Protein AF-0000000067989159 (afdb_homodimer)

Sequence (1512 aa):
ITLLIRYLLPITVALCSHLLNVFSSILLISEFSFFQSLSFTSSFNLSLNMSLFLKAMPLMVLRPRPSFFFHSRVSTTIPTLVSTTRTVSSLSASIQPLPSASETLTSNAKPPPPLLPFNESLQWVTRTHFCGELSLNDVGKKVQLCGWVALHRVHGGLTFLNLRDHTGIVQVTTLPDDFPLAHSVINDLRLEYVVSIEGVVRSRPNESINKKMKTGFIEVAANEVHVLNSVNSKLPFLVTTSDDAKDSLKEEIRLRYRCLDLRRQQMNFNILLRHKVVKLIRRHLEDIHGFVEIETPILSRSTPEGARDYLVPSRVQPGTFYALPQSPQLFKQMLMVAGFDKYYQVARCFRDEDLRADRQPEFTQLDMEMAFTPLEDMLTLNEELIRKVFLEIKGVELPNPFPRLTYAEAMNRYGSDRPDTRFDLELKDVSDIFSGSSFKVFSDSLESGGIIKVLCVPNGAKKYSNSTLKKGDIYNEAFKSGAKGLPFLKITENGDIEGISALVSSMDPATKDDLLRRCSAGPNDLILFAVGHHAFVNKTLDRLRVYVAHELGLIEHDRHSILWITDFPMFEWNDSEQRLEALHHPFTAPNPEDMNDLATARALAYDMVYNGVEIGGGSLRIYKRDIQQKVLEIVGISMEQASNCDSIPSLIYLFHLVSLFSYLINQPMLAVKIPTRIMFCLLAYCAPFGFLALQCFTSLIVYIYIYIYIYIYIYIYIYIYIYIYSYISFCDNYANVKHSFGLFFLIKSVILPFWKITLLIRYLLPITVALCSHLLNVFSSILLISEFSFFQSLSFTSSFNLSLNMSLFLKAMPLMVLRPRPSFFFHSRVSTTIPTLVSTTRTVSSLSASIQPLPSASETLTSNAKPPPPLLPFNESLQWVTRTHFCGELSLNDVGKKVQLCGWVALHRVHGGLTFLNLRDHTGIVQVTTLPDDFPLAHSVINDLRLEYVVSIEGVVRSRPNESINKKMKTGFIEVAANEVHVLNSVNSKLPFLVTTSDDAKDSLKEEIRLRYRCLDLRRQQMNFNILLRHKVVKLIRRHLEDIHGFVEIETPILSRSTPEGARDYLVPSRVQPGTFYALPQSPQLFKQMLMVAGFDKYYQVARCFRDEDLRADRQPEFTQLDMEMAFTPLEDMLTLNEELIRKVFLEIKGVELPNPFPRLT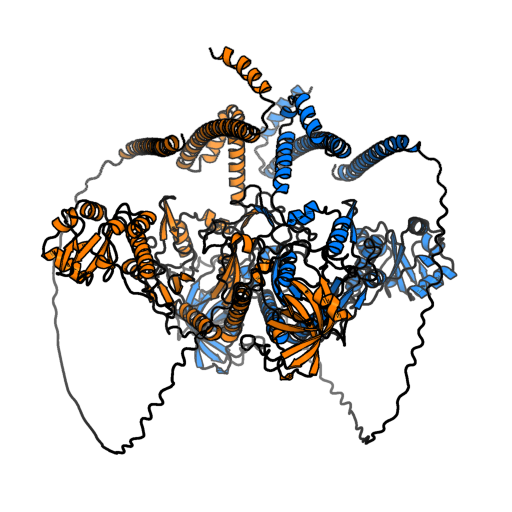YAEAMNRYGSDRPDTRFDLELKDVSDIFSGSSFKVFSDSLESGGIIKVLCVPNGAKKYSNSTLKKGDIYNEAFKSGAKGLPFLKITENGDIEGISALVSSMDPATKDDLLRRCSAGPNDLILFAVGHHAFVNKTLDRLRVYVAHELGLIEHDRHSILWITDFPMFEWNDSEQRLEALHHPFTAPNPEDMNDLATARALAYDMVYNGVEIGGGSLRIYKRDIQQKVLEIVGISMEQASNCDSIPSLIYLFHLVSLFSYLINQPMLAVKIPTRIMFCLLAYCAPFGFLALQCFTSLIVYIYIYIYIYIYIYIYIYIYIYIYSYISFCDNYANVKHSFGLFFLIKSVILPFWK

Secondary structure (DSSP, 8-state):
-HHHHHHHHHHHHHHHHHHHHHHHHHHHHHHHTGGGS---------------GGG---------------------------------------------------S-------------S------SS-GGG--GGGTT-EEEEEEEEEEEEEETTEEEEEEEETTEEEEEE--TTT-HHHHHHHHT--TT-EEEEEEEEEEPPGGG--TTSTTTTEEEEEEEEEEEE---S--SS-SS--TTS-----HHHHHHTHHHHTTSHHHHHHHHHHHHHHHHHHHIIIIIS--EE-PPPSSB----SSSPPPEEE-SSSTT-EEE--S-SHHHHHHHHHTT-SEEEEEEEEE--S--BTTB-SEEEEEEEEESS--HHHHHHHHHHHHHHHIIIII-PPPPSSPPEEEHHHHHHHHSSSS---SS---EEE-TTTTTT-S-HHHHHHHHTT-EEEEEEETTHHHHS-HHHHHTSHHHHHHHHTT-S---EEEE-TTS-EEE-HHHHHT--HHHHHHHHHHHT--TT-EEEEEEESHHHHHHHHHHHHHHHHHHTT---TT---EEEEEEEESEEEETTTTEEEESS-TTBPBPGGGTT-GGGPEEEEEEEEETTEEEEEEEPBP--HHHHHHHHHHTT--HHHHHTTT-SSHHHHHHHHHHHHHHHHH-GGGGTTS-HHHHHHHHHHTTTS-HHHHHHHHHHHHHHHHHHHHHHHHHHHHHHHHHHHHHHHHHHHTTTS-S--TTHHHHHHHHHHHH-/-HHHHHHHHHHHHHHHHHHHHHHHHHHHHHHHTGGGTT--------------------------------------------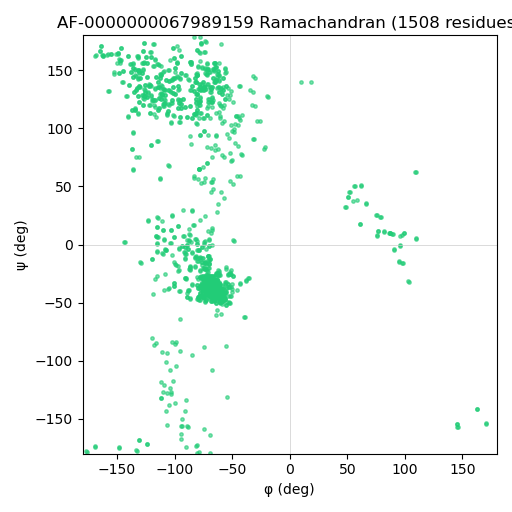------------------------S-------------S------SS-GGG--GGGTT-EEEEEEEEEEEEEETTEEEEEEEETTEEEEEE--TTT-HHHHHHHHT--TT-EEEEEEEEEEPPGGG--TTSTTTTEEEEEEEEEEEE---S--SS-SS--TTS-----HHHHHHTHHHHTTSHHHHHHHHHHHHHHHHHHHIIIIIS--EE-PPPSSB----SSSPPPEEE-SSSTT-EEE--S-SHHHHHHHHHTT-SEEEEEEEEE--S--BTTB-SEEEEEEEEESS--HHHHHHHHHHHHHHHIIIII-PPPPSSPPEEEHHHHHHHHSSSS---SS---EEE-TTTTTT-S-HHHHHHHHTT-EEEEEEETTHHHHS-HHHHHTSHHHHHHHHTT-S---EEEE-TTS-EEE-HHHHHT--HHHHHHHHHHHT--TT-EEEEEEESHHHHHHHHHHHHHHHHHHTT---TT---EEEEEEEESEEEETTTTEEEESS-TTBPBPGGGTT-GGGPEEEEEEEEETTEEEEEEEPBP--HHHHHHHHHHTT--HHHHHTTT-SSHHHHHHHHHHHHHHHHH-GGGGTTS-HHHHHHHHHHTTTS-HHHHHHHHHHHHHHHHHHHHHHHHHHHHHHHHHHHHHHHHHHHGGGS-S--TTHHHHHHHHGGGG-

Radius of gyration: 42.84 Å; Cα contacts (8 Å, |Δi|>4): 2009; chains: 2; bounding box: 118×121×136 Å

pLDDT: mean 72.64, std 30.14, range [13.71, 98.56]

Solvent-accessible surface area (backbone atoms only — not comparable to full-atom values): 87347 Å² total; per-residue (Å²): 103,72,68,57,51,62,61,50,49,59,50,53,54,49,51,52,50,50,52,52,51,53,54,53,52,54,59,55,55,65,64,56,64,70,75,57,69,88,65,83,79,91,74,83,72,86,75,75,80,73,76,79,80,77,66,80,67,79,73,84,76,79,77,79,83,90,79,90,76,92,80,89,90,77,87,85,92,79,88,86,84,82,76,86,75,86,80,80,81,75,82,79,79,80,79,74,82,77,79,80,78,76,74,73,76,71,76,75,65,64,76,72,70,79,71,69,81,67,73,88,66,85,78,64,48,74,63,77,52,56,43,39,71,50,50,81,89,41,49,73,40,78,40,26,39,61,35,29,30,59,42,80,46,78,54,97,89,36,45,39,32,30,35,29,41,75,68,30,50,27,42,33,36,45,40,51,100,86,24,48,67,29,30,63,54,59,66,66,59,53,73,59,21,31,36,38,36,32,25,34,30,36,70,43,54,85,90,63,48,36,88,91,39,94,29,21,58,37,32,28,42,39,57,41,67,43,78,76,42,80,64,89,64,84,72,92,64,76,56,72,63,62,94,80,55,72,85,79,68,56,64,67,61,37,62,72,41,39,42,56,43,37,50,16,67,69,49,37,48,52,54,52,48,51,34,51,52,52,53,50,50,51,48,47,39,41,73,73,67,60,36,40,59,57,89,71,80,53,81,31,68,80,64,90,65,84,64,46,64,38,49,28,71,34,81,90,44,74,95,38,62,29,12,40,33,68,57,64,62,71,56,53,51,39,38,40,73,15,43,45,51,36,39,30,32,87,37,79,22,29,33,61,56,78,78,44,98,89,38,57,45,62,46,76,44,82,43,73,48,67,52,65,57,34,69,68,59,54,52,50,52,53,50,52,52,51,39,47,50,36,34,74,74,71,66,41,86,64,70,86,72,62,51,77,37,41,34,66,53,29,36,58,34,40,23,28,83,37,55,54,70,67,39,86,66,55,39,40,80,47,43,78,72,43,61,83,38,76,34,58,76,58,32,54,29,46,73,73,70,27,43,34,36,33,42,53,37,82,48,29,39,76,72,46,51,70,61,32,48,70,71,26,68,63,28,49,56,30,38,74,52,67,43,90,67,59,56,44,39,29,22,36,82,88,62,49,80,45,62,46,64,68,57,57,69,46,46,51,73,68,49,48,52,50,51,35,60,74,59,68,55,49,59,21,13,21,39,39,41,33,73,26,50,65,71,50,28,22,44,26,51,28,51,48,44,54,50,49,32,61,74,69,61,51,61,50,84,89,60,84,38,59,32,36,31,27,55,31,56,38,48,41,80,34,78,93,74,71,42,44,36,49,63,74,44,72,56,51,21,61,34,74,90,28,66,91,45,61,80,78,11,33,19,43,32,39,33,34,22,48,66,35,35,72,78,44,70,52,59,45,66,56,85,48,67,71,60,44,51,54,49,34,48,64,50,67,44,48,68,62,59,61,48,37,71,72,49,79,68,67,64,55,57,53,51,52,48,47,52,48,43,52,51,42,62,75,36,57,73,62,57,66,70,56,54,70,63,61,57,48,53,56,47,56,71,42,51,81,63,53,75,67,60,57,56,53,51,56,54,48,52,55,48,51,53,55,50,52,55,53,49,54,53,50,50,56,51,49,51,53,46,50,52,50,44,54,52,47,55,55,53,56,70,54,52,80,64,77,76,86,68,67,69,67,61,56,59,59,65,61,60,55,61,70,80,103,104,71,68,57,50,62,61,51,49,60,53,52,54,48,51,52,51,50,53,52,50,52,53,53,52,54,59,56,54,64,65,57,61,67,75,56,64,81,68,68,82,91,79,86,82,92,85,93,87,94,91,88,87,95,86,93,85,91,88,92,90,90,93,87,92,97,85,90,90,91,93,88,94,86,94,90,94,86,94,86,90,92,82,89,77,88,81,85,82,83,80,80,78,81,80,76,82,78,80,81,78,77,76,75,79,73,76,75,66,65,76,72,70,79,72,69,80,68,73,86,67,84,78,65,50,74,63,77,50,57,44,40,72,50,51,80,89,40,50,74,39,77,42,28,38,60,36,28,30,58,44,81,48,78,56,97,89,37,43,39,33,31,36,29,40,76,66,30,48,28,43,33,36,45,41,55,93,86,24,48,67,30,30,66,53,59,66,65,58,53,72,60,21,30,36,38,38,30,26,33,30,36,71,42,56,85,92,65,48,35,88,90,39,96,29,22,58,36,32,28,42,39,55,38,67,43,79,76,41,78,65,90,65,84,72,93,64,77,55,73,63,62,94,80,56,74,83,79,70,56,65,66,61,38,62,72,41,38,40,54,43,36,49,16,67,69,48,38,48,50,55,52,50,51,33,52,50,50,53,51,51,50,48,48,39,41,74,73,66,61,36,40,59,56,90,70,79,53,81,32,70,81,63,90,64,83,63,46,65,39,50,28,70,32,81,90,45,72,94,38,62,30,11,41,34,68,58,66,61,71,56,54,53,39,38,40,72,15,43,46,51,35,39,30,32,86,36,77,23,29,33,62,57,77,77,44,99,88,37,58,47,61,45,75,45,83,44,73,45,67,51,66,57,34,69,68,59,54,51,52,53,51,50,51,52,50,39,46,51,37,32,74,74,71,67,41,84,65,72,86,73,61,51,75,38,41,34,66,52,29,35,55,34,41,25,29,84,35,57,54,72,67,39,87,65,55,40,41,80,46,42,77,72,43,60,83,38,75,34,59,76,57,33,55,30,47,73,71,67,27,45,32,34,34,42,53,37,80,47,29,39,75,73,47,52,69,62,33,48,71,70,25,66,63,28,48,54,28,39,75,51,67,43,91,67,58,56,46,38,28,23,36,82,88,61,48,80,44,60,48,63,66,58,58,69,45,45,50,74,67,49,49,52,50,51,35,59,73,58,68,56,50,59,22,14,21,38,38,41,34,73,27,48,64,71,50,28,22,44,22,51,28,52,47,45,54,51,49,32,62,76,70,60,50,61,51,82,89,59,85,38,61,32,35,32,27,55,30,56,38,46,41,79,35,78,92,72,71,42,45,35,49,62,74,44,71,55,51,20,61,33,74,91,27,65,90,44,60,81,77,11,34,19,43,33,38,33,35,24,48,66,36,35,72,79,43,69,53,59,45,66,57,84,49,66,72,61,43,51,53,50,33,49,63,51,66,43,48,68,63,60,60,48,38,71,72,46,78,66,66,65,55,58,53,51,52,48,47,52,48,43,53,51,39,61,75,34,56,75,63,57,65,71,56,55,71,64,62,57,48,54,58,46,56,72,43,51,81,60,56,75,66,62,56,56,54,52,54,53,48,51,54,49,52,52,54,49,53,54,53,49,53,53,51,50,53,52,49,53,54,47,50,53,51,46,54,50,48,55,56,52,55,71,56,51,78,64,76,75,86,66,68,69,66,61,56,60,58,66,62,62,55,64,70,79,106

Foldseek 3Di:
DVVVCVVVVVVVVVVVVVVVVVVVVVVVVVVPPPVPPVPDDDPPPPDPCVDDPPDPPDPPDPDDDDDDDDDDDDDDDDDDDDDDDDDPDPPPPPPPDPDPPPPPPPPPPDPPPDPDPQPPDADDDDWPDEAQPDEPVQAFPKTKYKAWFQDWDDDPNKIWTWGDDLNGTAIEIEDCVQAVVQRVVSNPADGGFIKMFIFGKHADDPVQQDPVGSHRGIHTYTRDMGGNGHDDDDDPDRQDDDPPDDCPDDVVVCVVVVVSVCSHPVNVVVVVLVVVLVVLLVCCCCVPVNADEDDDDQFADDDPQPADWDWAADPVDHPDTTTGAQDCVVVQVVVVVVVRAKYKYQDWHAGPDDDDPPDDRIDTDIDMDGPPDDLVRVQVVVQVSVQVSCCPSPNDGDDVPFAEDACVRCCQFQVDLFDQPQFDWTKFWCLVLCDVFPQCLSPVQVVVPKTKIKTKAPLVLVVDDPCCQFPNDLFVQLVVLPAPHKFKWFQAQVRDIDTDPSRSVRDDPVSSVVVCVRNVDDHNMMMIMGMHHSNSRSSSRNRSVVVSCVVVVRGDPPDKHKHKHAFAWQWDADPVVRAIDGPGGLFFDFDPVCLVPNNGTTTQKMFMHISRRTRDIDHDGDPDPVSSQVSCVRRPQHPCNVCVSVVVPPVVVVVVVVVVVVVCLVPVVVVVPPPPVVVVVVCVVCVVVDPVVVVVVVVVVVVSNVVVVVVVVVVVVVVVVVVVVVVVVVVVVVVVPPDPPPPVVPPVVPPVVVVD/DVVVCVVVVVVVVVVVVVVVVVVVVVVVVVVPPPVPPPPDDDPDDDDDDDDYDDDDDDYDYYDDDDYYYDDDDDDDDDDDDDDDDPDPDPPPPPPPDPDPPPPDPPPPPDPPPDPDPQPPDADDDDWPDEAQPDAPVQAFPKTKYKAWFQDWDDDPNKIWTWGDDLNGTAIEIEDCVQAVVQRVVSNPADGGFIKMFIFGKHADDPVQQDPVGSHRGIHTYTRDMGGNGHDDDDDPDRQDDDPPDDCPDDVVVCVVVVVSVCSHPVNVVVVVLVVVLVVLLVCCCCVPVNADEDDDDQFADDDPQPADWDWAADPVDHPDTTTGAQDCVVVQVVVVVVVRAKYKYQDWHAGPDDDDPPDDRIDTDIDMDGPPDDLVRVQVSVQVSVQVSCCPSPNDGDDVPFAEDACVRCCQFQVDLFDQPQFDWTKFWCLVLCDVFPQCLSPVQVVVVKTKIKTKAPLVLVVDDPCCQFPNDLFVQLVVLPAPHKFKWFQAQVRDIDTDPSRSVRDDPVSSVVVCVRNVDDHNMMMIMGMHHSNSRSSSRNSSVVVSCVVVVRGDPPDKHKHKHAFAWQWDADPVVRAIDGPRGLFFDFDPVCLVPNNGTTTQKMFMHMSRRTRDIDHDGDPDPVSSQVSCVRRPQHPCNVCVSVVVPPVVVVVVVVCVVVVCLVPVVVVVPPPPVVVVVVCVVCVVVDPVVVVVVVVVNVVSNVVVVVVVVVVVVVVVVVVVVVVVVVVVVVVVPPDPPPPVVPPVVPPVVPVD

Nearest PDB structures (foldseek):
  6sjc-assembly1_A  TM=9.265E-01  e=3.367E-58  Thermus thermophilus
  7ap4-assembly1_B  TM=9.302E-01  e=1.240E-57  Thermus thermophilus HB8
  6hhx-assembly1_A  TM=9.207E-01  e=1.843E-57  Thermus thermophilus
  1l0w-assembly1_B  TM=9.085E-01  e=3.069E-57  Thermus thermophilus
  4wj3-assembly2_O  TM=9.187E-01  e=6.930E-56  Pseudomonas aeruginosa PAO1

InterPro domains:
  IPR002312 Aspartyl/Asparaginyl-tRNA synthetase, class IIb [PR01042] (324-336)
  IPR002312 Aspartyl/Asparaginyl-tRNA synthetase, class IIb [PR01042] (341-354)
  IPR002312 Aspartyl/Asparaginyl-tRNA synthetase, class IIb [PR01042] (606-622)
  IPR004115 GAD-like domain superfamily [G3DSA:3.30.1360.30] (406-555)
  IPR004115 GAD-like domain superfamily [SSF55261] (423-555)
  IPR004364 Aminoacyl-tRNA synthetase, class II (D/K/N) [PF00152] (250-643)
  IPR004365 OB-fold nucleic acid binding domain, AA-tRNA synthetase-type [PF01336] (143-227)
  IPR004524 Aspartate-tRNA ligase, type 1 [MF_00044] (126-733)
  IPR004524 Aspartate-tRNA ligase, type 1 [NF001750] (125-643)
  IPR004524 Aspartate-tRNA ligase, type 1 [TIGR00459] (126-643)
  IPR006195 Aminoacyl-tRNA synthetase, class II [PS50862] (273-450)
  IPR012340 Nucleic acid-binding, OB-fold [G3DSA:2.40.50.140] (119-231)
  IPR012340 Nucleic acid-binding, OB-fold [SSF50249] (127-229)
  IPR029351 GAD domain [PF02938] (442-541)
  IPR045864 Class II Aminoacyl-tRNA synthetase/Biotinyl protein ligase (BPL) and lipoyl protein ligase (LPL) [G3DSA:3.30.930.10] (245-643)
  IPR045864 Class II Aminoacyl-tRNA synthetase/Biotinyl protein ligase (BPL) and lipoyl protein ligase (LPL) [SSF55681] (251-641)
  IPR047089 Aspartate-tRNA ligase, type 1, anticodon recognition domain [cd04317] (127-267)

Organism: Pisum sativum (NCBI:txid3888)

Structure (mmCIF, N/CA/C/O backbone):
data_AF-0000000067989159-model_v1
#
loop_
_entity.id
_entity.type
_entity.pdbx_description
1 polymer 'Aminoacyl-transfer RNA synthetases class-II family profile domain-containing protein'
#
loop_
_atom_site.group_PDB
_atom_site.id
_atom_site.type_symbol
_atom_site.label_atom_id
_atom_site.label_alt_id
_atom_site.label_comp_id
_atom_site.label_asym_id
_atom_site.label_entity_id
_atom_site.label_seq_id
_atom_site.pdbx_PDB_ins_code
_atom_site.Cartn_x
_atom_site.Cartn_y
_atom_site.Cartn_z
_atom_site.occupancy
_atom_site.B_iso_or_equiv
_atom_site.auth_seq_id
_atom_site.auth_comp_id
_atom_site.auth_asym_id
_atom_site.auth_atom_id
_atom_site.pdbx_PDB_model_num
ATOM 1 N N . ILE A 1 1 ? -6.606 14.491 51.732 1 31.4 1 ILE A N 1
ATOM 2 C CA . ILE A 1 1 ? -5.521 13.533 51.546 1 31.4 1 ILE A CA 1
ATOM 3 C C . ILE A 1 1 ? -4.972 13.646 50.126 1 31.4 1 ILE A C 1
ATOM 5 O O . ILE A 1 1 ? -3.755 13.666 49.924 1 31.4 1 ILE A O 1
ATOM 9 N N . THR A 1 2 ? -5.871 13.874 49.16 1 36.82 2 THR A N 1
ATOM 10 C CA . THR A 1 2 ? -5.437 14.107 47.787 1 36.82 2 THR A CA 1
ATOM 11 C C . THR A 1 2 ? -4.604 15.382 47.693 1 36.82 2 THR A C 1
ATOM 13 O O . THR A 1 2 ? -3.593 15.419 46.989 1 36.82 2 THR A O 1
ATOM 16 N N . LEU A 1 3 ? -5.01 16.435 48.491 1 40.51 3 LEU A N 1
ATOM 17 C CA . LEU A 1 3 ? -4.271 17.692 48.473 1 40.51 3 LEU A CA 1
ATOM 18 C C . LEU A 1 3 ? -2.903 17.528 49.126 1 40.51 3 LEU A C 1
ATOM 20 O O . LEU A 1 3 ? -1.904 18.046 48.622 1 40.51 3 LEU A O 1
ATOM 24 N N . LEU A 1 4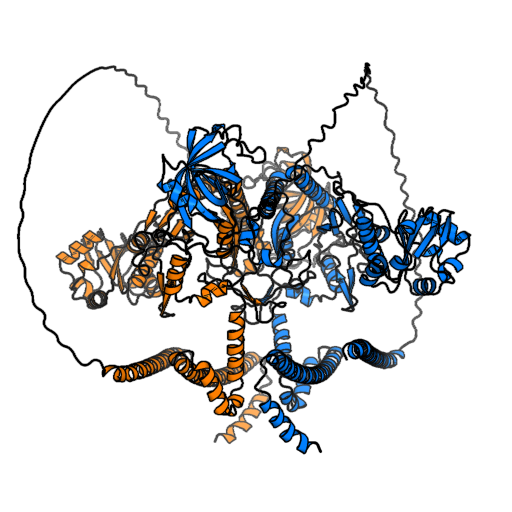 ? -2.909 16.695 50.263 1 39.03 4 LEU A N 1
ATOM 25 C CA . LEU A 1 4 ? -1.656 16.503 50.987 1 39.03 4 LEU A CA 1
ATOM 26 C C . LEU A 1 4 ? -0.685 15.653 50.175 1 39.03 4 LEU A C 1
ATOM 28 O O . LEU A 1 4 ? 0.512 15.948 50.124 1 39.03 4 LEU A O 1
ATOM 32 N N . ILE A 1 5 ? -1.194 14.637 49.385 1 39.66 5 ILE A N 1
ATOM 33 C CA . ILE A 1 5 ? -0.343 13.803 48.544 1 39.66 5 ILE A CA 1
ATOM 34 C C . ILE A 1 5 ? 0.198 14.627 47.378 1 39.66 5 ILE A C 1
ATOM 36 O O . ILE A 1 5 ? 1.364 14.489 47.001 1 39.66 5 ILE A O 1
ATOM 40 N N . ARG A 1 6 ? -0.519 15.608 46.876 1 40.07 6 ARG A N 1
ATOM 41 C CA . ARG A 1 6 ? -0.067 16.448 45.772 1 40.07 6 ARG A CA 1
ATOM 42 C C . ARG A 1 6 ? 1.13 17.298 46.185 1 40.07 6 ARG A C 1
ATOM 44 O O . ARG A 1 6 ? 2.017 17.566 45.373 1 40.07 6 ARG A O 1
ATOM 51 N N . TYR A 1 7 ? 1.158 17.756 47.517 1 40.73 7 TYR A N 1
ATOM 52 C CA . TYR A 1 7 ? 2.229 18.654 47.935 1 40.73 7 TYR A CA 1
ATOM 53 C C . TYR A 1 7 ? 3.469 17.869 48.347 1 40.73 7 TYR A C 1
ATOM 55 O O . TYR A 1 7 ? 4.596 18.324 48.141 1 40.73 7 TYR A O 1
ATOM 63 N N . LEU A 1 8 ? 3.251 16.659 48.952 1 41.1 8 LEU A N 1
ATOM 64 C CA . LEU A 1 8 ? 4.412 15.985 49.524 1 41.1 8 LEU A CA 1
ATOM 65 C C . LEU A 1 8 ? 5.115 15.129 48.476 1 41.1 8 LEU A C 1
ATOM 67 O O . LEU A 1 8 ? 6.293 14.796 48.629 1 41.1 8 LEU A O 1
ATOM 71 N N . LEU A 1 9 ? 4.444 14.743 47.336 1 39.14 9 LEU A N 1
ATOM 72 C CA . LEU A 1 9 ? 5.08 13.888 46.34 1 39.14 9 LEU A CA 1
ATOM 73 C C . LEU A 1 9 ? 6.165 14.647 45.584 1 39.14 9 LEU A C 1
ATOM 75 O O . LEU A 1 9 ? 7.272 14.136 45.399 1 39.14 9 LEU A O 1
ATOM 79 N N . PRO A 1 10 ? 5.923 15.905 45.181 1 39.88 10 PRO A N 1
ATOM 80 C CA . PRO A 1 10 ? 7.046 16.542 44.489 1 39.88 10 PRO A CA 1
ATOM 81 C C . PRO A 1 10 ? 8.246 16.777 45.404 1 39.88 10 PRO A C 1
ATOM 83 O O . PRO A 1 10 ? 9.393 16.675 44.961 1 39.88 10 PRO A O 1
ATOM 86 N N . ILE A 1 11 ? 8.072 16.93 46.727 1 42.8 11 ILE A N 1
ATOM 87 C CA . ILE A 1 11 ? 9.18 17.171 47.645 1 42.8 11 ILE A CA 1
ATOM 88 C C . ILE A 1 11 ? 9.988 15.888 47.827 1 42.8 11 ILE A C 1
ATOM 90 O O . ILE A 1 11 ? 11.221 15.918 47.819 1 42.8 11 ILE A O 1
ATOM 94 N N . THR A 1 12 ? 9.283 14.7 47.88 1 39.26 12 THR A N 1
ATOM 95 C CA . THR A 1 12 ? 10.014 13.451 48.062 1 39.26 12 THR A CA 1
ATOM 96 C C . THR A 1 12 ? 10.771 13.078 46.791 1 39.26 12 THR A C 1
ATOM 98 O O . THR A 1 12 ? 11.907 12.602 46.855 1 39.26 12 THR A O 1
ATOM 101 N N . VAL A 1 13 ? 10.241 13.373 45.604 1 41.2 13 VAL A N 1
ATOM 102 C CA . VAL A 1 13 ? 10.95 13.09 44.361 1 41.2 13 VAL A CA 1
ATOM 103 C C . VAL A 1 13 ? 12.124 14.054 44.204 1 41.2 13 VAL A C 1
ATOM 105 O O . VAL A 1 13 ? 13.219 13.648 43.808 1 41.2 13 VAL A O 1
ATOM 108 N N . ALA A 1 14 ? 11.951 15.328 44.699 1 39.83 14 ALA A N 1
ATOM 109 C CA . ALA A 1 14 ? 13.047 16.291 44.638 1 39.83 14 ALA A CA 1
ATOM 110 C C . ALA A 1 14 ? 14.164 15.913 45.607 1 39.83 14 ALA A C 1
ATOM 112 O O . ALA A 1 14 ? 15.346 15.988 45.262 1 39.83 14 ALA A O 1
ATOM 113 N N . LEU A 1 15 ? 13.776 15.44 46.753 1 40.63 15 LEU A N 1
ATOM 114 C CA . LEU A 1 15 ? 14.789 15.07 47.734 1 40.63 15 LEU A CA 1
ATOM 115 C C . LEU A 1 15 ? 15.528 13.807 47.303 1 40.63 15 LEU A C 1
ATOM 117 O O . LEU A 1 15 ? 16.752 13.723 47.434 1 40.63 15 LEU A O 1
ATOM 121 N N . CYS A 1 16 ? 14.817 12.854 46.661 1 38.42 16 CYS A N 1
ATOM 122 C CA . CYS A 1 16 ? 15.486 11.656 46.167 1 38.42 16 CYS A CA 1
ATOM 123 C C . CYS A 1 16 ? 16.385 11.984 44.981 1 38.42 16 CYS A C 1
ATOM 125 O O . CYS A 1 16 ? 17.499 11.468 44.879 1 38.42 16 CYS A O 1
ATOM 127 N N . SER A 1 17 ? 16.007 12.967 44.133 1 39.58 17 SER A N 1
ATOM 128 C CA . SER A 1 17 ? 16.864 13.391 43.032 1 39.58 17 SER A CA 1
ATOM 129 C C . SER A 1 17 ? 18.089 14.143 43.542 1 39.58 17 SER A C 1
ATOM 131 O O . SER A 1 17 ? 19.194 13.963 43.027 1 39.58 17 SER A O 1
ATOM 133 N N . HIS A 1 18 ? 17.956 14.973 44.588 1 39.96 18 HIS A N 1
ATOM 134 C CA . HIS A 1 18 ? 19.098 15.683 45.152 1 39.96 18 HIS A CA 1
ATOM 135 C C . HIS A 1 18 ? 20.072 14.719 45.82 1 39.96 18 HIS A C 1
ATOM 137 O O . HIS A 1 18 ? 21.289 14.857 45.672 1 39.96 18 HIS A O 1
ATOM 143 N N . LEU A 1 19 ? 19.529 13.72 46.468 1 40.05 19 LEU A N 1
ATOM 144 C CA . LEU A 1 19 ? 20.409 12.759 47.124 1 40.05 19 LEU A CA 1
ATOM 145 C C . LEU A 1 19 ? 21.137 11.899 46.097 1 40.05 19 LEU A C 1
ATOM 147 O O . LEU A 1 19 ? 22.322 11.597 46.261 1 40.05 19 LEU A O 1
ATOM 151 N N . LEU A 1 20 ? 20.508 11.677 44.981 1 38.26 20 LEU A N 1
ATOM 152 C CA . LEU A 1 20 ? 21.179 10.945 43.912 1 38.26 20 LEU A CA 1
ATOM 153 C C . LEU A 1 20 ? 22.244 11.81 43.246 1 38.26 20 LEU A C 1
ATOM 155 O O . LEU A 1 20 ? 23.324 11.321 42.907 1 38.26 20 LEU A O 1
ATOM 159 N N . ASN A 1 21 ? 22.035 13.12 43.111 1 38.27 21 ASN A N 1
ATOM 160 C CA . ASN A 1 21 ? 23.039 14.025 42.563 1 38.27 21 ASN A CA 1
ATOM 161 C C . ASN A 1 21 ? 24.234 14.171 43.5 1 38.27 21 ASN A C 1
ATOM 163 O O . ASN A 1 21 ? 25.38 14.209 43.049 1 38.27 21 ASN A O 1
ATOM 167 N N . VAL A 1 22 ? 24.036 14.238 44.786 1 38.72 22 VAL A N 1
ATOM 168 C CA . VAL A 1 22 ? 25.145 14.373 45.725 1 38.72 22 VAL A CA 1
ATOM 169 C C . VAL A 1 22 ? 25.978 13.093 45.73 1 38.72 22 VAL A C 1
ATOM 171 O O . VAL A 1 22 ? 27.21 13.147 45.717 1 38.72 22 VAL A O 1
ATOM 174 N N . PHE A 1 23 ? 25.325 11.977 45.596 1 37.18 23 PHE A N 1
ATOM 175 C CA . PHE A 1 23 ? 26.098 10.741 45.603 1 37.18 23 PHE A CA 1
ATOM 176 C C . PHE A 1 23 ? 26.872 10.579 44.3 1 37.18 23 PHE A C 1
ATOM 178 O O . PHE A 1 23 ? 28.018 10.124 44.305 1 37.18 23 PHE A O 1
ATOM 185 N N . SER A 1 24 ? 26.352 11.092 43.213 1 32.28 24 SER A N 1
ATOM 186 C CA . SER A 1 24 ? 27.111 11.04 41.967 1 32.28 24 SER A CA 1
ATOM 187 C C . SER A 1 24 ? 28.281 12.018 41.991 1 32.28 24 SER A C 1
ATOM 189 O O . SER A 1 24 ? 29.351 11.728 41.451 1 32.28 24 SER A O 1
ATOM 191 N N . SER A 1 25 ? 28.152 13.152 42.638 1 31.91 25 SER A N 1
ATOM 192 C CA . SER A 1 25 ? 29.265 14.09 42.747 1 31.91 25 SER A CA 1
ATOM 193 C C . SER A 1 25 ? 30.372 13.533 43.635 1 31.91 25 SER A C 1
ATOM 195 O O . SER A 1 25 ? 31.555 13.777 43.388 1 31.91 25 SER A O 1
ATOM 197 N N . ILE A 1 26 ? 30.049 12.828 44.647 1 34.67 26 ILE A N 1
ATOM 198 C CA . ILE A 1 26 ? 31.097 12.304 45.517 1 34.67 26 ILE A CA 1
ATOM 199 C C . ILE A 1 26 ? 31.865 11.201 44.792 1 34.67 26 ILE A C 1
ATOM 201 O O . ILE A 1 26 ? 33.09 11.111 44.907 1 34.67 26 ILE A O 1
ATOM 205 N N . LEU A 1 27 ? 31.188 10.473 43.963 1 30.93 27 LEU A N 1
ATOM 206 C CA . LEU A 1 27 ? 31.922 9.428 43.258 1 30.93 27 LEU A CA 1
ATOM 207 C C . LEU A 1 27 ? 32.846 10.03 42.204 1 30.93 27 LEU A C 1
ATOM 209 O O . LEU A 1 27 ? 33.935 9.507 41.956 1 30.93 27 LEU A O 1
ATOM 213 N N . LEU A 1 28 ? 32.51 11.217 41.619 1 29.36 28 LEU A N 1
ATOM 214 C CA . LEU A 1 28 ? 33.394 11.852 40.647 1 29.36 28 LEU A CA 1
ATOM 215 C C . LEU A 1 28 ? 34.622 12.441 41.334 1 29.36 28 LEU A C 1
ATOM 217 O O . LEU A 1 28 ? 35.713 12.454 40.759 1 29.36 28 LEU A O 1
ATOM 221 N N . ILE A 1 29 ? 34.564 12.937 42.553 1 31.3 29 ILE A N 1
ATOM 222 C CA . ILE A 1 29 ? 35.716 13.602 43.152 1 31.3 29 ILE A CA 1
ATOM 223 C C . ILE A 1 29 ? 36.796 12.572 43.475 1 31.3 29 ILE A C 1
ATOM 225 O O . ILE A 1 29 ? 37.989 12.847 43.324 1 31.3 29 ILE A O 1
ATOM 229 N N . SER A 1 30 ? 36.403 11.391 43.876 1 28.03 30 SER A N 1
ATOM 230 C CA . SER A 1 30 ? 37.491 10.54 44.346 1 28.03 30 SER A CA 1
ATOM 231 C C . SER A 1 30 ? 38.374 10.082 43.189 1 28.03 30 SER A C 1
ATOM 233 O O . SER A 1 30 ? 39.529 9.705 43.395 1 28.03 30 SER A O 1
ATOM 235 N N . GLU A 1 31 ? 37.815 10.001 42.011 1 28.41 31 GLU A N 1
ATOM 236 C CA . GLU A 1 31 ? 38.694 9.488 40.965 1 28.41 31 GLU A CA 1
ATOM 237 C C . GLU A 1 31 ? 39.691 10.55 40.511 1 28.41 31 GLU A C 1
ATOM 239 O O . GLU A 1 31 ? 40.689 10.235 39.86 1 28.41 31 GLU A O 1
ATOM 244 N N . PHE A 1 32 ? 39.464 11.879 40.789 1 26.88 32 PHE A N 1
ATOM 245 C CA . PHE A 1 32 ? 40.342 12.908 40.247 1 26.88 32 PHE A CA 1
ATOM 246 C C . PHE A 1 32 ? 41.697 12.888 40.946 1 26.88 32 PHE A C 1
ATOM 248 O O . PHE A 1 32 ? 42.684 13.4 40.413 1 26.88 32 PHE A O 1
ATOM 255 N N . SER A 1 33 ? 41.765 12.486 42.212 1 25.01 33 SER A N 1
ATOM 256 C CA . SER A 1 33 ? 43.018 12.834 42.875 1 25.01 33 SER A CA 1
ATOM 257 C C . SER A 1 33 ? 44.177 12.002 42.338 1 25.01 33 SER A C 1
ATOM 259 O O . SER A 1 33 ? 45.342 12.299 42.614 1 25.01 33 SER A O 1
ATOM 261 N N . PHE A 1 34 ? 43.896 10.786 41.945 1 25.76 34 PHE A N 1
ATOM 262 C CA . PHE A 1 34 ? 45.116 10.002 41.793 1 25.76 34 PHE A CA 1
ATOM 263 C C . PHE A 1 34 ? 45.904 10.458 40.57 1 25.76 34 PHE A C 1
ATOM 265 O O . PHE A 1 34 ? 47.136 10.487 40.594 1 25.76 34 PHE A O 1
ATOM 272 N N . PHE A 1 35 ? 45.234 10.86 39.424 1 23.9 35 PHE A N 1
ATOM 273 C CA . PHE A 1 35 ? 46.073 11.075 38.251 1 23.9 35 PHE A CA 1
ATOM 274 C C . PHE A 1 35 ? 46.752 12.438 38.312 1 23.9 35 PHE A C 1
ATOM 276 O O . PHE A 1 35 ? 47.351 12.884 37.332 1 23.9 35 PHE A O 1
ATOM 283 N N . GLN A 1 36 ? 46.578 13.231 39.405 1 20.99 36 GLN A N 1
ATOM 284 C CA . GLN A 1 36 ? 47.154 14.57 39.33 1 20.99 36 GLN A CA 1
ATOM 285 C C . GLN A 1 36 ? 48.661 14.509 39.097 1 20.99 36 GLN A C 1
ATOM 287 O O . GLN A 1 36 ? 49.259 15.473 38.615 1 20.99 36 GLN A O 1
ATOM 292 N N . SER A 1 37 ? 49.373 13.499 39.688 1 21.35 37 SER A N 1
ATOM 293 C CA . SER A 1 37 ? 50.748 13.882 39.993 1 21.35 37 SER A CA 1
ATOM 294 C C . SER A 1 37 ? 51.575 14.032 38.721 1 21.35 37 SER A C 1
ATOM 296 O O . SER A 1 37 ? 52.64 14.654 38.736 1 21.35 37 SER A O 1
ATOM 298 N N . LEU A 1 38 ? 51.497 13.121 37.683 1 21.87 38 LEU A N 1
ATOM 299 C CA . LEU A 1 38 ? 52.707 13.105 36.868 1 21.87 38 LEU A CA 1
ATOM 300 C C . LEU A 1 38 ? 52.747 14.307 35.93 1 21.87 38 LEU A C 1
ATOM 302 O O . LEU A 1 38 ? 52.031 14.34 34.927 1 21.87 38 LEU A O 1
ATOM 306 N N . SER A 1 39 ? 52.593 15.652 36.367 1 19.4 39 SER A N 1
ATOM 307 C CA . SER A 1 39 ? 52.222 16.966 35.852 1 19.4 39 SER A CA 1
ATOM 308 C C . SER A 1 39 ? 53.225 17.455 34.812 1 19.4 39 SER A C 1
ATOM 310 O O . SER A 1 39 ? 53.001 18.476 34.159 1 19.4 39 SER A O 1
ATOM 312 N N . PHE A 1 40 ? 54.667 17.109 34.847 1 18.67 40 PHE A N 1
ATOM 313 C CA . PHE A 1 40 ? 55.609 18.216 34.736 1 18.67 40 PHE A CA 1
ATOM 314 C C . PHE A 1 40 ? 55.544 18.846 33.35 1 18.67 40 PHE A C 1
ATOM 316 O O . PHE A 1 40 ? 55.38 20.062 33.223 1 18.67 40 PHE A O 1
ATOM 323 N N . THR A 1 41 ? 56.669 18.682 32.296 1 17.73 41 THR A N 1
ATOM 324 C CA . THR A 1 41 ? 57.636 19.642 31.776 1 17.73 41 THR A CA 1
ATOM 325 C C . THR A 1 41 ? 57.135 20.264 30.476 1 17.73 41 THR A C 1
ATOM 327 O O . THR A 1 41 ? 57.302 21.465 30.251 1 17.73 41 THR A O 1
ATOM 330 N N . SER A 1 42 ? 56.935 19.522 29.317 1 18.74 42 SER A N 1
ATOM 331 C CA . SER A 1 42 ? 57.508 20.007 28.066 1 18.74 42 SER A CA 1
ATOM 332 C C . SER A 1 42 ? 56.655 21.118 27.462 1 18.74 42 SER A C 1
ATOM 334 O O . SER A 1 42 ? 55.432 20.994 27.38 1 18.74 42 SER A O 1
ATOM 336 N N . SER A 1 43 ? 57.039 22.452 27.416 1 18.24 43 SER A N 1
ATOM 337 C CA . SER A 1 43 ? 56.582 23.82 27.192 1 18.24 43 SER A CA 1
ATOM 338 C C . SER A 1 43 ? 56.176 24.036 25.738 1 18.24 43 SER A C 1
ATOM 340 O O . SER A 1 43 ? 55.874 25.16 25.333 1 18.24 43 SER A O 1
ATOM 342 N N . PHE A 1 44 ? 56.239 23.036 24.731 1 19.37 44 PHE A N 1
ATOM 343 C CA . PHE A 1 44 ? 56.44 23.501 23.363 1 19.37 44 PHE A CA 1
ATOM 344 C C . PHE A 1 44 ? 55.285 24.391 22.919 1 19.37 44 PHE A C 1
ATOM 346 O O . PHE A 1 44 ? 54.123 24.1 23.209 1 19.37 44 PHE A O 1
ATOM 353 N N . ASN A 1 45 ? 55.553 25.735 22.497 1 17.75 45 ASN A N 1
ATOM 354 C CA . ASN A 1 45 ? 55.041 27.069 22.204 1 17.75 45 ASN A CA 1
ATOM 355 C C . ASN A 1 45 ? 54.218 27.085 20.92 1 17.75 45 ASN A C 1
ATOM 357 O O . ASN A 1 45 ? 53.897 28.153 20.395 1 17.75 45 ASN A O 1
ATOM 361 N N . LEU A 1 46 ? 53.812 25.933 20.272 1 18.23 46 LEU A N 1
ATOM 362 C CA . LEU A 1 46 ? 53.488 26.041 18.854 1 18.23 46 LEU A CA 1
ATOM 363 C C . LEU A 1 46 ? 52.362 27.045 18.629 1 18.23 46 LEU A C 1
ATOM 365 O O . LEU A 1 46 ? 51.286 26.919 19.217 1 18.23 46 LEU A O 1
ATOM 369 N N . SER A 1 47 ? 52.756 28.315 18.093 1 17.59 47 SER A N 1
ATOM 370 C CA . SER A 1 47 ? 52.205 29.617 17.731 1 17.59 47 SER A CA 1
ATOM 371 C C . SER A 1 47 ? 51.085 29.477 16.705 1 17.59 47 SER A C 1
ATOM 373 O O . SER A 1 47 ? 51.234 28.767 15.709 1 17.59 47 SER A O 1
ATOM 375 N N . LEU A 1 48 ? 49.82 29.642 17.024 1 17.95 48 LEU A N 1
ATOM 376 C CA . LEU A 1 48 ? 48.465 29.594 16.485 1 17.95 48 LEU A CA 1
ATOM 377 C C . LEU A 1 48 ? 48.276 30.646 15.397 1 17.95 48 LEU A C 1
ATOM 379 O O . LEU A 1 48 ? 47.153 31.091 15.146 1 17.95 48 LEU A O 1
ATOM 383 N N . ASN A 1 49 ? 49.367 31.077 14.624 1 17.1 49 ASN A N 1
ATOM 384 C CA . ASN A 1 49 ? 49.089 32.33 13.929 1 17.1 49 ASN A CA 1
ATOM 385 C C . ASN A 1 49 ? 48.027 32.147 12.849 1 17.1 49 ASN A C 1
ATOM 387 O O . ASN A 1 49 ? 48.234 31.404 11.888 1 17.1 49 ASN A O 1
ATOM 391 N N . MET A 1 50 ? 46.768 32.017 13.122 1 17.29 50 MET A N 1
ATOM 392 C CA . MET A 1 50 ? 45.629 31.811 12.231 1 17.29 50 MET A CA 1
ATOM 393 C C . MET A 1 50 ? 45.457 32.996 11.286 1 17.29 50 MET A C 1
ATOM 395 O O . MET A 1 50 ? 44.594 33.848 11.503 1 17.29 50 MET A O 1
ATOM 399 N N . SER A 1 51 ? 46.572 33.674 10.816 1 16.64 51 SER A N 1
ATOM 400 C CA . SER A 1 51 ? 46.324 35.002 10.264 1 16.64 51 SER A CA 1
ATOM 401 C C . SER A 1 51 ? 45.259 34.957 9.173 1 16.64 51 SER A C 1
ATOM 403 O O . SER A 1 51 ? 44.062 35.009 9.464 1 16.64 51 SER A O 1
ATOM 405 N N . LEU A 1 52 ? 45.545 35.61 7.933 1 17.78 52 LEU A N 1
ATOM 406 C CA . LEU A 1 52 ? 45.189 36.773 7.127 1 17.78 52 LEU A CA 1
ATOM 407 C C . LEU A 1 52 ? 44.43 36.354 5.873 1 17.78 52 LEU A C 1
ATOM 409 O O . LEU A 1 52 ? 44.332 37.124 4.915 1 17.78 52 LEU A O 1
ATOM 413 N N . PHE A 1 53 ? 43.774 35.13 5.755 1 16.79 53 PHE A N 1
ATOM 414 C CA . PHE A 1 53 ? 43.55 34.669 4.39 1 16.79 53 PHE A CA 1
ATOM 415 C C . PHE A 1 53 ? 42.538 35.558 3.677 1 16.79 53 PHE A C 1
ATOM 417 O O . PHE A 1 53 ? 42.109 35.25 2.564 1 16.79 53 PHE A O 1
ATOM 424 N N . LEU A 1 54 ? 42.065 36.731 4.156 1 17.1 54 LEU A N 1
ATOM 425 C CA . LEU A 1 54 ? 40.722 37.016 3.664 1 17.1 54 LEU A CA 1
ATOM 426 C C . LEU A 1 54 ? 40.757 37.421 2.194 1 17.1 54 LEU A C 1
ATOM 428 O O . LEU A 1 54 ? 39.71 37.658 1.586 1 17.1 54 LEU A O 1
ATOM 432 N N . LYS A 1 55 ? 41.831 37.58 1.469 1 16.93 55 LYS A N 1
ATOM 433 C CA . LYS A 1 55 ? 41.817 38.683 0.513 1 16.93 55 LYS A CA 1
ATOM 434 C C . LYS A 1 55 ? 41.022 38.317 -0.737 1 16.93 55 LYS A C 1
ATOM 436 O O . LYS A 1 55 ? 40.848 39.146 -1.633 1 16.93 55 LYS A O 1
ATOM 441 N N . ALA A 1 56 ? 40.628 37.111 -1.014 1 16.37 56 ALA A N 1
ATOM 442 C CA . ALA A 1 56 ? 40.707 36.881 -2.454 1 16.37 56 ALA A CA 1
ATOM 443 C C . ALA A 1 56 ? 39.589 37.614 -3.189 1 16.37 56 ALA A C 1
ATOM 445 O O . ALA A 1 56 ? 38.426 37.209 -3.124 1 16.37 56 ALA A O 1
ATOM 446 N N . MET A 1 57 ? 39.418 38.962 -3.095 1 17.36 57 MET A N 1
ATOM 447 C CA . MET A 1 57 ? 38.272 39.611 -3.725 1 17.36 57 MET A CA 1
ATOM 448 C C . MET A 1 57 ? 38.364 39.522 -5.245 1 17.36 57 MET A C 1
ATOM 450 O O . MET A 1 57 ? 37.453 39.956 -5.953 1 17.36 57 MET A O 1
ATOM 454 N N . PRO A 1 58 ? 38.486 38.292 -5.892 1 16.87 58 PRO A N 1
ATOM 455 C CA . PRO A 1 58 ? 38.829 38.513 -7.299 1 16.87 58 PRO A CA 1
ATOM 456 C C . PRO A 1 58 ? 37.803 39.377 -8.028 1 16.87 58 PRO A C 1
ATOM 458 O O . PRO A 1 58 ? 36.626 39.389 -7.658 1 16.87 58 PRO A O 1
ATOM 461 N N . LEU A 1 59 ? 38.183 40.312 -8.804 1 17.39 59 LEU A N 1
ATOM 462 C CA . LEU A 1 59 ? 37.868 41.476 -9.625 1 17.39 59 LEU A CA 1
ATOM 463 C C . LEU A 1 59 ? 37.08 41.07 -10.866 1 17.39 59 LEU A C 1
ATOM 465 O O . LEU A 1 59 ? 36.683 41.924 -11.662 1 17.39 59 LEU A O 1
ATOM 469 N N . MET A 1 60 ? 36.698 39.714 -11.023 1 17.22 60 MET A N 1
ATOM 470 C CA . MET A 1 60 ? 36.656 39.61 -12.479 1 17.22 60 MET A CA 1
ATOM 471 C C . MET A 1 60 ? 35.585 40.528 -13.06 1 17.22 60 MET A C 1
ATOM 473 O O . MET A 1 60 ? 34.507 40.672 -12.483 1 17.22 60 MET A O 1
ATOM 477 N N . VAL A 1 61 ? 35.907 41.235 -14.079 1 17.12 61 VAL A N 1
ATOM 478 C CA . VAL A 1 61 ? 35.56 42.337 -14.97 1 17.12 61 VAL A CA 1
ATOM 479 C C . VAL A 1 61 ? 34.39 41.931 -15.863 1 17.12 61 VAL A C 1
ATOM 481 O O . VAL A 1 61 ? 34.484 40.96 -16.618 1 17.12 61 VAL A O 1
ATOM 484 N N . LEU A 1 62 ? 33.211 42.104 -15.295 1 17.98 62 LEU A N 1
ATOM 485 C CA . LEU A 1 62 ? 31.912 41.953 -15.943 1 17.98 62 LEU A CA 1
ATOM 486 C C . LEU A 1 62 ? 31.85 42.767 -17.231 1 17.98 62 LEU A C 1
ATOM 488 O O . LEU A 1 62 ? 31.941 43.997 -17.198 1 17.98 62 LEU A O 1
ATOM 492 N N . ARG A 1 63 ? 32.416 42.273 -18.212 1 15.75 63 ARG A N 1
ATOM 493 C CA . ARG A 1 63 ? 32.393 43.148 -19.379 1 15.75 63 ARG A CA 1
ATOM 494 C C . ARG A 1 63 ? 30.961 43.455 -19.805 1 15.75 63 ARG A C 1
ATOM 496 O O . ARG A 1 63 ? 30.047 42.673 -19.537 1 15.75 63 ARG A O 1
ATOM 503 N N . PRO A 1 64 ? 30.734 44.403 -20.812 1 15.9 64 PRO A N 1
ATOM 504 C CA . PRO A 1 64 ? 29.899 45.535 -21.22 1 15.9 64 PRO A CA 1
ATOM 505 C C . PRO A 1 64 ? 28.766 45.125 -22.157 1 15.9 64 PRO A C 1
ATOM 507 O O . PRO A 1 64 ? 27.714 45.769 -22.179 1 15.9 64 PRO A O 1
ATOM 510 N N . ARG A 1 65 ? 28.72 43.954 -22.885 1 16.05 65 ARG A N 1
ATOM 511 C CA . ARG A 1 65 ? 28.416 44.398 -24.242 1 16.05 65 ARG A CA 1
ATOM 512 C C . ARG A 1 65 ? 26.99 44.93 -24.337 1 16.05 65 ARG A C 1
ATOM 514 O O . ARG A 1 65 ? 26.119 44.53 -23.562 1 16.05 65 ARG A O 1
ATOM 521 N N . PRO A 1 66 ? 26.522 45.393 -25.619 1 16.19 66 PRO A N 1
ATOM 522 C CA . PRO A 1 66 ? 25.832 46.551 -26.193 1 16.19 66 PRO A CA 1
ATOM 523 C C . PRO A 1 66 ? 24.32 46.355 -26.279 1 16.19 66 PRO A C 1
ATOM 525 O O . PRO A 1 66 ? 23.826 45.242 -26.079 1 16.19 66 PRO A O 1
ATOM 528 N N . SER A 1 67 ? 23.574 47.011 -27.32 1 15.2 67 SER A N 1
ATOM 529 C CA . SER A 1 67 ? 22.621 48.081 -27.599 1 15.2 67 SER A CA 1
ATOM 530 C C . SER A 1 67 ? 21.297 47.523 -28.11 1 15.2 67 SER A C 1
ATOM 532 O O . SER A 1 67 ? 20.245 48.138 -27.924 1 15.2 67 SER A O 1
ATOM 534 N N . PHE A 1 68 ? 21.065 46.337 -28.794 1 17.09 68 PHE A N 1
ATOM 535 C CA . PHE A 1 68 ? 20.314 46.721 -29.983 1 17.09 68 PHE A CA 1
ATOM 536 C C . PHE A 1 68 ? 18.855 46.994 -29.638 1 17.09 68 PHE A C 1
ATOM 538 O O . PHE A 1 68 ? 18.337 46.469 -28.65 1 17.09 68 PHE A O 1
ATOM 545 N N . PHE A 1 69 ? 17.862 47.573 -30.647 1 15.77 69 PHE A N 1
ATOM 546 C CA . PHE A 1 69 ? 16.969 48.674 -30.985 1 15.77 69 PHE A CA 1
ATOM 547 C C . PHE A 1 69 ? 15.511 48.243 -30.872 1 15.77 69 PHE A C 1
ATOM 549 O O . PHE A 1 69 ? 14.671 49 -30.382 1 15.77 69 PHE A O 1
ATOM 556 N N . PHE A 1 70 ? 14.947 47.053 -31.219 1 18.09 70 PHE A N 1
ATOM 557 C CA . PHE A 1 70 ? 13.886 47.344 -32.176 1 18.09 70 PHE A CA 1
ATOM 558 C C . PHE A 1 70 ? 12.642 47.862 -31.465 1 18.09 70 PHE A C 1
ATOM 560 O O . PHE A 1 70 ? 12.395 47.52 -30.307 1 18.09 70 PHE A O 1
ATOM 567 N N . HIS A 1 71 ? 11.641 48.643 -32.095 1 15.55 71 HIS A N 1
ATOM 568 C CA . HIS A 1 71 ? 10.776 49.817 -32.108 1 15.55 71 HIS A CA 1
ATOM 569 C C . HIS A 1 71 ? 9.399 49.492 -31.538 1 15.55 71 HIS A C 1
ATOM 571 O O . HIS A 1 71 ? 8.912 50.19 -30.645 1 15.55 71 HIS A O 1
ATOM 577 N N . SER A 1 72 ? 8.331 49.08 -32.345 1 15.04 72 SER A N 1
ATOM 578 C CA . SER A 1 72 ? 7.306 50.072 -32.65 1 15.04 72 SER A CA 1
ATOM 579 C C . SER A 1 72 ? 6.195 50.058 -31.606 1 15.04 72 SER A C 1
ATOM 581 O O . SER A 1 72 ? 6.121 49.143 -30.783 1 15.04 72 SER A O 1
ATOM 583 N N . ARG A 1 73 ? 4.783 50.065 -32.14 1 15.79 73 ARG A N 1
ATOM 584 C CA . ARG A 1 73 ? 3.744 51.089 -32.102 1 15.79 73 ARG A CA 1
ATOM 585 C C . ARG A 1 73 ? 2.739 50.809 -30.99 1 15.79 73 ARG A C 1
ATOM 587 O O . ARG A 1 73 ? 2.417 49.651 -30.715 1 15.79 73 ARG A O 1
ATOM 594 N N . VAL A 1 74 ? 2.042 51.827 -30.278 1 16.22 74 VAL A N 1
ATOM 595 C CA . VAL A 1 74 ? 1.48 52.334 -29.031 1 16.22 74 VAL A CA 1
ATOM 596 C C . VAL A 1 74 ? -0.035 52.142 -29.031 1 16.22 74 VAL A C 1
ATOM 598 O O . VAL A 1 74 ? -0.664 52.115 -27.971 1 16.22 74 VAL A O 1
ATOM 601 N N . SER A 1 75 ? -0.807 51.756 -30.048 1 15.69 75 SER A N 1
ATOM 602 C CA . SER A 1 75 ? -1.864 52.762 -30.017 1 15.69 75 SER A CA 1
ATOM 603 C C . SER A 1 75 ? -2.747 52.599 -28.784 1 15.69 75 SER A C 1
ATOM 605 O O . SER A 1 75 ? -2.727 51.552 -28.134 1 15.69 75 SER A O 1
ATOM 607 N N . THR A 1 76 ? -4.07 53.285 -28.756 1 16.11 76 THR A N 1
ATOM 608 C CA . THR A 1 76 ? -4.774 54.365 -28.075 1 16.11 76 THR A CA 1
ATOM 609 C C . THR A 1 76 ? -5.812 53.807 -27.106 1 16.11 76 THR A C 1
ATOM 611 O O . THR A 1 76 ? -5.836 54.18 -25.931 1 16.11 76 THR A O 1
ATOM 614 N N . THR A 1 77 ? -7.226 53.579 -27.45 1 17.12 77 THR A N 1
ATOM 615 C CA . THR A 1 77 ? -8.288 54.443 -26.945 1 17.12 77 THR A CA 1
ATOM 616 C C . THR A 1 77 ? -8.955 53.822 -25.722 1 17.12 77 THR A C 1
ATOM 618 O O . THR A 1 77 ? -8.985 52.597 -25.579 1 17.12 77 THR A O 1
ATOM 621 N N . ILE A 1 78 ? -9.696 54.586 -24.695 1 17.33 78 ILE A N 1
ATOM 622 C CA . ILE A 1 78 ? -9.912 54.816 -23.271 1 17.33 78 ILE A CA 1
ATOM 623 C C . ILE A 1 78 ? -11.269 54.251 -22.857 1 17.33 78 ILE A C 1
ATOM 625 O O . ILE A 1 78 ? -11.412 53.703 -21.761 1 17.33 78 ILE A O 1
ATOM 629 N N . PRO A 1 79 ? -12.377 54.046 -23.646 1 17.62 79 PRO A N 1
ATOM 630 C CA . PRO A 1 79 ? -13.434 54.858 -23.039 1 17.62 79 PRO A CA 1
ATOM 631 C C . PRO A 1 79 ? -13.979 54.248 -21.749 1 17.62 79 PRO A C 1
ATOM 633 O O . PRO A 1 79 ? -13.708 53.081 -21.451 1 17.62 79 PRO A O 1
ATOM 636 N N . THR A 1 80 ? -15.356 54.702 -21.308 1 17.59 80 THR A N 1
ATOM 637 C CA . THR A 1 80 ? -16.103 55.342 -20.231 1 17.59 80 THR A CA 1
ATOM 638 C C . THR A 1 80 ? -16.942 54.318 -19.471 1 17.59 80 THR A C 1
ATOM 640 O O . THR A 1 80 ? -17.687 53.546 -20.078 1 17.59 80 THR A O 1
ATOM 643 N N . LEU A 1 81 ? -16.752 53.943 -18.204 1 18.21 81 LEU A N 1
ATOM 644 C CA . LEU A 1 81 ? -17.121 52.964 -17.186 1 18.21 81 LEU A CA 1
ATOM 645 C C . LEU A 1 81 ? -18.473 53.305 -16.569 1 18.21 81 LEU A C 1
ATOM 647 O O . LEU A 1 81 ? -18.56 54.171 -15.695 1 18.21 81 LEU A O 1
ATOM 651 N N . VAL A 1 82 ? -19.543 53.435 -17.347 1 18.41 82 VAL A N 1
ATOM 652 C CA . VAL A 1 82 ? -20.704 54.07 -16.732 1 18.41 82 VAL A CA 1
ATOM 653 C C . VAL A 1 82 ? -21.21 53.211 -15.575 1 18.41 82 VAL A C 1
ATOM 655 O O . VAL A 1 82 ? -21.162 51.98 -15.64 1 18.41 82 VAL A O 1
ATOM 658 N N . SER A 1 83 ? -21.745 53.806 -14.407 1 17.61 83 SER A N 1
ATOM 659 C CA . SER A 1 83 ? -22.003 53.745 -12.972 1 17.61 83 SER A CA 1
ATOM 660 C C . SER A 1 83 ? -23.31 53.018 -12.675 1 17.61 83 SER A C 1
ATOM 662 O O . SER A 1 83 ? -23.616 52.728 -11.517 1 17.61 83 SER A O 1
ATOM 664 N N . THR A 1 84 ? -24.097 52.344 -13.558 1 18.19 84 THR A N 1
ATOM 665 C CA . THR A 1 84 ? -25.52 52.454 -13.257 1 18.19 84 THR A CA 1
ATOM 666 C C . THR A 1 84 ? -25.864 51.681 -11.987 1 18.19 84 THR A C 1
ATOM 668 O O . THR A 1 84 ? -25.395 50.558 -11.79 1 18.19 84 THR A O 1
ATOM 671 N N . THR A 1 85 ? -26.535 52.274 -10.835 1 18.53 85 THR A N 1
ATOM 672 C CA . THR A 1 85 ? -26.891 52.233 -9.421 1 18.53 85 THR A CA 1
ATOM 673 C C . THR A 1 85 ? -28.042 51.261 -9.18 1 18.53 85 THR A C 1
ATOM 675 O O . THR A 1 85 ? -28.428 51.019 -8.035 1 18.53 85 THR A O 1
ATOM 678 N N . ARG A 1 86 ? -28.528 50.194 -9.898 1 18.75 86 ARG A N 1
ATOM 679 C CA . ARG A 1 86 ? -29.943 49.881 -9.726 1 18.75 86 ARG A CA 1
ATOM 680 C C . ARG A 1 86 ? -30.208 49.291 -8.345 1 18.75 86 ARG A C 1
ATOM 682 O O . ARG A 1 86 ? -29.425 48.477 -7.85 1 18.75 86 ARG A O 1
ATOM 689 N N . THR A 1 87 ? -31.151 49.848 -7.507 1 19.05 87 THR A N 1
ATOM 690 C CA . THR A 1 87 ? -31.729 49.906 -6.169 1 19.05 87 THR A CA 1
ATOM 691 C C . THR A 1 87 ? -32.442 48.6 -5.831 1 19.05 87 THR A C 1
ATOM 693 O O . THR A 1 87 ? -33.481 48.285 -6.415 1 19.05 87 THR A O 1
ATOM 696 N N . VAL A 1 88 ? -31.957 47.342 -5.88 1 18.73 88 VAL A N 1
ATOM 697 C CA . VAL A 1 88 ? -32.834 46.177 -5.826 1 18.73 88 VAL A CA 1
ATOM 698 C C . VAL A 1 88 ? -33.453 46.061 -4.435 1 18.73 88 VAL A C 1
ATOM 700 O O . VAL A 1 88 ? -32.747 46.135 -3.426 1 18.73 88 VAL A O 1
ATOM 703 N N . SER A 1 89 ? -34.82 46.339 -4.246 1 19.17 89 SER A N 1
ATOM 704 C CA . SER A 1 89 ? -35.79 46.434 -3.16 1 19.17 89 SER A CA 1
ATOM 705 C C . SER A 1 89 ? -35.86 45.134 -2.366 1 19.17 89 SER A C 1
ATOM 707 O O . SER A 1 89 ? -35.736 44.047 -2.933 1 19.17 89 SER A O 1
ATOM 709 N N . SER A 1 90 ? -35.569 45.099 -1.007 1 18.96 90 SER A N 1
ATOM 710 C CA . SER A 1 90 ? -35.372 44.219 0.14 1 18.96 90 SER A CA 1
ATOM 711 C C . SER A 1 90 ? -36.677 43.545 0.55 1 18.96 90 SER A C 1
ATOM 713 O O . SER A 1 90 ? -36.73 42.852 1.568 1 18.96 90 SER A O 1
ATOM 715 N N . LEU A 1 91 ? -37.578 42.951 -0.358 1 18.92 91 LEU A N 1
ATOM 716 C CA . LEU A 1 91 ? -38.894 42.583 0.153 1 18.92 91 LEU A CA 1
ATOM 717 C C . LEU A 1 91 ? -38.774 41.566 1.283 1 18.92 91 LEU A C 1
ATOM 719 O O . LEU A 1 91 ? -38.068 40.563 1.148 1 18.92 91 LEU A O 1
ATOM 723 N N . SER A 1 92 ? -39.071 41.88 2.62 1 19.06 92 SER A N 1
ATOM 724 C CA . SER A 1 92 ? -39.087 41.373 3.989 1 19.06 92 SER A CA 1
ATOM 725 C C . SER A 1 92 ? -40.114 40.258 4.153 1 19.06 92 SER A C 1
ATOM 727 O O . SER A 1 92 ? -41.308 40.525 4.304 1 19.06 92 SER A O 1
ATOM 729 N N . ALA A 1 93 ? -40.288 39.171 3.319 1 19.8 93 ALA A N 1
ATOM 730 C CA . ALA A 1 93 ? -41.456 38.305 3.458 1 19.8 93 ALA A CA 1
ATOM 731 C C . ALA A 1 93 ? -41.489 37.646 4.834 1 19.8 93 ALA A C 1
ATOM 733 O O . ALA A 1 93 ? -40.462 37.176 5.329 1 19.8 93 ALA A O 1
ATOM 734 N N . SER A 1 94 ? -42.48 37.975 5.692 1 20.62 94 SER A N 1
ATOM 735 C CA . SER A 1 94 ? -42.928 37.663 7.045 1 20.62 94 SER A CA 1
ATOM 736 C C . SER A 1 94 ? -43.166 36.167 7.218 1 20.62 94 SER A C 1
ATOM 738 O O . SER A 1 94 ? -44.016 35.586 6.541 1 20.62 94 SER A O 1
ATOM 740 N N . ILE A 1 95 ? -42.177 35.298 7.333 1 20.01 95 ILE A N 1
ATOM 741 C CA . ILE A 1 95 ? -42.249 33.844 7.425 1 20.01 95 ILE A CA 1
ATOM 742 C C . ILE A 1 95 ? -43.015 33.443 8.683 1 20.01 95 ILE A C 1
ATOM 744 O O . ILE A 1 95 ? -42.605 33.772 9.799 1 20.01 95 ILE A O 1
ATOM 748 N N . GLN A 1 96 ? -44.399 33.443 8.623 1 21.42 96 GLN A N 1
ATOM 749 C CA . GLN A 1 96 ? -45.257 33.055 9.737 1 21.42 96 GLN A CA 1
ATOM 750 C C . GLN A 1 96 ? -44.84 31.704 10.309 1 21.42 96 GLN A C 1
ATOM 752 O O . GLN A 1 96 ? -44.419 30.813 9.568 1 21.42 96 GLN A O 1
ATOM 757 N N . PRO A 1 97 ? -44.693 31.57 11.671 1 21.88 97 PRO A N 1
ATOM 758 C CA . PRO A 1 97 ? -44.168 30.515 12.541 1 21.88 97 PRO A CA 1
ATOM 759 C C . PRO A 1 97 ? -45.002 29.237 12.489 1 21.88 97 PRO A C 1
ATOM 761 O O . PRO A 1 97 ? -46.226 29.288 12.637 1 21.88 97 PRO A O 1
ATOM 764 N N . LEU A 1 98 ? -44.858 28.32 11.5 1 22.13 98 LEU A N 1
ATOM 765 C CA . LEU A 1 98 ? -45.7 27.132 11.405 1 22.13 98 LEU A CA 1
ATOM 766 C C . LEU A 1 98 ? -45.772 26.408 12.746 1 22.13 98 LEU A C 1
ATOM 768 O O . LEU A 1 98 ? -44.776 26.333 13.47 1 22.13 98 LEU A O 1
ATOM 772 N N . PRO A 1 99 ? -47.01 26.189 13.331 1 22.27 99 PRO A N 1
ATOM 773 C CA . PRO A 1 99 ? -47.35 25.617 14.636 1 22.27 99 PRO A CA 1
ATOM 774 C C . PRO A 1 99 ? -46.683 24.265 14.88 1 22.27 99 PRO A C 1
ATOM 776 O O . PRO A 1 99 ? -46.344 23.559 13.927 1 22.27 99 PRO A O 1
ATOM 779 N N . SER A 1 100 ? -46.008 24.11 16.028 1 21.48 100 SER A N 1
ATOM 780 C CA . SER A 1 100 ? -45.251 23.041 16.67 1 21.48 100 SER A CA 1
ATOM 781 C C . SER A 1 100 ? -46.105 21.79 16.848 1 21.48 100 SER A C 1
ATOM 783 O O . SER A 1 100 ? -46.642 21.547 17.931 1 21.48 100 SER A O 1
ATOM 785 N N . ALA A 1 101 ? -47.002 21.336 15.894 1 21.56 101 ALA A N 1
ATOM 786 C CA . ALA A 1 101 ? -47.883 20.218 16.221 1 21.56 101 ALA A CA 1
ATOM 787 C C . ALA A 1 101 ? -47.088 19.029 16.752 1 21.56 101 ALA A C 1
ATOM 789 O O . ALA A 1 101 ? -46.176 18.536 16.084 1 21.56 101 ALA A O 1
ATOM 790 N N . SER A 1 102 ? -46.915 18.94 18.058 1 22.74 102 SER A N 1
ATOM 791 C CA . SER A 1 102 ? -46.383 17.858 18.88 1 22.74 102 SER A CA 1
ATOM 792 C C . SER A 1 102 ? -47.044 16.527 18.536 1 22.74 102 SER A C 1
ATOM 794 O O . SER A 1 102 ? -48.205 16.297 18.88 1 22.74 102 SER A O 1
ATOM 796 N N . GLU A 1 103 ? -47.074 16.102 17.207 1 23.1 103 GLU A N 1
ATOM 797 C CA . GLU A 1 103 ? -47.713 14.815 16.952 1 23.1 103 GLU A CA 1
ATOM 798 C C . GLU A 1 103 ? -47.205 13.745 17.914 1 23.1 103 GLU A C 1
ATOM 800 O O . GLU A 1 103 ? -45.995 13.587 18.091 1 23.1 103 GLU A O 1
ATOM 805 N N . THR A 1 104 ? -47.995 13.511 18.933 1 24.23 104 THR A N 1
ATOM 806 C CA . THR A 1 104 ? -47.927 12.452 19.934 1 24.23 104 THR A CA 1
ATOM 807 C C . THR A 1 104 ? -47.654 11.102 19.277 1 24.23 104 THR A C 1
ATOM 809 O O . THR A 1 104 ? -48.433 10.646 18.437 1 24.23 104 THR A O 1
ATOM 812 N N . LEU A 1 105 ? -46.418 10.791 19.042 1 24.5 105 LEU A N 1
ATOM 813 C CA . LEU A 1 105 ? -45.956 9.456 18.676 1 24.5 105 LEU A CA 1
ATOM 814 C C . LEU A 1 105 ? -46.636 8.392 19.531 1 24.5 105 LEU A C 1
ATOM 816 O O . LEU A 1 105 ? -46.381 8.301 20.734 1 24.5 105 LEU A O 1
ATOM 820 N N . THR A 1 106 ? -48.035 8.335 19.482 1 25.87 106 THR A N 1
ATOM 821 C CA . THR A 1 106 ? -48.738 7.247 20.152 1 25.87 106 THR A CA 1
ATOM 822 C C . THR A 1 106 ? -48.021 5.919 19.927 1 25.87 106 THR A C 1
ATOM 824 O O . THR A 1 106 ? -47.618 5.609 18.804 1 25.87 106 THR A O 1
ATOM 827 N N . SER A 1 107 ? -47.459 5.405 20.968 1 25.42 107 SER A N 1
ATOM 828 C CA . SER A 1 107 ? -46.651 4.234 21.291 1 25.42 107 SER A CA 1
ATOM 829 C C . SER A 1 107 ? -47.346 2.947 20.86 1 25.42 107 SER A C 1
ATOM 831 O O . SER A 1 107 ? -46.841 1.85 21.107 1 25.42 107 SER A O 1
ATOM 833 N N . ASN A 1 108 ? -48.736 3.092 20.702 1 28.71 108 ASN A N 1
ATOM 834 C CA . ASN A 1 108 ? -49.326 1.758 20.721 1 28.71 108 ASN A CA 1
ATOM 835 C C . ASN A 1 108 ? -48.917 0.947 19.494 1 28.71 108 ASN A C 1
ATOM 837 O O . ASN A 1 108 ? -49.757 0.62 18.653 1 28.71 108 ASN A O 1
ATOM 841 N N . ALA A 1 109 ? -47.975 1.405 18.786 1 27.51 109 ALA A N 1
ATOM 842 C CA . ALA A 1 109 ? -47.818 0.722 17.505 1 27.51 109 ALA A CA 1
ATOM 843 C C . ALA A 1 109 ? -47.819 -0.793 17.688 1 27.51 109 ALA A C 1
ATOM 845 O O . ALA A 1 109 ? -47.068 -1.326 18.509 1 27.51 109 ALA A O 1
ATOM 846 N N . LYS A 1 110 ? -48.953 -1.431 17.49 1 31.1 110 LYS A N 1
ATOM 847 C CA . LYS A 1 110 ? -49.052 -2.886 17.421 1 31.1 110 LYS A CA 1
ATOM 848 C C . LYS A 1 110 ? -47.789 -3.496 16.822 1 31.1 110 LYS A C 1
ATOM 850 O O . LYS A 1 110 ? -47.152 -2.892 15.956 1 31.1 110 LYS A O 1
ATOM 855 N N . PRO A 1 111 ? -47.261 -4.512 17.508 1 32.16 111 PRO A N 1
ATOM 856 C CA . PRO A 1 111 ? -46.057 -5.14 16.96 1 32.16 111 PRO A CA 1
ATOM 857 C C . PRO A 1 111 ? -46.155 -5.392 15.457 1 32.16 111 PRO A C 1
ATOM 859 O O . PRO A 1 111 ? -47.243 -5.661 14.942 1 32.16 111 PRO A O 1
ATOM 862 N N . PRO A 1 112 ? -45.482 -4.539 14.632 1 33.63 112 PRO A N 1
ATOM 863 C CA . PRO A 1 112 ? -45.624 -4.7 13.183 1 33.63 112 PRO A CA 1
ATOM 864 C C . PRO A 1 112 ? -45.884 -6.148 12.773 1 33.63 112 PRO A C 1
ATOM 866 O O . PRO A 1 112 ? -45.515 -7.075 13.499 1 33.63 112 PRO A O 1
ATOM 869 N N . PRO A 1 113 ? -47.068 -6.348 12.123 1 33.65 113 PRO A N 1
ATOM 870 C CA . PRO A 1 113 ? -47.347 -7.702 11.64 1 33.65 113 PRO A CA 1
ATOM 871 C C . PRO A 1 113 ? -46.08 -8.471 11.274 1 33.65 113 PRO A C 1
ATOM 873 O O . PRO A 1 113 ? -45.038 -7.864 11.015 1 33.65 113 PRO A O 1
ATOM 876 N N . PRO A 1 114 ? -46.134 -9.754 11.581 1 32.34 114 PRO A N 1
ATOM 877 C CA . PRO A 1 114 ? -44.979 -10.604 11.281 1 32.34 114 PRO A CA 1
ATOM 878 C C . PRO A 1 114 ? -44.388 -10.329 9.9 1 32.34 114 PRO A C 1
ATOM 880 O O . PRO A 1 114 ? -45.118 -9.974 8.971 1 32.34 114 PRO A O 1
ATOM 883 N N . LEU A 1 115 ? -43.253 -9.711 9.835 1 35.35 115 LEU A N 1
ATOM 884 C CA . LEU A 1 115 ? -42.463 -9.487 8.629 1 35.35 115 LEU A CA 1
ATOM 885 C C . LEU A 1 115 ? -42.757 -10.555 7.581 1 35.35 115 LEU A C 1
ATOM 887 O O . LEU A 1 115 ? -42.997 -11.716 7.921 1 35.35 115 LEU A O 1
ATOM 891 N N . LEU A 1 116 ? -43.494 -10.216 6.516 1 36.02 116 LEU A N 1
ATOM 892 C CA . LEU A 1 116 ? -43.516 -11.092 5.35 1 36.02 116 LEU A CA 1
ATOM 893 C C . LEU A 1 116 ? -42.321 -12.04 5.359 1 36.02 116 LEU A C 1
ATOM 895 O O . LEU A 1 116 ? -41.242 -11.68 5.835 1 36.02 116 LEU A O 1
ATOM 899 N N . PRO A 1 117 ? -42.598 -13.263 5.237 1 37.25 117 PRO A N 1
ATOM 900 C CA . PRO A 1 117 ? -41.51 -14.244 5.239 1 37.25 117 PRO A CA 1
ATOM 901 C C . PRO A 1 117 ? -40.301 -13.786 4.427 1 37.25 117 PRO A C 1
ATOM 903 O O . PRO A 1 117 ? -40.436 -13.445 3.249 1 37.25 117 PRO A O 1
ATOM 906 N N . PHE A 1 118 ? -39.456 -12.921 4.874 1 43.69 118 PHE A N 1
ATOM 907 C CA . PHE A 1 118 ? -38.135 -12.641 4.322 1 43.69 118 PHE A CA 1
ATOM 908 C C . PHE A 1 118 ? -37.632 -13.819 3.497 1 43.69 118 PHE A C 1
ATOM 910 O O . PHE A 1 118 ? -37.603 -14.954 3.979 1 43.69 118 PHE A O 1
ATOM 917 N N . ASN A 1 119 ? -38.035 -13.849 2.302 1 50.19 119 ASN A N 1
ATOM 918 C CA . ASN A 1 119 ? -37.38 -14.816 1.428 1 50.19 119 ASN A CA 1
ATOM 919 C C . ASN A 1 119 ? -35.927 -15.046 1.834 1 50.19 119 ASN A C 1
ATOM 921 O O . ASN A 1 119 ? -35.111 -14.124 1.785 1 50.19 119 ASN A O 1
ATOM 925 N N . GLU A 1 120 ? -35.646 -15.952 2.651 1 61.51 120 GLU A N 1
ATOM 926 C CA . GLU A 1 120 ? -34.438 -16.459 3.295 1 61.51 120 GLU A CA 1
ATOM 927 C C . GLU A 1 120 ? -33.323 -16.682 2.278 1 61.51 120 GLU A C 1
ATOM 929 O O . GLU A 1 120 ? -32.193 -17.006 2.649 1 61.51 120 GLU A O 1
ATOM 934 N N . SER A 1 121 ? -33.626 -16.302 0.929 1 78.84 121 SER A N 1
ATOM 935 C CA . SER A 1 121 ? -32.581 -16.718 -0.001 1 78.84 121 SER A CA 1
ATOM 936 C C . SER A 1 121 ? -31.674 -15.55 -0.371 1 78.84 121 SER A C 1
ATOM 938 O O . SER A 1 121 ? -32.103 -14.394 -0.354 1 78.84 121 SER A O 1
ATOM 940 N N . LEU A 1 122 ? -30.386 -15.74 -0.536 1 86.87 122 LEU A N 1
ATOM 941 C CA . LEU A 1 122 ? -29.404 -14.782 -1.033 1 86.87 122 LEU A CA 1
ATOM 942 C C . LEU A 1 122 ? -29.613 -14.512 -2.519 1 86.87 122 LEU A C 1
ATOM 944 O O . LEU A 1 122 ? -29.799 -15.445 -3.304 1 86.87 122 LEU A O 1
ATOM 948 N N . GLN A 1 123 ? -29.815 -13.249 -2.83 1 87.29 123 GLN A N 1
ATOM 949 C CA . GLN A 1 123 ? -29.956 -12.847 -4.225 1 87.29 123 GLN A CA 1
ATOM 950 C C . GLN A 1 123 ? -28.969 -11.74 -4.582 1 87.29 123 GLN A C 1
ATOM 952 O O . GLN A 1 123 ? -28.806 -10.78 -3.826 1 87.29 123 GLN A O 1
ATOM 957 N N . TRP A 1 124 ? -28.31 -11.93 -5.641 1 88.88 124 TRP A N 1
ATOM 958 C CA . TRP A 1 124 ? -27.438 -10.882 -6.162 1 88.88 124 TRP A CA 1
ATOM 959 C C . TRP A 1 124 ? -28.052 -10.225 -7.393 1 88.88 124 TRP A C 1
ATOM 961 O O . TRP A 1 124 ? -28.266 -10.884 -8.414 1 88.88 124 TRP A O 1
ATOM 971 N N . VAL A 1 125 ? -28.348 -9.003 -7.213 1 89.42 125 VAL A N 1
ATOM 972 C CA . VAL A 1 125 ? -29.102 -8.269 -8.224 1 89.42 125 VAL A CA 1
ATOM 973 C C . VAL A 1 125 ? -28.151 -7.417 -9.061 1 89.42 125 VAL A C 1
ATOM 975 O O . VAL A 1 125 ? -26.997 -7.208 -8.681 1 89.42 125 VAL A O 1
ATOM 978 N N . THR A 1 126 ? -28.682 -7.063 -10.231 1 88.51 126 THR A N 1
ATOM 979 C CA . THR A 1 126 ? -27.936 -6.159 -11.1 1 88.51 126 THR A CA 1
ATOM 980 C C . THR A 1 126 ? -28.631 -4.804 -11.195 1 88.51 126 THR A C 1
ATOM 982 O O . THR A 1 126 ? -29.861 -4.728 -11.165 1 88.51 126 THR A O 1
ATOM 985 N N . ARG A 1 127 ? -27.871 -3.797 -11.312 1 93.64 127 ARG A N 1
ATOM 986 C CA . ARG A 1 127 ? -28.383 -2.451 -11.544 1 93.64 127 ARG A CA 1
ATOM 987 C C . ARG A 1 127 ? -28.213 -2.045 -13.004 1 93.64 127 ARG A C 1
ATOM 989 O O . ARG A 1 127 ? -27.211 -2.385 -13.636 1 93.64 127 ARG A O 1
ATOM 996 N N . THR A 1 128 ? -29.345 -1.303 -13.471 1 93.43 128 THR A N 1
ATOM 997 C CA . THR A 1 128 ? -29.262 -0.758 -14.821 1 93.43 128 THR A CA 1
ATOM 998 C C . THR A 1 128 ? -28.794 0.695 -14.789 1 93.43 128 THR A C 1
ATOM 1000 O O . THR A 1 128 ? -28.279 1.208 -15.785 1 93.43 128 THR A O 1
ATOM 1003 N N . HIS A 1 129 ? -28.96 1.429 -13.606 1 96.36 129 HIS A N 1
ATOM 1004 C CA . HIS A 1 129 ? -28.628 2.836 -13.418 1 96.36 129 HIS A CA 1
ATOM 1005 C C . HIS A 1 129 ? -28.259 3.126 -11.967 1 96.36 129 HIS A C 1
ATOM 1007 O O . HIS A 1 129 ? -28.531 2.315 -11.079 1 96.36 129 HIS A O 1
ATOM 1013 N N . PHE A 1 130 ? -27.632 4.284 -11.776 1 96.73 130 PHE A N 1
ATOM 1014 C CA . PHE A 1 130 ? -27.308 4.763 -10.437 1 96.73 130 PHE A CA 1
ATOM 1015 C C . PHE A 1 130 ? -28.256 5.881 -10.018 1 96.73 130 PHE A C 1
ATOM 1017 O O . PHE A 1 130 ? -28.7 6.671 -10.853 1 96.73 130 PHE A O 1
ATOM 1024 N N . CYS A 1 131 ? -28.49 5.989 -8.764 1 97.18 131 CYS A N 1
ATOM 1025 C CA . CYS A 1 131 ? -29.469 6.92 -8.214 1 97.18 131 CYS A CA 1
ATOM 1026 C C . CYS A 1 131 ? -29.11 8.359 -8.565 1 97.18 131 CYS A C 1
ATOM 1028 O O . CYS A 1 131 ? -29.947 9.105 -9.076 1 97.18 131 CYS A O 1
ATOM 1030 N N . GLY A 1 132 ? -27.885 8.743 -8.33 1 95.9 132 GLY A N 1
ATOM 1031 C CA . GLY A 1 132 ? -27.476 10.131 -8.471 1 95.9 132 GLY A CA 1
ATOM 1032 C C . GLY A 1 132 ? -27.2 10.529 -9.909 1 95.9 132 GLY A C 1
ATOM 1033 O O . GLY A 1 132 ? -26.942 11.699 -10.196 1 95.9 132 GLY A O 1
ATOM 1034 N N . GLU A 1 133 ? -27.359 9.63 -10.861 1 95.88 133 GLU A N 1
ATOM 1035 C CA . GLU A 1 133 ? -26.999 9.907 -12.248 1 95.88 133 GLU A CA 1
ATOM 1036 C C . GLU A 1 133 ? -28.241 10.088 -13.116 1 95.88 133 GLU A C 1
ATOM 1038 O O . GLU A 1 133 ? -28.139 10.466 -14.284 1 95.88 133 GLU A O 1
ATOM 1043 N N . LEU A 1 134 ? -29.376 9.877 -12.554 1 97.71 134 LEU A N 1
ATOM 1044 C CA . LEU A 1 134 ? -30.624 10.04 -13.292 1 97.71 134 LEU A CA 1
ATOM 1045 C C . LEU A 1 134 ? -30.932 11.516 -13.521 1 97.71 134 LEU A C 1
ATOM 1047 O O . LEU A 1 134 ? -30.58 12.362 -12.696 1 97.71 134 LEU A O 1
ATOM 1051 N N . SER A 1 135 ? -31.544 11.73 -14.634 1 96.82 135 SER A N 1
ATOM 1052 C CA . SER A 1 135 ? -31.885 13.098 -15.014 1 96.82 135 SER A CA 1
ATOM 1053 C C . SER A 1 135 ? -33.172 13.14 -15.83 1 96.82 135 SER A C 1
ATOM 1055 O O . SER A 1 135 ? -33.836 12.116 -16.006 1 96.82 135 SER A O 1
ATOM 1057 N N . LEU A 1 136 ? -33.487 14.347 -16.317 1 96.49 136 LEU A N 1
ATOM 1058 C CA . LEU A 1 136 ? -34.673 14.548 -17.142 1 96.49 136 LEU A CA 1
ATOM 1059 C C . LEU A 1 136 ? -34.563 13.772 -18.45 1 96.49 136 LEU A C 1
ATOM 1061 O O . LEU A 1 136 ? -35.578 13.396 -19.041 1 96.49 136 LEU A O 1
ATOM 1065 N N . ASN A 1 137 ? -33.369 13.495 -18.848 1 97.22 137 ASN A N 1
ATOM 1066 C CA . ASN A 1 137 ? -33.127 12.75 -20.079 1 97.22 137 ASN A CA 1
ATOM 1067 C C . ASN A 1 137 ? -33.525 11.284 -19.934 1 97.22 137 ASN A C 1
ATOM 1069 O O . ASN A 1 137 ? -33.618 10.56 -20.927 1 97.22 137 ASN A O 1
ATOM 1073 N N . ASP A 1 138 ? -33.819 10.869 -18.731 1 98.01 138 ASP A N 1
ATOM 1074 C CA . ASP A 1 138 ? -34.13 9.464 -18.488 1 98.01 138 ASP A CA 1
ATOM 1075 C C . ASP A 1 138 ? -35.631 9.258 -18.302 1 98.01 138 ASP A C 1
ATOM 1077 O O . ASP A 1 138 ? -36.082 8.141 -18.036 1 98.01 138 ASP A O 1
ATOM 1081 N N . VAL A 1 139 ? -36.387 10.303 -18.412 1 98.06 139 VAL A N 1
ATOM 1082 C CA . VAL A 1 139 ? -37.829 10.211 -18.208 1 98.06 139 VAL A CA 1
ATOM 1083 C C . VAL A 1 139 ? -38.427 9.208 -19.191 1 98.06 139 VAL A C 1
ATOM 1085 O O . VAL A 1 139 ? -38.134 9.252 -20.388 1 98.06 139 VAL A O 1
ATOM 1088 N N . GLY A 1 140 ? -39.2 8.302 -18.664 1 97.73 140 GLY A N 1
ATOM 1089 C CA . GLY A 1 140 ? -39.833 7.282 -19.485 1 97.73 140 GLY A CA 1
ATOM 1090 C C . GLY A 1 140 ? -39.08 5.965 -19.484 1 97.73 140 GLY A C 1
ATOM 1091 O O . GLY A 1 140 ? -39.628 4.931 -19.873 1 97.73 140 GLY A O 1
ATOM 1092 N N . LYS A 1 141 ? -37.875 5.926 -19.065 1 97.91 141 LYS A N 1
ATOM 1093 C CA . LYS A 1 141 ? -37.051 4.72 -19.073 1 97.91 141 LYS A CA 1
ATOM 1094 C C . LYS A 1 141 ? -37.342 3.848 -17.856 1 97.91 141 LYS A C 1
ATOM 1096 O O . LYS A 1 141 ? -37.595 4.361 -16.764 1 97.91 141 LYS A O 1
ATOM 1101 N N . LYS A 1 142 ? -37.302 2.555 -18.084 1 97.92 142 LYS A N 1
ATOM 1102 C CA . LYS A 1 142 ? -37.331 1.586 -16.992 1 97.92 142 LYS A CA 1
ATOM 1103 C C . LYS A 1 142 ? -35.949 1.422 -16.366 1 97.92 142 LYS A C 1
ATOM 1105 O O . LYS A 1 142 ? -34.959 1.232 -17.076 1 97.92 142 LYS A O 1
ATOM 1110 N N . VAL A 1 143 ? -35.915 1.526 -15.036 1 97.99 143 VAL A N 1
ATOM 1111 C CA . VAL A 1 143 ? -34.619 1.465 -14.368 1 97.99 143 VAL A CA 1
ATOM 1112 C C . VAL A 1 143 ? -34.681 0.474 -13.208 1 97.99 143 VAL A C 1
ATOM 1114 O O . VAL A 1 143 ? -35.758 0.204 -12.671 1 97.99 143 VAL A O 1
ATOM 1117 N N . GLN A 1 144 ? -33.602 -0.156 -12.894 1 97.45 144 GLN A N 1
ATOM 1118 C CA . GLN A 1 144 ? -33.38 -0.963 -11.699 1 97.45 144 GLN A CA 1
ATOM 1119 C C . GLN A 1 144 ? -32.321 -0.335 -10.799 1 97.45 144 GLN A C 1
ATOM 1121 O O . GLN A 1 144 ? -31.153 -0.235 -11.183 1 97.45 144 GLN A O 1
ATOM 1126 N N . LEU A 1 145 ? -32.73 0.056 -9.622 1 97.84 145 LEU A N 1
ATOM 1127 C CA . LEU A 1 145 ? -31.861 0.761 -8.685 1 97.84 145 LEU A CA 1
ATOM 1128 C C . LEU A 1 145 ? -31.637 -0.067 -7.424 1 97.84 145 LEU A C 1
ATOM 1130 O O . LEU A 1 145 ? -32.501 -0.854 -7.031 1 97.84 145 LEU A O 1
ATOM 1134 N N . CYS A 1 146 ? -30.439 0.036 -6.89 1 97.19 146 CYS A N 1
ATOM 1135 C CA . CYS A 1 146 ? -30.118 -0.584 -5.61 1 97.19 146 CYS A CA 1
ATOM 1136 C C . CYS A 1 146 ? -29.455 0.417 -4.671 1 97.19 146 CYS A C 1
ATOM 1138 O O . CYS A 1 146 ? -28.688 1.275 -5.112 1 97.19 146 CYS A O 1
ATOM 1140 N N . GLY A 1 147 ? -29.77 0.31 -3.404 1 96.49 147 GLY A N 1
ATOM 1141 C CA . GLY A 1 147 ? -29.148 1.184 -2.423 1 96.49 147 GLY A CA 1
ATOM 1142 C C . GLY A 1 147 ? -29.792 1.096 -1.052 1 96.49 147 GLY A C 1
ATOM 1143 O O . GLY A 1 147 ? -30.315 0.046 -0.673 1 96.49 147 GLY A O 1
ATOM 1144 N N . TRP A 1 148 ? -29.674 2.2 -0.287 1 97.02 148 TRP A N 1
ATOM 1145 C CA . TRP A 1 148 ? -30.178 2.287 1.079 1 97.02 148 TRP A CA 1
ATOM 1146 C C . TRP A 1 148 ? -31.331 3.281 1.172 1 97.02 148 TRP A C 1
ATOM 1148 O O . TRP A 1 148 ? -31.297 4.342 0.544 1 97.02 148 TRP A O 1
ATOM 1158 N N . VAL A 1 149 ? -32.284 2.952 2.003 1 97.04 149 VAL A N 1
ATOM 1159 C CA . VAL A 1 149 ? -33.382 3.876 2.269 1 97.04 149 VAL A CA 1
ATOM 1160 C C . VAL A 1 149 ? -32.881 5.044 3.116 1 97.04 149 VAL A C 1
ATOM 1162 O O . VAL A 1 149 ? -32.599 4.88 4.306 1 97.04 149 VAL A O 1
ATOM 1165 N N . ALA A 1 150 ? -32.853 6.172 2.503 1 95.64 150 ALA A N 1
ATOM 1166 C CA . ALA A 1 150 ? -32.305 7.342 3.185 1 95.64 150 ALA A CA 1
ATOM 1167 C C . ALA A 1 150 ? -33.39 8.08 3.964 1 95.64 150 ALA A C 1
ATOM 1169 O O . ALA A 1 150 ? -33.155 8.538 5.085 1 95.64 150 ALA A O 1
ATOM 1170 N N . LEU A 1 151 ? -34.498 8.251 3.33 1 94.08 151 LEU A N 1
ATOM 1171 C CA . LEU A 1 151 ? -35.669 8.887 3.923 1 94.08 151 LEU A CA 1
ATOM 1172 C C . LEU A 1 151 ? -36.943 8.138 3.548 1 94.08 151 LEU A C 1
ATOM 1174 O O . LEU A 1 151 ? -37.007 7.503 2.493 1 94.08 151 LEU A O 1
ATOM 1178 N N . HIS A 1 152 ? -37.85 8.179 4.449 1 94.02 152 HIS A N 1
ATOM 1179 C CA . HIS A 1 152 ? -39.142 7.523 4.284 1 94.02 152 HIS A CA 1
ATOM 1180 C C . HIS A 1 152 ? -40.28 8.42 4.758 1 94.02 152 HIS A C 1
ATOM 1182 O O . HIS A 1 152 ? -40.345 8.777 5.937 1 94.02 152 HIS A O 1
ATOM 1188 N N . ARG A 1 153 ? -41.133 8.791 3.794 1 92.1 153 ARG A N 1
ATOM 1189 C CA . ARG A 1 153 ? -42.224 9.699 4.133 1 92.1 153 ARG A CA 1
ATOM 1190 C C . ARG A 1 153 ? -43.551 9.192 3.578 1 92.1 153 ARG A C 1
ATOM 1192 O O . ARG A 1 153 ? -43.627 8.773 2.421 1 92.1 153 ARG A O 1
ATOM 1199 N N . VAL A 1 154 ? -44.543 9.238 4.4 1 89.36 154 VAL A N 1
ATOM 1200 C CA . VAL A 1 154 ? -45.901 8.89 3.995 1 89.36 154 VAL A CA 1
ATOM 1201 C C . VAL A 1 154 ? -46.759 10.151 3.928 1 89.36 154 VAL A C 1
ATOM 1203 O O . VAL A 1 154 ? -46.834 10.911 4.896 1 89.36 154 VAL A O 1
ATOM 1206 N N . HIS A 1 155 ? -47.379 10.441 2.84 1 83.62 155 HIS A N 1
ATOM 1207 C CA . HIS A 1 155 ? -48.211 11.624 2.651 1 83.62 155 HIS A CA 1
ATOM 1208 C C . HIS A 1 155 ? -49.451 11.301 1.825 1 83.62 155 HIS A C 1
ATOM 1210 O O . HIS A 1 155 ? -49.345 10.961 0.645 1 83.62 155 HIS A O 1
ATOM 1216 N N . GLY A 1 156 ? -50.685 11.65 2.297 1 78.61 156 GLY A N 1
ATOM 1217 C CA . GLY A 1 156 ? -51.942 11.56 1.572 1 78.61 156 GLY A CA 1
ATOM 1218 C C . GLY A 1 156 ? -52.144 10.218 0.893 1 78.61 156 GLY A C 1
ATOM 1219 O O . GLY A 1 156 ? -52.561 10.159 -0.266 1 78.61 156 GLY A O 1
ATOM 1220 N N . GLY A 1 157 ? -51.679 9.158 1.42 1 80.56 157 GLY A N 1
ATOM 1221 C CA . GLY A 1 157 ? -51.867 7.828 0.861 1 80.56 157 GLY A CA 1
ATOM 1222 C C . GLY A 1 157 ? -50.716 7.384 -0.021 1 80.56 157 GLY A C 1
ATOM 1223 O O . GLY A 1 157 ? -50.67 6.231 -0.456 1 80.56 157 GLY A O 1
ATOM 1224 N N . LEU A 1 158 ? -49.911 8.373 -0.375 1 86.1 158 LEU A N 1
ATOM 1225 C CA . LEU A 1 158 ? -48.72 8.032 -1.146 1 86.1 158 LEU A CA 1
ATOM 1226 C C . LEU A 1 158 ? -47.501 7.916 -0.238 1 86.1 158 LEU A C 1
ATOM 1228 O O . LEU A 1 158 ? -47.423 8.588 0.794 1 86.1 158 LEU A O 1
ATOM 1232 N N . THR A 1 159 ? -46.649 7.006 -0.572 1 92.39 159 THR A N 1
ATOM 1233 C CA . THR A 1 159 ? -45.391 6.855 0.151 1 92.39 159 THR A CA 1
ATOM 1234 C C . THR A 1 159 ? -44.209 7.239 -0.733 1 92.39 159 THR A C 1
ATOM 1236 O O . THR A 1 159 ? -44.159 6.868 -1.908 1 92.39 159 THR A O 1
ATOM 1239 N N . PHE A 1 160 ? -43.363 8.091 -0.17 1 93.6 160 PHE A N 1
ATOM 1240 C CA . PHE A 1 160 ? -42.136 8.499 -0.844 1 93.6 160 PHE A CA 1
ATOM 1241 C C . PHE A 1 160 ? -40.912 7.948 -0.122 1 93.6 160 PHE A C 1
ATOM 1243 O O . PHE A 1 160 ? -40.871 7.923 1.11 1 93.6 160 PHE A O 1
ATOM 1250 N N . LEU A 1 161 ? -40.054 7.49 -0.959 1 94.64 161 LEU A N 1
ATOM 1251 C CA . LEU A 1 161 ? -38.789 6.976 -0.445 1 94.64 161 LEU A CA 1
ATOM 1252 C C . LEU A 1 161 ? -37.608 7.616 -1.167 1 94.64 161 LEU A C 1
ATOM 1254 O O . LEU A 1 161 ? -37.637 7.779 -2.389 1 94.64 161 LEU A O 1
ATOM 1258 N N . ASN A 1 162 ? -36.647 8.156 -0.373 1 96.12 162 ASN A N 1
ATOM 1259 C CA . ASN A 1 162 ? -35.374 8.539 -0.974 1 96.12 162 ASN A CA 1
ATOM 1260 C C . ASN A 1 162 ? -34.365 7.395 -0.925 1 96.12 162 ASN A C 1
ATOM 1262 O O . ASN A 1 162 ? -34.019 6.913 0.155 1 96.12 162 ASN A O 1
ATOM 1266 N N . LEU A 1 163 ? -33.962 6.987 -2.061 1 97.56 163 LEU A N 1
ATOM 1267 C CA . LEU A 1 163 ? -32.985 5.911 -2.189 1 97.56 163 LEU A CA 1
ATOM 1268 C C . LEU A 1 163 ? -31.59 6.472 -2.446 1 97.56 163 LEU A C 1
ATOM 1270 O O . LEU A 1 163 ? -31.408 7.319 -3.324 1 97.56 163 LEU A O 1
ATOM 1274 N N . ARG A 1 164 ? -30.651 5.996 -1.646 1 96.66 164 ARG A N 1
ATOM 1275 C CA . ARG A 1 164 ? -29.284 6.498 -1.738 1 96.66 164 ARG A CA 1
ATOM 1276 C C . ARG A 1 164 ? -28.328 5.404 -2.202 1 96.66 164 ARG A C 1
ATOM 1278 O O . ARG A 1 164 ? -28.407 4.265 -1.735 1 96.66 164 ARG A O 1
ATOM 1285 N N . ASP A 1 165 ? -27.465 5.72 -3.093 1 95.39 165 ASP A N 1
ATOM 1286 C CA . ASP A 1 165 ? -26.275 4.927 -3.389 1 95.39 165 ASP A CA 1
ATOM 1287 C C . ASP A 1 165 ? -25.024 5.801 -3.411 1 95.39 165 ASP A C 1
ATOM 1289 O O . ASP A 1 165 ? -25.039 6.928 -2.911 1 95.39 165 ASP A O 1
ATOM 1293 N N . HIS A 1 166 ? -23.911 5.297 -3.892 1 93.18 166 HIS A N 1
ATOM 1294 C CA . HIS A 1 166 ? -22.642 6.008 -3.784 1 93.18 166 HIS A CA 1
ATOM 1295 C C . HIS A 1 166 ? -22.629 7.25 -4.671 1 93.18 166 HIS A C 1
ATOM 1297 O O . HIS A 1 166 ? -21.769 8.119 -4.515 1 93.18 166 HIS A O 1
ATOM 1303 N N . THR A 1 167 ? -23.642 7.364 -5.586 1 94.63 167 THR A N 1
ATOM 1304 C CA . THR A 1 167 ? -23.64 8.474 -6.532 1 94.63 167 THR A CA 1
ATOM 1305 C C . THR A 1 167 ? -24.572 9.587 -6.062 1 94.63 167 THR A C 1
ATOM 1307 O O . THR A 1 167 ? -24.531 10.701 -6.588 1 94.63 167 THR A O 1
ATOM 1310 N N . GLY A 1 168 ? -25.442 9.218 -5.137 1 94.08 168 GLY A N 1
ATOM 1311 C CA . GLY A 1 168 ? -26.377 10.222 -4.653 1 94.08 168 GLY A CA 1
ATOM 1312 C C . GLY A 1 168 ? -27.742 9.653 -4.314 1 94.08 168 GLY A C 1
ATOM 1313 O O . GLY A 1 168 ? -27.861 8.474 -3.973 1 94.08 168 GLY A O 1
ATOM 1314 N N . ILE A 1 169 ? -28.762 10.573 -4.344 1 95.72 169 ILE A N 1
ATOM 1315 C CA . ILE A 1 169 ? -30.091 10.228 -3.85 1 95.72 169 ILE A CA 1
ATOM 1316 C C . ILE A 1 169 ? -31.128 10.473 -4.943 1 95.72 169 ILE A C 1
ATOM 1318 O O . ILE A 1 169 ? -31.008 11.424 -5.72 1 95.72 169 ILE A O 1
ATOM 1322 N N . VAL A 1 170 ? -32.147 9.597 -4.983 1 97.62 170 VAL A N 1
ATOM 1323 C CA . VAL A 1 170 ? -33.284 9.782 -5.879 1 97.62 170 VAL A CA 1
ATOM 1324 C C . VAL A 1 170 ? -34.582 9.48 -5.134 1 97.62 170 VAL A C 1
ATOM 1326 O O . VAL A 1 170 ? -34.618 8.607 -4.264 1 97.62 170 VAL A O 1
ATOM 1329 N N . GLN A 1 171 ? -35.61 10.22 -5.457 1 97.33 171 GLN A N 1
ATOM 1330 C CA . GLN A 1 171 ? -36.916 9.977 -4.855 1 97.33 171 GLN A CA 1
ATOM 1331 C C . GLN A 1 171 ? -37.657 8.858 -5.582 1 97.33 171 GLN A C 1
ATOM 1333 O O . GLN A 1 171 ? -37.711 8.84 -6.813 1 97.33 171 GLN A O 1
ATOM 1338 N N . VAL A 1 172 ? -38.173 7.942 -4.832 1 97.67 172 VAL A N 1
ATOM 1339 C CA . VAL A 1 172 ? -39.017 6.859 -5.327 1 97.67 172 VAL A CA 1
ATOM 1340 C C . VAL A 1 172 ? -40.449 7.052 -4.834 1 97.67 172 VAL A C 1
ATOM 1342 O O . VAL A 1 172 ? -40.674 7.311 -3.65 1 97.67 172 VAL A O 1
ATOM 1345 N N . THR A 1 173 ? -41.363 6.993 -5.718 1 95.58 173 THR A N 1
ATOM 1346 C CA . THR A 1 173 ? -42.768 7.126 -5.349 1 95.58 173 THR A CA 1
ATOM 1347 C C . THR A 1 173 ? -43.534 5.843 -5.663 1 95.58 173 THR A C 1
ATOM 1349 O O . THR A 1 173 ? -43.041 4.984 -6.398 1 95.58 173 THR A O 1
ATOM 1352 N N . THR A 1 174 ? -44.641 5.689 -5.005 1 94.04 174 THR A N 1
ATOM 1353 C CA . THR A 1 174 ? -45.478 4.516 -5.23 1 94.04 174 THR A CA 1
ATOM 1354 C C . THR A 1 174 ? -46.764 4.901 -5.957 1 94.04 174 THR A C 1
ATOM 1356 O O . THR A 1 174 ? -47.192 6.055 -5.902 1 94.04 174 THR A O 1
ATOM 1359 N N . LEU A 1 175 ? -47.215 3.957 -6.716 1 91.33 175 LEU A N 1
ATOM 1360 C CA . LEU A 1 175 ? -48.529 4.026 -7.346 1 91.33 175 LEU A CA 1
ATOM 1361 C C . LEU A 1 175 ? -49.445 2.93 -6.812 1 91.33 175 LEU A C 1
ATOM 1363 O O . LEU A 1 175 ? -49.585 1.874 -7.434 1 91.33 175 LEU A O 1
ATOM 1367 N N . PRO A 1 176 ? -50.185 3.272 -5.682 1 92.02 176 PRO A N 1
ATOM 1368 C CA . PRO A 1 176 ? -50.921 2.238 -4.951 1 92.02 176 PRO A CA 1
ATOM 1369 C C . PRO A 1 176 ? -51.962 1.532 -5.817 1 92.02 176 PRO A C 1
ATOM 1371 O O . PRO A 1 176 ? -52.199 0.333 -5.649 1 92.02 176 PRO A O 1
ATOM 1374 N N . ASP A 1 177 ? -53.048 2.316 -6.44 1 91.56 177 ASP A N 1
ATOM 1375 C CA . ASP A 1 177 ? -54.109 1.727 -7.252 1 91.56 177 ASP A CA 1
ATOM 1376 C C . ASP A 1 177 ? -53.531 0.813 -8.331 1 91.56 177 ASP A C 1
ATOM 1378 O O . ASP A 1 177 ? -54.077 -0.259 -8.601 1 91.56 177 ASP A O 1
ATOM 1382 N N . ASP A 1 178 ? -51.997 1.075 -9.162 1 93.34 178 ASP A N 1
ATOM 1383 C CA . ASP A 1 178 ? -51.373 0.355 -10.268 1 93.34 178 ASP A CA 1
ATOM 1384 C C . ASP A 1 178 ? -50.502 -0.79 -9.755 1 93.34 178 ASP A C 1
ATOM 1386 O O . ASP A 1 178 ? -50.447 -1.858 -10.369 1 93.34 178 ASP A O 1
ATOM 1390 N N . PHE A 1 179 ? -49.738 -0.538 -8.675 1 94.68 179 PHE A N 1
ATOM 1391 C CA . PHE A 1 179 ? -48.794 -1.518 -8.15 1 94.68 179 PHE A CA 1
ATOM 1392 C C . PHE A 1 179 ? -48.97 -1.688 -6.645 1 94.68 179 PHE A C 1
ATOM 1394 O O . PHE A 1 179 ? -48.097 -1.302 -5.865 1 94.68 179 PHE A O 1
ATOM 1401 N N . PRO A 1 180 ? -49.96 -2.346 -6.187 1 93.4 180 PRO A N 1
ATOM 1402 C CA . PRO A 1 180 ? -50.286 -2.458 -4.764 1 93.4 180 PRO A CA 1
ATOM 1403 C C . PRO A 1 180 ? -49.217 -3.205 -3.97 1 93.4 180 PRO A C 1
ATOM 1405 O O . PRO A 1 180 ? -48.965 -2.878 -2.807 1 93.4 180 PRO A O 1
ATOM 1408 N N . LEU A 1 181 ? -48.636 -4.205 -4.556 1 93.76 181 LEU A N 1
ATOM 1409 C CA . LEU A 1 181 ? -47.618 -4.972 -3.846 1 93.76 181 LEU A CA 1
ATOM 1410 C C . LEU A 1 181 ? -46.39 -4.114 -3.563 1 93.76 181 LEU A C 1
ATOM 1412 O O . LEU A 1 181 ? -45.862 -4.126 -2.448 1 93.76 181 LEU A O 1
ATOM 1416 N N . ALA A 1 182 ? -45.945 -3.418 -4.577 1 94.79 182 ALA A N 1
ATOM 1417 C CA . ALA A 1 182 ? -44.811 -2.516 -4.391 1 94.79 182 ALA A CA 1
ATOM 1418 C C . ALA A 1 182 ? -45.111 -1.47 -3.322 1 94.79 182 ALA A C 1
ATOM 1420 O O . ALA A 1 182 ? -44.253 -1.156 -2.493 1 94.79 182 ALA A O 1
ATOM 1421 N N . HIS A 1 183 ? -46.334 -0.968 -3.291 1 94.74 183 HIS A N 1
ATOM 1422 C CA . HIS A 1 183 ? -46.75 0.025 -2.307 1 94.74 183 HIS A CA 1
ATOM 1423 C C . HIS A 1 183 ? -46.687 -0.541 -0.892 1 94.74 183 HIS A C 1
ATOM 1425 O O . HIS A 1 183 ? -46.193 0.119 0.024 1 94.74 183 HIS A O 1
ATOM 1431 N N . SER A 1 184 ? -47.355 -1.702 -0.435 1 93.7 184 SER A N 1
ATOM 1432 C CA . SER A 1 184 ? -47.348 -2.339 0.878 1 93.7 184 SER A CA 1
ATOM 1433 C C . SER A 1 184 ? -45.925 -2.54 1.388 1 93.7 184 SER A C 1
ATOM 1435 O O . SER A 1 184 ? -45.63 -2.255 2.55 1 93.7 184 SER A O 1
ATOM 1437 N N . VAL A 1 185 ? -44.874 -3.019 0.295 1 94.68 185 VAL A N 1
ATOM 1438 C CA . VAL A 1 185 ? -43.485 -3.254 0.676 1 94.68 185 VAL A CA 1
ATOM 1439 C C . VAL A 1 185 ? -42.829 -1.936 1.081 1 94.68 185 VAL A C 1
ATOM 1441 O O . VAL A 1 185 ? -42.176 -1.856 2.125 1 94.68 185 VAL A O 1
ATOM 1444 N N . ILE A 1 186 ? -43.004 -0.905 0.27 1 95.23 186 ILE A N 1
ATOM 1445 C CA . ILE A 1 186 ? -42.369 0.386 0.51 1 95.23 186 ILE A CA 1
ATOM 1446 C C . ILE A 1 186 ? -42.899 0.988 1.809 1 95.23 186 ILE A C 1
ATOM 1448 O O . ILE A 1 186 ? -42.149 1.615 2.562 1 95.23 186 ILE A O 1
ATOM 1452 N N . ASN A 1 187 ? -44.104 0.749 2.072 1 93.33 187 ASN A N 1
ATOM 1453 C CA . ASN A 1 187 ? -44.698 1.264 3.301 1 93.33 187 ASN A CA 1
ATOM 1454 C C . ASN A 1 187 ? -44.045 0.653 4.537 1 93.33 187 ASN A C 1
ATOM 1456 O O . ASN A 1 187 ? -43.98 1.292 5.589 1 93.33 187 ASN A O 1
ATOM 1460 N N . ASP A 1 188 ? -43.535 -0.468 4.374 1 92.38 188 ASP A N 1
ATOM 1461 C CA . ASP A 1 188 ? -42.982 -1.189 5.517 1 92.38 188 ASP A CA 1
ATOM 1462 C C . ASP A 1 188 ? -41.47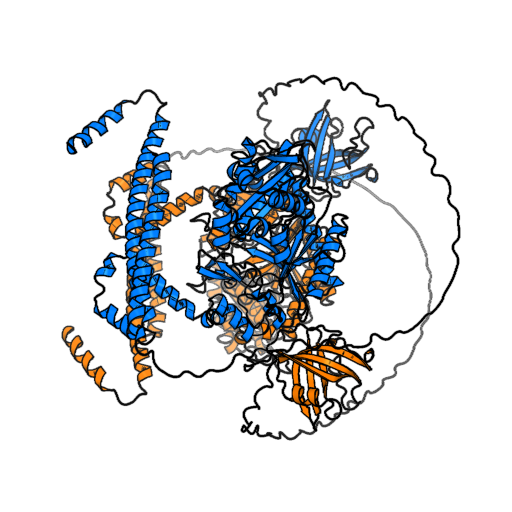6 -0.965 5.631 1 92.38 188 ASP A C 1
ATOM 1464 O O . ASP A 1 188 ? -40.841 -1.45 6.569 1 92.38 188 ASP A O 1
ATOM 1468 N N . LEU A 1 189 ? -40.895 -0.278 4.741 1 95.03 189 LEU A N 1
ATOM 1469 C CA . LEU A 1 189 ? -39.452 -0.061 4.759 1 95.03 189 LEU A CA 1
ATOM 1470 C C . LEU A 1 189 ? -39.062 0.9 5.878 1 95.03 189 LEU A C 1
ATOM 1472 O O . LEU A 1 189 ? -39.831 1.798 6.227 1 95.03 189 LEU A O 1
ATOM 1476 N N . ARG A 1 190 ? -37.929 0.665 6.419 1 94.31 190 ARG A N 1
ATOM 1477 C CA . ARG A 1 190 ? -37.328 1.565 7.397 1 94.31 190 ARG A CA 1
ATOM 1478 C C . ARG A 1 190 ? -36.001 2.12 6.889 1 94.31 190 ARG A C 1
ATOM 1480 O O . ARG A 1 190 ? -35.494 1.681 5.855 1 94.31 190 ARG A O 1
ATOM 1487 N N . LEU A 1 191 ? -35.529 3.038 7.663 1 95.03 191 LEU A N 1
ATOM 1488 C CA . LEU A 1 191 ? -34.282 3.685 7.273 1 95.03 191 LEU A CA 1
ATOM 1489 C C . LEU A 1 191 ? -33.141 2.675 7.211 1 95.03 191 LEU A C 1
ATOM 1491 O O . LEU A 1 191 ? -33.031 1.803 8.076 1 95.03 191 LEU A O 1
ATOM 1495 N N . GLU A 1 192 ? -32.331 2.762 6.148 1 96.21 192 GLU A N 1
ATOM 1496 C CA . GLU A 1 192 ? -31.081 2.043 5.922 1 96.21 192 GLU A CA 1
ATOM 1497 C C . GLU A 1 192 ? -31.341 0.591 5.534 1 96.21 192 GLU A C 1
ATOM 1499 O O . GLU A 1 192 ? -30.415 -0.221 5.488 1 96.21 192 GLU A O 1
ATOM 1504 N N . TYR A 1 193 ? -32.642 0.262 5.303 1 96.16 193 TYR A N 1
ATOM 1505 C CA . TYR A 1 193 ? -32.869 -1.003 4.614 1 96.16 193 TYR A CA 1
ATOM 1506 C C . TYR A 1 193 ? -32.172 -1.02 3.259 1 96.16 193 TYR A C 1
ATOM 1508 O O . TYR A 1 193 ? -32.087 0.01 2.585 1 96.16 193 TYR A O 1
ATOM 1516 N N . VAL A 1 194 ? -31.63 -2.198 2.871 1 96.32 194 VAL A N 1
ATOM 1517 C CA . VAL A 1 194 ? -31.034 -2.359 1.549 1 96.32 194 VAL A CA 1
ATOM 1518 C C . VAL A 1 194 ? -32.062 -2.949 0.586 1 96.32 194 VAL A C 1
ATOM 1520 O O . VAL A 1 194 ? -32.627 -4.014 0.847 1 96.32 194 VAL A O 1
ATOM 1523 N N . VAL A 1 195 ? -32.303 -2.223 -0.548 1 96.71 195 VAL A N 1
ATOM 1524 C CA . VAL A 1 195 ? -33.404 -2.649 -1.405 1 96.71 195 VAL A CA 1
ATOM 1525 C C . VAL A 1 195 ? -32.982 -2.562 -2.87 1 96.71 195 VAL A C 1
ATOM 1527 O O . VAL A 1 195 ? -32.007 -1.883 -3.202 1 96.71 195 VAL A O 1
ATOM 1530 N N . SER A 1 196 ? -33.584 -3.308 -3.673 1 96.84 196 SER A N 1
ATOM 1531 C CA . SER A 1 196 ? -33.579 -3.205 -5.129 1 96.84 196 SER A CA 1
ATOM 1532 C C . SER A 1 196 ? -34.946 -2.782 -5.658 1 96.84 196 SER A C 1
ATOM 1534 O O . SER A 1 196 ? -35.965 -3.383 -5.311 1 96.84 196 SER A O 1
ATOM 1536 N N . ILE A 1 197 ? -34.991 -1.747 -6.496 1 97.4 197 ILE A N 1
ATOM 1537 C CA . ILE A 1 197 ? -36.252 -1.182 -6.962 1 97.4 197 ILE A CA 1
ATOM 1538 C C . ILE A 1 197 ? -36.26 -1.127 -8.488 1 97.4 197 ILE A C 1
ATOM 1540 O O . ILE A 1 197 ? -35.314 -0.628 -9.102 1 97.4 197 ILE A O 1
ATOM 1544 N N . GLU A 1 198 ? -37.217 -1.682 -9.032 1 97.46 198 GLU A N 1
ATOM 1545 C CA . GLU A 1 198 ? -37.501 -1.491 -10.452 1 97.46 198 GLU A CA 1
ATOM 1546 C C . GLU A 1 198 ? -38.635 -0.491 -10.658 1 97.46 198 GLU A C 1
ATOM 1548 O O . GLU A 1 198 ? -39.632 -0.517 -9.933 1 97.46 198 GLU A O 1
ATOM 1553 N N . GLY A 1 199 ? -38.424 0.42 -11.613 1 97.79 199 GLY A N 1
ATOM 1554 C CA . GLY A 1 199 ? -39.455 1.416 -11.855 1 97.79 199 GLY A CA 1
ATOM 1555 C C . GLY A 1 199 ? -39.222 2.221 -13.12 1 97.79 199 GLY A C 1
ATOM 1556 O O . GLY A 1 199 ? -38.334 1.898 -13.912 1 97.79 199 GLY A O 1
ATOM 1557 N N . VAL A 1 200 ? -40.102 3.23 -13.281 1 98.3 200 VAL A N 1
ATOM 1558 C CA . VAL A 1 200 ? -40.029 4.104 -14.447 1 98.3 200 VAL A CA 1
ATOM 1559 C C . VAL A 1 200 ? -39.733 5.535 -14.003 1 98.3 200 VAL A C 1
ATOM 1561 O O . VAL A 1 200 ? -40.345 6.037 -13.058 1 98.3 200 VAL A O 1
ATOM 1564 N N . VAL A 1 201 ? -38.832 6.145 -14.67 1 98.56 201 VAL A N 1
ATOM 1565 C CA . VAL A 1 201 ? -38.47 7.524 -14.357 1 98.56 201 VAL A CA 1
ATOM 1566 C C . VAL A 1 201 ? -39.556 8.471 -14.863 1 98.56 201 VAL A C 1
ATOM 1568 O O . VAL A 1 201 ? -40.012 8.351 -16.003 1 98.56 201 VAL A O 1
ATOM 1571 N N . ARG A 1 202 ? -39.974 9.409 -14.032 1 97.35 202 ARG A N 1
ATOM 1572 C CA . ARG A 1 202 ? -40.976 10.402 -14.407 1 97.35 202 ARG A CA 1
ATOM 1573 C C . ARG A 1 202 ? -40.574 11.793 -13.927 1 97.35 202 ARG A C 1
ATOM 1575 O O . ARG A 1 202 ? -39.792 11.928 -12.984 1 97.35 202 ARG A O 1
ATOM 1582 N N . SER A 1 203 ? -41.077 12.755 -14.576 1 97.37 203 SER A N 1
ATOM 1583 C CA . SER A 1 203 ? -40.889 14.123 -14.105 1 97.37 203 SER A CA 1
ATOM 1584 C C . SER A 1 203 ? -41.738 14.404 -12.869 1 97.37 203 SER A C 1
ATOM 1586 O O . SER A 1 203 ? -42.893 13.981 -12.794 1 97.37 203 SER A O 1
ATOM 1588 N N . ARG A 1 204 ? -41.127 14.978 -11.964 1 95.05 204 ARG A N 1
ATOM 1589 C CA . ARG A 1 204 ? -41.92 15.391 -10.811 1 95.05 204 ARG A CA 1
ATOM 1590 C C . ARG A 1 204 ? -42.912 16.485 -11.193 1 95.05 204 ARG A C 1
ATOM 1592 O O . ARG A 1 204 ? -42.637 17.299 -12.076 1 95.05 204 ARG A O 1
ATOM 1599 N N . PRO A 1 205 ? -44.033 16.533 -10.49 1 90.28 205 PRO A N 1
ATOM 1600 C CA . PRO A 1 205 ? -44.929 17.674 -10.693 1 90.28 205 PRO A CA 1
ATOM 1601 C C . PRO A 1 205 ? -44.282 19.005 -10.319 1 90.28 205 PRO A C 1
ATOM 1603 O O . PRO A 1 205 ? -43.449 19.058 -9.41 1 90.28 205 PRO A O 1
ATOM 1606 N N . ASN A 1 206 ? -44.624 20.086 -10.943 1 90.95 206 ASN A N 1
ATOM 1607 C CA . ASN A 1 206 ? -44.007 21.398 -10.777 1 90.95 206 ASN A CA 1
ATOM 1608 C C . ASN A 1 206 ? -43.984 21.824 -9.312 1 90.95 206 ASN A C 1
ATOM 1610 O O . ASN A 1 206 ? -43.018 22.439 -8.856 1 90.95 206 ASN A O 1
ATOM 1614 N N . GLU A 1 207 ? -45.067 21.407 -8.555 1 89.41 207 GLU A N 1
ATOM 1615 C CA . GLU A 1 207 ? -45.179 21.816 -7.158 1 89.41 207 GLU A CA 1
ATOM 1616 C C . GLU A 1 207 ? -44.261 20.987 -6.265 1 89.41 207 GLU A C 1
ATOM 1618 O O . GLU A 1 207 ? -43.995 21.361 -5.121 1 89.41 207 GLU A O 1
ATOM 1623 N N . SER A 1 208 ? -43.704 19.906 -6.816 1 88.84 208 SER A N 1
ATOM 1624 C CA . SER A 1 208 ? -42.959 18.972 -5.978 1 88.84 208 SER A CA 1
ATOM 1625 C C . SER A 1 208 ? -41.482 18.948 -6.356 1 88.84 208 SER A C 1
ATOM 1627 O O . SER A 1 208 ? -40.718 18.127 -5.843 1 88.84 208 SER A O 1
ATOM 1629 N N . ILE A 1 209 ? -41.07 19.825 -7.245 1 93.99 209 ILE A N 1
ATOM 1630 C CA . ILE A 1 209 ? -39.677 19.886 -7.672 1 93.99 209 ILE A CA 1
ATOM 1631 C C . ILE A 1 209 ? -38.801 20.352 -6.511 1 93.99 209 ILE A C 1
ATOM 1633 O O . ILE A 1 209 ? -39.151 21.298 -5.802 1 93.99 209 ILE A O 1
ATOM 1637 N N . ASN A 1 210 ? -37.779 19.61 -6.19 1 92.23 210 ASN A N 1
ATOM 1638 C CA . ASN A 1 210 ? -36.79 19.975 -5.181 1 92.23 210 ASN A CA 1
ATOM 1639 C C . ASN A 1 210 ? -35.492 20.461 -5.818 1 92.23 210 ASN A C 1
ATOM 1641 O O . ASN A 1 210 ? -34.628 19.655 -6.169 1 92.23 210 ASN A O 1
ATOM 1645 N N . LYS A 1 211 ? -35.209 21.692 -5.818 1 90.91 211 LYS A N 1
ATOM 1646 C CA . LYS A 1 211 ? -34.067 22.286 -6.507 1 90.91 211 LYS A CA 1
ATOM 1647 C C . LYS A 1 211 ? -32.772 22.036 -5.74 1 90.91 211 LYS A C 1
ATOM 1649 O O . LYS A 1 211 ? -31.679 22.215 -6.282 1 90.91 211 LYS A O 1
ATOM 1654 N N . LYS A 1 212 ? -32.9 21.628 -4.484 1 86.75 212 LYS A N 1
ATOM 1655 C CA . LYS A 1 212 ? -31.716 21.417 -3.657 1 86.75 212 LYS A CA 1
ATOM 1656 C C . LYS A 1 212 ? -31.089 20.053 -3.934 1 86.75 212 LYS A C 1
ATOM 1658 O O . LYS A 1 212 ? -29.975 19.773 -3.484 1 86.75 212 LYS A O 1
ATOM 1663 N N . MET A 1 213 ? -31.863 19.293 -4.689 1 89.6 213 MET A N 1
ATOM 1664 C CA . MET A 1 213 ? -31.387 17.951 -5.012 1 89.6 213 MET A CA 1
ATOM 1665 C C . MET A 1 213 ? -31.019 17.845 -6.488 1 89.6 213 MET A C 1
ATOM 1667 O O . MET A 1 213 ? -31.758 18.321 -7.352 1 89.6 213 MET A O 1
ATOM 1671 N N . LYS A 1 214 ? -29.867 17.255 -6.724 1 92.62 214 LYS A N 1
ATOM 1672 C CA . LYS A 1 214 ? -29.413 17.08 -8.101 1 92.62 214 LYS A CA 1
ATOM 1673 C C . LYS A 1 214 ? -30.48 16.392 -8.947 1 92.62 214 LYS A C 1
ATOM 1675 O O . LYS A 1 214 ? -30.67 16.736 -10.116 1 92.62 214 LYS A O 1
ATOM 1680 N N . THR A 1 215 ? -31.218 15.411 -8.299 1 96.92 215 THR A N 1
ATOM 1681 C CA . THR A 1 215 ? -32.254 14.661 -9 1 96.92 215 THR A CA 1
ATOM 1682 C C . THR A 1 215 ? -33.64 15.188 -8.642 1 96.92 215 THR A C 1
ATOM 1684 O O . THR A 1 215 ? -34.625 14.448 -8.697 1 96.92 215 THR A O 1
ATOM 1687 N N . GLY A 1 216 ? -33.713 16.363 -8.262 1 96.09 216 GLY A N 1
ATOM 1688 C CA . GLY A 1 216 ? -34.923 16.936 -7.695 1 96.09 216 GLY A CA 1
ATOM 1689 C C . GLY A 1 216 ? -36.028 17.129 -8.718 1 96.09 216 GLY A C 1
ATOM 1690 O O . GLY A 1 216 ? -37.182 17.363 -8.355 1 96.09 216 GLY A O 1
ATOM 1691 N N . PHE A 1 217 ? -35.727 17.035 -10.061 1 97.3 217 PHE A N 1
ATOM 1692 C CA . PHE A 1 217 ? -36.703 17.27 -11.118 1 97.3 217 PHE A CA 1
ATOM 1693 C C . PHE A 1 217 ? -37.401 15.972 -11.508 1 97.3 217 PHE A C 1
ATOM 1695 O O . PHE A 1 217 ? -38.396 15.991 -12.236 1 97.3 217 PHE A O 1
ATOM 1702 N N . ILE A 1 218 ? -36.847 14.84 -11.023 1 98.07 218 ILE A N 1
ATOM 1703 C CA . ILE A 1 218 ? -37.402 13.56 -11.45 1 98.07 218 ILE A CA 1
ATOM 1704 C C . ILE A 1 218 ? -37.733 12.708 -10.227 1 98.07 218 ILE A C 1
ATOM 1706 O O . ILE A 1 218 ? -37.362 13.054 -9.102 1 98.07 218 ILE A O 1
ATOM 1710 N N . GLU A 1 219 ? -38.481 11.667 -10.43 1 97.77 219 GLU A N 1
ATOM 1711 C CA . GLU A 1 219 ? -38.768 10.606 -9.47 1 97.77 219 GLU A CA 1
ATOM 1712 C C . GLU A 1 219 ? -38.964 9.265 -10.172 1 97.77 219 GLU A C 1
ATOM 1714 O O . GLU A 1 219 ? -39.091 9.213 -11.397 1 97.77 219 GLU A O 1
ATOM 1719 N N . VAL A 1 220 ? -38.817 8.232 -9.465 1 98.24 220 VAL A N 1
ATOM 1720 C CA . VAL A 1 220 ? -39 6.896 -10.023 1 98.24 220 VAL A CA 1
ATOM 1721 C C . VAL A 1 220 ? -40.271 6.269 -9.455 1 98.24 220 VAL A C 1
ATOM 1723 O O . VAL A 1 220 ? -40.414 6.136 -8.237 1 98.24 220 VAL A O 1
ATOM 1726 N N . ALA A 1 221 ? -41.2 5.957 -10.3 1 97.39 221 ALA A N 1
ATOM 1727 C CA . ALA A 1 221 ? -42.394 5.223 -9.887 1 97.39 221 ALA A CA 1
ATOM 1728 C C . ALA A 1 221 ? -42.114 3.725 -9.798 1 97.39 221 ALA A C 1
ATOM 1730 O O . ALA A 1 221 ? -41.911 3.064 -10.819 1 97.39 221 ALA A O 1
ATOM 1731 N N . ALA A 1 222 ? -42.15 3.167 -8.643 1 97.52 222 ALA A N 1
ATOM 1732 C CA . ALA A 1 222 ? -41.734 1.789 -8.399 1 97.52 222 ALA A CA 1
ATOM 1733 C C . ALA A 1 222 ? -42.8 0.802 -8.869 1 97.52 222 ALA A C 1
ATOM 1735 O O . ALA A 1 222 ? -43.985 0.973 -8.574 1 97.52 222 ALA A O 1
ATOM 1736 N N . ASN A 1 223 ? -42.298 -0.194 -9.567 1 96.37 223 ASN A N 1
ATOM 1737 C CA . ASN A 1 223 ? -43.156 -1.303 -9.971 1 96.37 223 ASN A CA 1
ATOM 1738 C C . ASN A 1 223 ? -42.888 -2.552 -9.136 1 96.37 223 ASN A C 1
ATOM 1740 O O . ASN A 1 223 ? -43.799 -3.343 -8.885 1 96.37 223 ASN A O 1
ATOM 1744 N N . GLU A 1 224 ? -41.653 -2.726 -8.859 1 95.82 224 GLU A N 1
ATOM 1745 C CA . GLU A 1 224 ? -41.224 -3.879 -8.073 1 95.82 224 GLU A CA 1
ATOM 1746 C C . GLU A 1 224 ? -40.141 -3.491 -7.07 1 95.82 224 GLU A C 1
ATOM 1748 O O . GLU A 1 224 ? -39.243 -2.71 -7.39 1 95.82 224 GLU A O 1
ATOM 1753 N N . VAL A 1 225 ? -40.321 -4.039 -5.856 1 96.34 225 VAL A N 1
ATOM 1754 C CA . VAL A 1 225 ? -39.369 -3.738 -4.792 1 96.34 225 VAL A CA 1
ATOM 1755 C C . VAL A 1 225 ? -38.93 -5.031 -4.11 1 96.34 225 VAL A C 1
ATOM 1757 O O . VAL A 1 225 ? -39.765 -5.866 -3.753 1 96.34 225 VAL A O 1
ATOM 1760 N N . HIS A 1 226 ? -37.631 -5.207 -4.019 1 94.8 226 HIS A N 1
ATOM 1761 C CA . HIS A 1 226 ? -37.059 -6.335 -3.292 1 94.8 226 HIS A CA 1
ATOM 1762 C C . HIS A 1 226 ? -36.234 -5.861 -2.1 1 94.8 226 HIS A C 1
ATOM 1764 O O . HIS A 1 226 ? -35.309 -5.06 -2.259 1 94.8 226 HIS A O 1
ATOM 1770 N N . VAL A 1 227 ? -36.573 -6.353 -0.916 1 95.33 227 VAL A N 1
ATOM 1771 C CA . VAL A 1 227 ? -35.774 -6.065 0.27 1 95.33 227 VAL A CA 1
ATOM 1772 C C . VAL A 1 227 ? -34.613 -7.053 0.365 1 95.33 227 VAL A C 1
ATOM 1774 O O . VAL A 1 227 ? -34.82 -8.238 0.635 1 95.33 227 VAL A O 1
ATOM 1777 N N . LEU A 1 228 ? -33.493 -6.615 0.136 1 94.35 228 LEU A N 1
ATOM 1778 C CA . LEU A 1 228 ? -32.315 -7.476 0.151 1 94.35 228 LEU A CA 1
ATOM 1779 C C . LEU A 1 228 ? -31.872 -7.765 1.581 1 94.35 228 LEU A C 1
ATOM 1781 O O . LEU A 1 228 ? -31.457 -8.884 1.893 1 94.35 228 LEU A O 1
ATOM 1785 N N . ASN A 1 229 ? -31.913 -6.736 2.413 1 93.41 229 ASN A N 1
ATOM 1786 C CA . ASN A 1 229 ? -31.57 -6.882 3.823 1 93.41 229 ASN A CA 1
ATOM 1787 C C . ASN A 1 229 ? -32.284 -5.843 4.684 1 93.41 229 ASN A C 1
ATOM 1789 O O . ASN A 1 229 ? -32.473 -4.703 4.258 1 93.41 229 ASN A O 1
ATOM 1793 N N . SER A 1 230 ? -32.58 -6.226 5.902 1 93.25 230 SER A N 1
ATOM 1794 C CA . SER A 1 230 ? -33.302 -5.351 6.819 1 93.25 230 SER A CA 1
ATOM 1795 C C . SER A 1 230 ? -32.423 -4.934 7.993 1 93.25 230 SER A C 1
ATOM 1797 O O . SER A 1 230 ? -31.424 -5.593 8.292 1 93.25 230 SER A O 1
ATOM 1799 N N . VAL A 1 231 ? -32.756 -3.817 8.531 1 91.07 231 VAL A N 1
ATOM 1800 C CA . VAL A 1 231 ? -32.105 -3.337 9.746 1 91.07 231 VAL A CA 1
ATOM 1801 C C . VAL A 1 231 ? -32.944 -3.712 10.965 1 91.07 231 VAL A C 1
ATOM 1803 O O . VAL A 1 231 ? -34.096 -3.29 11.087 1 91.07 231 VAL A O 1
ATOM 1806 N N . ASN A 1 232 ? -32.33 -4.418 11.807 1 86.87 232 ASN A N 1
ATOM 1807 C CA . ASN A 1 232 ? -33.103 -4.953 12.922 1 86.87 232 ASN A CA 1
ATOM 1808 C C . ASN A 1 232 ? -32.737 -4.27 14.237 1 86.87 232 ASN A C 1
ATOM 1810 O O . ASN A 1 232 ? -33.18 -4.694 15.306 1 86.87 232 ASN A O 1
ATOM 1814 N N . SER A 1 233 ? -31.924 -3.302 14.175 1 87.72 233 SER A N 1
ATOM 1815 C CA . SER A 1 233 ? -31.511 -2.571 15.368 1 87.72 233 SER A CA 1
ATOM 1816 C C . SER A 1 233 ? -31.692 -1.068 15.187 1 87.72 233 SER A C 1
ATOM 1818 O O . SER A 1 233 ? -31.788 -0.581 14.059 1 87.72 233 SER A O 1
ATOM 1820 N N . LYS A 1 234 ? -31.816 -0.443 16.334 1 91.33 234 LYS A N 1
ATOM 1821 C CA . LYS A 1 234 ? -31.883 1.014 16.286 1 91.33 234 LYS A CA 1
ATOM 1822 C C . LYS A 1 234 ? -30.576 1.609 15.772 1 91.33 234 LYS A C 1
ATOM 1824 O O . LYS A 1 234 ? -29.492 1.161 16.152 1 91.33 234 LYS A O 1
ATOM 1829 N N . LEU A 1 235 ? -30.718 2.588 14.988 1 91.71 235 LEU A N 1
ATOM 1830 C CA . LEU A 1 235 ? -29.531 3.256 14.465 1 91.71 235 LEU A CA 1
ATOM 1831 C C . LEU A 1 235 ? -28.871 4.112 15.541 1 91.71 235 LEU A C 1
ATOM 1833 O O . LEU A 1 235 ? -29.55 4.855 16.253 1 91.71 235 LEU A O 1
ATOM 1837 N N . PRO A 1 236 ? -27.604 4.055 15.644 1 92.03 236 PRO A N 1
ATOM 1838 C CA . PRO A 1 236 ? -26.904 4.858 16.649 1 92.03 236 PRO A CA 1
ATOM 1839 C C . PRO A 1 236 ? -26.905 6.349 16.319 1 92.03 236 PRO A C 1
ATOM 1841 O O . PRO A 1 236 ? -26.736 7.183 17.212 1 92.03 236 PRO A O 1
ATOM 1844 N N . PHE A 1 237 ? -26.983 6.733 15.093 1 91.6 237 PHE A N 1
ATOM 1845 C CA . PHE A 1 237 ? -27.135 8.095 14.594 1 91.6 237 PHE A CA 1
ATOM 1846 C C . PHE A 1 237 ? -27.694 8.094 13.177 1 91.6 237 PHE A C 1
ATOM 1848 O O . PHE A 1 237 ? -27.689 7.061 12.503 1 91.6 237 PHE A O 1
ATOM 1855 N N . LEU A 1 238 ? -28.167 9.205 12.792 1 89.47 238 LEU A N 1
ATOM 1856 C CA . LEU A 1 238 ? -28.722 9.311 11.447 1 89.47 238 LEU A CA 1
ATOM 1857 C C . LEU A 1 238 ? -27.612 9.459 10.412 1 89.47 238 LEU A C 1
ATOM 1859 O O . LEU A 1 238 ? -26.681 10.244 10.602 1 89.47 238 LEU A O 1
ATOM 1863 N N . VAL A 1 239 ? -27.689 8.745 9.366 1 91.74 239 VAL A N 1
ATOM 1864 C CA . VAL A 1 239 ? -26.7 8.783 8.293 1 91.74 239 VAL A CA 1
ATOM 1865 C C . VAL A 1 239 ? -26.961 9.987 7.392 1 91.74 239 VAL A C 1
ATOM 1867 O O . VAL A 1 239 ? -26.028 10.699 7.01 1 91.74 239 VAL A O 1
ATOM 1870 N N . THR A 1 240 ? -28.214 10.113 7.058 1 88.04 240 THR A N 1
ATOM 1871 C CA . THR A 1 240 ? -28.614 11.237 6.219 1 88.04 240 THR A CA 1
ATOM 1872 C C . THR A 1 240 ? -29.145 12.386 7.071 1 88.04 240 THR A C 1
ATOM 1874 O O . THR A 1 240 ? -30.087 12.207 7.846 1 88.04 240 THR A O 1
ATOM 1877 N N . THR A 1 241 ? -28.307 13.383 7.172 1 74.49 241 THR A N 1
ATOM 1878 C CA . THR A 1 241 ? -28.764 14.532 7.946 1 74.49 241 THR A CA 1
ATOM 1879 C C . THR A 1 241 ? -28.957 15.749 7.045 1 74.49 241 THR A C 1
ATOM 1881 O O . THR A 1 241 ? -28.411 15.804 5.941 1 74.49 241 THR A O 1
ATOM 1884 N N . SER A 1 242 ? -29.927 16.482 7.473 1 61.67 242 SER A N 1
ATOM 1885 C CA . SER A 1 242 ? -30.126 17.739 6.758 1 61.67 242 SER A CA 1
ATOM 1886 C C . SER A 1 242 ? -28.882 18.619 6.83 1 61.67 242 SER A C 1
ATOM 1888 O O . SER A 1 242 ? -28.094 18.513 7.772 1 61.67 242 SER A O 1
ATOM 1890 N N . ASP A 1 243 ? -28.458 19.209 5.712 1 56.82 243 ASP A N 1
ATOM 1891 C CA . ASP A 1 243 ? -27.285 20.06 5.537 1 56.82 243 ASP A CA 1
ATOM 1892 C C . ASP A 1 243 ? -27.052 20.935 6.766 1 56.82 243 ASP A C 1
ATOM 1894 O O . ASP A 1 243 ? -25.909 21.258 7.097 1 56.82 243 ASP A O 1
ATOM 1898 N N . ASP A 1 244 ? -28.217 21.259 7.486 1 52.54 244 ASP A N 1
ATOM 1899 C CA . ASP A 1 244 ? -28.117 22.257 8.546 1 52.54 244 ASP A CA 1
ATOM 1900 C C . ASP A 1 244 ? -27.874 21.597 9.901 1 52.54 244 ASP A C 1
ATOM 1902 O O . ASP A 1 244 ? -27.771 22.281 10.922 1 52.54 244 ASP A O 1
ATOM 1906 N N . ALA A 1 245 ? -27.832 20.327 9.837 1 54.62 245 ALA A N 1
ATOM 1907 C CA . ALA A 1 245 ? -27.746 19.692 11.15 1 54.62 245 ALA A CA 1
ATOM 1908 C C . ALA A 1 245 ? -26.31 19.692 11.666 1 54.62 245 ALA A C 1
ATOM 1910 O O . ALA A 1 245 ? -25.391 19.266 10.964 1 54.62 245 ALA A O 1
ATOM 1911 N N . LYS A 1 246 ? -25.996 20.56 12.619 1 55.78 246 LYS A N 1
ATOM 1912 C CA . LYS A 1 246 ? -24.697 20.6 13.284 1 55.78 246 LYS A CA 1
ATOM 1913 C C . LYS A 1 246 ? -24.252 19.203 13.706 1 55.78 246 LYS A C 1
ATOM 1915 O O . LYS A 1 246 ? -25.03 18.449 14.294 1 55.78 246 LYS A O 1
ATOM 1920 N N . ASP A 1 247 ? -23.233 18.621 13.099 1 60.41 247 ASP A N 1
ATOM 1921 C CA . ASP A 1 247 ? -22.653 17.315 13.395 1 60.41 247 ASP A CA 1
ATOM 1922 C C . ASP A 1 247 ? -22.34 17.177 14.883 1 60.41 247 ASP A C 1
ATOM 1924 O O . ASP A 1 247 ? -21.279 17.606 15.342 1 60.41 247 ASP A O 1
ATOM 1928 N N . SER A 1 248 ? -23.341 17.038 15.732 1 66.24 248 SER A N 1
ATOM 1929 C CA . SER A 1 248 ? -23.177 16.989 17.181 1 66.24 248 SER A CA 1
ATOM 1930 C C . SER A 1 248 ? -22.806 15.586 17.648 1 66.24 248 SER A C 1
ATOM 1932 O O . SER A 1 248 ? -22.743 15.322 18.851 1 66.24 248 SER A O 1
ATOM 1934 N N . LEU A 1 249 ? -22.354 14.793 16.643 1 79.44 249 LEU A N 1
ATOM 1935 C CA . LEU A 1 249 ? -22.116 13.417 17.067 1 79.44 249 LEU A CA 1
ATOM 1936 C C . LEU A 1 249 ? -20.715 13.261 17.647 1 79.44 249 LEU A C 1
ATOM 1938 O O . LEU A 1 249 ? -19.744 13.766 17.079 1 79.44 249 LEU A O 1
ATOM 1942 N N . LYS A 1 250 ? -20.723 12.621 18.743 1 87.69 250 LYS A N 1
ATOM 1943 C CA . LYS A 1 250 ? -19.453 12.346 19.409 1 87.69 250 LYS A CA 1
ATOM 1944 C C . LYS A 1 250 ? -18.569 11.441 18.556 1 87.69 250 LYS A C 1
ATOM 1946 O O . LYS A 1 250 ? -19.058 10.5 17.926 1 87.69 250 LYS A O 1
ATOM 1951 N N . GLU A 1 251 ? -17.324 11.649 18.512 1 86.88 251 GLU A N 1
ATOM 1952 C CA . GLU A 1 251 ? -16.35 10.908 17.716 1 86.88 251 GLU A CA 1
ATOM 1953 C C . GLU A 1 251 ? -16.291 9.443 18.14 1 86.88 251 GLU A C 1
ATOM 1955 O O . GLU A 1 251 ? -16.133 8.554 17.301 1 86.88 251 GLU A O 1
ATOM 1960 N N . GLU A 1 252 ? -16.455 9.251 19.328 1 89.01 252 GLU A N 1
ATOM 1961 C CA . GLU A 1 252 ? -16.365 7.89 19.85 1 89.01 252 GLU A CA 1
ATOM 1962 C C . GLU A 1 252 ? -17.443 6.995 19.245 1 89.01 252 GLU A C 1
ATOM 1964 O O . GLU A 1 252 ? -17.167 5.858 18.857 1 89.01 252 GLU A O 1
ATOM 1969 N N . ILE A 1 253 ? -18.608 7.522 19.166 1 92 253 ILE A N 1
ATOM 1970 C CA . ILE A 1 253 ? -19.715 6.76 18.6 1 92 253 ILE A CA 1
ATOM 1971 C C . ILE A 1 253 ? -19.484 6.546 17.105 1 92 253 ILE A C 1
ATOM 1973 O O . ILE A 1 253 ? -19.73 5.457 16.582 1 92 253 ILE A O 1
ATOM 1977 N N . ARG A 1 254 ? -18.978 7.547 16.484 1 92.77 254 ARG A N 1
ATOM 1978 C CA . ARG A 1 254 ? -18.715 7.47 15.051 1 92.77 254 ARG A CA 1
ATOM 1979 C C . ARG A 1 254 ? -17.66 6.413 14.743 1 92.77 254 ARG A C 1
ATOM 1981 O O . ARG A 1 254 ? -17.795 5.656 13.779 1 92.77 254 ARG A O 1
ATOM 1988 N N . LEU A 1 255 ? -16.684 6.314 15.578 1 90.43 255 LEU A N 1
ATOM 1989 C CA . LEU A 1 255 ? -15.603 5.357 15.368 1 90.43 255 LEU A CA 1
ATOM 1990 C C . LEU A 1 255 ? -16.07 3.936 15.667 1 90.43 255 LEU A C 1
ATOM 1992 O O . LEU A 1 255 ? -15.611 2.982 15.035 1 90.43 255 LEU A O 1
ATOM 1996 N N . ARG A 1 256 ? -16.999 3.851 16.56 1 91.32 256 ARG A N 1
ATOM 1997 C CA . ARG A 1 256 ? -17.561 2.546 16.892 1 91.32 256 ARG A CA 1
ATOM 1998 C C . ARG A 1 256 ? -18.399 2.002 15.739 1 91.32 256 ARG A C 1
ATOM 2000 O O . ARG A 1 256 ? -18.382 0.8 15.465 1 91.32 256 ARG A O 1
ATOM 2007 N N . TYR A 1 257 ? -19.071 2.909 15.183 1 93.98 257 TYR A N 1
ATOM 2008 C CA . TYR A 1 257 ? -19.899 2.539 14.041 1 93.98 257 TYR A CA 1
ATOM 2009 C C . TYR A 1 257 ? -19.367 3.163 12.757 1 93.98 257 TYR A C 1
ATOM 2011 O O . TYR A 1 257 ? -20.114 3.81 12.018 1 93.98 257 TYR A O 1
ATOM 2019 N N . ARG A 1 258 ? -18.123 2.818 12.546 1 94.31 258 ARG A N 1
ATOM 2020 C CA . ARG A 1 258 ? -17.36 3.512 11.514 1 94.31 258 ARG A CA 1
ATOM 2021 C C . ARG A 1 258 ? -17.952 3.259 10.131 1 94.31 258 ARG A C 1
ATOM 2023 O O . ARG A 1 258 ? -17.936 4.143 9.272 1 94.31 258 ARG A O 1
ATOM 2030 N N . CYS A 1 259 ? -18.523 2.114 9.862 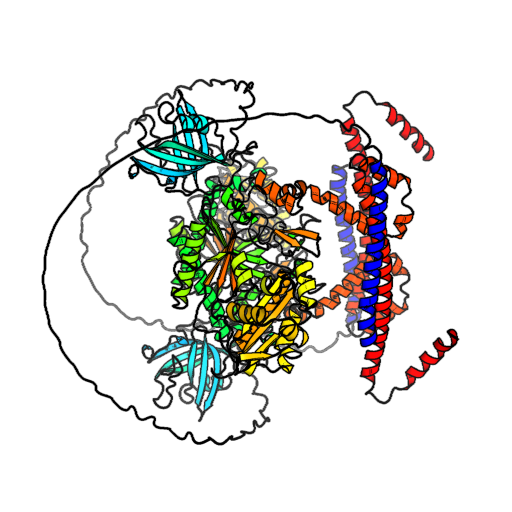1 93.77 259 CYS A N 1
ATOM 2031 C CA . CYS A 1 259 ? -19.122 1.825 8.563 1 93.77 259 CYS A CA 1
ATOM 2032 C C . CYS A 1 259 ? -20.285 2.767 8.277 1 93.77 259 CYS A C 1
ATOM 2034 O O . CYS A 1 259 ? -20.461 3.216 7.143 1 93.77 259 CYS A O 1
ATOM 2036 N N . LEU A 1 260 ? -21.031 3.07 9.332 1 94.47 260 LEU A N 1
ATOM 2037 C CA . LEU A 1 260 ? -22.14 4.006 9.178 1 94.47 260 LEU A CA 1
ATOM 2038 C C . LEU A 1 260 ? -21.628 5.433 9.014 1 94.47 260 LEU A C 1
ATOM 2040 O O . LEU A 1 260 ? -22.165 6.201 8.213 1 94.47 260 LEU A O 1
ATOM 2044 N N . ASP A 1 261 ? -20.631 5.723 9.777 1 94.95 261 ASP A N 1
ATOM 2045 C CA . ASP A 1 261 ? -20.039 7.054 9.684 1 94.95 261 ASP A CA 1
ATOM 2046 C C . ASP A 1 261 ? -19.51 7.322 8.277 1 94.95 261 ASP A C 1
ATOM 2048 O O . ASP A 1 261 ? -19.709 8.409 7.729 1 94.95 261 ASP A O 1
ATOM 2052 N N . LEU A 1 262 ? -18.915 6.354 7.692 1 95.42 262 LEU A N 1
ATOM 2053 C CA . LEU A 1 262 ? -18.302 6.503 6.376 1 95.42 262 LEU A CA 1
ATOM 2054 C C . LEU A 1 262 ? -19.367 6.654 5.295 1 95.42 262 LEU A C 1
ATOM 2056 O O . LEU A 1 262 ? -19.068 7.084 4.179 1 95.42 262 LEU A O 1
ATOM 2060 N N . ARG A 1 263 ? -20.571 6.319 5.6 1 93.67 263 ARG A N 1
ATOM 2061 C CA . ARG A 1 263 ? -21.667 6.474 4.649 1 93.67 263 ARG A CA 1
ATOM 2062 C C . ARG A 1 263 ? -22.129 7.926 4.577 1 93.67 263 ARG A C 1
ATOM 2064 O O . ARG A 1 263 ? -22.799 8.322 3.621 1 93.67 263 ARG A O 1
ATOM 2071 N N . ARG A 1 264 ? -21.835 8.599 5.602 1 91.91 264 ARG A N 1
ATOM 2072 C CA . ARG A 1 264 ? -22.214 10.008 5.61 1 91.91 264 ARG A CA 1
ATOM 2073 C C . ARG A 1 264 ? -21.477 10.78 4.521 1 91.91 264 ARG A C 1
ATOM 2075 O O . ARG A 1 264 ? -20.348 10.437 4.166 1 91.91 264 ARG A O 1
ATOM 2082 N N . GLN A 1 265 ? -22.069 11.787 4.105 1 89.79 265 GLN A N 1
ATOM 2083 C CA . GLN A 1 265 ? -21.605 12.517 2.93 1 89.79 265 GLN A CA 1
ATOM 2084 C C . GLN A 1 265 ? -20.19 13.048 3.134 1 89.79 265 GLN A C 1
ATOM 2086 O O . GLN A 1 265 ? -19.322 12.863 2.278 1 89.79 265 GLN A O 1
ATOM 2091 N N . GLN A 1 266 ? -19.955 13.683 4.305 1 90.65 266 GLN A N 1
ATOM 2092 C CA . GLN A 1 266 ? -18.662 14.314 4.544 1 90.65 266 GLN A CA 1
ATOM 2093 C C . GLN A 1 266 ? -17.547 13.275 4.617 1 90.65 266 GLN A C 1
ATOM 2095 O O . GLN A 1 266 ? -16.475 13.464 4.038 1 90.65 266 GLN A O 1
ATOM 2100 N N . MET A 1 267 ? -17.784 12.215 5.319 1 93.03 267 MET A N 1
ATOM 2101 C CA . MET A 1 267 ? -16.756 11.192 5.497 1 93.03 267 MET A CA 1
ATOM 2102 C C . MET A 1 267 ? -16.508 10.438 4.195 1 93.03 267 MET A C 1
ATOM 2104 O O . MET A 1 267 ? -15.366 10.106 3.873 1 93.03 267 MET A O 1
ATOM 2108 N N . ASN A 1 268 ? -17.589 10.199 3.491 1 94.36 268 ASN A N 1
ATOM 2109 C CA . ASN A 1 268 ? -17.454 9.582 2.175 1 94.36 268 ASN A CA 1
ATOM 2110 C C . ASN A 1 268 ? -16.628 10.451 1.231 1 94.36 268 ASN A C 1
ATOM 2112 O O . ASN A 1 268 ? -15.734 9.953 0.545 1 94.36 268 ASN A O 1
ATOM 2116 N N . PHE A 1 269 ? -16.893 11.704 1.279 1 94.64 269 PHE A N 1
ATOM 2117 C CA . PHE A 1 269 ? -16.171 12.665 0.455 1 94.64 269 PHE A CA 1
ATOM 2118 C C . PHE A 1 269 ? -14.682 12.649 0.783 1 94.64 269 PHE A C 1
ATOM 2120 O O . PHE A 1 269 ? -13.842 12.694 -0.118 1 94.64 269 PHE A O 1
ATOM 2127 N N . ASN A 1 270 ? -14.357 12.555 2.043 1 95.8 270 ASN A N 1
ATOM 2128 C CA . ASN A 1 270 ? -12.96 12.567 2.465 1 95.8 270 ASN A CA 1
ATOM 2129 C C . ASN A 1 270 ? -12.196 11.371 1.906 1 95.8 270 ASN A C 1
ATOM 2131 O O . ASN A 1 270 ? -11.055 11.511 1.461 1 95.8 270 ASN A O 1
ATOM 2135 N N . ILE A 1 271 ? -12.801 10.228 1.934 1 96.83 271 ILE A N 1
ATOM 2136 C CA . ILE A 1 271 ? -12.161 9.017 1.432 1 96.83 271 ILE A CA 1
ATOM 2137 C C . ILE A 1 271 ? -11.97 9.123 -0.079 1 96.83 271 ILE A C 1
ATOM 2139 O O . ILE A 1 271 ? -10.914 8.762 -0.604 1 96.83 271 ILE A O 1
ATOM 2143 N N . LEU A 1 272 ? -12.947 9.65 -0.755 1 97.15 272 LEU A N 1
ATOM 2144 C CA . LEU A 1 272 ? -12.858 9.808 -2.203 1 97.15 272 LEU A CA 1
ATOM 2145 C C . LEU A 1 272 ? -11.803 10.845 -2.573 1 97.15 272 LEU A C 1
ATOM 2147 O O . LEU A 1 272 ? -11.113 10.7 -3.585 1 97.15 272 LEU A O 1
ATOM 2151 N N . LEU A 1 273 ? -11.738 11.899 -1.751 1 97.57 273 LEU A N 1
ATOM 2152 C CA . LEU A 1 273 ? -10.708 12.911 -1.958 1 97.57 273 LEU A CA 1
ATOM 2153 C C . LEU A 1 273 ? -9.316 12.295 -1.871 1 97.57 273 LEU A C 1
ATOM 2155 O O . LEU A 1 273 ? -8.453 12.58 -2.705 1 97.57 273 LEU A O 1
ATOM 2159 N N . ARG A 1 274 ? -9.095 11.48 -0.904 1 97.49 274 ARG A N 1
ATOM 2160 C CA . ARG A 1 274 ? -7.817 10.786 -0.77 1 97.49 274 ARG A CA 1
ATOM 2161 C C . ARG A 1 274 ? -7.499 9.978 -2.023 1 97.49 274 ARG A C 1
ATOM 2163 O O . ARG A 1 274 ? -6.371 10.01 -2.519 1 97.49 274 ARG A O 1
ATOM 2170 N N . HIS A 1 275 ? -8.481 9.252 -2.506 1 97.84 275 HIS A N 1
ATOM 2171 C CA . HIS A 1 275 ? -8.313 8.475 -3.728 1 97.84 275 HIS A CA 1
ATOM 2172 C C . HIS A 1 275 ? -7.901 9.365 -4.896 1 97.84 275 HIS A C 1
ATOM 2174 O O . HIS A 1 275 ? -6.963 9.042 -5.628 1 97.84 275 HIS A O 1
ATOM 2180 N N . LYS A 1 276 ? -8.531 10.47 -5.023 1 97.99 276 LYS A N 1
ATOM 2181 C CA . LYS A 1 276 ? -8.254 11.379 -6.131 1 97.99 276 LYS A CA 1
ATOM 2182 C C . LYS A 1 276 ? -6.846 11.957 -6.031 1 97.99 276 LYS A C 1
ATOM 2184 O O . LYS A 1 276 ? -6.137 12.056 -7.034 1 97.99 276 LYS A O 1
ATOM 2189 N N . VAL A 1 277 ? -6.462 12.313 -4.829 1 98.16 277 VAL A N 1
ATOM 2190 C CA . VAL A 1 277 ? -5.149 12.905 -4.595 1 98.16 277 VAL A CA 1
ATOM 2191 C C . VAL A 1 277 ? -4.058 11.882 -4.902 1 98.16 277 VAL A C 1
ATOM 2193 O O . VAL A 1 277 ? -3.111 12.176 -5.635 1 98.16 277 VAL A O 1
ATOM 2196 N N . VAL A 1 278 ? -4.194 10.706 -4.403 1 98.2 278 VAL A N 1
ATOM 2197 C CA . VAL A 1 278 ? -3.182 9.669 -4.58 1 98.2 278 VAL A CA 1
ATOM 2198 C C . VAL A 1 278 ? -3.104 9.269 -6.052 1 98.2 278 VAL A C 1
ATOM 2200 O O . VAL A 1 278 ? -2.012 9.065 -6.589 1 98.2 278 VAL A O 1
ATOM 2203 N N . LYS A 1 279 ? -4.256 9.151 -6.659 1 98.16 279 LYS A N 1
ATOM 2204 C CA . LYS A 1 279 ? -4.306 8.856 -8.088 1 98.16 279 LYS A CA 1
ATOM 2205 C C . LYS A 1 279 ? -3.53 9.896 -8.891 1 98.16 279 LYS A C 1
ATOM 2207 O O . LYS A 1 279 ? -2.714 9.545 -9.746 1 98.16 279 LYS A O 1
ATOM 2212 N N . LEU A 1 280 ? -3.752 11.158 -8.592 1 98.39 280 LEU A N 1
ATOM 2213 C CA . LEU A 1 280 ? -3.079 12.248 -9.29 1 98.39 280 LEU A CA 1
ATOM 2214 C C . LEU A 1 280 ? -1.575 12.205 -9.044 1 98.39 280 LEU A C 1
ATOM 2216 O O . LEU A 1 280 ? -0.785 12.361 -9.978 1 98.39 280 LEU A O 1
ATOM 2220 N N . ILE A 1 281 ? -1.177 11.981 -7.851 1 98.49 281 ILE A N 1
ATOM 2221 C CA . ILE A 1 281 ? 0.231 11.926 -7.474 1 98.49 281 ILE A CA 1
ATOM 2222 C C . ILE A 1 281 ? 0.928 10.806 -8.243 1 98.49 281 ILE A C 1
ATOM 2224 O O . ILE A 1 281 ? 1.997 11.013 -8.821 1 98.49 281 ILE A O 1
ATOM 2228 N N . ARG A 1 282 ? 0.331 9.636 -8.256 1 98.11 282 ARG A N 1
ATOM 2229 C CA . ARG A 1 282 ? 0.919 8.496 -8.951 1 98.11 282 ARG A CA 1
ATOM 2230 C C . ARG A 1 282 ? 1.114 8.798 -10.433 1 98.11 282 ARG A C 1
ATOM 2232 O O . ARG A 1 282 ? 2.179 8.529 -10.992 1 98.11 282 ARG A O 1
ATOM 2239 N N . ARG A 1 283 ? 0.136 9.362 -11.006 1 98.11 283 ARG A N 1
ATOM 2240 C CA . ARG A 1 283 ? 0.199 9.665 -12.432 1 98.11 283 ARG A CA 1
ATOM 2241 C C . ARG A 1 283 ? 1.299 10.678 -12.729 1 98.11 283 ARG A C 1
ATOM 2243 O O . ARG A 1 283 ? 2.061 10.514 -13.684 1 98.11 283 ARG A O 1
ATOM 2250 N N . HIS A 1 284 ? 1.356 11.673 -11.858 1 98.16 284 HIS A N 1
ATOM 2251 C CA . HIS A 1 284 ? 2.364 12.709 -12.051 1 98.16 284 HIS A CA 1
ATOM 2252 C C . HIS A 1 284 ? 3.772 12.146 -11.89 1 98.16 284 HIS A C 1
ATOM 2254 O O . HIS A 1 284 ? 4.654 12.427 -12.704 1 98.16 284 HIS A O 1
ATOM 2260 N N . LEU A 1 285 ? 3.993 11.344 -10.934 1 98.45 285 LEU A N 1
ATOM 2261 C CA . LEU A 1 285 ? 5.312 10.786 -10.656 1 98.45 285 LEU A CA 1
ATOM 2262 C C . LEU A 1 285 ? 5.709 9.772 -11.724 1 98.45 285 LEU A C 1
ATOM 2264 O O . LEU A 1 285 ? 6.845 9.782 -12.203 1 98.45 285 LEU A O 1
ATOM 2268 N N . GLU A 1 286 ? 4.774 8.931 -12.138 1 98.25 286 GLU A N 1
ATOM 2269 C CA . GLU A 1 286 ? 5.081 7.841 -13.059 1 98.25 286 GLU A CA 1
ATOM 2270 C C . GLU A 1 286 ? 5.181 8.345 -14.496 1 98.25 286 GLU A C 1
ATOM 2272 O O . GLU A 1 286 ? 6.126 8.007 -15.213 1 98.25 286 GLU A O 1
ATOM 2277 N N . ASP A 1 287 ? 4.229 9.184 -14.894 1 97.66 287 ASP A N 1
ATOM 2278 C CA . ASP A 1 287 ? 4.097 9.522 -16.308 1 97.66 287 ASP A CA 1
ATOM 2279 C C . ASP A 1 287 ? 4.932 10.752 -16.659 1 97.66 287 ASP A C 1
ATOM 2281 O O . ASP A 1 287 ? 5.403 10.887 -17.79 1 97.66 287 ASP A O 1
ATOM 2285 N N . ILE A 1 288 ? 5.116 11.628 -15.722 1 97.06 288 ILE A N 1
ATOM 2286 C CA . ILE A 1 288 ? 5.81 12.875 -16.026 1 97.06 288 ILE A CA 1
ATOM 2287 C C . ILE A 1 288 ? 7.262 12.783 -15.564 1 97.06 288 ILE A C 1
ATOM 2289 O O . ILE A 1 288 ? 8.174 13.22 -16.271 1 97.06 288 ILE A O 1
ATOM 2293 N N . HIS A 1 289 ? 7.498 12.102 -14.451 1 96.71 289 HIS A N 1
ATOM 2294 C CA . HIS A 1 289 ? 8.833 12.2 -13.871 1 96.71 289 HIS A CA 1
ATOM 2295 C C . HIS A 1 289 ? 9.549 10.854 -13.907 1 96.71 289 HIS A C 1
ATOM 2297 O O . HIS A 1 289 ? 10.711 10.754 -13.505 1 96.71 289 HIS A O 1
ATOM 2303 N N . GLY A 1 290 ? 8.927 9.813 -14.297 1 96.34 290 GLY A N 1
ATOM 2304 C CA . GLY A 1 290 ? 9.577 8.536 -14.544 1 96.34 290 GLY A CA 1
ATOM 2305 C C . GLY A 1 290 ? 9.875 7.763 -13.273 1 96.34 290 GLY A C 1
ATOM 2306 O O . GLY A 1 290 ? 10.793 6.941 -13.242 1 96.34 290 GLY A O 1
ATOM 2307 N N . PHE A 1 291 ? 9.145 8.014 -12.185 1 98.34 291 PHE A N 1
ATOM 2308 C CA . PHE A 1 291 ? 9.323 7.274 -10.941 1 98.34 291 PHE A CA 1
ATOM 2309 C C . PHE A 1 291 ? 8.805 5.848 -11.081 1 98.34 291 PHE A C 1
ATOM 2311 O O . PHE A 1 291 ? 7.881 5.59 -11.855 1 98.34 291 PHE A O 1
ATOM 2318 N N . VAL A 1 292 ? 9.405 4.948 -10.319 1 98.22 292 VAL A N 1
ATOM 2319 C CA . VAL A 1 292 ? 8.993 3.55 -10.255 1 98.22 292 VAL A CA 1
ATOM 2320 C C . VAL A 1 292 ? 8.442 3.236 -8.866 1 98.22 292 VAL A C 1
ATOM 2322 O O . VAL A 1 292 ? 9.069 3.56 -7.855 1 98.22 292 VAL A O 1
ATOM 2325 N N . GLU A 1 293 ? 7.238 2.71 -8.86 1 98.16 293 GLU A N 1
ATOM 2326 C CA . GLU A 1 293 ? 6.688 2.285 -7.577 1 98.16 293 GLU A CA 1
ATOM 2327 C C . GLU A 1 293 ? 7.266 0.94 -7.146 1 98.16 293 GLU A C 1
ATOM 2329 O O . GLU A 1 293 ? 7.134 -0.055 -7.861 1 98.16 293 GLU A O 1
ATOM 2334 N N . ILE A 1 294 ? 7.9 0.904 -6.051 1 97.62 294 ILE A N 1
ATOM 2335 C CA . ILE A 1 294 ? 8.425 -0.33 -5.479 1 97.62 294 ILE A CA 1
ATOM 2336 C C . ILE A 1 294 ? 7.941 -0.479 -4.039 1 97.62 294 ILE A C 1
ATOM 2338 O O . ILE A 1 294 ? 8.156 0.409 -3.21 1 97.62 294 ILE A O 1
ATOM 2342 N N . GLU A 1 295 ? 7.225 -1.53 -3.744 1 95.3 295 GLU A N 1
ATOM 2343 C CA . GLU A 1 295 ? 6.789 -1.82 -2.382 1 95.3 295 GLU A CA 1
ATOM 2344 C C . GLU A 1 295 ? 7.926 -2.409 -1.552 1 95.3 295 GLU A C 1
ATOM 2346 O O . GLU A 1 295 ? 8.552 -3.391 -1.956 1 95.3 295 GLU A O 1
ATOM 2351 N N . THR A 1 296 ? 8.164 -1.836 -0.47 1 95.61 296 THR A N 1
ATOM 2352 C CA . THR A 1 296 ? 9.22 -2.328 0.408 1 95.61 296 THR A CA 1
ATOM 2353 C C . THR A 1 296 ? 8.64 -3.206 1.514 1 95.61 296 THR A C 1
ATOM 2355 O O . THR A 1 296 ? 7.463 -3.08 1.86 1 95.61 296 THR A O 1
ATOM 2358 N N . PRO A 1 297 ? 9.387 -4.055 2.053 1 94.05 297 PRO A N 1
ATOM 2359 C CA . PRO A 1 297 ? 8.9 -4.954 3.102 1 94.05 297 PRO A CA 1
ATOM 2360 C C . PRO A 1 297 ? 8.422 -4.207 4.345 1 94.05 297 PRO A C 1
ATOM 2362 O O . PRO A 1 297 ? 9.013 -3.193 4.725 1 94.05 297 PRO A O 1
ATOM 2365 N N . ILE A 1 298 ? 7.386 -4.769 4.962 1 95.55 298 ILE A N 1
ATOM 2366 C CA . ILE A 1 298 ? 6.846 -4.241 6.21 1 95.55 298 ILE A CA 1
ATOM 2367 C C . ILE A 1 298 ? 7.461 -4.985 7.394 1 95.55 298 ILE A C 1
ATOM 2369 O O . ILE A 1 298 ? 7.745 -4.384 8.433 1 95.55 298 ILE A O 1
ATOM 2373 N N . LEU A 1 299 ? 7.648 -6.306 7.29 1 94.26 299 LEU A N 1
ATOM 2374 C CA . LEU A 1 299 ? 8.407 -7.058 8.283 1 94.26 299 LEU A CA 1
ATOM 2375 C C . LEU A 1 299 ? 9.902 -6.8 8.135 1 94.26 299 LEU A C 1
ATOM 2377 O O . LEU A 1 299 ? 10.554 -7.384 7.266 1 94.26 299 LEU A O 1
ATOM 2381 N N . SER A 1 300 ? 10.381 -5.903 8.946 1 90.75 300 SER A N 1
ATOM 2382 C CA . SER A 1 300 ? 11.749 -5.427 8.77 1 90.75 300 SER A CA 1
ATOM 2383 C C . SER A 1 300 ? 12.502 -5.405 10.096 1 90.75 300 SER A C 1
ATOM 2385 O O . SER A 1 300 ? 12.001 -5.899 11.108 1 90.75 300 SER A O 1
ATOM 2387 N N . ARG A 1 301 ? 13.656 -4.937 9.977 1 87.15 301 ARG A N 1
ATOM 2388 C CA . ARG A 1 301 ? 14.477 -4.745 11.168 1 87.15 301 ARG A CA 1
ATOM 2389 C C . ARG A 1 301 ? 14.194 -3.394 11.816 1 87.15 301 ARG A C 1
ATOM 2391 O O . ARG A 1 301 ? 13.734 -2.464 11.15 1 87.15 301 ARG A O 1
ATOM 2398 N N . SER A 1 302 ? 14.468 -3.359 13.065 1 82.82 302 SER A N 1
ATOM 2399 C CA . SER A 1 302 ? 14.319 -2.098 13.784 1 82.82 302 SER A CA 1
ATOM 2400 C C . SER A 1 302 ? 15.365 -1.08 13.339 1 82.82 302 SER A C 1
ATOM 2402 O O . SER A 1 302 ? 16.527 -1.431 13.123 1 82.82 302 SER A O 1
ATOM 2404 N N . THR A 1 303 ? 14.89 0.079 13.061 1 74.24 303 THR A N 1
ATOM 2405 C CA . THR A 1 303 ? 15.782 1.174 12.697 1 74.24 303 THR A CA 1
ATOM 2406 C C . THR A 1 303 ? 15.629 2.342 13.667 1 74.24 303 THR A C 1
ATOM 2408 O O . THR A 1 303 ? 14.522 2.636 14.123 1 74.24 303 THR A O 1
ATOM 2411 N N . PRO A 1 304 ? 16.726 2.885 14.063 1 68.95 304 PRO A N 1
ATOM 2412 C CA . PRO A 1 304 ? 16.637 4.025 14.979 1 68.95 304 PRO A CA 1
ATOM 2413 C C . PRO A 1 304 ? 16.128 5.293 14.295 1 68.95 304 PRO A C 1
ATOM 2415 O O . PRO A 1 304 ? 16.921 6.173 13.951 1 68.95 304 PRO A O 1
ATOM 2418 N N . GLU A 1 305 ? 14.845 5.353 13.911 1 65.53 305 GLU A N 1
ATOM 2419 C CA . GLU A 1 305 ? 14.327 6.52 13.204 1 65.53 305 GLU A CA 1
ATOM 2420 C C . GLU A 1 305 ? 13.625 7.479 14.161 1 65.53 305 GLU A C 1
ATOM 2422 O O . GLU A 1 305 ? 12.879 8.36 13.729 1 65.53 305 GLU A O 1
ATOM 2427 N N . GLY A 1 306 ? 13.814 7.365 15.397 1 64.18 306 GLY A N 1
ATOM 2428 C CA . GLY A 1 306 ? 13.331 8.368 16.332 1 64.18 306 GLY A CA 1
ATOM 2429 C C . GLY A 1 306 ? 12.079 7.94 17.073 1 64.18 306 GLY A C 1
ATOM 2430 O O . GLY A 1 306 ? 11.784 8.455 18.154 1 64.18 306 GLY A O 1
ATOM 2431 N N . ALA A 1 307 ? 11.203 7.109 16.437 1 70.19 307 ALA A N 1
ATOM 2432 C CA . ALA A 1 307 ? 9.983 6.662 17.103 1 70.19 307 ALA A CA 1
ATOM 2433 C C . ALA A 1 307 ? 10.133 5.235 17.624 1 70.19 307 ALA A C 1
ATOM 2435 O O . ALA A 1 307 ? 11.136 4.571 17.354 1 70.19 307 ALA A O 1
ATOM 2436 N N . ARG A 1 308 ? 9.153 4.933 18.406 1 83.17 308 ARG A N 1
ATOM 2437 C CA . ARG A 1 308 ? 9.148 3.577 18.946 1 83.17 308 ARG A CA 1
ATOM 2438 C C . ARG A 1 308 ? 8.563 2.59 17.941 1 83.17 308 ARG A C 1
ATOM 2440 O O . ARG A 1 308 ? 7.545 2.871 17.307 1 83.17 308 ARG A O 1
ATOM 2447 N N . ASP A 1 309 ? 9.137 1.492 17.858 1 89.29 309 ASP A N 1
ATOM 2448 C CA . ASP A 1 309 ? 8.731 0.484 16.884 1 89.29 309 ASP A CA 1
ATOM 2449 C C . ASP A 1 309 ? 7.677 -0.453 17.471 1 89.29 309 ASP A C 1
ATOM 2451 O O . ASP A 1 309 ? 7.713 -0.768 18.662 1 89.29 309 ASP A O 1
ATOM 2455 N N . TYR A 1 310 ? 6.763 -0.883 16.602 1 92.95 310 TYR A N 1
ATOM 2456 C CA . TYR A 1 310 ? 5.999 -2.092 16.885 1 92.95 310 TYR A CA 1
ATOM 2457 C C . TYR A 1 310 ? 6.834 -3.339 16.621 1 92.95 310 TYR A C 1
ATOM 2459 O O . TYR A 1 310 ? 7.481 -3.452 15.577 1 92.95 310 TYR A O 1
ATOM 2467 N N . LEU A 1 311 ? 6.783 -4.204 17.529 1 93.07 311 LEU A N 1
ATOM 2468 C CA . LEU A 1 311 ? 7.551 -5.435 17.376 1 93.07 311 LEU A CA 1
ATOM 2469 C C . LEU A 1 311 ? 6.639 -6.606 17.028 1 93.07 311 LEU A C 1
ATOM 2471 O O . LEU A 1 311 ? 5.518 -6.697 17.534 1 93.07 311 LEU A O 1
ATOM 2475 N N . VAL A 1 312 ? 7.066 -7.482 16.162 1 94.62 312 VAL A N 1
ATOM 2476 C CA . VAL A 1 312 ? 6.347 -8.684 15.751 1 94.62 312 VAL A CA 1
ATOM 2477 C C . VAL A 1 312 ? 7.194 -9.92 16.048 1 94.62 312 VAL A C 1
ATOM 2479 O O . VAL A 1 312 ? 8.174 -10.191 15.351 1 94.62 312 VAL A O 1
ATOM 2482 N N . PRO A 1 313 ? 6.8 -10.723 16.924 1 91.9 313 PRO A N 1
ATOM 2483 C CA . PRO A 1 313 ? 7.593 -11.908 17.259 1 91.9 313 PRO A CA 1
ATOM 2484 C C . PRO A 1 313 ? 7.69 -12.9 16.102 1 91.9 313 PRO A C 1
ATOM 2486 O O . PRO A 1 313 ? 6.723 -13.083 15.358 1 91.9 313 PRO A O 1
ATOM 2489 N N . SER A 1 314 ? 8.875 -13.423 15.983 1 88.03 314 SER A N 1
ATOM 2490 C CA . SER A 1 314 ? 9.096 -14.432 14.952 1 88.03 314 SER A CA 1
ATOM 2491 C C . SER A 1 314 ? 8.986 -15.841 15.526 1 88.03 314 SER A C 1
ATOM 2493 O O . SER A 1 314 ? 9.733 -16.207 16.435 1 88.03 314 SER A O 1
ATOM 2495 N N . ARG A 1 315 ? 8.151 -16.621 14.951 1 85.39 315 ARG A N 1
ATOM 2496 C CA . ARG A 1 315 ? 8.013 -18.016 15.357 1 85.39 315 ARG A CA 1
ATOM 2497 C C . ARG A 1 315 ? 9.175 -18.855 14.837 1 85.39 315 ARG A C 1
ATOM 2499 O O . ARG A 1 315 ? 9.671 -19.739 15.538 1 85.39 315 ARG A O 1
ATOM 2506 N N . VAL A 1 316 ? 9.542 -18.529 13.663 1 82.66 316 VAL A N 1
ATOM 2507 C CA . VAL A 1 316 ? 10.547 -19.324 12.964 1 82.66 316 VAL A CA 1
ATOM 2508 C C . VAL A 1 316 ? 11.923 -19.068 13.574 1 82.66 316 VAL A C 1
ATOM 2510 O O . VAL A 1 316 ? 12.783 -19.952 13.573 1 82.66 316 VAL A O 1
ATOM 2513 N N . GLN A 1 317 ? 12.147 -17.862 14.077 1 84.29 317 GLN A N 1
ATOM 2514 C CA . GLN A 1 317 ? 13.395 -17.514 14.749 1 84.29 317 GLN A CA 1
ATOM 2515 C C . GLN A 1 317 ? 13.139 -17.067 16.186 1 84.29 317 GLN A C 1
ATOM 2517 O O . GLN A 1 317 ? 13.084 -15.868 16.468 1 84.29 317 GLN A O 1
ATOM 2522 N N . PRO A 1 318 ? 13.087 -18.071 16.987 1 85.2 318 PRO A N 1
ATOM 2523 C CA . PRO A 1 318 ? 12.756 -17.75 18.377 1 85.2 318 PRO A CA 1
ATOM 2524 C C . PRO A 1 318 ? 13.701 -16.715 18.985 1 85.2 318 PRO A C 1
ATOM 2526 O O . PRO A 1 318 ? 14.907 -16.75 18.729 1 85.2 318 PRO A O 1
ATOM 2529 N N . GLY A 1 319 ? 13.167 -15.824 19.646 1 87.25 319 GLY A N 1
ATOM 2530 C CA . GLY A 1 319 ? 13.958 -14.793 20.298 1 87.25 319 GLY A CA 1
ATOM 2531 C C . GLY A 1 319 ? 14.178 -13.57 19.427 1 87.25 319 GLY A C 1
ATOM 2532 O O . GLY A 1 319 ? 14.756 -12.578 19.876 1 87.25 319 GLY A O 1
ATOM 2533 N N . THR A 1 320 ? 13.681 -13.733 18.241 1 89.64 320 THR A N 1
ATOM 2534 C CA . THR A 1 320 ? 13.842 -12.597 17.341 1 89.64 320 THR A CA 1
ATOM 2535 C C . THR A 1 320 ? 12.487 -11.997 16.978 1 89.64 320 THR A C 1
ATOM 2537 O O . THR A 1 320 ? 11.449 -12.635 17.165 1 89.64 320 THR A O 1
ATOM 2540 N N . PHE A 1 321 ? 12.568 -10.696 16.614 1 93.06 321 PHE A N 1
ATOM 2541 C CA . PHE A 1 321 ? 11.365 -9.954 16.257 1 93.06 321 PHE A CA 1
ATOM 2542 C C . PHE A 1 321 ? 11.553 -9.219 14.936 1 93.06 321 PHE A C 1
ATOM 2544 O O . PHE A 1 321 ? 12.663 -8.793 14.609 1 93.06 321 PHE A O 1
ATOM 2551 N N . TYR A 1 322 ? 10.484 -9.12 14.277 1 94.45 322 TYR A N 1
ATOM 2552 C CA . TYR A 1 322 ? 10.408 -8.086 13.252 1 94.45 322 TYR A CA 1
ATOM 2553 C C . TYR A 1 322 ? 9.978 -6.753 13.852 1 94.45 322 TYR A C 1
ATOM 2555 O O . TYR A 1 322 ? 9.419 -6.711 14.951 1 94.45 322 TYR A O 1
ATOM 2563 N N . ALA A 1 323 ? 10.314 -5.739 13.184 1 94.47 323 ALA A N 1
ATOM 2564 C CA . ALA A 1 323 ? 9.823 -4.407 13.528 1 94.47 323 ALA A CA 1
ATOM 2565 C C . ALA A 1 323 ? 9.043 -3.793 12.369 1 94.47 323 ALA A C 1
ATOM 2567 O O . ALA A 1 323 ? 9.488 -3.839 11.22 1 94.47 323 ALA A O 1
ATOM 2568 N N . LEU A 1 324 ? 7.833 -3.336 12.697 1 95.36 324 LEU A N 1
ATOM 2569 C CA . LEU A 1 324 ? 7.099 -2.6 11.673 1 95.36 324 LEU A CA 1
ATOM 2570 C C . LEU A 1 324 ? 7.752 -1.248 11.403 1 95.36 324 LEU A C 1
ATOM 2572 O O . LEU A 1 324 ? 8.132 -0.54 12.338 1 95.36 324 LEU A O 1
ATOM 2576 N N . PRO A 1 325 ? 7.894 -0.894 10.213 1 93.73 325 PRO A N 1
ATOM 2577 C CA . PRO A 1 325 ? 8.72 0.265 9.868 1 93.73 325 PRO A CA 1
ATOM 2578 C C . PRO A 1 325 ? 8.037 1.593 10.186 1 93.73 325 PRO A C 1
ATOM 2580 O O . PRO A 1 325 ? 6.847 1.761 9.909 1 93.73 325 PRO A O 1
ATOM 2583 N N . GLN A 1 326 ? 8.799 2.51 10.682 1 91.34 326 GLN A N 1
ATOM 2584 C CA . GLN A 1 326 ? 8.345 3.887 10.852 1 91.34 326 GLN A CA 1
ATOM 2585 C C . GLN A 1 326 ? 8.364 4.64 9.525 1 91.34 326 GLN A C 1
ATOM 2587 O O . GLN A 1 326 ? 7.698 5.667 9.379 1 91.34 326 GLN A O 1
ATOM 2592 N N . SER A 1 327 ? 9.209 4.24 8.68 1 90.92 327 SER A N 1
ATOM 2593 C CA . SER A 1 327 ? 9.378 4.67 7.296 1 90.92 327 SER A CA 1
ATOM 2594 C C . SER A 1 327 ? 10.2 3.662 6.5 1 90.92 327 SER A C 1
ATOM 2596 O O . SER A 1 327 ? 10.904 2.832 7.079 1 90.92 327 SER A O 1
ATOM 2598 N N . PRO A 1 328 ? 10.15 3.706 5.192 1 92.53 328 PRO A N 1
ATOM 2599 C CA . PRO A 1 328 ? 10.947 2.762 4.405 1 92.53 328 PRO A CA 1
ATOM 2600 C C . PRO A 1 328 ? 12.378 3.244 4.176 1 92.53 328 PRO A C 1
ATOM 2602 O O . PRO A 1 328 ? 12.982 2.929 3.148 1 92.53 328 PRO A O 1
ATOM 2605 N N . GLN A 1 329 ? 12.923 3.955 4.998 1 89.38 329 GLN A N 1
ATOM 2606 C CA . GLN A 1 329 ? 14.167 4.691 4.795 1 89.38 329 GLN A CA 1
ATOM 2607 C C . GLN A 1 329 ? 15.301 3.753 4.389 1 89.38 329 GLN A C 1
ATOM 2609 O O . GLN A 1 329 ? 15.993 4 3.399 1 89.38 329 GLN A O 1
ATOM 2614 N N . LEU A 1 330 ? 15.463 2.645 5.087 1 89.19 330 LEU A N 1
ATOM 2615 C CA . LEU A 1 330 ? 16.563 1.731 4.797 1 89.19 330 LEU A CA 1
ATOM 2616 C C . LEU A 1 330 ? 16.408 1.118 3.409 1 89.19 330 LEU A C 1
ATOM 2618 O O . LEU A 1 330 ? 17.371 1.06 2.641 1 89.19 330 LEU A O 1
ATOM 2622 N N . PHE A 1 331 ? 15.253 0.774 3.112 1 93.85 331 PHE A N 1
ATOM 2623 C CA . PHE A 1 331 ? 15.016 0.063 1.862 1 93.85 331 PHE A CA 1
ATOM 2624 C C . PHE A 1 331 ? 15.084 1.016 0.675 1 93.85 331 PHE A C 1
ATOM 2626 O O . PHE A 1 331 ? 15.55 0.642 -0.403 1 93.85 331 PHE A O 1
ATOM 2633 N N . LYS A 1 332 ? 14.528 2.203 0.873 1 94.79 332 LYS A N 1
ATOM 2634 C CA . LYS A 1 332 ? 14.593 3.123 -0.259 1 94.79 332 LYS A CA 1
ATOM 2635 C C . LYS A 1 332 ? 16.038 3.494 -0.584 1 94.79 332 LYS A C 1
ATOM 2637 O O . LYS A 1 332 ? 16.386 3.692 -1.749 1 94.79 332 LYS A O 1
ATOM 2642 N N . GLN A 1 333 ? 16.918 3.556 0.375 1 93.12 333 GLN A N 1
ATOM 2643 C CA . GLN A 1 333 ? 18.338 3.78 0.123 1 93.12 333 GLN A CA 1
ATOM 2644 C C . GLN A 1 333 ? 18.966 2.583 -0.586 1 93.12 333 GLN A C 1
ATOM 2646 O O . GLN A 1 333 ? 19.762 2.751 -1.512 1 93.12 333 GLN A O 1
ATOM 2651 N N . MET A 1 334 ? 18.566 1.473 -0.14 1 93.66 334 MET A N 1
ATOM 2652 C CA . MET A 1 334 ? 19.08 0.261 -0.771 1 93.66 334 MET A CA 1
ATOM 2653 C C . MET A 1 334 ? 18.657 0.189 -2.235 1 93.66 334 MET A C 1
ATOM 2655 O O . MET A 1 334 ? 19.401 -0.317 -3.076 1 93.66 334 MET A O 1
ATOM 2659 N N . LEU A 1 335 ? 17.515 0.661 -2.48 1 96.77 335 LEU A N 1
ATOM 2660 C CA . LEU A 1 335 ? 17.039 0.671 -3.859 1 96.77 335 LEU A CA 1
ATOM 2661 C C . LEU A 1 335 ? 17.899 1.586 -4.724 1 96.77 335 LEU A C 1
ATOM 2663 O O . LEU A 1 335 ? 18.142 1.291 -5.896 1 96.77 335 LEU A O 1
ATOM 2667 N N . MET A 1 336 ? 18.379 2.725 -4.18 1 95.42 336 MET A N 1
ATOM 2668 C CA . MET A 1 336 ? 19.3 3.589 -4.914 1 95.42 336 MET A CA 1
ATOM 2669 C C . MET A 1 336 ? 20.603 2.859 -5.22 1 95.42 336 MET A C 1
ATOM 2671 O O . MET A 1 336 ? 21.101 2.915 -6.346 1 95.42 336 MET A O 1
ATOM 2675 N N . VAL A 1 337 ? 21.043 2.128 -4.245 1 93.57 337 VAL A N 1
ATOM 2676 C CA . VAL A 1 337 ? 22.269 1.353 -4.408 1 93.57 337 VAL A CA 1
ATOM 2677 C C . VAL A 1 337 ? 22.057 0.265 -5.458 1 93.57 337 VAL A C 1
ATOM 2679 O O . VAL A 1 337 ? 22.981 -0.081 -6.198 1 93.57 337 VAL A O 1
ATOM 2682 N N . ALA A 1 338 ? 20.84 -0.198 -5.526 1 95.59 338 ALA A N 1
ATOM 2683 C CA . ALA A 1 338 ? 20.493 -1.278 -6.447 1 95.59 338 ALA A CA 1
ATOM 2684 C C . ALA A 1 338 ? 20.321 -0.752 -7.869 1 95.59 338 ALA A C 1
ATOM 2686 O O . ALA A 1 338 ? 20.093 -1.527 -8.801 1 95.59 338 ALA A O 1
ATOM 2687 N N . GLY A 1 339 ? 20.405 0.482 -7.994 1 94.76 339 GLY A N 1
ATOM 2688 C CA . GLY A 1 339 ? 20.409 1.034 -9.339 1 94.76 339 GLY A CA 1
ATOM 2689 C C . GLY A 1 339 ? 19.054 1.562 -9.771 1 94.76 339 GLY A C 1
ATOM 2690 O O . GLY A 1 339 ? 18.855 1.891 -10.943 1 94.76 339 GLY A O 1
ATOM 2691 N N . PHE A 1 340 ? 18.159 1.626 -8.829 1 96.44 340 PHE A N 1
ATOM 2692 C CA . PHE A 1 340 ? 16.895 2.281 -9.143 1 96.44 340 PHE A CA 1
ATOM 2693 C C . PHE A 1 340 ? 17.03 3.796 -9.039 1 96.44 340 PHE A C 1
ATOM 2695 O O . PHE A 1 340 ? 17.486 4.315 -8.019 1 96.44 340 PHE A O 1
ATOM 2702 N N . ASP A 1 341 ? 16.748 4.446 -10.035 1 95.79 341 ASP A N 1
ATOM 2703 C CA . ASP A 1 341 ? 17.063 5.862 -10.193 1 95.79 341 ASP A CA 1
ATOM 2704 C C . ASP A 1 341 ? 16.062 6.735 -9.439 1 95.79 341 ASP A C 1
ATOM 2706 O O . ASP A 1 341 ? 16.445 7.712 -8.793 1 95.79 341 ASP A O 1
ATOM 2710 N N . LYS A 1 342 ? 14.795 6.489 -9.581 1 97.25 342 LYS A N 1
ATOM 2711 C CA . LYS A 1 342 ? 13.692 7.198 -8.94 1 97.25 342 LYS A CA 1
ATOM 2712 C C . LYS A 1 342 ? 12.664 6.222 -8.377 1 97.25 342 LYS A C 1
ATOM 2714 O O . LYS A 1 342 ? 12.041 5.467 -9.126 1 97.25 342 LYS A O 1
ATOM 2719 N N . TYR A 1 343 ? 12.576 6.311 -7.146 1 97.59 343 TYR A N 1
ATOM 2720 C CA . TYR A 1 343 ? 11.682 5.436 -6.396 1 97.59 343 TYR A CA 1
ATOM 2721 C C . TYR A 1 343 ? 10.554 6.231 -5.75 1 97.59 343 TYR A C 1
ATOM 2723 O O . TYR A 1 343 ? 10.775 7.334 -5.244 1 97.59 343 TYR A O 1
ATOM 2731 N N . TYR A 1 344 ? 9.282 5.671 -5.765 1 98.38 344 TYR A N 1
ATOM 2732 C CA . TYR A 1 344 ? 8.264 6.168 -4.846 1 98.38 344 TYR A CA 1
ATOM 2733 C C . TYR A 1 344 ? 7.423 5.024 -4.293 1 98.38 344 TYR A C 1
ATOM 2735 O O . TYR A 1 344 ? 7.445 3.914 -4.829 1 98.38 344 TYR A O 1
ATOM 2743 N N . GLN A 1 345 ? 6.763 5.328 -3.22 1 97.95 345 GLN A N 1
ATOM 2744 C CA . GLN A 1 345 ? 5.828 4.404 -2.587 1 97.95 345 GLN A CA 1
ATOM 2745 C C . GLN A 1 345 ? 4.813 5.152 -1.727 1 97.95 345 GLN A C 1
ATOM 2747 O O . GLN A 1 345 ? 5.168 6.096 -1.017 1 97.95 345 GLN A O 1
ATOM 2752 N N . VAL A 1 346 ? 3.543 4.8 -1.921 1 97.2 346 VAL A N 1
ATOM 2753 C CA . VAL A 1 346 ? 2.576 5.158 -0.888 1 97.2 346 VAL A CA 1
ATOM 2754 C C . VAL A 1 346 ? 2.69 4.188 0.285 1 97.2 346 VAL A C 1
ATOM 2756 O O . VAL A 1 346 ? 2.065 3.125 0.282 1 97.2 346 VAL A O 1
ATOM 2759 N N . ALA A 1 347 ? 3.494 4.623 1.245 1 96.41 347 ALA A N 1
ATOM 2760 C CA . ALA A 1 347 ? 3.996 3.69 2.25 1 96.41 347 ALA A CA 1
ATOM 2761 C C . ALA A 1 347 ? 3.139 3.73 3.512 1 96.41 347 ALA A C 1
ATOM 2763 O O . ALA A 1 347 ? 2.79 4.808 3.999 1 96.41 347 ALA A O 1
ATOM 2764 N N . ARG A 1 348 ? 2.806 2.515 3.979 1 95.17 348 ARG A N 1
ATOM 2765 C CA . ARG A 1 348 ? 2.222 2.393 5.311 1 95.17 348 ARG A CA 1
ATOM 2766 C C . ARG A 1 348 ? 3.303 2.416 6.387 1 95.17 348 ARG A C 1
ATOM 2768 O O . ARG A 1 348 ? 4.286 1.677 6.302 1 95.17 348 ARG A O 1
ATOM 2775 N N . CYS A 1 349 ? 3.142 3.236 7.382 1 94.19 349 CYS A N 1
ATOM 2776 C CA . CYS A 1 349 ? 4.124 3.398 8.448 1 94.19 349 CYS A CA 1
ATOM 2777 C C . CYS A 1 349 ? 3.48 3.208 9.816 1 94.19 349 CYS A C 1
ATOM 2779 O O . CYS A 1 349 ? 2.271 3.388 9.968 1 94.19 349 CYS A O 1
ATOM 2781 N N . PHE A 1 350 ? 4.284 2.86 10.796 1 93.61 350 PHE A N 1
ATOM 2782 C CA . PHE A 1 350 ? 3.793 2.493 12.119 1 93.61 350 PHE A CA 1
ATOM 2783 C C . PHE A 1 350 ? 4.62 3.163 13.209 1 93.61 350 PHE A C 1
ATOM 2785 O O . PHE A 1 350 ? 5.852 3.156 13.154 1 93.61 350 PHE A O 1
ATOM 2792 N N . ARG A 1 351 ? 4.021 3.741 14.095 1 89.8 351 ARG A N 1
ATOM 2793 C CA . ARG A 1 351 ? 4.684 4.318 15.26 1 89.8 351 ARG A CA 1
ATOM 2794 C C . ARG A 1 351 ? 3.942 3.961 16.544 1 89.8 351 ARG A C 1
ATOM 2796 O O . ARG A 1 351 ? 2.767 4.297 16.702 1 89.8 351 ARG A O 1
ATOM 2803 N N . ASP A 1 352 ? 4.595 3.226 17.374 1 89.1 352 ASP A N 1
ATOM 2804 C CA . ASP A 1 352 ? 4.012 2.836 18.654 1 89.1 352 ASP A CA 1
ATOM 2805 C C . ASP A 1 352 ? 4.094 3.978 19.665 1 89.1 352 ASP A C 1
ATOM 2807 O O . ASP A 1 352 ? 4.808 3.878 20.665 1 89.1 352 ASP A O 1
ATOM 2811 N N . GLU A 1 353 ? 3.428 4.998 19.379 1 81.62 353 GLU A N 1
ATOM 2812 C CA . GLU A 1 353 ? 3.376 6.187 20.223 1 81.62 353 GLU A CA 1
ATOM 2813 C C . GLU A 1 353 ? 1.945 6.495 20.655 1 81.62 353 GLU A C 1
ATOM 2815 O O . GLU A 1 353 ? 0.994 5.906 20.137 1 81.62 353 GLU A O 1
ATOM 2820 N N . ASP A 1 354 ? 1.882 7.285 21.559 1 76.66 354 ASP A N 1
ATOM 2821 C CA . ASP A 1 354 ? 0.564 7.682 22.044 1 76.66 354 ASP A CA 1
ATOM 2822 C C . ASP A 1 354 ? -0.198 8.47 20.981 1 76.66 354 ASP A C 1
ATOM 2824 O O . ASP A 1 354 ? 0.4 9.229 20.216 1 76.66 354 ASP A O 1
ATOM 2828 N N . LEU A 1 355 ? -1.405 8.219 20.972 1 70.75 355 LEU A N 1
ATOM 2829 C CA . LEU A 1 355 ? -2.272 8.859 19.988 1 70.75 355 LEU A CA 1
ATOM 2830 C C . LEU A 1 355 ? -2.379 10.357 20.25 1 70.75 355 LEU A C 1
ATOM 2832 O O . LEU A 1 355 ? -2.504 10.783 21.401 1 70.75 355 LEU A O 1
ATOM 2836 N N . ARG A 1 356 ? -2.021 11.058 19.234 1 65.81 356 ARG A N 1
ATOM 2837 C CA . ARG A 1 356 ? -2.271 12.496 19.203 1 65.81 356 ARG A CA 1
ATOM 2838 C C . ARG A 1 356 ? -3.146 12.874 18.013 1 65.81 356 ARG A C 1
ATOM 2840 O O . ARG A 1 356 ? -3.429 12.037 17.153 1 65.81 356 ARG A O 1
ATOM 2847 N N . ALA A 1 357 ? -3.713 14.045 18.162 1 63.91 357 ALA A N 1
ATOM 2848 C CA . ALA A 1 357 ? -4.595 14.509 17.094 1 63.91 357 ALA A CA 1
ATOM 2849 C C . ALA A 1 357 ? -3.928 14.362 15.729 1 63.91 357 ALA A C 1
ATOM 2851 O O . ALA A 1 357 ? -4.593 14.06 14.735 1 63.91 357 ALA A O 1
ATOM 2852 N N . ASP A 1 358 ? -2.662 14.397 15.708 1 68.45 358 ASP A N 1
ATOM 2853 C CA . ASP A 1 358 ? -1.987 14.4 14.414 1 68.45 358 ASP A CA 1
ATOM 2854 C C . ASP A 1 358 ? -1.141 13.141 14.233 1 68.45 358 ASP A C 1
ATOM 2856 O O . ASP A 1 358 ? -0.351 13.048 13.291 1 68.45 358 ASP A O 1
ATOM 2860 N N . ARG A 1 359 ? -1.307 12.242 15.19 1 76.78 359 ARG A N 1
ATOM 2861 C CA . ARG A 1 359 ? -0.44 11.072 15.095 1 76.78 359 ARG A CA 1
ATOM 2862 C C . ARG A 1 359 ? -1.239 9.784 15.255 1 76.78 359 ARG A C 1
ATOM 2864 O O . ARG A 1 359 ? -1.862 9.559 16.295 1 76.78 359 ARG A O 1
ATOM 2871 N N . GLN A 1 360 ? -1.318 9.057 14.27 1 86.74 360 GLN A N 1
ATOM 2872 C CA . GLN A 1 360 ? -1.945 7.739 14.295 1 86.74 360 GLN A CA 1
ATOM 2873 C C . GLN A 1 360 ? -0.897 6.633 14.374 1 86.74 360 GLN A C 1
ATOM 2875 O O . GLN A 1 360 ? 0.221 6.793 13.879 1 86.74 360 GLN A O 1
ATOM 2880 N N . PRO A 1 361 ? -1.209 5.612 15.095 1 89.81 361 PRO A N 1
ATOM 2881 C CA . PRO A 1 361 ? -0.262 4.498 15.178 1 89.81 361 PRO A CA 1
ATOM 2882 C C . PRO A 1 361 ? 0.104 3.93 13.809 1 89.81 361 PRO A C 1
ATOM 2884 O O . PRO A 1 361 ? 1.194 3.38 13.636 1 89.81 361 PRO A O 1
ATOM 2887 N N . GLU A 1 362 ? -0.809 3.998 12.974 1 93.41 362 GLU A N 1
ATOM 2888 C CA . GLU A 1 362 ? -0.608 3.627 11.576 1 93.41 362 GLU A CA 1
ATOM 2889 C C . GLU A 1 362 ? -1.034 4.753 10.64 1 93.41 362 GLU A C 1
ATOM 2891 O O . GLU A 1 362 ? -2.122 5.313 10.788 1 93.41 362 GLU A O 1
ATOM 2896 N N . PHE A 1 363 ? -0.142 5.134 9.746 1 93.46 363 PHE A N 1
ATOM 2897 C CA . PHE A 1 363 ? -0.467 6.216 8.824 1 93.46 363 PHE A CA 1
ATOM 2898 C C . PHE A 1 363 ? 0.19 5.988 7.468 1 93.46 363 PHE A C 1
ATOM 2900 O O . PHE A 1 363 ? 0.983 5.058 7.306 1 93.46 363 PHE A O 1
ATOM 2907 N N . THR A 1 364 ? -0.189 6.747 6.485 1 94.82 364 THR A N 1
ATOM 2908 C CA . THR A 1 364 ? 0.312 6.629 5.12 1 94.82 364 THR A CA 1
ATOM 2909 C C . THR A 1 364 ? 1.138 7.854 4.739 1 94.82 364 THR A C 1
ATOM 2911 O O . THR A 1 364 ? 0.777 8.983 5.078 1 94.82 364 THR A O 1
ATOM 2914 N N . GLN A 1 365 ? 2.227 7.684 4.161 1 95.16 365 GLN A N 1
ATOM 2915 C CA . GLN A 1 365 ? 3.027 8.783 3.631 1 95.16 365 GLN A CA 1
ATOM 2916 C C . GLN A 1 365 ? 3.482 8.493 2.203 1 95.16 365 GLN A C 1
ATOM 2918 O O . GLN A 1 365 ? 3.577 7.332 1.8 1 95.16 365 GLN A O 1
ATOM 2923 N N . LEU A 1 366 ? 3.649 9.517 1.442 1 97.41 366 LEU A N 1
ATOM 2924 C CA . LEU A 1 366 ? 4.341 9.417 0.162 1 97.41 366 LEU A CA 1
ATOM 2925 C C . LEU A 1 366 ? 5.853 9.429 0.36 1 97.41 366 LEU A C 1
ATOM 2927 O O . LEU A 1 366 ? 6.406 10.394 0.892 1 97.41 366 LEU A O 1
ATOM 2931 N N . ASP A 1 367 ? 6.438 8.372 0.021 1 97.52 367 ASP A N 1
ATOM 2932 C CA . ASP A 1 367 ? 7.886 8.239 0.147 1 97.52 367 ASP A CA 1
ATOM 2933 C C . ASP A 1 367 ? 8.56 8.252 -1.223 1 97.52 367 ASP A C 1
ATOM 2935 O O . ASP A 1 367 ? 8.165 7.507 -2.122 1 97.52 367 ASP A O 1
ATOM 2939 N N . MET A 1 368 ? 9.527 9.085 -1.365 1 97.79 368 MET A N 1
ATOM 2940 C CA . MET A 1 368 ? 10.267 9.216 -2.617 1 97.79 368 MET A CA 1
ATOM 2941 C C . MET A 1 368 ? 11.77 9.247 -2.361 1 97.79 368 MET A C 1
ATOM 2943 O O . MET A 1 368 ? 12.217 9.74 -1.324 1 97.79 368 MET A O 1
ATOM 2947 N N . GLU A 1 369 ? 12.503 8.692 -3.251 1 97.11 369 GLU A N 1
ATOM 2948 C CA . GLU A 1 369 ? 13.96 8.777 -3.24 1 97.11 369 GLU A CA 1
ATOM 2949 C C . GLU A 1 369 ? 14.52 8.847 -4.657 1 97.11 369 GLU A C 1
ATOM 2951 O O . GLU A 1 369 ? 14.038 8.154 -5.556 1 97.11 369 GLU A O 1
ATOM 2956 N N . MET A 1 370 ? 15.516 9.667 -4.848 1 96.27 370 MET A N 1
ATOM 2957 C CA . MET A 1 370 ? 16.145 9.87 -6.15 1 96.27 370 MET A CA 1
ATOM 2958 C C . MET A 1 370 ? 17.664 9.791 -6.04 1 96.27 370 MET A C 1
ATOM 2960 O O . MET A 1 370 ? 18.246 10.282 -5.071 1 96.27 370 MET A O 1
ATOM 2964 N N . ALA A 1 371 ? 18.251 9.223 -7.022 1 94.97 371 ALA A N 1
ATOM 2965 C CA . ALA A 1 371 ? 19.708 9.142 -7.09 1 94.97 371 ALA A CA 1
ATOM 2966 C C . ALA A 1 371 ? 20.285 10.298 -7.902 1 94.97 371 ALA A C 1
ATOM 2968 O O . ALA A 1 371 ? 19.649 10.783 -8.841 1 94.97 371 ALA A O 1
ATOM 2969 N N . PHE A 1 372 ? 21.463 10.718 -7.524 1 94.48 372 PHE A N 1
ATOM 2970 C CA . PHE A 1 372 ? 22.232 11.718 -8.255 1 94.48 372 PHE A CA 1
ATOM 2971 C C . PHE A 1 372 ? 21.428 13.001 -8.427 1 94.48 372 PHE A C 1
ATOM 2973 O O . PHE A 1 372 ? 21.3 13.515 -9.54 1 94.48 372 PHE A O 1
ATOM 2980 N N . THR A 1 373 ? 20.883 13.507 -7.355 1 94.38 373 THR A N 1
ATOM 2981 C CA . THR A 1 373 ? 19.996 14.664 -7.406 1 94.38 373 THR A CA 1
ATOM 2982 C C . THR A 1 373 ? 20.408 15.707 -6.372 1 94.38 373 THR A C 1
ATOM 2984 O O . THR A 1 373 ? 20.439 15.422 -5.173 1 94.38 373 THR A O 1
ATOM 2987 N N . PRO A 1 374 ? 20.683 16.874 -6.793 1 94.36 374 PRO A N 1
ATOM 2988 C CA . PRO A 1 374 ? 20.98 17.945 -5.839 1 94.36 374 PRO A CA 1
ATOM 2989 C C . PRO A 1 374 ? 19.736 18.446 -5.109 1 94.36 374 PRO A C 1
ATOM 2991 O O . PRO A 1 374 ? 18.612 18.171 -5.536 1 94.36 374 PRO A O 1
ATOM 2994 N N . LEU A 1 375 ? 19.929 19.16 -4.073 1 95.52 375 LEU A N 1
ATOM 2995 C CA . LEU A 1 375 ? 18.866 19.634 -3.192 1 95.52 375 LEU A CA 1
ATOM 2996 C C . LEU A 1 375 ? 17.852 20.47 -3.965 1 95.52 375 LEU A C 1
ATOM 2998 O O . LEU A 1 375 ? 16.644 20.261 -3.839 1 95.52 375 LEU A O 1
ATOM 3002 N N . GLU A 1 376 ? 18.3 21.393 -4.78 1 95.86 376 GLU A N 1
ATOM 3003 C CA . GLU A 1 376 ? 17.411 22.312 -5.483 1 95.86 376 GLU A CA 1
ATOM 3004 C C . GLU A 1 376 ? 16.478 21.562 -6.43 1 95.86 376 GLU A C 1
ATOM 3006 O O . GLU A 1 376 ? 15.315 21.936 -6.59 1 95.86 376 GLU A O 1
ATOM 3011 N N . ASP A 1 377 ? 17.004 20.532 -7.041 1 95 377 ASP A N 1
ATOM 3012 C CA . ASP A 1 377 ? 16.173 19.728 -7.932 1 95 377 ASP A CA 1
ATOM 3013 C C . ASP A 1 377 ? 15.102 18.971 -7.149 1 95 377 ASP A C 1
ATOM 3015 O O . ASP A 1 377 ? 13.979 18.803 -7.629 1 95 377 ASP A O 1
ATOM 3019 N N . MET A 1 378 ? 15.499 18.495 -6.003 1 95.07 378 MET A N 1
ATOM 3020 C CA . MET A 1 378 ? 14.551 17.809 -5.13 1 95.07 378 MET A CA 1
ATOM 3021 C C . MET A 1 378 ? 13.419 18.743 -4.716 1 95.07 378 MET A C 1
ATOM 3023 O O . MET A 1 378 ? 12.248 18.362 -4.759 1 95.07 378 MET A O 1
ATOM 3027 N N . LEU A 1 379 ? 13.738 19.952 -4.322 1 97.45 379 LEU A N 1
ATOM 3028 C CA . LEU A 1 379 ? 12.74 20.927 -3.895 1 97.45 379 LEU A CA 1
ATOM 3029 C C . LEU A 1 379 ? 11.821 21.307 -5.052 1 97.45 379 LEU A C 1
ATOM 3031 O O . LEU A 1 379 ? 10.6 21.357 -4.889 1 97.45 379 LEU A O 1
ATOM 3035 N N . THR A 1 380 ? 12.412 21.529 -6.202 1 97.05 380 THR A N 1
ATOM 3036 C CA . THR A 1 380 ? 11.648 21.935 -7.377 1 97.05 380 THR A CA 1
ATOM 3037 C C . THR A 1 380 ? 10.643 20.856 -7.768 1 97.05 380 THR A C 1
ATOM 3039 O O . THR A 1 380 ? 9.488 21.158 -8.078 1 97.05 380 THR A O 1
ATOM 3042 N N . LEU A 1 381 ? 11.091 19.684 -7.751 1 96.96 381 LEU A N 1
ATOM 3043 C CA . LEU A 1 381 ? 10.214 18.568 -8.09 1 96.96 381 LEU A CA 1
ATOM 3044 C C . LEU A 1 381 ? 9.018 18.511 -7.145 1 96.96 381 LEU A C 1
ATOM 3046 O O . LEU A 1 381 ? 7.877 18.364 -7.59 1 96.96 381 LEU A O 1
ATOM 3050 N N . ASN A 1 382 ? 9.272 18.618 -5.89 1 97.82 382 ASN A N 1
ATOM 3051 C CA . ASN A 1 382 ? 8.204 18.527 -4.9 1 97.82 382 ASN A CA 1
ATOM 3052 C C . ASN A 1 382 ? 7.272 19.733 -4.968 1 97.82 382 ASN A C 1
ATOM 3054 O O . ASN A 1 382 ? 6.07 19.609 -4.727 1 97.82 382 ASN A O 1
ATOM 3058 N N . GLU A 1 383 ? 7.812 20.914 -5.248 1 98.17 383 GLU A N 1
ATOM 3059 C CA . GLU A 1 383 ? 6.971 22.088 -5.46 1 98.17 383 GLU A CA 1
ATOM 3060 C C . GLU A 1 383 ? 6.005 21.873 -6.621 1 98.17 383 GLU A C 1
ATOM 3062 O O . GLU A 1 383 ? 4.817 22.187 -6.513 1 98.17 383 GLU A O 1
ATOM 3067 N N . GLU A 1 384 ? 6.536 21.333 -7.668 1 98.05 384 GLU A N 1
ATOM 3068 C CA . GLU A 1 384 ? 5.706 21.078 -8.842 1 98.05 384 GLU A CA 1
ATOM 3069 C C . GLU A 1 384 ? 4.586 20.092 -8.523 1 98.05 384 GLU A C 1
ATOM 3071 O O . GLU A 1 384 ? 3.439 20.296 -8.926 1 98.05 384 GLU A O 1
ATOM 3076 N N . LEU A 1 385 ? 4.94 19.07 -7.835 1 98.26 385 LEU A N 1
ATOM 3077 C CA . LEU A 1 385 ? 3.965 18.049 -7.466 1 98.26 385 LEU A CA 1
ATOM 3078 C C . LEU A 1 385 ? 2.848 18.647 -6.618 1 98.26 385 LEU A C 1
ATOM 3080 O O . LEU A 1 385 ? 1.666 18.462 -6.921 1 98.26 385 LEU A O 1
ATOM 3084 N N . ILE A 1 386 ? 3.195 19.377 -5.621 1 98.31 386 ILE A N 1
ATOM 3085 C CA . ILE A 1 386 ? 2.217 19.9 -4.674 1 98.31 386 ILE A CA 1
ATOM 3086 C C . ILE A 1 386 ? 1.394 21.002 -5.337 1 98.31 386 ILE A C 1
ATOM 3088 O O . ILE A 1 386 ? 0.185 21.102 -5.112 1 98.31 386 ILE A O 1
ATOM 3092 N N . ARG A 1 387 ? 1.998 21.868 -6.135 1 98.23 387 ARG A N 1
ATOM 3093 C CA . ARG A 1 387 ? 1.247 22.863 -6.894 1 98.23 387 ARG A CA 1
ATOM 3094 C C . ARG A 1 387 ? 0.199 22.2 -7.781 1 98.23 387 ARG A C 1
ATOM 3096 O O . ARG A 1 387 ? -0.935 22.674 -7.872 1 98.23 387 ARG A O 1
ATOM 3103 N N . LYS A 1 388 ? 0.616 21.113 -8.37 1 98.11 388 LYS A N 1
ATOM 3104 C CA . LYS A 1 388 ? -0.311 20.394 -9.24 1 98.11 388 LYS A CA 1
ATOM 3105 C C . LYS A 1 388 ? -1.492 19.841 -8.447 1 98.11 388 LYS A C 1
ATOM 3107 O O . LYS A 1 388 ? -2.643 19.97 -8.868 1 98.11 388 LYS A O 1
ATOM 3112 N N . VAL A 1 389 ? -1.248 19.213 -7.352 1 98.08 389 VAL A N 1
ATOM 3113 C CA . VAL A 1 389 ? -2.289 18.628 -6.513 1 98.08 389 VAL A CA 1
ATOM 3114 C C . VAL A 1 389 ? -3.276 19.711 -6.084 1 98.08 389 VAL A C 1
ATOM 3116 O O . VAL A 1 389 ? -4.489 19.55 -6.236 1 98.08 389 VAL A O 1
ATOM 3119 N N . PHE A 1 390 ? -2.792 20.849 -5.594 1 97.92 390 PHE A N 1
ATOM 3120 C CA . PHE A 1 390 ? -3.655 21.916 -5.101 1 97.92 390 PHE A CA 1
ATOM 3121 C C . PHE A 1 390 ? -4.465 22.527 -6.237 1 97.92 390 PHE A C 1
ATOM 3123 O O . PHE A 1 390 ? -5.65 22.826 -6.072 1 97.92 390 PHE A O 1
ATOM 3130 N N . LEU A 1 391 ? -3.829 22.692 -7.363 1 98.14 391 LEU A N 1
ATOM 3131 C CA . LEU A 1 391 ? -4.498 23.304 -8.506 1 98.14 391 LEU A CA 1
ATOM 3132 C C . LEU A 1 391 ? -5.596 22.392 -9.045 1 98.14 391 LEU A C 1
ATOM 3134 O O . LEU A 1 391 ? -6.739 22.822 -9.213 1 98.14 391 LEU A O 1
ATOM 3138 N N . GLU A 1 392 ? -5.293 21.138 -9.256 1 97.92 392 GLU A N 1
ATOM 3139 C CA . GLU A 1 392 ? -6.211 20.228 -9.934 1 97.92 392 GLU A CA 1
ATOM 3140 C C . GLU A 1 392 ? -7.326 19.77 -8.998 1 97.92 392 GLU A C 1
ATOM 3142 O O . GLU A 1 392 ? -8.454 19.534 -9.436 1 97.92 392 GLU A O 1
ATOM 3147 N N . ILE A 1 393 ? -7 19.592 -7.777 1 97.09 393 ILE A N 1
ATOM 3148 C CA . ILE A 1 393 ? -7.968 19.018 -6.849 1 97.09 393 ILE A CA 1
ATOM 3149 C C . ILE A 1 393 ? -8.815 20.129 -6.234 1 97.09 393 ILE A C 1
ATOM 3151 O O . ILE A 1 393 ? -10.028 19.976 -6.072 1 97.09 393 ILE A O 1
ATOM 3155 N N . LYS A 1 394 ? -8.196 21.315 -5.885 1 94.45 394 LYS A N 1
ATOM 3156 C CA . LYS A 1 394 ? -8.901 22.336 -5.116 1 94.45 394 LYS A CA 1
ATOM 3157 C C . LYS A 1 394 ? -8.999 23.643 -5.897 1 94.45 394 LYS A C 1
ATOM 3159 O O . LYS A 1 394 ? -9.699 24.569 -5.482 1 94.45 394 LYS A O 1
ATOM 3164 N N . GLY A 1 395 ? -8.27 23.765 -6.965 1 96.08 395 GLY A N 1
ATOM 3165 C CA . GLY A 1 395 ? -8.276 24.997 -7.736 1 96.08 395 GLY A CA 1
ATOM 3166 C C . GLY A 1 395 ? -7.49 26.116 -7.079 1 96.08 395 GLY A C 1
ATOM 3167 O O . GLY A 1 395 ? -7.793 27.295 -7.278 1 96.08 395 GLY A O 1
ATOM 3168 N N . VAL A 1 396 ? -6.507 25.784 -6.242 1 96.16 396 VAL A N 1
ATOM 3169 C CA . VAL A 1 396 ? -5.695 26.76 -5.523 1 96.16 396 VAL A CA 1
ATOM 3170 C C . VAL A 1 396 ? -4.342 26.915 -6.213 1 96.16 396 VAL A C 1
ATOM 3172 O O . VAL A 1 396 ? -3.671 25.923 -6.508 1 96.16 396 VAL A O 1
ATOM 3175 N N . GLU A 1 397 ? -3.938 28.114 -6.467 1 96.81 397 GLU A N 1
ATOM 3176 C CA . GLU A 1 397 ? -2.625 28.403 -7.035 1 96.81 397 GLU A CA 1
ATOM 3177 C C . GLU A 1 397 ? -1.609 28.724 -5.942 1 96.81 397 GLU A C 1
ATOM 3179 O O . GLU A 1 397 ? -1.736 29.734 -5.247 1 96.81 397 GLU A O 1
ATOM 3184 N N . LEU A 1 398 ? -0.631 27.981 -5.81 1 97.42 398 LEU A N 1
ATOM 3185 C CA . LEU A 1 398 ? 0.418 28.174 -4.816 1 97.42 398 LEU A CA 1
ATOM 3186 C C . LEU A 1 398 ? 1.592 28.948 -5.407 1 97.42 398 LEU A C 1
ATOM 3188 O O . LEU A 1 398 ? 1.745 29.013 -6.629 1 97.42 398 LEU A O 1
ATOM 3192 N N . PRO A 1 399 ? 2.417 29.489 -4.605 1 97.46 399 PRO A N 1
ATOM 3193 C CA . PRO A 1 399 ? 3.546 30.297 -5.075 1 97.46 399 PRO A CA 1
ATOM 3194 C C . PRO A 1 399 ? 4.561 29.483 -5.874 1 97.46 399 PRO A C 1
ATOM 3196 O O . PRO A 1 399 ? 4.656 28.265 -5.7 1 97.46 399 PRO A O 1
ATOM 3199 N N . ASN A 1 400 ? 5.287 30.153 -6.694 1 96.86 400 ASN A N 1
ATOM 3200 C CA . ASN A 1 400 ? 6.381 29.594 -7.481 1 96.86 400 ASN A CA 1
ATOM 3201 C C . ASN A 1 400 ? 7.564 30.556 -7.558 1 96.86 400 ASN A C 1
ATOM 3203 O O . ASN A 1 400 ? 7.508 31.559 -8.271 1 96.86 400 ASN A O 1
ATOM 3207 N N . PRO A 1 401 ? 8.67 30.177 -6.871 1 97.19 401 PRO A N 1
ATOM 3208 C CA . PRO A 1 401 ? 8.882 29.025 -5.993 1 97.19 401 PRO A CA 1
ATOM 3209 C C . PRO A 1 401 ? 8.262 29.214 -4.611 1 97.19 401 PRO A C 1
ATOM 3211 O O . PRO A 1 401 ? 7.767 30.299 -4.295 1 97.19 401 PRO A O 1
ATOM 3214 N N . PHE A 1 402 ? 8.281 28.206 -3.816 1 98.36 402 PHE A N 1
ATOM 3215 C CA . PHE A 1 402 ? 7.857 28.316 -2.426 1 98.36 402 PHE A CA 1
ATOM 3216 C C . PHE A 1 402 ? 8.829 29.178 -1.63 1 98.36 402 PHE A C 1
ATOM 3218 O O . PHE A 1 402 ? 10.045 29.08 -1.809 1 98.36 402 PHE A O 1
ATOM 3225 N N . PRO A 1 403 ? 8.286 30.077 -0.807 1 98.18 403 PRO A N 1
ATOM 3226 C CA . PRO A 1 403 ? 9.181 30.804 0.096 1 98.18 403 PRO A CA 1
ATOM 3227 C C . PRO A 1 403 ? 10.005 29.875 0.985 1 98.18 403 PRO A C 1
ATOM 3229 O O . PRO A 1 403 ? 9.583 28.751 1.268 1 98.18 403 PRO A O 1
ATOM 3232 N N . ARG A 1 404 ? 11.142 30.365 1.333 1 98.08 404 ARG A N 1
ATOM 3233 C CA . ARG A 1 404 ? 12.037 29.57 2.167 1 98.08 404 ARG A CA 1
ATOM 3234 C C . ARG A 1 404 ? 12.449 30.34 3.417 1 98.08 404 ARG A C 1
ATOM 3236 O O . ARG A 1 404 ? 12.714 31.543 3.352 1 98.08 404 ARG A O 1
ATOM 3243 N N . LEU A 1 405 ? 12.376 29.687 4.546 1 98.23 405 LEU A N 1
ATOM 3244 C CA . LEU A 1 405 ? 12.946 30.158 5.804 1 98.23 405 LEU A CA 1
ATOM 3245 C C . LEU A 1 405 ? 13.957 29.156 6.351 1 98.23 405 LEU A C 1
ATOM 3247 O O . LEU A 1 405 ? 13.738 27.945 6.28 1 98.23 405 LEU A O 1
ATOM 3251 N N . THR A 1 406 ? 15.034 29.627 6.832 1 98.03 406 THR A N 1
ATOM 3252 C CA . THR A 1 406 ? 15.909 28.723 7.57 1 98.03 406 THR A CA 1
ATOM 3253 C C . THR A 1 406 ? 15.299 28.363 8.922 1 98.03 406 THR A C 1
ATOM 3255 O O . THR A 1 406 ? 14.449 29.091 9.438 1 98.03 406 THR A O 1
ATOM 3258 N N . TYR A 1 407 ? 15.706 27.267 9.409 1 97.5 407 TYR A N 1
ATOM 3259 C CA . TYR A 1 407 ? 15.276 26.865 10.744 1 97.5 407 TYR A CA 1
ATOM 3260 C C . TYR A 1 407 ? 15.527 27.977 11.755 1 97.5 407 TYR A C 1
ATOM 3262 O O . TYR A 1 407 ? 14.654 28.294 12.567 1 97.5 407 TYR A O 1
ATOM 3270 N N . ALA A 1 408 ? 16.666 28.606 11.716 1 96.2 408 ALA A N 1
ATOM 3271 C CA . ALA A 1 408 ? 17.031 29.673 12.644 1 96.2 408 ALA A CA 1
ATOM 3272 C C . ALA A 1 408 ? 16.09 30.867 12.504 1 96.2 408 ALA A C 1
ATOM 3274 O O . ALA A 1 408 ? 15.643 31.434 13.504 1 96.2 408 ALA A O 1
ATOM 3275 N N . GLU A 1 409 ? 15.771 31.219 11.301 1 97.48 409 GLU A N 1
ATOM 3276 C CA . GLU A 1 409 ? 14.853 32.328 11.061 1 97.48 409 GLU A CA 1
ATOM 3277 C C . GLU A 1 409 ? 13.456 32.012 11.588 1 97.48 409 GLU A C 1
ATOM 3279 O O . GLU A 1 409 ? 12.819 32.858 12.22 1 97.48 409 GLU A O 1
ATOM 3284 N N . ALA A 1 410 ? 13.026 30.82 11.283 1 97.92 410 ALA A N 1
ATOM 3285 C CA . ALA A 1 410 ? 11.692 30.411 11.715 1 97.92 410 ALA A CA 1
ATOM 3286 C C . ALA A 1 410 ? 11.573 30.45 13.236 1 97.92 410 ALA A C 1
ATOM 3288 O O . ALA A 1 410 ? 10.591 30.967 13.775 1 97.92 410 ALA A O 1
ATOM 3289 N N . MET A 1 411 ? 12.576 29.93 13.889 1 96.55 411 MET A N 1
ATOM 3290 C CA . MET A 1 411 ? 12.561 29.9 15.349 1 96.55 411 MET A CA 1
ATOM 3291 C C . MET A 1 411 ? 12.637 31.311 15.923 1 96.55 411 MET A C 1
ATOM 3293 O O . MET A 1 411 ? 11.965 31.622 16.908 1 96.55 411 MET A O 1
ATOM 3297 N N . ASN A 1 412 ? 13.423 32.124 15.316 1 96.25 412 ASN A N 1
ATOM 3298 C CA . ASN A 1 412 ? 13.613 33.485 15.808 1 96.25 412 ASN A CA 1
ATOM 3299 C C . ASN A 1 412 ? 12.368 34.339 15.59 1 96.25 412 ASN A C 1
ATOM 3301 O O . ASN A 1 412 ? 11.966 35.095 16.477 1 96.25 412 ASN A O 1
ATOM 3305 N N . ARG A 1 413 ? 11.761 34.17 14.497 1 96.95 413 ARG A N 1
ATOM 3306 C CA . ARG A 1 413 ? 10.673 35.06 14.106 1 96.95 413 ARG A CA 1
ATOM 3307 C C . ARG A 1 413 ? 9.329 34.529 14.592 1 96.95 413 ARG A C 1
ATOM 3309 O O . ARG A 1 413 ? 8.405 35.304 14.851 1 96.95 413 ARG A O 1
ATOM 3316 N N . TYR A 1 414 ? 9.235 33.204 14.713 1 97.74 414 TYR A N 1
ATOM 3317 C CA . TYR A 1 414 ? 7.912 32.645 14.969 1 97.74 414 TYR A CA 1
ATOM 3318 C C . TYR A 1 414 ? 7.947 31.681 16.149 1 97.74 414 TYR A C 1
ATOM 3320 O O . TYR A 1 414 ? 6.899 31.269 16.653 1 97.74 414 TYR A O 1
ATOM 3328 N N . GLY A 1 415 ? 9.134 31.26 16.55 1 96.66 415 GLY A N 1
ATOM 3329 C CA . GLY A 1 415 ? 9.283 30.348 17.673 1 96.66 415 GLY A CA 1
ATOM 3330 C C . GLY A 1 415 ? 8.927 28.914 17.329 1 96.66 415 GLY A C 1
ATOM 3331 O O . GLY A 1 415 ? 8.719 28.089 18.221 1 96.66 415 GLY A O 1
ATOM 3332 N N . SER A 1 416 ? 8.759 28.607 16.048 1 96.29 416 SER A N 1
ATOM 3333 C CA . SER A 1 416 ? 8.353 27.285 15.582 1 96.29 416 SER A CA 1
ATOM 3334 C C . SER A 1 416 ? 9.025 26.935 14.258 1 96.29 416 SER A C 1
ATOM 3336 O O . SER A 1 416 ? 9.292 27.817 13.439 1 96.29 416 SER A O 1
ATOM 3338 N N . ASP A 1 417 ? 9.246 25.626 14.108 1 96.27 417 ASP A N 1
ATOM 3339 C CA . ASP A 1 417 ? 9.782 25.159 12.833 1 96.27 417 ASP A CA 1
ATOM 3340 C C . ASP A 1 417 ? 8.66 24.881 11.835 1 96.27 417 ASP A C 1
ATOM 3342 O O . ASP A 1 417 ? 8.912 24.395 10.73 1 96.27 417 ASP A O 1
ATOM 3346 N N . ARG A 1 418 ? 7.492 25.149 12.217 1 96.85 418 ARG A N 1
ATOM 3347 C CA . ARG A 1 418 ? 6.339 25.067 11.327 1 96.85 418 ARG A CA 1
ATOM 3348 C C . ARG A 1 418 ? 5.425 26.275 11.501 1 96.85 418 ARG A C 1
ATOM 3350 O O . ARG A 1 418 ? 4.262 26.13 11.883 1 96.85 418 ARG A O 1
ATOM 3357 N N . PRO A 1 419 ? 5.824 27.391 11.217 1 97.14 419 PRO A N 1
ATOM 3358 C CA . PRO A 1 419 ? 5.08 28.625 11.478 1 97.14 419 PRO A CA 1
ATOM 3359 C C . PRO A 1 419 ? 3.861 28.782 10.572 1 97.14 419 PRO A C 1
ATOM 3361 O O . PRO A 1 419 ? 3.905 28.401 9.4 1 97.14 419 PRO A O 1
ATOM 3364 N N . ASP A 1 420 ? 2.825 29.205 11.127 1 96.64 420 ASP A N 1
ATOM 3365 C CA . ASP A 1 420 ? 1.7 29.695 10.337 1 96.64 420 ASP A CA 1
ATOM 3366 C C . ASP A 1 420 ? 1.915 31.148 9.917 1 96.64 420 ASP A C 1
ATOM 3368 O O . ASP A 1 420 ? 1.893 32.051 10.756 1 96.64 420 ASP A O 1
ATOM 3372 N N . THR A 1 421 ? 2.1 31.432 8.708 1 95.94 421 THR A N 1
ATOM 3373 C CA . THR A 1 421 ? 2.481 32.765 8.254 1 95.94 421 THR A CA 1
ATOM 3374 C C . THR A 1 421 ? 1.284 33.495 7.652 1 95.94 421 THR A C 1
ATOM 3376 O O . THR A 1 421 ? 1.449 34.486 6.938 1 95.94 421 THR A O 1
ATOM 3379 N N . ARG A 1 422 ? 0.075 32.977 7.847 1 95.67 422 ARG A N 1
ATOM 3380 C CA . ARG A 1 422 ? -1.122 33.593 7.283 1 95.67 422 ARG A CA 1
ATOM 3381 C C . ARG A 1 422 ? -1.477 34.878 8.024 1 95.67 422 ARG A C 1
ATOM 3383 O O . ARG A 1 422 ? -2.305 35.662 7.556 1 95.67 422 ARG A O 1
ATOM 3390 N N . PHE A 1 423 ? -0.954 35.083 9.164 1 94.35 423 PHE A N 1
ATOM 3391 C CA . PHE A 1 423 ? -1.177 36.286 9.957 1 94.35 423 PHE A CA 1
ATOM 3392 C C . PHE A 1 423 ? 0.145 36.855 10.46 1 94.35 423 PHE A C 1
ATOM 3394 O O . PHE A 1 423 ? 1.163 36.161 10.466 1 94.35 423 PHE A O 1
ATOM 3401 N N . ASP A 1 424 ? 0.068 37.961 10.778 1 87.76 424 ASP A N 1
ATOM 3402 C CA . ASP A 1 424 ? 1.26 38.637 11.28 1 87.76 424 ASP A CA 1
ATOM 3403 C C . ASP A 1 424 ? 1.503 38.303 12.751 1 87.76 424 ASP A C 1
ATOM 3405 O O . ASP A 1 424 ? 0.997 37.298 13.256 1 87.76 424 ASP A O 1
ATOM 3409 N N . LEU A 1 425 ? 2.398 38.849 13.505 1 93.89 425 LEU A N 1
ATOM 3410 C CA . LEU A 1 425 ? 2.752 38.71 14.913 1 93.89 425 LEU A CA 1
ATOM 3411 C C . LEU A 1 425 ? 4.083 37.982 15.07 1 93.89 425 LEU A C 1
ATOM 3413 O O . LEU A 1 425 ? 4.144 36.915 15.685 1 93.89 425 LEU A O 1
ATOM 3417 N N . GLU A 1 426 ? 5.04 38.522 14.597 1 96.74 426 GLU A N 1
ATOM 3418 C CA . GLU A 1 426 ? 6.372 37.936 14.715 1 96.74 426 GLU A CA 1
ATOM 3419 C C . GLU A 1 426 ? 6.981 38.221 16.086 1 96.74 426 GLU A C 1
ATOM 3421 O O . GLU A 1 426 ? 6.662 39.232 16.714 1 96.74 426 GLU A O 1
ATOM 3426 N N . LEU A 1 427 ? 7.811 37.396 16.481 1 97.92 427 LEU A N 1
ATOM 3427 C CA . LEU A 1 427 ? 8.529 37.561 17.74 1 97.92 427 LEU A CA 1
ATOM 3428 C C . LEU A 1 427 ? 9.701 38.523 17.575 1 97.92 427 LEU A C 1
ATOM 3430 O O . LEU A 1 427 ? 10.296 38.604 16.498 1 97.92 427 LEU A O 1
ATOM 3434 N N . LYS A 1 428 ? 9.957 39.248 18.602 1 97.36 428 LYS A N 1
ATOM 3435 C CA . LYS A 1 428 ? 11.098 40.159 18.607 1 97.36 428 LYS A CA 1
ATOM 3436 C C . LYS A 1 428 ? 12.027 39.87 19.783 1 97.36 428 LYS A C 1
ATOM 3438 O O . LYS A 1 428 ? 11.572 39.723 20.919 1 97.36 428 LYS A O 1
ATOM 3443 N N . ASP A 1 429 ? 13.254 39.686 19.445 1 96.9 429 ASP A N 1
ATOM 3444 C CA . ASP A 1 429 ? 14.259 39.517 20.489 1 96.9 429 ASP A CA 1
ATOM 3445 C C . ASP A 1 429 ? 14.649 40.861 21.099 1 96.9 429 ASP A C 1
ATOM 3447 O O . ASP A 1 429 ? 15.124 41.754 20.395 1 96.9 429 ASP A O 1
ATOM 3451 N N . VAL A 1 430 ? 14.502 41.059 22.422 1 96.67 430 VAL A N 1
ATOM 3452 C CA . VAL A 1 430 ? 14.789 42.328 23.084 1 96.67 430 VAL A CA 1
ATOM 3453 C C . VAL A 1 430 ? 15.816 42.112 24.193 1 96.67 430 VAL A C 1
ATOM 3455 O O . VAL A 1 430 ? 15.841 42.854 25.178 1 96.67 430 VAL A O 1
ATOM 3458 N N . SER A 1 431 ? 16.512 41.06 24.086 1 96.23 431 SER A N 1
ATOM 3459 C CA . SER A 1 431 ? 17.5 40.724 25.106 1 96.23 431 SER A CA 1
ATOM 3460 C C . SER A 1 431 ? 18.487 41.867 25.317 1 96.23 431 SER A C 1
ATOM 3462 O O . SER A 1 431 ? 18.839 42.188 26.454 1 96.23 431 SER A O 1
ATOM 3464 N N . ASP A 1 432 ? 18.926 42.514 24.272 1 94.63 432 ASP A N 1
ATOM 3465 C CA . ASP A 1 432 ? 19.928 43.573 24.338 1 94.63 432 ASP A CA 1
ATOM 3466 C C . ASP A 1 432 ? 19.362 44.823 25.008 1 94.63 432 ASP A C 1
ATOM 3468 O O . ASP A 1 432 ? 20.099 45.581 25.643 1 94.63 432 ASP A O 1
ATOM 3472 N N . ILE A 1 433 ? 18.088 45.007 24.871 1 94.66 433 ILE A N 1
ATOM 3473 C CA . ILE A 1 433 ? 17.427 46.167 25.459 1 94.66 433 ILE A CA 1
ATOM 3474 C C . ILE A 1 433 ? 17.441 46.052 26.982 1 94.66 433 ILE A C 1
ATOM 3476 O O . ILE A 1 433 ? 17.542 47.06 27.686 1 94.66 433 ILE A O 1
ATOM 3480 N N . PHE A 1 434 ? 17.436 44.877 27.469 1 94.29 434 PHE A N 1
ATOM 3481 C CA . PHE A 1 434 ? 17.28 44.681 28.905 1 94.29 434 PHE A CA 1
ATOM 3482 C C . PHE A 1 434 ? 18.579 44.186 29.529 1 94.29 434 PHE A C 1
ATOM 3484 O O . PHE A 1 434 ? 18.581 43.676 30.651 1 94.29 434 PHE A O 1
ATOM 3491 N N . SER A 1 435 ? 19.557 44.319 28.65 1 90.33 435 SER A N 1
ATOM 3492 C CA . SER A 1 435 ? 20.861 43.998 29.221 1 90.33 435 SER A CA 1
ATOM 3493 C C . SER A 1 435 ? 21.191 44.913 30.395 1 90.33 435 SER A C 1
ATOM 3495 O O . SER A 1 435 ? 21.149 46.138 30.265 1 90.33 435 SER A O 1
ATOM 3497 N N . GLY A 1 436 ? 21.417 44.488 31.609 1 84.6 436 GLY A N 1
ATOM 3498 C CA . GLY A 1 436 ? 21.724 45.285 32.786 1 84.6 436 GLY A CA 1
ATOM 3499 C C . GLY A 1 436 ? 20.487 45.783 33.509 1 84.6 436 GLY A C 1
ATOM 3500 O O . GLY A 1 436 ? 20.567 46.701 34.328 1 84.6 436 GLY A O 1
ATOM 3501 N N . SER A 1 437 ? 19.413 45.314 33.155 1 88.91 437 SER A N 1
ATOM 3502 C CA . SER A 1 437 ? 18.149 45.694 33.777 1 88.91 437 SER A CA 1
ATOM 3503 C C . SER A 1 437 ? 18.178 45.446 35.282 1 88.91 437 SER A C 1
ATOM 3505 O O . SER A 1 437 ? 18.847 44.524 35.752 1 88.91 437 SER A O 1
ATOM 3507 N N . SER A 1 438 ? 17.438 46.318 36.002 1 90.4 438 SER A N 1
ATOM 3508 C CA . SER A 1 438 ? 17.326 46.147 37.447 1 90.4 438 SER A CA 1
ATOM 3509 C C . SER A 1 438 ? 16.217 45.163 37.803 1 90.4 438 SER A C 1
ATOM 3511 O O . SER A 1 438 ? 16.073 44.776 38.965 1 90.4 438 SER A O 1
ATOM 3513 N N . PHE A 1 439 ? 15.497 44.766 36.797 1 93.24 439 PHE A N 1
ATOM 3514 C CA . PHE A 1 439 ? 14.468 43.759 37.022 1 93.24 439 PHE A CA 1
ATOM 3515 C C . PHE A 1 439 ? 15.085 42.37 37.137 1 93.24 439 PHE A C 1
ATOM 3517 O O . PHE A 1 439 ? 15.541 41.803 36.142 1 93.24 439 PHE A O 1
ATOM 3524 N N . LYS A 1 440 ? 15.062 41.731 38.221 1 90.95 440 LYS A N 1
ATOM 3525 C CA . LYS A 1 440 ? 15.825 40.542 38.587 1 90.95 440 LYS A CA 1
ATOM 3526 C C . LYS A 1 440 ? 15.471 39.363 37.686 1 90.95 440 LYS A C 1
ATOM 3528 O O . LYS A 1 440 ? 16.347 38.591 37.291 1 90.95 440 LYS A O 1
ATOM 3533 N N . VAL A 1 441 ? 14.258 39.208 37.439 1 90.72 441 VAL A N 1
ATOM 3534 C CA . VAL A 1 441 ? 13.808 38.095 36.609 1 90.72 441 VAL A CA 1
ATOM 3535 C C . VAL A 1 441 ? 14.508 38.146 35.253 1 90.72 441 VAL A C 1
ATOM 3537 O O . VAL A 1 441 ? 14.926 37.113 34.725 1 90.72 441 VAL A O 1
ATOM 3540 N N . PHE A 1 442 ? 14.668 39.345 34.627 1 94.96 442 PHE A N 1
ATOM 3541 C CA . PHE A 1 442 ? 15.299 39.526 33.325 1 94.96 442 PHE A CA 1
ATOM 3542 C C . PHE A 1 442 ? 16.813 39.392 33.434 1 94.96 442 PHE A C 1
ATOM 3544 O O . PHE A 1 442 ? 17.436 38.672 32.651 1 94.96 442 PHE A O 1
ATOM 3551 N N . SER A 1 443 ? 17.351 40.007 34.405 1 92.96 443 SER A N 1
ATOM 3552 C CA . SER A 1 443 ? 18.803 40.022 34.552 1 92.96 443 SER A CA 1
ATOM 3553 C C . SER A 1 443 ? 19.34 38.632 34.879 1 92.96 443 SER A C 1
ATOM 3555 O O . SER A 1 443 ? 20.364 38.214 34.336 1 92.96 443 SER A O 1
ATOM 3557 N N . ASP A 1 444 ? 18.691 37.931 35.742 1 92.96 444 ASP A N 1
ATOM 3558 C CA . ASP A 1 444 ? 19.112 36.583 36.113 1 92.96 444 ASP A CA 1
ATOM 3559 C C . ASP A 1 444 ? 19.099 35.651 34.903 1 92.96 444 ASP A C 1
ATOM 3561 O O . ASP A 1 444 ? 20.008 34.836 34.732 1 92.96 444 ASP A O 1
ATOM 3565 N N . SER A 1 445 ? 18.039 35.747 34.113 1 92.69 445 SER A N 1
ATOM 3566 C CA . SER A 1 445 ? 17.906 34.889 32.94 1 92.69 445 SER A CA 1
ATOM 3567 C C . SER A 1 445 ? 18.99 35.189 31.91 1 92.69 445 SER A C 1
ATOM 3569 O O . SER A 1 445 ? 19.576 34.27 31.334 1 92.69 445 SER A O 1
ATOM 3571 N N . LEU A 1 446 ? 19.256 36.383 31.675 1 94.33 446 LEU A N 1
ATOM 3572 C CA . LEU A 1 446 ? 20.27 36.77 30.701 1 94.33 446 LEU A CA 1
ATOM 3573 C C . LEU A 1 446 ? 21.66 36.344 31.163 1 94.33 446 LEU A C 1
ATOM 3575 O O . LEU A 1 446 ? 22.487 35.925 30.351 1 94.33 446 LEU A O 1
ATOM 3579 N N . GLU A 1 447 ? 21.919 36.443 32.448 1 92.49 447 GLU A N 1
ATOM 3580 C CA . GLU A 1 447 ? 23.212 36.062 33.008 1 92.49 447 GLU A CA 1
ATOM 3581 C C . GLU A 1 447 ? 23.431 34.555 32.916 1 92.49 447 GLU A C 1
ATOM 3583 O O . GLU A 1 447 ? 24.569 34.092 32.819 1 92.49 447 GLU A O 1
ATOM 3588 N N . SER A 1 448 ? 22.385 33.905 33.003 1 90.79 448 SER A N 1
ATOM 3589 C CA . SER A 1 448 ? 22.482 32.45 32.952 1 90.79 448 SER A CA 1
ATOM 3590 C C . SER A 1 448 ? 22.477 31.946 31.513 1 90.79 448 SER A C 1
ATOM 3592 O O . SER A 1 448 ? 22.323 30.747 31.27 1 90.79 448 SER A O 1
ATOM 3594 N N . GLY A 1 449 ? 22.439 32.884 30.475 1 90.21 449 GLY A N 1
ATOM 3595 C CA . GLY A 1 449 ? 22.508 32.506 29.072 1 90.21 449 GLY A CA 1
ATOM 3596 C C . GLY A 1 449 ? 21.146 32.43 28.407 1 90.21 449 GLY A C 1
ATOM 3597 O O . GLY A 1 449 ? 21.025 31.935 27.285 1 90.21 449 GLY A O 1
ATOM 3598 N N . GLY A 1 450 ? 20.134 32.829 29.029 1 93.32 450 GLY A N 1
ATOM 3599 C CA . GLY A 1 450 ? 18.792 32.858 28.468 1 93.32 450 GLY A CA 1
ATOM 3600 C C . GLY A 1 450 ? 18.546 34.059 27.575 1 93.32 450 GLY A C 1
ATOM 3601 O O . GLY A 1 450 ? 19.469 34.821 27.28 1 93.32 450 GLY A O 1
ATOM 3602 N N . ILE A 1 451 ? 17.272 34.098 27.049 1 95.49 451 ILE A N 1
ATOM 3603 C CA . ILE A 1 451 ? 16.908 35.207 26.174 1 95.49 451 ILE A CA 1
ATOM 3604 C C . ILE A 1 451 ? 15.566 35.79 26.61 1 95.49 451 ILE A C 1
ATOM 3606 O O . ILE A 1 451 ? 14.866 35.202 27.437 1 95.49 451 ILE A O 1
ATOM 3610 N N . ILE A 1 452 ? 15.34 37.007 26.121 1 96.32 452 ILE A N 1
ATOM 3611 C CA . ILE A 1 452 ? 14.059 37.681 26.304 1 96.32 452 ILE A CA 1
ATOM 3612 C C . ILE A 1 452 ? 13.459 38.027 24.943 1 96.32 452 ILE A C 1
ATOM 3614 O O . ILE A 1 452 ? 14.071 38.751 24.154 1 96.32 452 ILE A O 1
ATOM 3618 N N . LYS A 1 453 ? 12.271 37.484 24.684 1 97.59 453 LYS A N 1
ATOM 3619 C CA . LYS A 1 453 ? 11.541 37.82 23.465 1 97.59 453 LYS A CA 1
ATOM 3620 C C . LYS A 1 453 ? 10.141 38.335 23.786 1 97.59 453 LYS A C 1
ATOM 3622 O O . LYS A 1 453 ? 9.642 38.14 24.897 1 97.59 453 LYS A O 1
ATOM 3627 N N . VAL A 1 454 ? 9.597 39.026 22.764 1 97.7 454 VAL A N 1
ATOM 3628 C CA . VAL A 1 454 ? 8.288 39.617 23.022 1 97.7 454 VAL A CA 1
ATOM 3629 C C . VAL A 1 454 ? 7.355 39.342 21.844 1 97.7 454 VAL A C 1
ATOM 3631 O O . VAL A 1 454 ? 7.813 39.107 20.723 1 97.7 454 VAL A O 1
ATOM 3634 N N . LEU A 1 455 ? 6.109 39.26 22.127 1 97.66 455 LEU A N 1
ATOM 3635 C CA . LEU A 1 455 ? 4.996 39.255 21.184 1 97.66 455 LEU A CA 1
ATOM 3636 C C . LEU A 1 455 ? 4.145 40.511 21.34 1 97.66 455 LEU A C 1
ATOM 3638 O O . LEU A 1 455 ? 3.613 40.775 22.421 1 97.66 455 LEU A O 1
ATOM 3642 N N . CYS A 1 456 ? 4.08 41.283 20.368 1 97.32 456 CYS A N 1
ATOM 3643 C CA . CYS A 1 456 ? 3.269 42.495 20.4 1 97.32 456 CYS A CA 1
ATOM 3644 C C . CYS A 1 456 ? 1.89 42.244 19.804 1 97.32 456 CYS A C 1
ATOM 3646 O O . CYS A 1 456 ? 1.771 41.908 18.624 1 97.32 456 CYS A O 1
ATOM 3648 N N . VAL A 1 457 ? 0.865 42.448 20.555 1 96.45 457 VAL A N 1
ATOM 3649 C CA . VAL A 1 457 ? -0.51 42.199 20.135 1 96.45 457 VAL A CA 1
ATOM 3650 C C . VAL A 1 457 ? -1.218 43.526 19.872 1 96.45 457 VAL A C 1
ATOM 3652 O O . VAL A 1 457 ? -1.501 44.281 20.805 1 96.45 457 VAL A O 1
ATOM 3655 N N . PRO A 1 458 ? -1.522 43.772 18.655 1 93.67 458 PRO A N 1
ATOM 3656 C CA . PRO A 1 458 ? -2.216 45.026 18.354 1 93.67 458 PRO A CA 1
ATOM 3657 C C . PRO A 1 458 ? -3.578 45.125 19.037 1 93.67 458 PRO A C 1
ATOM 3659 O O . PRO A 1 458 ? -4.363 44.174 18.998 1 93.67 458 PRO A O 1
ATOM 3662 N N . ASN A 1 459 ? -3.8 46.262 19.689 1 92.55 459 ASN A N 1
ATOM 3663 C CA . ASN A 1 459 ? -5.045 46.554 20.392 1 92.55 459 ASN A CA 1
ATOM 3664 C C . ASN A 1 459 ? -5.307 45.549 21.51 1 92.55 459 ASN A C 1
ATOM 3666 O O . ASN A 1 459 ? -6.456 45.338 21.903 1 92.55 459 ASN A O 1
ATOM 3670 N N . GLY A 1 460 ? -4.295 44.862 21.9 1 93.5 460 GLY A N 1
ATOM 3671 C CA . GLY A 1 460 ? -4.434 43.849 22.934 1 93.5 460 GLY A CA 1
ATOM 3672 C C . GLY A 1 460 ? -4.766 44.429 24.296 1 93.5 460 GLY A C 1
ATOM 3673 O O . GLY A 1 460 ? -5.413 43.772 25.115 1 93.5 460 GLY A O 1
ATOM 3674 N N . ALA A 1 461 ? -4.315 45.644 24.504 1 92.7 461 ALA A N 1
ATOM 3675 C CA . ALA A 1 461 ? -4.552 46.285 25.795 1 92.7 461 ALA A CA 1
ATOM 3676 C C . ALA A 1 461 ? -6.041 46.531 26.02 1 92.7 461 ALA A C 1
ATOM 3678 O O . ALA A 1 461 ? -6.513 46.518 27.159 1 92.7 461 ALA A O 1
ATOM 3679 N N . LYS A 1 462 ? -6.733 46.739 25.003 1 89.82 462 LYS A N 1
ATOM 3680 C CA . LYS A 1 462 ? -8.176 46.947 25.089 1 89.82 462 LYS A CA 1
ATOM 3681 C C . LYS A 1 462 ? -8.917 45.618 25.21 1 89.82 462 LYS A C 1
ATOM 3683 O O . LYS A 1 462 ? -9.927 45.526 25.911 1 89.82 462 LYS A O 1
ATOM 3688 N N . LYS A 1 463 ? -8.372 44.66 24.552 1 91.25 463 LYS A N 1
ATOM 3689 C CA . LYS A 1 463 ? -9.057 43.375 24.441 1 91.25 463 LYS A CA 1
ATOM 3690 C C . LYS A 1 463 ? -8.863 42.537 25.702 1 91.25 463 LYS A C 1
ATOM 3692 O O . LYS A 1 463 ? -9.776 41.827 26.128 1 91.25 463 LYS A O 1
ATOM 3697 N N . TYR A 1 464 ? -7.656 42.634 26.259 1 92.88 464 TYR A N 1
ATOM 3698 C CA . TYR A 1 464 ? -7.328 41.737 27.361 1 92.88 464 TYR A CA 1
ATOM 3699 C C . TYR A 1 464 ? -7.19 42.507 28.669 1 92.88 464 TYR A C 1
ATOM 3701 O O . TYR A 1 464 ? -6.382 43.433 28.769 1 92.88 464 TYR A O 1
ATOM 3709 N N . SER A 1 465 ? -7.92 42.078 29.626 1 90.8 465 SER A N 1
ATOM 3710 C CA . SER A 1 465 ? -7.841 42.687 30.949 1 90.8 465 SER A CA 1
ATOM 3711 C C . SER A 1 465 ? -6.616 42.194 31.713 1 90.8 465 SER A C 1
ATOM 3713 O O . SER A 1 465 ? -6.015 41.182 31.346 1 90.8 465 SER A O 1
ATOM 3715 N N . ASN A 1 466 ? -6.279 42.877 32.773 1 88.75 466 ASN A N 1
ATOM 3716 C CA . ASN A 1 466 ? -5.175 42.454 33.628 1 88.75 466 ASN A CA 1
ATOM 3717 C C . ASN A 1 466 ? -5.433 41.079 34.237 1 88.75 466 ASN A C 1
ATOM 3719 O O . ASN A 1 466 ? -4.504 40.285 34.403 1 88.75 466 ASN A O 1
ATOM 3723 N N . SER A 1 467 ? -6.672 40.834 34.512 1 89.09 467 SER A N 1
ATOM 3724 C CA . SER A 1 467 ? -7.031 39.543 35.092 1 89.09 467 SER A CA 1
ATOM 3725 C C . SER A 1 467 ? -6.787 38.407 34.105 1 89.09 467 SER A C 1
ATOM 3727 O O . SER A 1 467 ? -6.327 37.33 34.491 1 89.09 467 SER A O 1
ATOM 3729 N N . THR A 1 468 ? -7.043 38.676 32.817 1 89.79 468 THR A N 1
ATOM 3730 C CA . THR A 1 468 ? -6.819 37.691 31.765 1 89.79 468 THR A CA 1
ATOM 3731 C C . THR A 1 468 ? -5.328 37.418 31.587 1 89.79 468 THR A C 1
ATOM 3733 O O . THR A 1 468 ? -4.928 36.288 31.299 1 89.79 468 THR A O 1
ATOM 3736 N N . LEU A 1 469 ? -4.535 38.385 31.836 1 91.8 469 LEU A N 1
ATOM 3737 C CA . LEU A 1 469 ? -3.099 38.303 31.597 1 91.8 469 LEU A CA 1
ATOM 3738 C C . LEU A 1 469 ? -2.38 37.702 32.8 1 91.8 469 LEU A C 1
ATOM 3740 O O . LEU A 1 469 ? -1.301 37.122 32.659 1 91.8 469 LEU A O 1
ATOM 3744 N N . LYS A 1 470 ? -2.976 37.754 33.943 1 89.11 470 LYS A N 1
ATOM 3745 C CA . LYS A 1 470 ? -2.335 37.255 35.156 1 89.11 470 LYS A CA 1
ATOM 3746 C C . LYS A 1 470 ? -2.862 35.871 35.526 1 89.11 470 LYS A C 1
ATOM 3748 O O . LYS A 1 470 ? -2.122 35.042 36.059 1 89.11 470 LYS A O 1
ATOM 3753 N N . LYS A 1 471 ? -4.169 35.614 35.235 1 86.86 471 LYS A N 1
ATOM 3754 C CA . LYS A 1 471 ? -4.757 34.35 35.669 1 86.86 471 LYS A CA 1
ATOM 3755 C C . LYS A 1 471 ? -5.737 33.814 34.629 1 86.86 471 LYS A C 1
ATOM 3757 O O . LYS A 1 471 ? -6.34 32.756 34.824 1 86.86 471 LYS A O 1
ATOM 3762 N N . GLY A 1 472 ? -5.837 34.459 33.631 1 88.22 472 GLY A N 1
ATOM 3763 C CA . GLY A 1 472 ? -6.839 34.075 32.649 1 88.22 472 GLY A CA 1
ATOM 3764 C C . GLY A 1 472 ? -6.293 33.171 31.561 1 88.22 472 GLY A C 1
ATOM 3765 O O . GLY A 1 472 ? -5.355 32.406 31.795 1 88.22 472 GLY A O 1
ATOM 3766 N N . ASP A 1 473 ? -6.952 33.186 30.433 1 88.68 473 ASP A N 1
ATOM 3767 C CA . ASP A 1 473 ? -6.725 32.221 29.362 1 88.68 473 ASP A CA 1
ATOM 3768 C C . ASP A 1 473 ? -5.34 32.401 28.745 1 88.68 473 ASP A C 1
ATOM 3770 O O . ASP A 1 473 ? -4.644 31.421 28.474 1 88.68 473 ASP A O 1
ATOM 3774 N N . ILE A 1 474 ? -4.951 33.662 28.592 1 91.74 474 ILE A N 1
ATOM 3775 C CA . ILE A 1 474 ? -3.648 33.92 27.987 1 91.74 474 ILE A CA 1
ATOM 3776 C C . ILE A 1 474 ? -2.542 33.408 28.907 1 91.74 474 ILE A C 1
ATOM 3778 O O . ILE A 1 474 ? -1.58 32.79 28.446 1 91.74 474 ILE A O 1
ATOM 3782 N N . TYR A 1 475 ? -2.735 33.711 30.13 1 92.13 475 TYR A N 1
ATOM 3783 C CA . TYR A 1 475 ? -1.786 33.248 31.136 1 92.13 475 TYR A CA 1
ATOM 3784 C C . TYR A 1 475 ? -1.723 31.726 31.167 1 92.13 475 TYR A C 1
ATOM 3786 O O . TYR A 1 475 ? -0.637 31.144 31.213 1 92.13 475 TYR A O 1
ATOM 3794 N N . ASN A 1 476 ? -2.822 31.124 31.117 1 92.43 476 ASN A N 1
ATOM 3795 C CA . ASN A 1 476 ? -2.894 29.668 31.17 1 92.43 476 ASN A CA 1
ATOM 3796 C C . ASN A 1 476 ? -2.225 29.03 29.956 1 92.43 476 ASN A C 1
ATOM 3798 O O . ASN A 1 476 ? -1.593 27.978 30.072 1 92.43 476 ASN A O 1
ATOM 3802 N N . GLU A 1 477 ? -2.389 29.653 28.837 1 92.37 477 GLU A N 1
ATOM 3803 C CA . GLU A 1 477 ? -1.738 29.147 27.633 1 92.37 477 GLU A CA 1
ATOM 3804 C C . GLU A 1 477 ? -0.219 29.208 27.76 1 92.37 477 GLU A C 1
ATOM 3806 O O . GLU A 1 477 ? 0.483 28.293 27.324 1 92.37 477 GLU A O 1
ATOM 3811 N N . ALA A 1 478 ? 0.26 30.263 28.301 1 91.98 478 ALA A N 1
ATOM 3812 C CA . ALA A 1 478 ? 1.695 30.403 28.533 1 91.98 478 ALA A CA 1
ATOM 3813 C C . ALA A 1 478 ? 2.189 29.376 29.548 1 91.98 478 ALA A C 1
ATOM 3815 O O . ALA A 1 478 ? 3.246 28.769 29.362 1 91.98 478 ALA A O 1
ATOM 3816 N N . PHE A 1 479 ? 1.421 29.157 30.527 1 89.7 479 PHE A N 1
ATOM 3817 C CA . PHE A 1 479 ? 1.779 28.23 31.595 1 89.7 479 PHE A CA 1
ATOM 3818 C C . PHE A 1 479 ? 1.825 26.798 31.076 1 89.7 479 PHE A C 1
ATOM 3820 O O . PHE A 1 479 ? 2.687 26.014 31.478 1 89.7 479 PHE A O 1
ATOM 3827 N N . LYS A 1 480 ? 0.966 26.448 30.248 1 87.24 480 LYS A N 1
ATOM 3828 C CA . LYS A 1 480 ? 0.914 25.119 29.646 1 87.24 480 LYS A CA 1
ATOM 3829 C C . LYS A 1 480 ? 2.183 24.824 28.852 1 87.24 480 LYS A C 1
ATOM 3831 O O . LYS A 1 480 ? 2.567 23.664 28.695 1 87.24 480 LYS A O 1
ATOM 3836 N N . SER A 1 481 ? 2.785 25.864 28.395 1 85.14 481 SER A N 1
ATOM 3837 C CA . SER A 1 481 ? 3.993 25.68 27.597 1 85.14 481 SER A CA 1
ATOM 3838 C C . SER A 1 481 ? 5.235 25.622 28.481 1 85.14 481 SER A C 1
ATOM 3840 O O . SER A 1 481 ? 6.351 25.464 27.982 1 85.14 481 SER A O 1
ATOM 3842 N N . GLY A 1 482 ? 5.056 25.814 29.759 1 80 482 GLY A N 1
ATOM 3843 C CA . GLY A 1 482 ? 6.16 25.678 30.697 1 80 482 GLY A CA 1
ATOM 3844 C C . GLY A 1 482 ? 6.611 27.003 31.283 1 80 482 GLY A C 1
ATOM 3845 O O . GLY A 1 482 ? 7.549 27.046 32.082 1 80 482 GLY A O 1
ATOM 3846 N N . ALA A 1 483 ? 5.916 28.061 30.97 1 85.92 483 ALA A N 1
ATOM 3847 C CA . ALA A 1 483 ? 6.308 29.371 31.486 1 85.92 483 ALA A CA 1
ATOM 3848 C C . ALA A 1 483 ? 5.959 29.504 32.966 1 85.92 483 ALA A C 1
ATOM 3850 O O . ALA A 1 483 ? 4.918 29.014 33.411 1 85.92 483 ALA A O 1
ATOM 3851 N N . LYS A 1 484 ? 6.871 30.016 33.68 1 81.46 484 LYS A N 1
ATOM 3852 C CA . LYS A 1 484 ? 6.62 30.244 35.1 1 81.46 484 LYS A CA 1
ATOM 3853 C C . LYS A 1 484 ? 5.861 31.549 35.322 1 81.46 484 LYS A C 1
ATOM 3855 O O . LYS A 1 484 ? 5.278 31.761 36.387 1 81.46 484 LYS A O 1
ATOM 3860 N N . GLY A 1 485 ? 5.842 32.396 34.457 1 87.57 485 GLY A N 1
ATOM 3861 C CA . GLY A 1 485 ? 5.173 33.686 34.485 1 87.57 485 GLY A CA 1
ATOM 3862 C C . GLY A 1 485 ? 5.044 34.321 33.113 1 87.57 485 GLY A C 1
ATOM 3863 O O . GLY A 1 485 ? 5.555 33.788 32.126 1 87.57 485 GLY A O 1
ATOM 3864 N N . LEU A 1 486 ? 4.234 35.425 33.134 1 93.57 486 LEU A N 1
ATOM 3865 C CA . LEU A 1 486 ? 4.011 36.133 31.878 1 93.57 486 LEU A CA 1
ATOM 3866 C C . LEU A 1 486 ? 4.086 37.642 32.085 1 93.57 486 LEU A C 1
ATOM 3868 O O . LEU A 1 486 ? 3.055 38.307 32.212 1 93.57 486 LEU A O 1
ATOM 3872 N N . PRO A 1 487 ? 5.309 38.145 32.089 1 94.6 487 PRO A N 1
ATOM 3873 C CA . PRO A 1 487 ? 5.402 39.606 32.136 1 94.6 487 PRO A CA 1
ATOM 3874 C C . PRO A 1 487 ? 4.763 40.277 30.923 1 94.6 487 PRO A C 1
ATOM 3876 O O . PRO A 1 487 ? 4.848 39.756 29.808 1 94.6 487 PRO A O 1
ATOM 3879 N N . PHE A 1 488 ? 4.1 41.382 31.194 1 96.28 488 PHE A N 1
ATOM 3880 C CA . PHE A 1 488 ? 3.449 42.075 30.089 1 96.28 488 PHE A CA 1
ATOM 3881 C C . PHE A 1 488 ? 3.46 43.583 30.313 1 96.28 488 PHE A C 1
ATOM 3883 O O . PHE A 1 488 ? 3.688 44.048 31.431 1 96.28 488 PHE A O 1
ATOM 3890 N N . LEU A 1 489 ? 3.319 44.325 29.265 1 95.84 489 LEU A N 1
ATOM 3891 C CA . LEU A 1 489 ? 3.154 45.774 29.263 1 95.84 489 LEU A CA 1
ATOM 3892 C C . LEU A 1 489 ? 1.974 46.186 28.389 1 95.84 489 LEU A C 1
ATOM 3894 O O . LEU A 1 489 ? 1.772 45.626 27.308 1 95.84 489 LEU A O 1
ATOM 3898 N N . LYS A 1 490 ? 1.224 47.07 28.891 1 95.61 490 LYS A N 1
ATOM 3899 C CA . LYS A 1 490 ? 0.122 47.666 28.14 1 95.61 490 LYS A CA 1
ATOM 3900 C C . LYS A 1 490 ? 0.432 49.112 27.765 1 95.61 490 LYS A C 1
ATOM 3902 O O . LYS A 1 490 ? 0.897 49.891 28.6 1 95.61 490 LYS A O 1
ATOM 3907 N N . ILE A 1 491 ? 0.184 49.364 26.581 1 94.86 491 ILE A N 1
ATOM 3908 C CA . ILE A 1 491 ? 0.321 50.751 26.15 1 94.86 491 ILE A CA 1
ATOM 3909 C C . ILE A 1 491 ? -1.046 51.433 26.165 1 94.86 491 ILE A C 1
ATOM 3911 O O . ILE A 1 491 ? -1.956 51.029 25.437 1 94.86 491 ILE A O 1
ATOM 3915 N N . THR A 1 492 ? -1.163 52.393 26.95 1 91.94 492 THR A N 1
ATOM 3916 C CA . THR A 1 492 ? -2.443 53.076 27.096 1 91.94 492 THR A CA 1
ATOM 3917 C C . THR A 1 492 ? -2.736 53.943 25.875 1 91.94 492 THR A C 1
ATOM 3919 O O . THR A 1 492 ? -1.868 54.135 25.021 1 91.94 492 THR A O 1
ATOM 3922 N N . GLU A 1 493 ? -3.884 54.525 25.828 1 90.67 493 GLU A N 1
ATOM 3923 C CA . GLU A 1 493 ? -4.327 55.358 24.714 1 90.67 493 GLU A CA 1
ATOM 3924 C C . GLU A 1 493 ? -3.446 56.594 24.565 1 90.67 493 GLU A C 1
ATOM 3926 O O . GLU A 1 493 ? -3.228 57.077 23.452 1 90.67 493 GLU A O 1
ATOM 3931 N N . ASN A 1 494 ? -2.884 57.088 25.722 1 89.02 494 ASN A N 1
ATOM 3932 C CA . ASN A 1 494 ? -2.071 58.299 25.707 1 89.02 494 ASN A CA 1
ATOM 3933 C C . ASN A 1 494 ? -0.598 57.982 25.463 1 89.02 494 ASN A C 1
ATOM 3935 O O . ASN A 1 494 ? 0.242 58.884 25.453 1 89.02 494 ASN A O 1
ATOM 3939 N N . GLY A 1 495 ? -0.267 56.698 25.318 1 85.93 495 GLY A N 1
ATOM 3940 C CA . GLY A 1 495 ? 1.102 56.304 25.026 1 85.93 495 GLY A CA 1
ATOM 3941 C C . GLY A 1 495 ? 1.888 55.916 26.264 1 85.93 495 GLY A C 1
ATOM 3942 O O . GLY A 1 495 ? 3.051 55.517 26.167 1 85.93 495 GLY A O 1
ATOM 3943 N N . ASP A 1 496 ? 1.255 56.003 27.403 1 89.6 496 ASP A N 1
ATOM 3944 C CA . ASP A 1 496 ? 1.927 55.614 28.639 1 89.6 496 ASP A CA 1
ATOM 3945 C C . ASP A 1 496 ? 2.001 54.094 28.77 1 89.6 496 ASP A C 1
ATOM 3947 O O . ASP A 1 496 ? 1.183 53.376 28.192 1 89.6 496 ASP A O 1
ATOM 3951 N N . ILE A 1 497 ? 2.981 53.631 29.451 1 93.39 497 ILE A N 1
ATOM 3952 C CA . ILE A 1 497 ? 3.198 52.198 29.614 1 93.39 497 ILE A CA 1
ATOM 3953 C C . ILE A 1 497 ? 2.729 51.76 30.999 1 93.39 497 ILE A C 1
ATOM 3955 O O . ILE A 1 497 ? 3.126 52.345 32.01 1 93.39 497 ILE A O 1
ATOM 3959 N N . GLU A 1 498 ? 1.795 50.813 31.004 1 92.35 498 GLU A N 1
ATOM 3960 C CA . GLU A 1 498 ? 1.329 50.182 32.235 1 92.35 498 GLU A CA 1
ATOM 3961 C C . GLU A 1 498 ? 1.61 48.682 32.228 1 92.35 498 GLU A C 1
ATOM 3963 O O . GLU A 1 498 ? 1.764 48.079 31.163 1 92.35 498 GLU A O 1
ATOM 3968 N N . GLY A 1 499 ? 1.751 48.098 33.394 1 91.02 499 GLY A N 1
ATOM 3969 C CA . GLY A 1 499 ? 2 46.671 33.519 1 91.02 499 GLY A CA 1
ATOM 3970 C C . GLY A 1 499 ? 2.539 46.276 34.88 1 91.02 499 GLY A C 1
ATOM 3971 O O . GLY A 1 499 ? 2.06 46.761 35.908 1 91.02 499 GLY A O 1
ATOM 3972 N N . ILE A 1 500 ? 3.372 45.421 34.788 1 87.28 500 ILE A N 1
ATOM 3973 C CA . ILE A 1 500 ? 4.021 45.012 36.029 1 87.28 500 ILE A CA 1
ATOM 3974 C C . ILE A 1 500 ? 4.881 46.156 36.563 1 87.28 500 ILE A C 1
ATOM 3976 O O . ILE A 1 500 ? 5.832 46.585 35.906 1 87.28 500 ILE A O 1
ATOM 3980 N N . SER A 1 501 ? 4.508 46.594 37.728 1 88.45 501 SER A N 1
ATOM 3981 C CA . SER A 1 501 ? 5.101 47.802 38.292 1 88.45 501 SER A CA 1
ATOM 3982 C C . SER A 1 501 ? 6.622 47.709 38.323 1 88.45 501 SER A C 1
ATOM 3984 O O . SER A 1 501 ? 7.316 48.676 38 1 88.45 501 SER A O 1
ATOM 3986 N N . ALA A 1 502 ? 7.207 46.483 38.777 1 90.28 502 ALA A N 1
ATOM 3987 C CA . ALA A 1 502 ? 8.651 46.29 38.873 1 90.28 502 ALA A CA 1
ATOM 3988 C C . ALA A 1 502 ? 9.311 46.401 37.502 1 90.28 502 ALA A C 1
ATOM 3990 O O . ALA A 1 502 ? 10.43 46.908 37.383 1 90.28 502 ALA A O 1
ATOM 3991 N N . LEU A 1 503 ? 8.671 46.004 36.464 1 93.02 503 LEU A N 1
ATOM 3992 C CA . LEU A 1 503 ? 9.196 46.053 35.104 1 93.02 503 LEU A CA 1
ATOM 3993 C C . LEU A 1 503 ? 9.147 47.474 34.553 1 93.02 503 LEU A C 1
ATOM 3995 O O . LEU A 1 503 ? 10.109 47.94 33.939 1 93.02 503 LEU A O 1
ATOM 3999 N N . VAL A 1 504 ? 8.085 48.153 34.773 1 93.04 504 VAL A N 1
ATOM 4000 C CA . VAL A 1 504 ? 7.914 49.521 34.295 1 93.04 504 VAL A CA 1
ATOM 4001 C C . VAL A 1 504 ? 8.954 50.43 34.946 1 93.04 504 VAL A C 1
ATOM 4003 O O . VAL A 1 504 ? 9.544 51.284 34.281 1 93.04 504 VAL A O 1
ATOM 4006 N N . SER A 1 505 ? 9.178 50.187 36.254 1 91.94 505 SER A N 1
ATOM 4007 C CA . SER A 1 505 ? 10.106 51.025 37.007 1 91.94 505 SER A CA 1
ATOM 4008 C C . SER A 1 505 ? 11.549 50.763 36.591 1 91.94 505 SER A C 1
ATOM 4010 O O . SER A 1 505 ? 12.421 51.612 36.787 1 91.94 505 SER A O 1
ATOM 4012 N N . SER A 1 506 ? 11.767 49.675 36.092 1 91.6 506 SER A N 1
ATOM 4013 C CA . SER A 1 506 ? 13.126 49.297 35.716 1 91.6 506 SER A CA 1
ATOM 4014 C C . SER A 1 506 ? 13.523 49.917 34.381 1 91.6 506 SER A C 1
ATOM 4016 O O . SER A 1 506 ? 14.695 49.886 34 1 91.6 506 SER A O 1
ATOM 4018 N N . MET A 1 507 ? 12.625 50.582 33.72 1 92.44 507 MET A N 1
ATOM 4019 C CA . MET A 1 507 ? 12.881 51.106 32.382 1 92.44 507 MET A CA 1
ATOM 4020 C C . MET A 1 507 ? 13.014 52.625 32.409 1 92.44 507 MET A C 1
ATOM 4022 O O . MET A 1 507 ? 12.091 53.326 32.826 1 92.44 507 MET A O 1
ATOM 4026 N N . ASP A 1 508 ? 14.161 53.039 31.954 1 90.72 508 ASP A N 1
ATOM 4027 C CA . ASP A 1 508 ? 14.305 54.478 31.758 1 90.72 508 ASP A CA 1
ATOM 4028 C C . ASP A 1 508 ? 13.662 54.921 30.446 1 90.72 508 ASP A C 1
ATOM 4030 O O . ASP A 1 508 ? 13.24 54.087 29.643 1 90.72 508 ASP A O 1
ATOM 4034 N N . PRO A 1 509 ? 13.484 56.187 30.226 1 91.01 509 PRO A N 1
ATOM 4035 C CA . PRO A 1 509 ? 12.803 56.674 29.024 1 91.01 509 PRO A CA 1
ATOM 4036 C C . PRO A 1 509 ? 13.461 56.187 27.735 1 91.01 509 PRO A C 1
ATOM 4038 O O . PRO A 1 509 ? 12.769 55.886 26.76 1 91.01 509 PRO A O 1
ATOM 4041 N N . ALA A 1 510 ? 14.749 56.054 27.763 1 91.84 510 ALA A N 1
ATOM 4042 C CA . ALA A 1 510 ? 15.458 55.579 26.577 1 91.84 510 ALA A CA 1
ATOM 4043 C C . ALA A 1 510 ? 15.131 54.116 26.293 1 91.84 510 ALA A C 1
ATOM 4045 O O . ALA A 1 510 ? 14.944 53.728 25.137 1 91.84 510 ALA A O 1
ATOM 4046 N N . THR A 1 511 ? 15.147 53.313 27.302 1 93.02 511 THR A N 1
ATOM 4047 C CA . THR A 1 511 ? 14.804 51.9 27.186 1 93.02 511 THR A CA 1
ATOM 4048 C C . THR A 1 511 ? 13.372 51.73 26.688 1 93.02 511 THR A C 1
ATOM 4050 O O . THR A 1 511 ? 13.099 50.869 25.85 1 93.02 511 THR A O 1
ATOM 4053 N N . LYS A 1 512 ? 12.48 52.488 27.201 1 92.75 512 LYS A N 1
ATOM 4054 C CA . LYS A 1 512 ? 11.078 52.442 26.799 1 92.75 512 LYS A CA 1
ATOM 4055 C C . LYS A 1 512 ? 10.921 52.762 25.315 1 92.75 512 LYS A C 1
ATOM 4057 O O . LYS A 1 512 ? 10.203 52.063 24.596 1 92.75 512 LYS A O 1
ATOM 4062 N N . ASP A 1 513 ? 11.587 53.831 24.923 1 93.41 513 ASP A N 1
ATOM 4063 C CA . ASP A 1 513 ? 11.5 54.244 23.526 1 93.41 513 ASP A CA 1
ATOM 4064 C C . ASP A 1 513 ? 12.073 53.174 22.6 1 93.41 513 ASP A C 1
ATOM 4066 O O . ASP A 1 513 ? 11.526 52.916 21.526 1 93.41 513 ASP A O 1
ATOM 4070 N N . ASP A 1 514 ? 13.115 52.616 23.016 1 95.15 514 ASP A N 1
ATOM 4071 C CA . ASP A 1 514 ? 13.751 51.571 22.22 1 95.15 514 ASP A CA 1
ATOM 4072 C C . ASP A 1 514 ? 12.846 50.349 22.094 1 95.15 514 ASP A C 1
ATOM 4074 O O . ASP A 1 514 ? 12.748 49.75 21.02 1 95.15 514 ASP A O 1
ATOM 4078 N N . LEU A 1 515 ? 12.255 49.926 23.155 1 95.42 515 LEU A N 1
ATOM 4079 C CA . LEU A 1 515 ? 11.345 48.787 23.167 1 95.42 515 LEU A CA 1
ATOM 4080 C C . LEU A 1 515 ? 10.155 49.033 22.245 1 95.42 515 LEU A C 1
ATOM 4082 O O . LEU A 1 515 ? 9.796 48.167 21.443 1 95.42 515 LEU A O 1
ATOM 4086 N N . LEU A 1 516 ? 9.508 50.193 22.373 1 95.1 516 LEU A N 1
ATOM 4087 C CA . LEU A 1 516 ? 8.339 50.524 21.566 1 95.1 516 LEU A CA 1
ATOM 4088 C C . LEU A 1 516 ? 8.696 50.566 20.084 1 95.1 516 LEU A C 1
ATOM 4090 O O . LEU A 1 516 ? 7.914 50.121 19.24 1 95.1 516 LEU A O 1
ATOM 4094 N N . ARG A 1 517 ? 9.862 51.094 19.801 1 95.33 517 ARG A N 1
ATOM 4095 C CA . ARG A 1 517 ? 10.322 51.148 18.417 1 95.33 517 ARG A CA 1
ATOM 4096 C C . ARG A 1 517 ? 10.571 49.747 17.867 1 95.33 517 ARG A C 1
ATOM 4098 O O . ARG A 1 517 ? 10.151 49.428 16.753 1 95.33 517 ARG A O 1
ATOM 4105 N N . ARG A 1 518 ? 11.223 48.905 18.63 1 95.14 518 ARG A N 1
ATOM 4106 C CA . ARG A 1 518 ? 11.545 47.545 18.211 1 95.14 518 ARG A CA 1
ATOM 4107 C C . ARG A 1 518 ? 10.278 46.73 17.977 1 95.14 518 ARG A C 1
ATOM 4109 O O . ARG A 1 518 ? 10.225 45.902 17.064 1 95.14 518 ARG A O 1
ATOM 4116 N N . CYS A 1 519 ? 9.305 46.924 18.75 1 94.98 519 CYS A N 1
ATOM 4117 C CA . CYS A 1 519 ? 8.065 46.159 18.677 1 94.98 519 CYS A CA 1
ATOM 4118 C C . CYS A 1 519 ? 7.062 46.835 17.75 1 94.98 519 CYS A C 1
ATOM 4120 O O . CYS A 1 519 ? 5.994 46.283 17.475 1 94.98 519 CYS A O 1
ATOM 4122 N N . SER A 1 520 ? 7.369 48.077 17.277 1 92.84 520 SER A N 1
ATOM 4123 C CA . SER A 1 520 ? 6.405 48.894 16.546 1 92.84 520 SER A CA 1
ATOM 4124 C C . SER A 1 520 ? 5.084 48.997 17.301 1 92.84 520 SER A C 1
ATOM 4126 O O . SER A 1 520 ? 4.014 48.8 16.72 1 92.84 520 SER A O 1
ATOM 4128 N N . ALA A 1 521 ? 5.211 49.149 18.573 1 94.06 521 ALA A N 1
ATOM 4129 C CA . ALA A 1 521 ? 4.034 49.179 19.438 1 94.06 521 ALA A CA 1
ATOM 4130 C C . ALA A 1 521 ? 3.437 50.582 19.504 1 94.06 521 ALA A C 1
ATOM 4132 O O . ALA A 1 521 ? 4.17 51.573 19.543 1 94.06 521 ALA A O 1
ATOM 4133 N N . GLY A 1 522 ? 2.132 50.64 19.41 1 92.53 522 GLY A N 1
ATOM 4134 C CA . GLY A 1 522 ? 1.407 51.896 19.522 1 92.53 522 GLY A CA 1
ATOM 4135 C C . GLY A 1 522 ? 0.354 51.882 20.614 1 92.53 522 GLY A C 1
ATOM 4136 O O . GLY A 1 522 ? 0.277 50.933 21.397 1 92.53 522 GLY A O 1
ATOM 4137 N N . PRO A 1 523 ? -0.402 52.959 20.565 1 93.94 523 PRO A N 1
ATOM 4138 C CA . PRO A 1 523 ? -1.441 53.057 21.594 1 93.94 523 PRO A CA 1
ATOM 4139 C C . PRO A 1 523 ? -2.402 51.871 21.576 1 93.94 523 PRO A C 1
ATOM 4141 O O . PRO A 1 523 ? -2.814 51.421 20.504 1 93.94 523 PRO A O 1
ATOM 4144 N N . ASN A 1 524 ? -2.664 51.332 22.715 1 95.3 524 ASN A N 1
ATOM 4145 C CA . ASN A 1 524 ? -3.614 50.255 22.968 1 95.3 524 ASN A CA 1
ATOM 4146 C C . ASN A 1 524 ? -3.011 48.889 22.653 1 95.3 524 ASN A C 1
ATOM 4148 O O . ASN A 1 524 ? -3.72 47.882 22.632 1 95.3 524 ASN A O 1
ATOM 4152 N N . ASP A 1 525 ? -1.744 48.842 22.442 1 96.54 525 ASP A N 1
ATOM 4153 C CA . ASP A 1 525 ? -1.096 47.56 22.184 1 96.54 525 ASP A CA 1
ATOM 4154 C C . ASP A 1 525 ? -0.698 46.874 23.489 1 96.54 525 ASP A C 1
ATOM 4156 O O . ASP A 1 525 ? -0.655 47.511 24.544 1 96.54 525 ASP A O 1
ATOM 4160 N N . LEU A 1 526 ? -0.569 45.565 23.352 1 96.78 526 LEU A N 1
ATOM 4161 C CA . LEU A 1 526 ? -0.14 44.718 24.46 1 96.78 526 LEU A CA 1
ATOM 4162 C C . LEU A 1 526 ? 1.163 44.002 24.124 1 96.78 526 LEU A C 1
ATOM 4164 O O . LEU A 1 526 ? 1.298 43.422 23.044 1 96.78 526 LEU A O 1
ATOM 4168 N N . ILE A 1 527 ? 2.154 44.187 24.992 1 97.1 527 ILE A N 1
ATOM 4169 C CA . ILE A 1 527 ? 3.428 43.501 24.809 1 97.1 527 ILE A CA 1
ATOM 4170 C C . ILE A 1 527 ? 3.551 42.362 25.818 1 97.1 527 ILE A C 1
ATOM 4172 O O . ILE A 1 527 ? 3.502 42.589 27.029 1 97.1 527 ILE A O 1
ATOM 4176 N N . LEU A 1 528 ? 3.703 41.143 25.304 1 96.87 528 LEU A N 1
ATOM 4177 C CA . LEU A 1 528 ? 3.883 39.961 26.14 1 96.87 528 LEU A CA 1
ATOM 4178 C C . LEU A 1 528 ? 5.331 39.483 26.102 1 96.87 528 LEU A C 1
ATOM 4180 O O . LEU A 1 528 ? 5.916 39.347 25.025 1 96.87 528 LEU A O 1
ATOM 4184 N N . PHE A 1 529 ? 5.852 39.207 27.266 1 96.61 529 PHE A N 1
ATOM 4185 C CA . PHE A 1 529 ? 7.25 38.805 27.361 1 96.61 529 PHE A CA 1
ATOM 4186 C C . PHE A 1 529 ? 7.365 37.317 27.672 1 96.61 529 PHE A C 1
ATOM 4188 O O . PHE A 1 529 ? 6.563 36.773 28.433 1 96.61 529 PHE A O 1
ATOM 4195 N N . ALA A 1 530 ? 8.325 36.632 27.084 1 96.41 530 ALA A N 1
ATOM 4196 C CA . ALA A 1 530 ? 8.822 35.337 27.542 1 96.41 530 ALA A CA 1
ATOM 4197 C C . ALA A 1 530 ? 10.319 35.396 27.832 1 96.41 530 ALA A C 1
ATOM 4199 O O . ALA A 1 530 ? 11.077 36.029 27.093 1 96.41 530 ALA A O 1
ATOM 4200 N N . VAL A 1 531 ? 10.663 34.785 28.969 1 94.65 531 VAL A N 1
ATOM 4201 C CA . VAL A 1 531 ? 12.034 34.888 29.46 1 94.65 531 VAL A CA 1
ATOM 4202 C C . VAL A 1 531 ? 12.539 33.509 29.877 1 94.65 531 VAL A C 1
ATOM 4204 O O . VAL A 1 531 ? 11.829 32.759 30.551 1 94.65 531 VAL A O 1
ATOM 4207 N N . GLY A 1 532 ? 13.747 33.178 29.427 1 92.63 532 GLY A N 1
ATOM 4208 C CA . GLY A 1 532 ? 14.343 31.907 29.806 1 92.63 532 GLY A CA 1
ATOM 4209 C C . GLY A 1 532 ? 15.191 31.294 28.707 1 92.63 532 GLY A C 1
ATOM 4210 O O . GLY A 1 532 ? 15.786 32.012 27.902 1 92.63 532 GLY A O 1
ATOM 4211 N N . HIS A 1 533 ? 15.308 29.994 28.75 1 90.05 533 HIS A N 1
ATOM 4212 C CA . HIS A 1 533 ? 16.054 29.263 27.732 1 90.05 533 HIS A CA 1
ATOM 4213 C C . HIS A 1 533 ? 15.381 29.376 26.368 1 90.05 533 HIS A C 1
ATOM 4215 O O . HIS A 1 533 ? 14.152 29.42 26.28 1 90.05 533 HIS A O 1
ATOM 4221 N N . HIS A 1 534 ? 16.138 29.329 25.331 1 90.43 534 HIS A N 1
ATOM 4222 C CA . HIS A 1 534 ? 15.684 29.562 23.964 1 90.43 534 HIS A CA 1
ATOM 4223 C C . HIS A 1 534 ? 14.486 28.681 23.624 1 90.43 534 HIS A C 1
ATOM 4225 O O . HIS A 1 534 ? 13.476 29.17 23.114 1 90.43 534 HIS A O 1
ATOM 4231 N N . ALA A 1 535 ? 14.601 27.421 23.875 1 87.95 535 ALA A N 1
ATOM 4232 C CA . ALA A 1 535 ? 13.56 26.469 23.496 1 87.95 535 ALA A CA 1
ATOM 4233 C C . ALA A 1 535 ? 12.24 26.796 24.187 1 87.95 535 ALA A C 1
ATOM 4235 O O . ALA A 1 535 ? 11.177 26.752 23.562 1 87.95 535 ALA A O 1
ATOM 4236 N N . PHE A 1 536 ? 12.3 27.194 25.413 1 90.42 536 PHE A N 1
ATOM 4237 C CA . PHE A 1 536 ? 11.118 27.5 26.211 1 90.42 536 PHE A CA 1
ATOM 4238 C C . PHE A 1 536 ? 10.483 28.809 25.757 1 90.42 536 PHE A C 1
ATOM 4240 O O . PHE A 1 536 ? 9.258 28.908 25.655 1 90.42 536 PHE A O 1
ATOM 4247 N N . VAL A 1 537 ? 11.261 29.775 25.605 1 95.07 537 VAL A N 1
ATOM 4248 C CA . VAL A 1 537 ? 10.796 31.091 25.181 1 95.07 537 VAL A CA 1
ATOM 4249 C C . VAL A 1 537 ? 10.075 30.976 23.839 1 95.07 537 VAL A C 1
ATOM 4251 O O . VAL A 1 537 ? 8.961 31.483 23.681 1 95.07 537 VAL A O 1
ATOM 4254 N N . ASN A 1 538 ? 10.682 30.295 22.918 1 95.5 538 ASN A N 1
ATOM 4255 C CA . ASN A 1 538 ? 10.103 30.118 21.59 1 95.5 538 ASN A CA 1
ATOM 4256 C C . ASN A 1 538 ? 8.794 29.337 21.648 1 95.5 538 ASN A C 1
ATOM 4258 O O . ASN A 1 538 ? 7.805 29.727 21.025 1 95.5 538 ASN A O 1
ATOM 4262 N N . LYS A 1 539 ? 8.784 28.295 22.354 1 94.17 539 LYS A N 1
ATOM 4263 C CA . LYS A 1 539 ? 7.588 27.468 22.484 1 94.17 539 LYS A CA 1
ATOM 4264 C C . LYS A 1 539 ? 6.428 28.266 23.072 1 94.17 539 LYS A C 1
ATOM 4266 O O . LYS A 1 539 ? 5.301 28.187 22.58 1 94.17 539 LYS A O 1
ATOM 4271 N N . THR A 1 540 ? 6.68 29.02 24.09 1 96.07 540 THR A N 1
ATOM 4272 C CA . THR A 1 540 ? 5.666 29.807 24.783 1 96.07 540 THR A CA 1
ATOM 4273 C C . THR A 1 540 ? 5.079 30.868 23.857 1 96.07 540 THR A C 1
ATOM 4275 O O . THR A 1 540 ? 3.857 31.004 23.757 1 96.07 540 THR A O 1
ATOM 4278 N N . LEU A 1 541 ? 5.942 31.573 23.261 1 97.07 541 LEU A N 1
ATOM 4279 C CA . LEU A 1 541 ? 5.473 32.685 22.442 1 97.07 541 LEU A CA 1
ATOM 4280 C C . LEU A 1 541 ? 4.784 32.178 21.18 1 97.07 541 LEU A C 1
ATOM 4282 O O . LEU A 1 541 ? 3.862 32.819 20.67 1 97.07 541 LEU A O 1
ATOM 4286 N N . ASP A 1 542 ? 5.266 31.067 20.583 1 96.36 542 ASP A N 1
ATOM 4287 C CA . ASP A 1 542 ? 4.563 30.464 19.455 1 96.36 542 ASP A CA 1
ATOM 4288 C C . ASP A 1 542 ? 3.133 30.087 19.837 1 96.36 542 ASP A C 1
ATOM 4290 O O . ASP A 1 542 ? 2.195 30.345 19.081 1 96.36 542 ASP A O 1
ATOM 4294 N N . ARG A 1 543 ? 2.974 29.462 20.956 1 95.33 543 ARG A N 1
ATOM 4295 C CA . ARG A 1 543 ? 1.654 29.066 21.437 1 95.33 543 ARG A CA 1
ATOM 4296 C C . ARG A 1 543 ? 0.748 30.28 21.614 1 95.33 543 ARG A C 1
ATOM 4298 O O . ARG A 1 543 ? -0.409 30.265 21.19 1 95.33 543 ARG A O 1
ATOM 4305 N N . LEU A 1 544 ? 1.241 31.273 22.241 1 96.26 544 LEU A N 1
ATOM 4306 C CA . LEU A 1 544 ? 0.468 32.491 22.46 1 96.26 544 LEU A CA 1
ATOM 4307 C C . LEU A 1 544 ? 0.122 33.161 21.135 1 96.26 544 LEU A C 1
ATOM 4309 O O . LEU A 1 544 ? -0.981 33.687 20.97 1 96.26 544 LEU A O 1
ATOM 4313 N N . ARG A 1 545 ? 1.106 33.165 20.279 1 96.85 545 ARG A N 1
ATOM 4314 C CA . ARG A 1 545 ? 0.913 33.759 18.96 1 96.85 545 ARG A CA 1
ATOM 4315 C C . ARG A 1 545 ? -0.28 33.132 18.246 1 96.85 545 ARG A C 1
ATOM 4317 O O . ARG A 1 545 ? -1.161 33.842 17.758 1 96.85 545 ARG A O 1
ATOM 4324 N N . VAL A 1 546 ? -0.322 31.866 18.155 1 94.91 546 VAL A N 1
ATOM 4325 C CA . VAL A 1 546 ? -1.38 31.136 17.466 1 94.91 546 VAL A CA 1
ATOM 4326 C C . VAL A 1 546 ? -2.703 31.321 18.205 1 94.91 546 VAL A C 1
ATOM 4328 O O . VAL A 1 546 ? -3.748 31.517 17.581 1 94.91 546 VAL A O 1
ATOM 4331 N N . TYR A 1 547 ? -2.676 31.277 19.543 1 94.75 547 TYR A N 1
ATOM 4332 C CA . TYR A 1 547 ? -3.871 31.448 20.361 1 94.75 547 TYR A CA 1
ATOM 4333 C C . TYR A 1 547 ? -4.506 32.812 20.12 1 94.75 547 TYR A C 1
ATOM 4335 O O . TYR A 1 547 ? -5.714 32.91 19.889 1 94.75 547 TYR A O 1
ATOM 4343 N N . VAL A 1 548 ? -3.717 33.825 20.2 1 95.17 548 VAL A N 1
ATOM 4344 C CA . VAL A 1 548 ? -4.184 35.196 20.027 1 95.17 548 VAL A CA 1
ATOM 4345 C C . VAL A 1 548 ? -4.732 35.382 18.614 1 95.17 548 VAL A C 1
ATOM 4347 O O . VAL A 1 548 ? -5.735 36.071 18.415 1 95.17 548 VAL A O 1
ATOM 4350 N N . ALA A 1 549 ? -4.015 34.807 17.664 1 95.44 549 ALA A N 1
ATOM 4351 C CA . ALA A 1 549 ? -4.469 34.918 16.281 1 95.44 549 ALA A CA 1
ATOM 4352 C C . ALA A 1 549 ? -5.871 34.339 16.115 1 95.44 549 ALA A C 1
ATOM 4354 O O . ALA A 1 549 ? -6.706 34.909 15.408 1 95.44 549 ALA A O 1
ATOM 4355 N N . HIS A 1 550 ? -6.12 33.226 16.675 1 93.94 550 HIS A N 1
ATOM 4356 C CA . HIS A 1 550 ? -7.442 32.612 16.621 1 93.94 550 HIS A CA 1
ATOM 4357 C C . HIS A 1 550 ? -8.475 33.462 17.353 1 93.94 550 HIS A C 1
ATOM 4359 O O . HIS A 1 550 ? -9.577 33.682 16.845 1 93.94 550 HIS A O 1
ATOM 4365 N N . GLU A 1 551 ? -8.167 33.984 18.519 1 92.61 551 GLU A N 1
ATOM 4366 C CA . GLU A 1 551 ? -9.088 34.745 19.357 1 92.61 551 GLU A CA 1
ATOM 4367 C C . GLU A 1 551 ? -9.467 36.069 18.7 1 92.61 551 GLU A C 1
ATOM 4369 O O . GLU A 1 551 ? -10.598 36.539 18.843 1 92.61 551 GLU A O 1
ATOM 4374 N N . LEU A 1 552 ? -8.488 36.62 18.087 1 93.04 552 LEU A N 1
ATOM 4375 C CA . LEU A 1 552 ? -8.717 37.934 17.495 1 93.04 552 LEU A CA 1
ATOM 4376 C C . LEU A 1 552 ? -9.187 37.804 16.05 1 93.04 552 LEU A C 1
ATOM 4378 O O . LEU A 1 552 ? -9.43 38.81 15.379 1 93.04 552 LEU A O 1
ATOM 4382 N N . GLY A 1 553 ? -9.278 36.484 15.538 1 92.05 553 GLY A N 1
ATOM 4383 C CA . GLY A 1 553 ? -9.738 36.257 14.177 1 92.05 553 GLY A CA 1
ATOM 4384 C C . GLY A 1 553 ? -8.788 36.801 13.127 1 92.05 553 GLY A C 1
ATOM 4385 O O . GLY A 1 553 ? -9.223 37.34 12.108 1 92.05 553 GLY A O 1
ATOM 4386 N N . LEU A 1 554 ? -7.544 36.726 13.408 1 93.38 554 LEU A N 1
ATOM 4387 C CA . LEU A 1 554 ? -6.55 37.306 12.512 1 93.38 554 LEU A CA 1
ATOM 4388 C C . LEU A 1 554 ? -6.233 36.354 11.363 1 93.38 554 LEU A C 1
ATOM 4390 O O . LEU A 1 554 ? -5.618 36.754 10.372 1 93.38 554 LEU A O 1
ATOM 4394 N N . ILE A 1 555 ? -6.663 35.113 11.404 1 93.85 555 ILE A N 1
ATOM 4395 C CA . ILE A 1 555 ? -6.321 34.105 10.406 1 93.85 555 ILE A CA 1
ATOM 4396 C C . ILE A 1 555 ? -7.309 34.174 9.244 1 93.85 555 ILE A C 1
ATOM 4398 O O . ILE A 1 555 ? -8.519 34.036 9.441 1 93.85 555 ILE A O 1
ATOM 4402 N N . GLU A 1 556 ? -6.833 34.443 8.11 1 89.43 556 GLU A N 1
ATOM 4403 C CA . GLU A 1 556 ? -7.649 34.403 6.9 1 89.43 556 GLU A CA 1
ATOM 4404 C C . GLU A 1 556 ? -7.787 32.977 6.375 1 89.43 556 GLU A C 1
ATOM 4406 O O . GLU A 1 556 ? -6.86 32.442 5.763 1 89.43 556 GLU A O 1
ATOM 4411 N N . HIS A 1 557 ? -8.86 32.393 6.421 1 85.64 557 HIS A N 1
ATOM 4412 C CA . HIS A 1 557 ? -9.064 30.972 6.161 1 85.64 557 HIS A CA 1
ATOM 4413 C C . HIS A 1 557 ? -8.977 30.666 4.67 1 85.64 557 HIS A C 1
ATOM 4415 O O . HIS A 1 557 ? -8.737 29.521 4.28 1 85.64 557 HIS A O 1
ATOM 4421 N N . ASP A 1 558 ? -9.147 31.63 3.824 1 87.81 558 ASP A N 1
ATOM 4422 C CA . ASP A 1 558 ? -9.083 31.392 2.385 1 87.81 558 ASP A CA 1
ATOM 4423 C C . ASP A 1 558 ? -7.667 31.602 1.855 1 87.81 558 ASP A C 1
ATOM 4425 O O . ASP A 1 558 ? -7.387 31.324 0.688 1 87.81 558 ASP A O 1
ATOM 4429 N N . ARG A 1 559 ? -6.898 32.079 2.832 1 91.92 559 ARG A N 1
ATOM 4430 C CA . ARG A 1 559 ? -5.502 32.261 2.447 1 91.92 559 ARG A CA 1
ATOM 4431 C C . ARG A 1 559 ? -4.702 30.982 2.668 1 91.92 559 ARG A C 1
ATOM 4433 O O . ARG A 1 559 ? -4.943 30.251 3.632 1 91.92 559 ARG A O 1
ATOM 4440 N N . HIS A 1 560 ? -3.738 30.694 1.696 1 95.23 560 HIS A N 1
ATOM 4441 C CA . HIS A 1 560 ? -2.882 29.515 1.767 1 95.23 560 HIS A CA 1
ATOM 4442 C C . HIS A 1 560 ? -1.413 29.908 1.891 1 95.23 560 HIS A C 1
ATOM 4444 O O . HIS A 1 560 ? -0.89 30.645 1.053 1 95.23 560 HIS A O 1
ATOM 4450 N N . SER A 1 561 ? -0.871 29.479 3 1 96.05 561 SER A N 1
ATOM 4451 C CA . SER A 1 561 ? 0.554 29.715 3.209 1 96.05 561 SER A CA 1
ATOM 4452 C C . SER A 1 561 ? 1.35 28.418 3.109 1 96.05 561 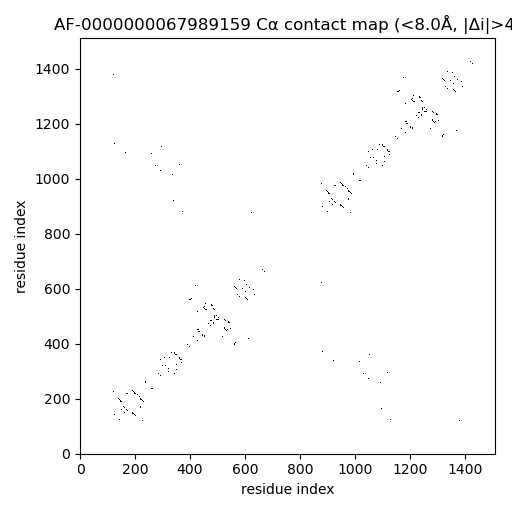SER A C 1
ATOM 4454 O O . SER A 1 561 ? 1.08 27.46 3.838 1 96.05 561 SER A O 1
ATOM 4456 N N . ILE A 1 562 ? 2.332 28.363 2.154 1 97.92 562 ILE A N 1
ATOM 4457 C CA . ILE A 1 562 ? 3.216 27.214 1.988 1 97.92 562 ILE A CA 1
ATOM 4458 C C . ILE A 1 562 ? 4.668 27.684 1.929 1 97.92 562 ILE A C 1
ATOM 4460 O O . ILE A 1 562 ? 4.968 28.719 1.329 1 97.92 562 ILE A O 1
ATOM 4464 N N . LEU A 1 563 ? 5.536 27.004 2.637 1 98.28 563 LEU A N 1
ATOM 4465 C CA . LEU A 1 563 ? 6.942 27.395 2.624 1 98.28 563 LEU A CA 1
ATOM 4466 C C . LEU A 1 563 ? 7.839 26.208 2.958 1 98.28 563 LEU A C 1
ATOM 4468 O O . LEU A 1 563 ? 7.362 25.183 3.451 1 98.28 563 LEU A O 1
ATOM 4472 N N . TRP A 1 564 ? 9.121 26.357 2.659 1 98.48 564 TRP A N 1
ATOM 4473 C CA . TRP A 1 564 ? 10.156 25.42 3.083 1 98.48 564 TRP A CA 1
ATOM 4474 C C . TRP A 1 564 ? 10.846 25.909 4.351 1 98.48 564 TRP A C 1
ATOM 4476 O O . TRP A 1 564 ? 11.139 27.099 4.487 1 98.48 564 TRP A O 1
ATOM 4486 N N . ILE A 1 565 ? 11.064 25.018 5.258 1 98.55 565 ILE A N 1
ATOM 4487 C CA . ILE A 1 565 ? 12.04 25.24 6.319 1 98.55 565 ILE A CA 1
ATOM 4488 C C . ILE A 1 565 ? 13.32 24.464 6.015 1 98.55 565 ILE A C 1
ATOM 4490 O O . ILE A 1 565 ? 13.279 23.253 5.789 1 98.55 565 ILE A O 1
ATOM 4494 N N . THR A 1 566 ? 14.464 25.167 5.97 1 97.82 566 THR A N 1
ATOM 4495 C CA . THR A 1 566 ? 15.723 24.536 5.591 1 97.82 566 THR A CA 1
ATOM 4496 C C . THR A 1 566 ? 16.793 24.783 6.651 1 97.82 566 THR A C 1
ATOM 4498 O O . THR A 1 566 ? 16.533 25.439 7.661 1 97.82 566 THR A O 1
ATOM 4501 N N . ASP A 1 567 ? 17.924 24.15 6.47 1 96.64 567 ASP A N 1
ATOM 4502 C CA . ASP A 1 567 ? 19.117 24.353 7.287 1 96.64 567 ASP A CA 1
ATOM 4503 C C . ASP A 1 567 ? 18.854 23.985 8.745 1 96.64 567 ASP A C 1
ATOM 4505 O O . ASP A 1 567 ? 19.135 24.773 9.65 1 96.64 567 ASP A O 1
ATOM 4509 N N . PHE A 1 568 ? 18.338 22.847 8.898 1 97.38 568 PHE A N 1
ATOM 4510 C CA . PHE A 1 568 ? 18.117 22.333 10.245 1 97.38 568 PHE A CA 1
ATOM 4511 C C . PHE A 1 568 ? 19.441 21.999 10.921 1 97.38 568 PHE A C 1
ATOM 4513 O O . PHE A 1 568 ? 20.412 21.636 10.252 1 97.38 568 PHE A O 1
ATOM 4520 N N . PRO A 1 569 ? 19.431 22.174 12.239 1 95.51 569 PRO A N 1
ATOM 4521 C CA . PRO A 1 569 ? 20.581 21.572 12.919 1 95.51 569 PRO A CA 1
ATOM 4522 C C . PRO A 1 569 ? 20.634 20.054 12.757 1 95.51 569 PRO A C 1
ATOM 4524 O O . PRO A 1 569 ? 19.592 19.394 12.752 1 95.51 569 PRO A O 1
ATOM 4527 N N . MET A 1 570 ? 21.804 19.498 12.701 1 94.57 570 MET A N 1
ATOM 4528 C CA . MET A 1 570 ? 21.966 18.052 12.576 1 94.57 570 MET A CA 1
ATOM 4529 C C . MET A 1 570 ? 21.486 17.34 13.836 1 94.57 570 MET A C 1
ATOM 4531 O O . MET A 1 570 ? 20.914 16.252 13.759 1 94.57 570 MET A O 1
ATOM 4535 N N . PHE A 1 571 ? 21.767 18.041 14.986 1 92.98 571 PHE A N 1
ATOM 4536 C CA . PHE A 1 571 ? 21.549 17.352 16.252 1 92.98 571 PHE A CA 1
ATOM 4537 C C . PHE A 1 571 ? 20.859 18.268 17.256 1 92.98 571 PHE A C 1
ATOM 4539 O O . PHE A 1 571 ? 20.906 19.492 17.121 1 92.98 571 PHE A O 1
ATOM 4546 N N . GLU A 1 572 ? 20.178 17.657 18.086 1 88.66 572 GLU A N 1
ATOM 4547 C CA . GLU A 1 572 ? 19.597 18.318 19.25 1 88.66 572 GLU A CA 1
ATOM 4548 C C . GLU A 1 572 ? 19.938 17.571 20.537 1 88.66 572 GLU A C 1
ATOM 4550 O O . GLU A 1 572 ? 20.092 16.348 20.528 1 88.66 572 GLU A O 1
ATOM 4555 N N . TRP A 1 573 ? 20.064 18.303 21.531 1 86.01 573 TRP A N 1
ATOM 4556 C CA . TRP A 1 573 ? 20.39 17.707 22.822 1 86.01 573 TRP A CA 1
ATOM 4557 C C . TRP A 1 573 ? 19.142 17.14 23.491 1 86.01 573 TRP A C 1
ATOM 4559 O O . TRP A 1 573 ? 18.125 17.828 23.606 1 86.01 573 TRP A O 1
ATOM 4569 N N . ASN A 1 574 ? 19.219 15.893 23.837 1 83.26 574 ASN A N 1
ATOM 4570 C CA . ASN A 1 574 ? 18.172 15.237 24.611 1 83.26 574 ASN A CA 1
ATOM 4571 C C . ASN A 1 574 ? 18.493 15.237 26.103 1 83.26 574 ASN A C 1
ATOM 4573 O O . ASN A 1 574 ? 19.327 14.456 26.563 1 83.26 574 ASN A O 1
ATOM 4577 N N . ASP A 1 575 ? 17.724 16.019 26.801 1 78.87 575 ASP A N 1
ATOM 4578 C CA . ASP A 1 575 ? 18.007 16.199 28.222 1 78.87 575 ASP A CA 1
ATOM 4579 C C . ASP A 1 575 ? 17.733 14.916 29.003 1 78.87 575 ASP A C 1
ATOM 4581 O O . ASP A 1 575 ? 18.47 14.579 29.932 1 78.87 575 ASP A O 1
ATOM 4585 N N . SER A 1 576 ? 16.74 14.192 28.688 1 79.1 576 SER A N 1
ATOM 4586 C CA . SER A 1 576 ? 16.334 12.981 29.395 1 79.1 576 SER A CA 1
ATOM 4587 C C . SER A 1 576 ? 17.349 11.86 29.198 1 79.1 576 SER A C 1
ATOM 4589 O O . SER A 1 576 ? 17.628 11.099 30.127 1 79.1 576 SER A O 1
ATOM 4591 N N . GLU A 1 577 ? 17.985 11.86 28.045 1 78.79 577 GLU A N 1
ATOM 4592 C CA . GLU A 1 577 ? 18.912 10.777 27.727 1 78.79 577 GLU A CA 1
ATOM 4593 C C . GLU A 1 577 ? 20.359 11.257 27.776 1 78.79 577 GLU A C 1
ATOM 4595 O O . GLU A 1 577 ? 21.288 10.458 27.639 1 78.79 577 GLU A O 1
ATOM 4600 N N . GLN A 1 578 ? 20.504 12.506 27.997 1 82.32 578 GLN A N 1
ATOM 4601 C CA . GLN A 1 578 ? 21.821 13.12 28.124 1 82.32 578 GLN A CA 1
ATOM 4602 C C . GLN A 1 578 ? 22.712 12.76 26.938 1 82.32 578 GLN A C 1
ATOM 4604 O O . GLN A 1 578 ? 23.841 12.3 27.121 1 82.32 578 GLN A O 1
ATOM 4609 N N . ARG A 1 579 ? 22.16 12.841 25.758 1 84.94 579 ARG A N 1
ATOM 4610 C CA . ARG A 1 579 ? 22.892 12.561 24.527 1 84.94 579 ARG A CA 1
ATOM 4611 C C . ARG A 1 579 ? 22.361 13.401 23.371 1 84.94 579 ARG A C 1
ATOM 4613 O O . ARG A 1 579 ? 21.26 13.95 23.45 1 84.94 579 ARG A O 1
ATOM 4620 N N . LEU A 1 580 ? 23.163 13.45 22.318 1 87.13 580 LEU A N 1
ATOM 4621 C CA . LEU A 1 580 ? 22.72 14.088 21.083 1 87.13 580 LEU A CA 1
ATOM 4622 C C . LEU A 1 580 ? 21.861 13.136 20.258 1 87.13 580 LEU A C 1
ATOM 4624 O O . LEU A 1 580 ? 22.141 11.937 20.195 1 87.13 580 LEU A O 1
ATOM 4628 N N . GLU A 1 581 ? 20.899 13.679 19.729 1 87.5 581 GLU A N 1
ATOM 4629 C CA . GLU A 1 581 ? 20.049 12.935 18.805 1 87.5 581 GLU A CA 1
ATOM 4630 C C . GLU A 1 581 ? 19.89 13.676 17.481 1 87.5 581 GLU A C 1
ATOM 4632 O O . GLU A 1 581 ? 19.993 14.904 17.435 1 87.5 581 GLU A O 1
ATOM 4637 N N . ALA A 1 582 ? 19.706 12.928 16.489 1 87.7 582 ALA A N 1
ATOM 4638 C CA . ALA A 1 582 ? 19.459 13.549 15.19 1 87.7 582 ALA A CA 1
ATOM 4639 C C . ALA A 1 582 ? 18.106 14.255 15.168 1 87.7 582 ALA A C 1
ATOM 4641 O O . ALA A 1 582 ? 17.109 13.713 15.649 1 87.7 582 ALA A O 1
ATOM 4642 N N . LEU A 1 583 ? 18.065 15.436 14.677 1 88.37 583 LEU A N 1
ATOM 4643 C CA . LEU A 1 583 ? 16.81 16.177 14.605 1 88.37 583 LEU A CA 1
ATOM 4644 C C . LEU A 1 583 ? 15.881 15.571 13.557 1 88.37 583 LEU A C 1
ATOM 4646 O O . LEU A 1 583 ? 14.666 15.509 13.76 1 88.37 583 LEU A O 1
ATOM 4650 N N . HIS A 1 584 ? 16.389 15.203 12.401 1 86.09 584 HIS A N 1
ATOM 4651 C CA . HIS A 1 584 ? 15.626 14.483 11.388 1 86.09 584 HIS A CA 1
ATOM 4652 C C . HIS A 1 584 ? 15.924 12.988 11.434 1 86.09 584 HIS A C 1
ATOM 4654 O O . HIS A 1 584 ? 15.173 12.219 12.039 1 86.09 584 HIS A O 1
ATOM 4660 N N . HIS A 1 585 ? 16.868 12.478 10.836 1 84.62 585 HIS A N 1
ATOM 4661 C CA . HIS A 1 585 ? 17.36 11.109 10.941 1 84.62 585 HIS A CA 1
ATOM 4662 C C . HIS A 1 585 ? 18.871 11.049 10.738 1 84.62 585 HIS A C 1
ATOM 4664 O O . HIS A 1 585 ? 19.46 11.962 10.154 1 84.62 585 HIS A O 1
ATOM 4670 N N . PRO A 1 586 ? 19.421 10.088 11.243 1 87.82 586 PRO A N 1
ATOM 4671 C CA . PRO A 1 586 ? 20.885 10.029 11.271 1 87.82 586 PRO A CA 1
ATOM 4672 C C . PRO A 1 586 ? 21.493 9.814 9.886 1 87.82 586 PRO A C 1
ATOM 4674 O O . PRO A 1 586 ? 22.717 9.84 9.735 1 87.82 586 PRO A O 1
ATOM 4677 N N . PHE A 1 587 ? 20.698 9.689 8.886 1 90.97 587 PHE A N 1
ATOM 4678 C CA . PHE A 1 587 ? 21.203 9.461 7.538 1 90.97 587 PHE A CA 1
ATOM 4679 C C . PHE A 1 587 ? 21.207 10.756 6.734 1 90.97 587 PHE A C 1
ATOM 4681 O O . PHE A 1 587 ? 21.542 10.756 5.548 1 90.97 587 PHE A O 1
ATOM 4688 N N . THR A 1 588 ? 20.909 11.865 7.357 1 93.62 588 THR A N 1
ATOM 4689 C CA . THR A 1 588 ? 20.867 13.182 6.731 1 93.62 588 THR A CA 1
ATOM 4690 C C . THR A 1 588 ? 22.276 13.737 6.542 1 93.62 588 THR A C 1
ATOM 4692 O O . THR A 1 588 ? 23.103 13.667 7.454 1 93.62 588 THR A O 1
ATOM 4695 N N . ALA A 1 589 ? 22.547 14.285 5.409 1 95.67 589 ALA A N 1
ATOM 4696 C CA . ALA A 1 589 ? 23.872 14.816 5.098 1 95.67 589 ALA A CA 1
ATOM 4697 C C . ALA A 1 589 ? 24.084 16.179 5.75 1 95.67 589 ALA A C 1
ATOM 4699 O O . ALA A 1 589 ? 23.171 17.007 5.782 1 95.67 589 ALA A O 1
ATOM 4700 N N . PRO A 1 590 ? 25.253 16.385 6.297 1 95.19 590 PRO A N 1
ATOM 4701 C CA . PRO A 1 590 ? 25.595 17.726 6.778 1 95.19 590 PRO A CA 1
ATOM 4702 C C . PRO A 1 590 ? 25.887 18.704 5.642 1 95.19 590 PRO A C 1
ATOM 4704 O O . PRO A 1 590 ? 26.29 18.288 4.553 1 95.19 590 PRO A O 1
ATOM 4707 N N . ASN A 1 591 ? 25.634 19.889 5.909 1 93.94 591 ASN A N 1
ATOM 4708 C CA . ASN A 1 591 ? 26.091 20.92 4.983 1 93.94 591 ASN A CA 1
ATOM 4709 C C . ASN A 1 591 ? 27.599 20.847 4.763 1 93.94 591 ASN A C 1
ATOM 4711 O O . ASN A 1 591 ? 28.371 20.821 5.723 1 93.94 591 ASN A O 1
ATOM 4715 N N . PRO A 1 592 ? 28.004 20.755 3.539 1 89.58 592 PRO A N 1
ATOM 4716 C CA . PRO A 1 592 ? 29.431 20.613 3.239 1 89.58 592 PRO A CA 1
ATOM 4717 C C . PRO A 1 592 ? 30.28 21.708 3.881 1 89.58 592 PRO A C 1
ATOM 4719 O O . PRO A 1 592 ? 31.445 21.474 4.215 1 89.58 592 PRO A O 1
ATOM 4722 N N . GLU A 1 593 ? 29.704 22.84 4.141 1 89.75 593 GLU A N 1
ATOM 4723 C CA . GLU A 1 593 ? 30.425 23.966 4.727 1 89.75 593 GLU A CA 1
ATOM 4724 C C . GLU A 1 593 ? 30.661 23.754 6.219 1 89.75 593 GLU A C 1
ATOM 4726 O O . GLU A 1 593 ? 31.483 24.443 6.828 1 89.75 593 GLU A O 1
ATOM 4731 N N . ASP A 1 594 ? 29.999 22.753 6.766 1 92.46 594 ASP A N 1
ATOM 4732 C CA . ASP A 1 594 ? 30.045 22.579 8.214 1 92.46 594 ASP A CA 1
ATOM 4733 C C . ASP A 1 594 ? 30.742 21.273 8.589 1 92.46 594 ASP A C 1
ATOM 4735 O O . ASP A 1 594 ? 30.565 20.765 9.698 1 92.46 594 ASP A O 1
ATOM 4739 N N . MET A 1 595 ? 31.562 20.743 7.764 1 88.98 595 MET A N 1
ATOM 4740 C CA . MET A 1 595 ? 32.143 19.415 7.938 1 88.98 595 MET A CA 1
ATOM 4741 C C . MET A 1 595 ? 33.21 19.427 9.028 1 88.98 595 MET A C 1
ATOM 4743 O O . MET A 1 595 ? 33.524 18.385 9.606 1 88.98 595 MET A O 1
ATOM 4747 N N . ASN A 1 596 ? 33.725 20.523 9.317 1 87.99 596 ASN A N 1
ATOM 4748 C CA . ASN A 1 596 ? 34.794 20.622 10.305 1 87.99 596 ASN A CA 1
ATOM 4749 C C . ASN A 1 596 ? 34.268 20.423 11.723 1 87.99 596 ASN A C 1
ATOM 4751 O O . ASN A 1 596 ? 35.013 20.01 12.614 1 87.99 596 ASN A O 1
ATOM 4755 N N . ASP A 1 597 ? 33.01 20.772 11.895 1 90.15 597 ASP A N 1
ATOM 4756 C CA . ASP A 1 597 ? 32.355 20.558 13.182 1 90.15 597 ASP A CA 1
ATOM 4757 C C . ASP A 1 597 ? 30.948 19.995 12.996 1 90.15 597 ASP A C 1
ATOM 4759 O O . ASP A 1 597 ? 29.971 20.747 12.979 1 90.15 597 ASP A O 1
ATOM 4763 N N . LEU A 1 598 ? 30.86 18.76 13.087 1 88.88 598 LEU A N 1
ATOM 4764 C CA . LEU A 1 598 ? 29.602 18.08 12.797 1 88.88 598 LEU A CA 1
ATOM 4765 C C . LEU A 1 598 ? 28.608 18.266 13.938 1 88.88 598 LEU A C 1
ATOM 4767 O O . LEU A 1 598 ? 27.394 18.247 13.719 1 88.88 598 LEU A O 1
ATOM 4771 N N . ALA A 1 599 ? 29.041 18.47 15.129 1 87.6 599 ALA A N 1
ATOM 4772 C CA . ALA A 1 599 ? 28.168 18.582 16.294 1 87.6 599 ALA A CA 1
ATOM 4773 C C . ALA A 1 599 ? 27.246 19.792 16.175 1 87.6 599 ALA A C 1
ATOM 4775 O O . ALA A 1 599 ? 26.124 19.778 16.688 1 87.6 599 ALA A O 1
ATOM 4776 N N . THR A 1 600 ? 27.76 20.801 15.481 1 90.57 600 THR A N 1
ATOM 4777 C CA . THR A 1 600 ? 26.977 22.022 15.331 1 90.57 600 THR A CA 1
ATOM 4778 C C . THR A 1 600 ? 26.616 22.256 13.867 1 90.57 600 THR A C 1
ATOM 4780 O O . THR A 1 600 ? 26.245 23.367 13.483 1 90.57 600 THR A O 1
ATOM 4783 N N . ALA A 1 601 ? 26.788 21.224 13.09 1 94.27 601 ALA A N 1
ATOM 4784 C CA . ALA A 1 601 ? 26.599 21.356 11.647 1 94.27 601 ALA A CA 1
ATOM 4785 C C . ALA A 1 601 ? 25.122 21.512 11.299 1 94.27 601 ALA A C 1
ATOM 4787 O O . ALA A 1 601 ? 24.251 21.037 12.032 1 94.27 601 ALA A O 1
ATOM 4788 N N . ARG A 1 602 ? 24.903 22.207 10.215 1 96.02 602 ARG A N 1
ATOM 4789 C CA . ARG A 1 602 ? 23.577 22.242 9.607 1 96.02 602 ARG A CA 1
ATOM 4790 C C . ARG A 1 602 ? 23.334 21.005 8.75 1 96.02 602 ARG A C 1
ATOM 4792 O O . ARG A 1 602 ? 24.262 20.482 8.129 1 96.02 602 ARG A O 1
ATOM 4799 N N . ALA A 1 603 ? 22.116 20.604 8.73 1 96.02 603 ALA A N 1
ATOM 4800 C CA . ALA A 1 603 ? 21.717 19.461 7.913 1 96.02 603 ALA A CA 1
ATOM 4801 C C . ALA A 1 603 ? 21.171 19.916 6.563 1 96.02 603 ALA A C 1
ATOM 4803 O O . ALA A 1 603 ? 20.535 20.968 6.466 1 96.02 603 ALA A O 1
ATOM 4804 N N . LEU A 1 604 ? 21.457 19.176 5.525 1 96.45 604 LEU A N 1
ATOM 4805 C CA . LEU A 1 604 ? 20.773 19.368 4.252 1 96.45 604 LEU A CA 1
ATOM 4806 C C . LEU A 1 604 ? 19.395 18.716 4.271 1 96.45 604 LEU A C 1
ATOM 4808 O O . LEU A 1 604 ? 19.14 17.771 3.521 1 96.45 604 LEU A O 1
ATOM 4812 N N . ALA A 1 605 ? 18.537 19.275 5.141 1 96.92 605 ALA A N 1
ATOM 4813 C CA . ALA A 1 605 ? 17.169 18.811 5.357 1 96.92 605 ALA A CA 1
ATOM 4814 C C . ALA A 1 605 ? 16.166 19.941 5.143 1 96.92 605 ALA A C 1
ATOM 4816 O O . ALA A 1 605 ? 16.528 21.118 5.197 1 96.92 605 ALA A O 1
ATOM 4817 N N . TYR A 1 606 ? 14.99 19.597 4.837 1 97.82 606 TYR A N 1
ATOM 4818 C CA . TYR A 1 606 ? 13.93 20.56 4.556 1 97.82 606 TYR A CA 1
ATOM 4819 C C . TYR A 1 606 ? 12.572 20.015 4.98 1 97.82 606 TYR A C 1
ATOM 4821 O O . TYR A 1 606 ? 12.338 18.806 4.931 1 97.82 606 TYR A O 1
ATOM 4829 N N . ASP A 1 607 ? 11.705 20.861 5.393 1 97.91 607 ASP A N 1
ATOM 4830 C CA . ASP A 1 607 ? 10.309 20.546 5.681 1 97.91 607 ASP A CA 1
ATOM 4831 C C . ASP A 1 607 ? 9.367 21.464 4.906 1 97.91 607 ASP A C 1
ATOM 4833 O O . ASP A 1 607 ? 9.641 22.656 4.752 1 97.91 607 ASP A O 1
ATOM 4837 N N . MET A 1 608 ? 8.39 20.912 4.395 1 98.15 608 MET A N 1
ATOM 4838 C CA . MET A 1 608 ? 7.321 21.681 3.765 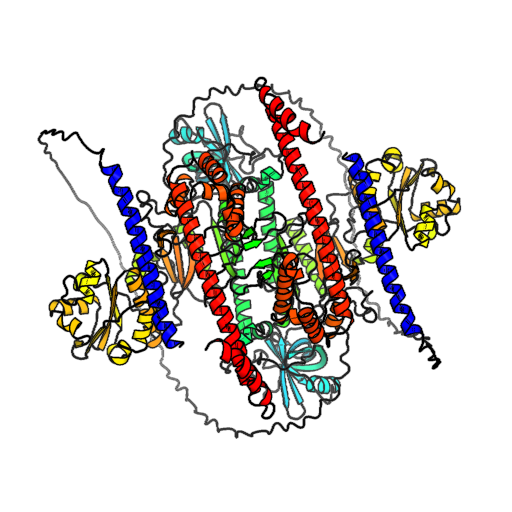1 98.15 608 MET A CA 1
ATOM 4839 C C . MET A 1 608 ? 6.202 21.973 4.76 1 98.15 608 MET A C 1
ATOM 4841 O O . MET A 1 608 ? 5.637 21.052 5.353 1 98.15 608 MET A O 1
ATOM 4845 N N . VAL A 1 609 ? 5.867 23.223 4.925 1 98.21 609 VAL A N 1
ATOM 4846 C CA . VAL A 1 609 ? 4.877 23.632 5.916 1 98.21 609 VAL A CA 1
ATOM 4847 C C . VAL A 1 609 ? 3.702 24.316 5.221 1 98.21 609 VAL A C 1
ATOM 4849 O O . VAL A 1 609 ? 3.895 25.24 4.426 1 98.21 609 VAL A O 1
ATOM 4852 N N . TYR A 1 610 ? 2.522 23.83 5.421 1 97.33 610 TYR A N 1
ATOM 4853 C CA . TYR A 1 610 ? 1.282 24.385 4.891 1 97.33 610 TYR A CA 1
ATOM 4854 C C . TYR A 1 610 ? 0.367 24.85 6.018 1 97.33 610 TYR A C 1
ATOM 4856 O O . TYR A 1 610 ? -0.175 24.03 6.763 1 97.33 610 TYR A O 1
ATOM 4864 N N . ASN A 1 611 ? 0.172 26.1 6.208 1 96.42 611 ASN A N 1
ATOM 4865 C CA . ASN A 1 611 ? -0.706 26.706 7.204 1 96.42 611 ASN A CA 1
ATOM 4866 C C . ASN A 1 611 ? -0.325 26.281 8.62 1 96.42 611 ASN A C 1
ATOM 4868 O O . ASN A 1 611 ? -1.191 25.909 9.415 1 96.42 611 ASN A O 1
ATOM 4872 N N . GLY A 1 612 ? 0.914 26.181 8.866 1 95.35 612 GLY A N 1
ATOM 4873 C CA . GLY A 1 612 ? 1.415 25.894 10.201 1 95.35 612 GLY A CA 1
ATOM 4874 C C . GLY A 1 612 ? 1.533 24.409 10.487 1 95.35 612 GLY A C 1
ATOM 4875 O O . GLY A 1 612 ? 1.809 24.01 11.62 1 95.35 612 GLY A O 1
ATOM 4876 N N . VAL A 1 613 ? 1.345 23.583 9.403 1 94.28 613 VAL A N 1
ATOM 4877 C CA . VAL A 1 613 ? 1.423 22.136 9.575 1 94.28 613 VAL A CA 1
ATOM 4878 C C . VAL A 1 613 ? 2.486 21.561 8.642 1 94.28 613 VAL A C 1
ATOM 4880 O O . VAL A 1 613 ? 2.535 21.906 7.459 1 94.28 613 VAL A O 1
ATOM 4883 N N . GLU A 1 614 ? 3.3 20.784 9.214 1 94.93 614 GLU A N 1
ATOM 4884 C CA . GLU A 1 614 ? 4.276 20.086 8.382 1 94.93 614 GLU A CA 1
ATOM 4885 C C . GLU A 1 614 ? 3.608 19.005 7.537 1 94.93 614 GLU A C 1
ATOM 4887 O O . GLU A 1 614 ? 3.046 18.048 8.074 1 94.93 614 GLU A O 1
ATOM 4892 N N . ILE A 1 615 ? 3.673 19.096 6.231 1 95.07 615 ILE A N 1
ATOM 4893 C CA . ILE A 1 615 ? 2.988 18.122 5.389 1 95.07 615 ILE A CA 1
ATOM 4894 C C . ILE A 1 615 ? 4.014 17.252 4.666 1 95.07 615 ILE A C 1
ATOM 4896 O O . ILE A 1 615 ? 3.651 16.292 3.982 1 95.07 615 ILE A O 1
ATOM 4900 N N . GLY A 1 616 ? 5.268 17.622 4.801 1 94.53 616 GLY A N 1
ATOM 4901 C CA . GLY A 1 616 ? 6.317 16.84 4.168 1 94.53 616 GLY A CA 1
ATOM 4902 C C . GLY A 1 616 ? 7.71 17.232 4.622 1 94.53 616 GLY A C 1
ATOM 4903 O O . GLY A 1 616 ? 7.898 18.294 5.219 1 94.53 616 GLY A O 1
ATOM 4904 N N . GLY A 1 617 ? 8.601 16.408 4.391 1 94.56 617 GLY A N 1
ATOM 4905 C CA . GLY A 1 617 ? 9.998 16.651 4.712 1 94.56 617 GLY A CA 1
ATOM 4906 C C . GLY A 1 617 ? 10.946 15.693 4.016 1 94.56 617 GLY A C 1
ATOM 4907 O O . GLY A 1 617 ? 10.511 14.709 3.414 1 94.56 617 GLY A O 1
ATOM 4908 N N . GLY A 1 618 ? 12.204 16.031 4.048 1 95.09 618 GLY A N 1
ATOM 4909 C CA . GLY A 1 618 ? 13.226 15.216 3.411 1 95.09 618 GLY A CA 1
ATOM 4910 C C . GLY A 1 618 ? 14.632 15.736 3.64 1 95.09 618 GLY A C 1
ATOM 4911 O O . GLY A 1 618 ? 14.839 16.647 4.444 1 95.09 618 GLY A O 1
ATOM 4912 N N . SER A 1 619 ? 15.537 15.039 3.048 1 96.24 619 SER A N 1
ATOM 4913 C CA . SER A 1 619 ? 16.943 15.409 3.178 1 96.24 619 SER A CA 1
ATOM 4914 C C . SER A 1 619 ? 17.79 14.753 2.092 1 96.24 619 SER A C 1
ATOM 4916 O O . SER A 1 619 ? 17.319 13.859 1.386 1 96.24 619 SER A O 1
ATOM 4918 N N . LEU A 1 620 ? 18.953 15.304 1.939 1 96.54 620 LEU A N 1
ATOM 4919 C CA . LEU A 1 620 ? 19.965 14.578 1.179 1 96.54 620 LEU A CA 1
ATOM 4920 C C . LEU A 1 620 ? 20.644 13.524 2.047 1 96.54 620 LEU A C 1
ATOM 4922 O O . LEU A 1 620 ? 20.82 13.725 3.251 1 96.54 620 LEU A O 1
ATOM 4926 N N . ARG A 1 621 ? 21.01 12.434 1.459 1 94.66 621 ARG A N 1
ATOM 4927 C CA . ARG A 1 621 ? 21.52 11.304 2.229 1 94.66 621 ARG A CA 1
ATOM 4928 C C . ARG A 1 621 ? 23.044 11.265 2.2 1 94.66 621 ARG A C 1
ATOM 4930 O O . ARG A 1 621 ? 23.664 11.723 1.238 1 94.66 621 ARG A O 1
ATOM 4937 N N . ILE A 1 622 ? 23.561 10.715 3.255 1 93.47 622 ILE A N 1
ATOM 4938 C CA . ILE A 1 622 ? 24.988 10.413 3.302 1 93.47 622 ILE A CA 1
ATOM 4939 C C . ILE A 1 622 ? 25.273 9.143 2.505 1 93.47 622 ILE A C 1
ATOM 4941 O O . ILE A 1 622 ? 24.664 8.099 2.749 1 93.47 622 ILE A O 1
ATOM 4945 N N . TYR A 1 623 ? 26.173 9.249 1.513 1 91.83 623 TYR A N 1
ATOM 4946 C CA . TYR A 1 623 ? 26.448 8.054 0.723 1 91.83 623 TYR A CA 1
ATOM 4947 C C . TYR A 1 623 ? 27.889 7.596 0.91 1 91.83 623 TYR A C 1
ATOM 4949 O O . TYR A 1 623 ? 28.307 6.59 0.332 1 91.83 623 TYR A O 1
ATOM 4957 N N . LYS A 1 624 ? 28.64 8.299 1.731 1 91.68 624 LYS A N 1
ATOM 4958 C CA . LYS A 1 624 ? 30.002 7.89 2.061 1 91.68 624 LYS A CA 1
ATOM 4959 C C . LYS A 1 624 ? 30.067 7.267 3.453 1 91.68 624 LYS A C 1
ATOM 4961 O O . LYS A 1 624 ? 29.627 7.875 4.431 1 91.68 624 LYS A O 1
ATOM 4966 N N . ARG A 1 625 ? 30.659 6.213 3.537 1 89.83 625 ARG A N 1
ATOM 4967 C CA . ARG A 1 625 ? 30.685 5.413 4.757 1 89.83 625 ARG A CA 1
ATOM 4968 C C . ARG A 1 625 ? 31.375 6.165 5.891 1 89.83 625 ARG A C 1
ATOM 4970 O O . ARG A 1 625 ? 30.903 6.152 7.029 1 89.83 625 ARG A O 1
ATOM 4977 N N . ASP A 1 626 ? 32.493 6.829 5.622 1 88.62 626 ASP A N 1
ATOM 4978 C CA . ASP A 1 626 ? 33.278 7.503 6.652 1 88.62 626 ASP A CA 1
ATOM 4979 C C . ASP A 1 626 ? 32.471 8.617 7.315 1 88.62 626 ASP A C 1
ATOM 4981 O O . ASP A 1 626 ? 32.522 8.785 8.536 1 88.62 626 ASP A O 1
ATOM 4985 N N . ILE A 1 627 ? 31.777 9.302 6.475 1 90.48 627 ILE A N 1
ATOM 4986 C CA . ILE A 1 627 ? 30.955 10.387 7 1 90.48 627 ILE A CA 1
ATOM 4987 C C . ILE A 1 627 ? 29.8 9.81 7.817 1 90.48 627 ILE A C 1
ATOM 4989 O O . ILE A 1 627 ? 29.479 10.318 8.894 1 90.48 627 ILE A O 1
ATOM 4993 N N . GLN A 1 628 ? 29.147 8.786 7.338 1 91.65 628 GLN A N 1
ATOM 4994 C CA . GLN A 1 628 ? 28.054 8.138 8.055 1 91.65 628 GLN A CA 1
ATOM 4995 C C . GLN A 1 628 ? 28.515 7.631 9.419 1 91.65 628 GLN A C 1
ATOM 4997 O O . GLN A 1 628 ? 27.797 7.765 10.412 1 91.65 628 GLN A O 1
ATOM 5002 N N . GLN A 1 629 ? 29.695 7.053 9.428 1 90.45 629 GLN A N 1
ATOM 5003 C CA . GLN A 1 629 ? 30.249 6.541 10.677 1 90.45 629 GLN A CA 1
ATOM 5004 C C . GLN A 1 629 ? 30.452 7.664 11.69 1 90.45 629 GLN A C 1
ATOM 5006 O O . GLN A 1 629 ? 30.151 7.501 12.875 1 90.45 629 GLN A O 1
ATOM 5011 N N . LYS A 1 630 ? 30.934 8.768 11.234 1 90.14 630 LYS A N 1
ATOM 5012 C CA . LYS A 1 630 ? 31.139 9.916 12.113 1 90.14 630 LYS A CA 1
ATOM 5013 C C . LYS A 1 630 ? 29.818 10.398 12.705 1 90.14 630 LYS A C 1
ATOM 5015 O O . LYS A 1 630 ? 29.744 10.716 13.894 1 90.14 630 LYS A O 1
ATOM 5020 N N . VAL A 1 631 ? 28.834 10.457 11.892 1 90.45 631 VAL A N 1
ATOM 5021 C CA . VAL A 1 631 ? 27.519 10.913 12.33 1 90.45 631 VAL A CA 1
ATOM 5022 C C . VAL A 1 631 ? 26.951 9.941 13.361 1 90.45 631 VAL A C 1
ATOM 5024 O O . VAL A 1 631 ? 26.397 10.36 14.379 1 90.45 631 VAL A O 1
ATOM 5027 N N . LEU A 1 632 ? 27.074 8.665 13.122 1 88.37 632 LEU A N 1
ATOM 5028 C CA . LEU A 1 632 ? 26.559 7.659 14.045 1 88.37 632 LEU A CA 1
ATOM 5029 C C . LEU A 1 632 ? 27.308 7.704 15.372 1 88.37 632 LEU A C 1
ATOM 5031 O O . LEU A 1 632 ? 26.713 7.499 16.433 1 88.37 632 LEU A O 1
ATOM 5035 N N . GLU A 1 633 ? 28.547 7.999 15.328 1 87.37 633 GLU A N 1
ATOM 5036 C CA . GLU A 1 633 ? 29.35 8.112 16.542 1 87.37 633 GLU A CA 1
ATOM 5037 C C . GLU A 1 633 ? 28.892 9.289 17.399 1 87.37 633 GLU A C 1
ATOM 5039 O O . GLU A 1 633 ? 28.852 9.191 18.628 1 87.37 633 GLU A O 1
ATOM 5044 N N . ILE A 1 634 ? 28.547 10.254 16.759 1 87.28 634 ILE A N 1
ATOM 5045 C CA . ILE A 1 634 ? 28.114 11.452 17.471 1 87.28 634 ILE A CA 1
ATOM 5046 C C . ILE A 1 634 ? 26.805 11.172 18.205 1 87.28 634 ILE A C 1
ATOM 5048 O O . ILE A 1 634 ? 26.59 11.667 19.314 1 87.28 634 ILE A O 1
ATOM 5052 N N . VAL A 1 635 ? 25.946 10.335 17.624 1 82.92 635 VAL A N 1
ATOM 5053 C CA . VAL A 1 635 ? 24.658 10.054 18.25 1 82.92 635 VAL A CA 1
ATOM 5054 C C . VAL A 1 635 ? 24.775 8.818 19.14 1 82.92 635 VAL A C 1
ATOM 5056 O O . VAL A 1 635 ? 23.769 8.307 19.639 1 82.92 635 VAL A O 1
ATOM 5059 N N . GLY A 1 636 ? 25.97 8.299 19.341 1 75.3 636 GLY A N 1
ATOM 5060 C CA . GLY A 1 636 ? 26.219 7.247 20.313 1 75.3 636 GLY A CA 1
ATOM 5061 C C . GLY A 1 636 ? 25.993 5.854 19.755 1 75.3 636 GLY A C 1
ATOM 5062 O O . GLY A 1 636 ? 25.756 4.908 20.509 1 75.3 636 GLY A O 1
ATOM 5063 N N . ILE A 1 637 ? 25.82 5.72 18.521 1 69.51 637 ILE A N 1
ATOM 5064 C CA . ILE A 1 637 ? 25.668 4.398 17.924 1 69.51 637 ILE A CA 1
ATOM 5065 C C . ILE A 1 637 ? 27.039 3.844 17.54 1 69.51 637 ILE A C 1
ATOM 5067 O O . ILE A 1 637 ? 27.753 4.444 16.733 1 69.51 637 ILE A O 1
ATOM 5071 N N . SER A 1 638 ? 27.441 2.824 18.292 1 61.11 638 SER A N 1
ATOM 5072 C CA . SER A 1 638 ? 28.756 2.234 18.059 1 61.11 638 SER A CA 1
ATOM 5073 C C . SER A 1 638 ? 28.823 1.556 16.695 1 61.11 638 SER A C 1
ATOM 5075 O O . SER A 1 638 ? 27.79 1.268 16.087 1 61.11 638 SER A O 1
ATOM 5077 N N . MET A 1 639 ? 30.013 1.432 16.192 1 54.85 639 MET A N 1
ATOM 5078 C CA . MET A 1 639 ? 30.258 0.771 14.913 1 54.85 639 MET A CA 1
ATOM 5079 C C . MET A 1 639 ? 29.677 -0.639 14.91 1 54.85 639 MET A C 1
ATOM 5081 O O . MET A 1 639 ? 29.18 -1.107 13.884 1 54.85 639 MET A O 1
ATOM 5085 N N . GLU A 1 640 ? 29.774 -1.245 15.991 1 46.96 640 GLU A N 1
ATOM 5086 C CA . GLU A 1 640 ? 29.262 -2.607 16.115 1 46.96 640 GLU A CA 1
ATOM 5087 C C . GLU A 1 640 ? 27.744 -2.641 15.972 1 46.96 640 GLU A C 1
ATOM 5089 O O . GLU A 1 640 ? 27.199 -3.51 15.288 1 46.96 640 GLU A O 1
ATOM 5094 N N . GLN A 1 641 ? 27.146 -1.735 16.553 1 49.97 641 GLN A N 1
ATOM 5095 C CA . GLN A 1 641 ? 25.694 -1.637 16.461 1 49.97 641 GLN A CA 1
ATOM 5096 C C . GLN A 1 641 ? 25.257 -1.248 15.051 1 49.97 641 GLN A C 1
ATOM 5098 O O . GLN A 1 641 ? 24.251 -1.751 14.546 1 49.97 641 GLN A O 1
ATOM 5103 N N . ALA A 1 642 ? 26.095 -0.45 14.549 1 47.44 642 ALA A N 1
ATOM 5104 C CA . ALA A 1 642 ? 25.808 0.025 13.198 1 47.44 642 ALA A CA 1
ATOM 5105 C C . ALA A 1 642 ? 25.993 -1.091 12.174 1 47.44 642 ALA A C 1
ATOM 5107 O O . ALA A 1 642 ? 25.247 -1.173 11.194 1 47.44 642 ALA A O 1
ATOM 5108 N N . SER A 1 643 ? 27.089 -1.851 12.408 1 44.11 643 SER A N 1
ATOM 5109 C CA . SER A 1 643 ? 27.386 -2.973 11.524 1 44.11 643 SER A CA 1
ATOM 5110 C C . SER A 1 643 ? 26.408 -4.123 11.743 1 44.11 643 SER A C 1
ATOM 5112 O O . SER A 1 643 ? 26.137 -4.898 10.823 1 44.11 643 SER A O 1
ATOM 5114 N N . ASN A 1 644 ? 26.128 -4.281 13.04 1 37.99 644 ASN A N 1
ATOM 5115 C CA . ASN A 1 644 ? 25.186 -5.347 13.365 1 37.99 644 ASN A CA 1
ATOM 5116 C C . ASN A 1 644 ? 23.814 -5.088 12.75 1 37.99 644 ASN A C 1
ATOM 5118 O O . ASN A 1 644 ? 22.918 -5.929 12.846 1 37.99 644 ASN A O 1
ATOM 5122 N N . CYS A 1 645 ? 23.573 -3.884 12.553 1 34.98 645 CYS A N 1
ATOM 5123 C CA . CYS A 1 645 ? 22.372 -3.749 11.737 1 34.98 645 CYS A CA 1
ATOM 5124 C C . CYS A 1 645 ? 22.467 -4.606 10.48 1 34.98 645 CYS A C 1
ATOM 5126 O O . CYS A 1 645 ? 21.457 -4.864 9.822 1 34.98 645 CYS A O 1
ATOM 5128 N N . ASP A 1 646 ? 23.681 -4.892 10.097 1 31.56 646 ASP A N 1
ATOM 5129 C CA . ASP A 1 646 ? 23.83 -5.842 8.999 1 31.56 646 ASP A CA 1
ATOM 5130 C C . ASP A 1 646 ? 23.835 -7.28 9.513 1 31.56 646 ASP A C 1
ATOM 5132 O O . ASP A 1 646 ? 23.436 -8.202 8.798 1 31.56 646 ASP A O 1
ATOM 5136 N N . SER A 1 647 ? 24.649 -7.674 10.678 1 27.41 647 SER A N 1
ATOM 5137 C CA . SER A 1 647 ? 24.851 -9.061 11.087 1 27.41 647 SER A CA 1
ATOM 5138 C C . SER A 1 647 ? 23.963 -9.422 12.273 1 27.41 647 SER A C 1
ATOM 5140 O O . SER A 1 647 ? 23.898 -8.68 13.256 1 27.41 647 SER A O 1
ATOM 5142 N N . ILE A 1 648 ? 22.928 -10.257 12.279 1 28.35 648 ILE A N 1
ATOM 5143 C CA . ILE A 1 648 ? 21.898 -10.821 13.145 1 28.35 648 ILE A CA 1
ATOM 5144 C C . ILE A 1 648 ? 22.543 -11.412 14.396 1 28.35 648 ILE A C 1
ATOM 5146 O O . ILE A 1 648 ? 21.888 -11.554 15.432 1 28.35 648 ILE A O 1
ATOM 5150 N N . PRO A 1 649 ? 23.876 -11.876 14.498 1 26.24 649 PRO A N 1
ATOM 5151 C CA . PRO A 1 649 ? 24.243 -12.838 15.539 1 26.24 649 PRO A CA 1
ATOM 5152 C C . PRO A 1 649 ? 24.379 -12.194 16.917 1 26.24 649 PRO A C 1
ATOM 5154 O O . PRO A 1 649 ? 24.075 -12.826 17.932 1 26.24 649 PRO A O 1
ATOM 5157 N N . SER A 1 650 ? 24.881 -10.989 17.044 1 27.51 650 SER A N 1
ATOM 5158 C CA . SER A 1 650 ? 25.425 -10.626 18.348 1 27.51 650 SER A CA 1
ATOM 5159 C C . SER A 1 650 ? 24.313 -10.302 19.34 1 27.51 650 SER A C 1
ATOM 5161 O O . SER A 1 650 ? 24.542 -10.275 20.551 1 27.51 650 SER A O 1
ATOM 5163 N N . LEU A 1 651 ? 23.208 -9.828 18.881 1 26.2 651 LEU A N 1
ATOM 5164 C CA . LEU A 1 651 ? 22.195 -9.412 19.845 1 26.2 651 LEU A CA 1
ATOM 5165 C C . LEU A 1 651 ? 21.577 -10.621 20.539 1 26.2 651 LEU A C 1
ATOM 5167 O O . LEU A 1 651 ? 20.813 -10.469 21.496 1 26.2 651 LEU A O 1
ATOM 5171 N N . ILE A 1 652 ? 21.884 -11.79 20.04 1 27.5 652 ILE A N 1
ATOM 5172 C CA . ILE A 1 652 ? 21.391 -13.009 20.671 1 27.5 652 ILE A CA 1
ATOM 5173 C C . ILE A 1 652 ? 22.051 -13.187 22.036 1 27.5 652 ILE A C 1
ATOM 5175 O O . ILE A 1 652 ? 21.387 -13.547 23.011 1 27.5 652 ILE A O 1
ATOM 5179 N N . TYR A 1 653 ? 23.292 -12.697 22.11 1 29.18 653 TYR A N 1
ATOM 5180 C CA . TYR A 1 653 ? 24.001 -12.967 23.356 1 29.18 653 TYR A CA 1
ATOM 5181 C C . TYR A 1 653 ? 23.512 -12.05 24.471 1 29.18 653 TYR A C 1
ATOM 5183 O O . TYR A 1 653 ? 23.349 -12.484 25.613 1 29.18 653 TYR A O 1
ATOM 5191 N N . LEU A 1 654 ? 23.171 -10.86 24.04 1 29.72 654 LEU A N 1
ATOM 5192 C CA . LEU A 1 654 ? 22.815 -9.926 25.102 1 29.72 654 LEU A CA 1
ATOM 5193 C C . LEU A 1 654 ? 21.42 -10.224 25.643 1 29.72 654 LEU A C 1
ATOM 5195 O O . LEU A 1 654 ? 21.188 -10.143 26.851 1 29.72 654 LEU A O 1
ATOM 5199 N N . PHE A 1 655 ? 20.564 -10.704 24.777 1 29.54 655 PHE A N 1
ATOM 5200 C CA . PHE A 1 655 ? 19.23 -11.055 25.251 1 29.54 655 PHE A CA 1
ATOM 5201 C C . PHE A 1 655 ? 19.283 -12.277 26.16 1 29.54 655 PHE A C 1
ATOM 5203 O O . PHE A 1 655 ? 18.533 -12.365 27.135 1 29.54 655 PHE A O 1
ATOM 5210 N N . HIS A 1 656 ? 20.258 -13.132 25.974 1 31.22 656 HIS A N 1
ATOM 5211 C CA . HIS A 1 656 ? 20.412 -14.263 26.883 1 31.22 656 HIS A CA 1
ATOM 5212 C C . HIS A 1 656 ? 20.895 -13.805 28.255 1 31.22 656 HIS A C 1
ATOM 5214 O O . HIS A 1 656 ? 20.466 -14.341 29.279 1 31.22 656 HIS A O 1
ATOM 5220 N N . LEU A 1 657 ? 21.642 -12.691 28.171 1 31.66 657 LEU A N 1
ATOM 5221 C CA . LEU A 1 657 ? 22.154 -12.188 29.441 1 31.66 657 LEU A CA 1
ATOM 5222 C C . LEU A 1 657 ? 21.061 -11.463 30.218 1 31.66 657 LEU A C 1
ATOM 5224 O O . LEU A 1 657 ? 20.93 -11.645 31.431 1 31.66 657 LEU A O 1
ATOM 5228 N N . VAL A 1 658 ? 20.222 -10.739 29.491 1 30.96 658 VAL A N 1
ATOM 5229 C CA . VAL A 1 658 ? 19.169 -10.008 30.188 1 30.96 658 VAL A CA 1
ATOM 5230 C C . VAL A 1 658 ? 18.083 -10.979 30.647 1 30.96 658 VAL A C 1
ATOM 5232 O O . VAL A 1 658 ? 17.565 -10.86 31.76 1 30.96 658 VAL A O 1
ATOM 5235 N N . SER A 1 659 ? 17.834 -11.984 29.833 1 30.5 659 SER A N 1
ATOM 5236 C CA . SER A 1 659 ? 16.907 -13.015 30.289 1 30.5 659 SER A CA 1
ATOM 5237 C C . SER A 1 659 ? 17.466 -13.769 31.491 1 30.5 659 SER A C 1
ATOM 5239 O O . SER A 1 659 ? 16.722 -14.129 32.406 1 30.5 659 SER A O 1
ATOM 5241 N N . LEU A 1 660 ? 18.753 -13.906 31.478 1 32.42 660 LEU A N 1
ATOM 5242 C CA . LEU A 1 660 ? 19.402 -14.503 32.64 1 32.42 660 LEU A CA 1
ATOM 5243 C C . LEU A 1 660 ? 19.333 -13.566 33.842 1 32.42 660 LEU A C 1
ATOM 5245 O O . LEU A 1 660 ? 19.034 -14.001 34.956 1 32.42 660 LEU A O 1
ATOM 5249 N N . PHE A 1 661 ? 19.474 -12.275 33.536 1 33.19 661 PHE A N 1
ATOM 5250 C CA . PHE A 1 661 ? 19.418 -11.33 34.645 1 33.19 661 PHE A CA 1
ATOM 5251 C C . PHE A 1 661 ? 17.988 -11.165 35.144 1 33.19 661 PHE A C 1
ATOM 5253 O O . PHE A 1 661 ? 17.748 -11.117 36.352 1 33.19 661 PHE A O 1
ATOM 5260 N N . SER A 1 662 ? 17.083 -11.046 34.205 1 30.28 662 SER A N 1
ATOM 5261 C CA . SER A 1 662 ? 15.689 -10.952 34.626 1 30.28 662 SER A CA 1
ATOM 5262 C C . SER A 1 662 ? 15.245 -12.216 35.356 1 30.28 662 SER A C 1
ATOM 5264 O O . SER A 1 662 ? 14.451 -12.149 36.296 1 30.28 662 SER A O 1
ATOM 5266 N N . TYR A 1 663 ? 15.786 -13.302 34.835 1 31.71 663 TYR A N 1
ATOM 5267 C CA . TYR A 1 663 ? 15.569 -14.539 35.576 1 31.71 663 TYR A CA 1
ATOM 5268 C C . TYR A 1 663 ? 16.218 -14.472 36.953 1 31.71 663 TYR A C 1
ATOM 5270 O O . TYR A 1 663 ? 15.623 -14.892 37.948 1 31.71 663 TYR A O 1
ATOM 5278 N N . LEU A 1 664 ? 17.339 -13.802 36.96 1 32.32 664 LEU A N 1
ATOM 5279 C CA . LEU A 1 664 ? 18.041 -13.683 38.233 1 32.32 664 LEU A CA 1
ATOM 5280 C C . LEU A 1 664 ? 17.341 -12.684 39.149 1 32.32 664 LEU A C 1
ATOM 5282 O O . LEU A 1 664 ? 17.322 -12.861 40.369 1 32.32 664 LEU A O 1
ATOM 5286 N N . ILE A 1 665 ? 16.861 -11.592 38.569 1 33.6 665 ILE A N 1
ATOM 5287 C CA . ILE A 1 665 ? 16.241 -10.582 39.419 1 33.6 665 ILE A CA 1
ATOM 5288 C C . ILE A 1 665 ? 14.922 -11.114 39.975 1 33.6 665 ILE A C 1
ATOM 5290 O O . ILE A 1 665 ? 14.556 -10.816 41.114 1 33.6 665 ILE A O 1
ATOM 5294 N N . ASN A 1 666 ? 14.194 -11.784 39.173 1 30.34 666 ASN A N 1
ATOM 5295 C CA . ASN A 1 666 ? 12.898 -12.248 39.657 1 30.34 666 ASN A CA 1
ATOM 5296 C C . ASN A 1 666 ? 13.047 -13.423 40.62 1 30.34 666 ASN A C 1
ATOM 5298 O O . ASN A 1 666 ? 12.058 -13.91 41.169 1 30.34 666 ASN A O 1
ATOM 5302 N N . GLN A 1 667 ? 14.253 -14.136 40.535 1 27.57 667 GLN A N 1
ATOM 5303 C CA . GLN A 1 667 ? 14.437 -15.146 41.571 1 27.57 667 GLN A CA 1
ATOM 5304 C C . GLN A 1 667 ? 15.464 -14.693 42.605 1 27.57 667 GLN A C 1
ATOM 5306 O O . GLN A 1 667 ? 16.647 -15.024 42.499 1 27.57 667 GLN A O 1
ATOM 5311 N N . PRO A 1 668 ? 15.045 -13.612 43.408 1 30.51 668 PRO A N 1
ATOM 5312 C CA . PRO A 1 668 ? 15.989 -13.04 44.372 1 30.51 668 PRO A CA 1
ATOM 5313 C C . PRO A 1 668 ? 16.631 -14.098 45.267 1 30.51 668 PRO A C 1
ATOM 5315 O O . PRO A 1 668 ? 17.774 -13.933 45.701 1 30.51 668 PRO A O 1
ATOM 5318 N N . MET A 1 669 ? 15.762 -15.111 45.602 1 30.71 669 MET A N 1
ATOM 5319 C CA . MET A 1 669 ? 16.273 -16.002 46.64 1 30.71 669 MET A CA 1
ATOM 5320 C C . MET A 1 669 ? 17.473 -16.795 46.133 1 30.71 669 MET A C 1
ATOM 5322 O O . MET A 1 669 ? 18.234 -17.352 46.927 1 30.71 669 MET A O 1
ATOM 5326 N N . LEU A 1 670 ? 17.344 -17.101 44.836 1 30.27 670 LEU A N 1
ATOM 5327 C CA . LEU A 1 670 ? 18.447 -17.939 44.378 1 30.27 670 LEU A CA 1
ATOM 5328 C C . LEU A 1 670 ? 19.731 -17.125 44.249 1 30.27 670 LEU A C 1
ATOM 5330 O O . LEU A 1 670 ? 20.805 -17.684 44.016 1 30.27 670 LEU A O 1
ATOM 5334 N N . ALA A 1 671 ? 19.558 -15.837 44.256 1 29.68 671 ALA A N 1
ATOM 5335 C CA . ALA A 1 671 ? 20.755 -15.002 44.19 1 29.68 671 ALA A CA 1
ATOM 5336 C C . ALA A 1 671 ? 21.646 -15.224 45.409 1 29.68 671 ALA A C 1
ATOM 5338 O O . ALA A 1 671 ? 22.809 -14.814 45.419 1 29.68 671 ALA A O 1
ATOM 5339 N N . VAL A 1 672 ? 21.022 -15.719 46.468 1 28.66 672 VAL A N 1
ATOM 5340 C CA . VAL A 1 672 ? 21.867 -15.775 47.656 1 28.66 672 VAL A CA 1
ATOM 5341 C C . VAL A 1 672 ? 22.935 -16.853 47.481 1 28.66 672 VAL A C 1
ATOM 5343 O O . VAL A 1 672 ? 24.072 -16.687 47.928 1 28.66 672 VAL A O 1
ATOM 5346 N N . LYS A 1 673 ? 22.488 -18.062 46.974 1 29.84 673 LYS A N 1
ATOM 5347 C CA . LYS A 1 673 ? 23.454 -19.151 47.083 1 29.84 673 LYS A CA 1
ATOM 5348 C C . LYS A 1 673 ? 24.466 -19.104 45.941 1 29.84 673 LYS A C 1
ATOM 5350 O O . LYS A 1 673 ? 25.157 -20.09 45.676 1 29.84 673 LYS A O 1
ATOM 5355 N N . ILE A 1 674 ? 24.366 -18.037 45.119 1 30.13 674 ILE A N 1
ATOM 5356 C CA . ILE A 1 674 ? 25.407 -18.082 44.098 1 30.13 674 ILE A CA 1
ATOM 5357 C C . ILE A 1 674 ? 26.78 -17.957 44.756 1 30.13 674 ILE A C 1
ATOM 5359 O O . ILE A 1 674 ? 27.065 -16.964 45.428 1 30.13 674 ILE A O 1
ATOM 5363 N N . PRO A 1 675 ? 27.408 -19.128 45.04 1 29.65 675 PRO A N 1
ATOM 5364 C CA . PRO A 1 675 ? 28.724 -19.076 45.681 1 29.65 675 PRO A CA 1
ATOM 5365 C C . PRO A 1 675 ? 29.642 -18.025 45.061 1 29.65 675 PRO A C 1
ATOM 5367 O O . PRO A 1 675 ? 29.463 -17.653 43.898 1 29.65 675 PRO A O 1
ATOM 5370 N N . THR A 1 676 ? 30.36 -17.242 45.884 1 28.94 676 THR A N 1
ATOM 5371 C CA . THR A 1 676 ? 31.352 -16.205 45.625 1 28.94 676 THR A CA 1
ATOM 5372 C C . THR A 1 676 ? 32.238 -16.587 44.443 1 28.94 676 THR A C 1
ATOM 5374 O O . THR A 1 676 ? 32.71 -15.718 43.707 1 28.94 676 THR A O 1
ATOM 5377 N N . ARG A 1 677 ? 32.436 -17.949 44.278 1 29.27 677 ARG A N 1
ATOM 5378 C CA . ARG A 1 677 ? 33.453 -18.364 43.318 1 29.27 677 ARG A CA 1
ATOM 5379 C C . ARG A 1 677 ? 32.967 -18.168 41.886 1 29.27 677 ARG A C 1
ATOM 5381 O O . ARG A 1 677 ? 33.758 -17.855 40.994 1 29.27 677 ARG A O 1
ATOM 5388 N N . ILE A 1 678 ? 31.636 -18.353 41.655 1 31.78 678 ILE A N 1
ATOM 5389 C CA . ILE A 1 678 ? 31.175 -18.192 40.281 1 31.78 678 ILE A CA 1
ATOM 5390 C C . ILE A 1 678 ? 31.178 -16.712 39.905 1 31.78 678 ILE A C 1
ATOM 5392 O O . ILE A 1 678 ? 31.44 -16.358 38.753 1 31.78 678 ILE A O 1
ATOM 5396 N N . MET A 1 679 ? 31.042 -15.796 40.956 1 30.13 679 MET A N 1
ATOM 5397 C CA . MET A 1 679 ? 31.243 -14.373 40.699 1 30.13 679 MET A CA 1
ATOM 5398 C C . MET A 1 679 ? 32.66 -14.103 40.203 1 30.13 679 MET A C 1
ATOM 5400 O O . MET A 1 679 ? 32.861 -13.297 39.293 1 30.13 679 MET A O 1
ATOM 5404 N N . PHE A 1 680 ? 33.594 -14.878 40.78 1 32.04 680 PHE A N 1
ATOM 5405 C CA . PHE A 1 680 ? 34.99 -14.647 40.427 1 32.04 680 PHE A CA 1
ATOM 5406 C C . PHE A 1 680 ? 35.274 -15.111 39.004 1 32.04 680 PHE A C 1
ATOM 5408 O O . PHE A 1 680 ? 36.035 -14.47 38.276 1 32.04 680 PHE A O 1
ATOM 5415 N N . CYS A 1 681 ? 34.696 -16.277 38.595 1 30.9 681 CYS A N 1
ATOM 5416 C CA . CYS A 1 681 ? 35.005 -16.738 37.246 1 30.9 681 CYS A CA 1
ATOM 5417 C C . CYS A 1 681 ? 34.365 -15.832 36.201 1 30.9 681 CYS A C 1
ATOM 5419 O O . CYS A 1 681 ? 34.964 -15.559 35.159 1 30.9 681 CYS A O 1
ATOM 5421 N N . LEU A 1 682 ? 33.157 -15.253 36.482 1 31.04 682 LEU A N 1
ATOM 5422 C CA . LEU A 1 682 ? 32.575 -14.291 35.553 1 31.04 682 LEU A CA 1
ATOM 5423 C C . LEU A 1 682 ? 33.397 -13.007 35.515 1 31.04 682 LEU A C 1
ATOM 5425 O O . LEU A 1 682 ? 33.572 -12.408 34.451 1 31.04 682 LEU A O 1
ATOM 5429 N N . LEU A 1 683 ? 33.984 -12.661 36.645 1 30.97 683 LEU A N 1
ATOM 5430 C CA . LEU A 1 683 ? 34.893 -11.521 36.669 1 30.97 683 LEU A CA 1
ATOM 5431 C C . LEU A 1 683 ? 36.161 -11.819 35.875 1 30.97 683 LEU A C 1
ATOM 5433 O O . LEU A 1 683 ? 36.702 -10.936 35.206 1 30.97 683 LEU A O 1
ATOM 5437 N N . ALA A 1 684 ? 36.695 -13.045 36.008 1 33.11 684 ALA A N 1
ATOM 5438 C CA . ALA A 1 684 ? 37.964 -13.334 35.345 1 33.11 684 ALA A CA 1
ATOM 5439 C C . ALA A 1 684 ? 37.801 -13.335 33.828 1 33.11 684 ALA A C 1
ATOM 5441 O O . ALA A 1 684 ? 38.718 -12.95 33.099 1 33.11 684 ALA A O 1
ATOM 5442 N N . TYR A 1 685 ? 36.676 -13.861 33.301 1 32.07 685 TYR A N 1
ATOM 5443 C CA . TYR A 1 685 ? 36.538 -13.833 31.849 1 32.07 685 TYR A CA 1
ATOM 5444 C C . TYR A 1 685 ? 36.249 -12.421 31.355 1 32.07 685 TYR A C 1
ATOM 5446 O O . TYR A 1 685 ? 36.379 -12.135 30.163 1 32.07 685 TYR A O 1
ATOM 5454 N N . CYS A 1 686 ? 35.563 -11.609 32.248 1 29.72 686 CYS A N 1
ATOM 5455 C CA . CYS A 1 686 ? 35.409 -10.207 31.88 1 29.72 686 CYS A CA 1
ATOM 5456 C C . CYS A 1 686 ? 36.709 -9.441 32.094 1 29.72 686 CYS A C 1
ATOM 5458 O O . CYS A 1 686 ? 36.746 -8.218 31.943 1 29.72 686 CYS A O 1
ATOM 5460 N N . ALA A 1 687 ? 37.74 -10.138 32.607 1 31.57 687 ALA A N 1
ATOM 5461 C CA . ALA A 1 687 ? 38.996 -9.448 32.889 1 31.57 687 ALA A CA 1
ATOM 5462 C C . ALA A 1 687 ? 39.507 -8.712 31.654 1 31.57 687 ALA A C 1
ATOM 5464 O O . ALA A 1 687 ? 40.04 -7.605 31.76 1 31.57 687 ALA A O 1
ATOM 5465 N N . PRO A 1 688 ? 39.535 -9.482 30.508 1 33.53 688 PRO A N 1
ATOM 5466 C CA . PRO A 1 688 ? 40.196 -8.616 29.529 1 33.53 688 PRO A CA 1
ATOM 5467 C C . PRO A 1 688 ? 39.38 -7.368 29.199 1 33.53 688 PRO A C 1
ATOM 5469 O O . PRO A 1 688 ? 39.855 -6.489 28.476 1 33.53 688 PRO A O 1
ATOM 5472 N N . PHE A 1 689 ? 38.003 -7.475 29.268 1 30.59 689 PHE A N 1
ATOM 5473 C CA . PHE A 1 689 ? 37.233 -6.325 28.807 1 30.59 689 PHE A CA 1
ATOM 5474 C C . PHE A 1 689 ? 37.063 -5.305 29.926 1 30.59 689 PHE A C 1
ATOM 5476 O O . PHE A 1 689 ? 36.223 -5.481 30.812 1 30.59 689 PHE A O 1
ATOM 5483 N N . GLY A 1 690 ? 38.102 -4.365 30.077 1 29.45 690 GLY A N 1
ATOM 5484 C CA . GLY A 1 690 ? 38.46 -3.165 30.817 1 29.45 690 GLY A CA 1
ATOM 5485 C C . GLY A 1 690 ? 37.622 -2.962 32.066 1 29.45 690 GLY A C 1
ATOM 5486 O O . GLY A 1 690 ? 36.559 -3.569 32.212 1 29.45 690 GLY A O 1
ATOM 5487 N N . PHE A 1 691 ? 38.245 -2.495 33.244 1 33.26 691 PHE A N 1
ATOM 5488 C CA . PHE A 1 691 ? 37.906 -2.21 34.634 1 33.26 691 PHE A CA 1
ATOM 5489 C C . PHE A 1 691 ? 36.57 -1.482 34.727 1 33.26 691 PHE A C 1
ATOM 5491 O O . PHE A 1 691 ? 35.794 -1.713 35.656 1 33.26 691 PHE A O 1
ATOM 5498 N N . LEU A 1 692 ? 36.206 -0.641 33.761 1 31.48 692 LEU A N 1
ATOM 5499 C CA . LEU A 1 692 ? 35.054 0.244 33.9 1 31.48 692 LEU A CA 1
ATOM 5500 C C . LEU A 1 692 ? 33.75 -0.532 33.741 1 31.48 692 LEU A C 1
ATOM 5502 O O . LEU A 1 692 ? 32.767 -0.249 34.429 1 31.48 692 LEU A O 1
ATOM 5506 N N . ALA A 1 693 ? 33.765 -1.599 32.952 1 32.5 693 ALA A N 1
ATOM 5507 C CA . ALA A 1 693 ? 32.528 -2.344 32.734 1 32.5 693 ALA A CA 1
ATOM 5508 C C . ALA A 1 693 ? 32.128 -3.123 33.984 1 32.5 693 ALA A C 1
ATOM 5510 O O . ALA A 1 693 ? 30.942 -3.232 34.302 1 32.5 693 ALA A O 1
ATOM 5511 N N . LEU A 1 694 ? 33.12 -3.505 34.835 1 33.14 694 LEU A N 1
ATOM 5512 C CA . LEU A 1 694 ? 32.831 -4.252 36.054 1 33.14 694 LEU A CA 1
ATOM 5513 C C . LEU A 1 694 ? 32.154 -3.362 37.09 1 33.14 694 LEU A C 1
ATOM 5515 O O . LEU A 1 694 ? 31.222 -3.794 37.772 1 33.14 694 LEU A O 1
ATOM 5519 N N . GLN A 1 695 ? 32.599 -2.124 37.228 1 32.42 695 GLN A N 1
ATOM 5520 C CA . GLN A 1 695 ? 32.016 -1.205 38.201 1 32.42 695 GLN A CA 1
ATOM 5521 C C . GLN A 1 695 ? 30.565 -0.885 37.854 1 32.42 695 GLN A C 1
ATOM 5523 O O . GLN A 1 695 ? 29.71 -0.818 38.74 1 32.42 695 GLN A O 1
ATOM 5528 N N . CYS A 1 696 ? 30.254 -0.762 36.576 1 33.56 696 CYS A N 1
ATOM 5529 C CA . CYS A 1 696 ? 28.895 -0.414 36.177 1 33.56 696 CYS A CA 1
ATOM 5530 C C . CYS A 1 696 ? 27.946 -1.586 36.394 1 33.56 696 CYS A C 1
ATOM 5532 O O . CYS A 1 696 ? 26.803 -1.396 36.814 1 33.56 696 CYS A O 1
ATOM 5534 N N . PHE A 1 697 ? 28.458 -2.821 36.307 1 37.8 697 PHE A N 1
ATOM 5535 C CA . PHE A 1 697 ? 27.593 -3.981 36.484 1 37.8 697 PHE A CA 1
ATOM 5536 C C . PHE A 1 697 ? 27.235 -4.17 37.953 1 37.8 697 PHE A C 1
ATOM 5538 O O . PHE A 1 697 ? 26.081 -4.451 38.285 1 37.8 697 PHE A O 1
ATOM 5545 N N . THR A 1 698 ? 28.175 -3.922 38.879 1 38.74 698 THR A N 1
ATOM 5546 C CA . THR A 1 698 ? 27.88 -4.076 40.299 1 38.74 698 THR A CA 1
ATOM 5547 C C . THR A 1 698 ? 26.927 -2.983 40.775 1 38.74 698 THR A C 1
ATOM 5549 O O . THR A 1 698 ? 26.035 -3.24 41.585 1 38.74 698 THR A O 1
ATOM 5552 N N . SER A 1 699 ? 27.101 -1.768 40.291 1 35.92 699 SER A N 1
ATOM 5553 C CA . SER A 1 699 ? 26.192 -0.69 40.668 1 35.92 699 SER A CA 1
ATOM 5554 C C . SER A 1 699 ? 24.793 -0.927 40.109 1 35.92 699 SER A C 1
ATOM 5556 O O . SER A 1 699 ? 23.796 -0.649 40.778 1 35.92 699 SER A O 1
ATOM 5558 N N . LEU A 1 700 ? 24.718 -1.566 38.951 1 40 700 LEU A N 1
ATOM 5559 C CA . LEU A 1 700 ? 23.418 -1.848 38.353 1 40 700 LEU A CA 1
ATOM 5560 C C . LEU A 1 700 ? 22.698 -2.957 39.114 1 40 700 LEU A C 1
ATOM 5562 O O . LEU A 1 700 ? 21.491 -2.872 39.35 1 40 700 LEU A O 1
ATOM 5566 N N . ILE A 1 701 ? 23.409 -3.897 39.702 1 42.69 701 ILE A N 1
ATOM 5567 C CA . ILE A 1 701 ? 22.795 -4.97 40.476 1 42.69 701 ILE A CA 1
ATOM 5568 C C . ILE A 1 701 ? 22.257 -4.415 41.793 1 42.69 701 ILE A C 1
ATOM 5570 O O . ILE A 1 701 ? 21.141 -4.743 42.202 1 42.69 701 ILE A O 1
ATOM 5574 N N . VAL A 1 702 ? 23.018 -3.51 42.412 1 42.8 702 VAL A N 1
ATOM 5575 C CA . VAL A 1 702 ? 22.562 -2.889 43.651 1 42.8 702 VAL A CA 1
ATOM 5576 C C . VAL A 1 702 ? 21.348 -2.006 43.37 1 42.8 702 VAL A C 1
ATOM 5578 O O . VAL A 1 702 ? 20.372 -2.023 44.124 1 42.8 702 VAL A O 1
ATOM 5581 N N . TYR A 1 703 ? 21.293 -1.343 42.241 1 40.27 703 TYR A N 1
ATOM 5582 C CA . TYR A 1 703 ? 20.182 -0.471 41.879 1 40.27 703 TYR A CA 1
ATOM 5583 C C . TYR A 1 703 ? 18.936 -1.284 41.548 1 40.27 703 TYR A C 1
ATOM 5585 O O . TYR A 1 703 ? 17.831 -0.941 41.975 1 40.27 703 TYR A O 1
ATOM 5593 N N . ILE A 1 704 ? 19.107 -2.373 40.929 1 44.4 704 ILE A N 1
ATOM 5594 C CA . ILE A 1 704 ? 17.975 -3.232 40.6 1 44.4 704 ILE A CA 1
ATOM 5595 C C . ILE A 1 704 ? 17.416 -3.858 41.875 1 44.4 704 ILE A C 1
ATOM 5597 O O . ILE A 1 704 ? 16.198 -3.928 42.057 1 44.4 704 ILE A O 1
ATOM 5601 N N . TYR A 1 705 ? 18.263 -4.159 42.869 1 42.14 705 TYR A N 1
ATOM 5602 C CA . TYR A 1 705 ? 17.815 -4.705 44.145 1 42.14 705 TYR A CA 1
ATOM 5603 C C . TYR A 1 705 ? 17.024 -3.669 44.934 1 42.14 705 TYR A C 1
ATOM 5605 O O . TYR A 1 705 ? 15.975 -3.981 45.503 1 42.14 705 TYR A O 1
ATOM 5613 N N . ILE A 1 706 ? 17.463 -2.462 44.95 1 44.79 706 ILE A N 1
ATOM 5614 C CA . ILE A 1 706 ? 16.772 -1.398 45.671 1 44.79 706 ILE A CA 1
ATOM 5615 C C . ILE A 1 706 ? 15.46 -1.064 44.965 1 44.79 706 ILE A C 1
ATOM 5617 O O . ILE A 1 706 ? 14.425 -0.896 45.613 1 44.79 706 ILE A O 1
ATOM 5621 N N . TYR A 1 707 ? 15.378 -1.114 43.672 1 43.18 707 TYR A N 1
ATOM 5622 C CA . TYR A 1 707 ? 14.176 -0.796 42.909 1 43.18 707 TYR A CA 1
ATOM 5623 C C . TYR A 1 707 ? 13.138 -1.904 43.038 1 43.18 707 TYR A C 1
ATOM 5625 O O . TYR A 1 707 ? 11.95 -1.633 43.224 1 43.18 707 TYR A O 1
ATOM 5633 N N . ILE A 1 708 ? 13.524 -3.114 43.099 1 46.16 708 ILE A N 1
ATOM 5634 C CA . ILE A 1 708 ? 12.619 -4.239 43.304 1 46.16 708 ILE A CA 1
ATOM 5635 C C . ILE A 1 708 ? 12.039 -4.184 44.716 1 46.16 708 ILE A C 1
ATOM 5637 O O . ILE A 1 708 ? 10.84 -4.396 44.91 1 46.16 708 ILE A O 1
ATOM 5641 N N . TYR A 1 709 ? 12.764 -3.778 45.71 1 43.96 709 TYR A N 1
ATOM 5642 C CA . TYR A 1 709 ? 12.287 -3.637 47.081 1 43.96 709 TYR A CA 1
ATOM 5643 C C . TYR A 1 709 ? 11.276 -2.503 47.193 1 43.96 709 TYR A C 1
ATOM 5645 O O . TYR A 1 709 ? 10.233 -2.653 47.835 1 43.96 709 TYR A O 1
ATOM 5653 N N . ILE A 1 710 ? 11.461 -1.412 46.507 1 46.21 710 ILE A N 1
ATOM 5654 C CA . ILE A 1 710 ? 10.541 -0.28 46.544 1 46.21 710 ILE A CA 1
ATOM 5655 C C . ILE A 1 710 ? 9.278 -0.617 45.756 1 46.21 710 ILE A C 1
ATOM 5657 O O . ILE A 1 710 ? 8.165 -0.322 46.199 1 46.21 710 ILE A O 1
ATOM 5661 N N . TYR A 1 711 ? 9.349 -1.356 44.697 1 44.39 711 TYR A N 1
ATOM 5662 C CA . TYR A 1 711 ? 8.203 -1.739 43.881 1 44.39 711 TYR A CA 1
ATOM 5663 C C . TYR A 1 711 ? 7.33 -2.755 44.609 1 44.39 711 TYR A C 1
ATOM 5665 O O . TYR A 1 711 ? 6.103 -2.635 44.619 1 44.39 711 TYR A O 1
ATOM 5673 N N . ILE A 1 712 ? 7.888 -3.682 45.308 1 46.64 712 ILE A N 1
ATOM 5674 C CA . ILE A 1 712 ? 7.132 -4.648 46.099 1 46.64 712 ILE A CA 1
ATOM 5675 C C . ILE A 1 712 ? 6.413 -3.93 47.239 1 46.64 712 ILE A C 1
ATOM 5677 O O . ILE A 1 712 ? 5.243 -4.204 47.513 1 46.64 712 ILE A O 1
ATOM 5681 N N . TYR A 1 713 ? 6.968 -2.934 47.825 1 44.78 713 TYR A N 1
ATOM 5682 C CA . TYR A 1 713 ? 6.342 -2.166 48.895 1 44.78 713 TYR A CA 1
ATOM 5683 C C . TYR A 1 713 ? 5.203 -1.309 48.356 1 44.78 713 TYR A C 1
ATOM 5685 O O . TYR A 1 713 ? 4.126 -1.249 48.953 1 44.78 713 TYR A O 1
ATOM 5693 N N . ILE A 1 714 ? 5.319 -0.733 47.176 1 46.99 714 ILE A N 1
ATOM 5694 C CA . ILE A 1 714 ? 4.271 0.092 46.583 1 46.99 714 ILE A CA 1
ATOM 5695 C C . ILE A 1 714 ? 3.138 -0.798 46.078 1 46.99 714 ILE A C 1
ATOM 5697 O O . ILE A 1 714 ? 1.961 -0.486 46.273 1 46.99 714 ILE A O 1
ATOM 5701 N N . TYR A 1 715 ? 3.374 -1.943 45.577 1 44.81 715 TYR A N 1
ATOM 5702 C CA . TYR A 1 715 ? 2.358 -2.881 45.113 1 44.81 715 TYR A CA 1
ATOM 5703 C C . TYR A 1 715 ? 1.541 -3.422 46.28 1 44.81 715 TYR A C 1
ATOM 5705 O O . TYR A 1 715 ? 0.312 -3.493 46.205 1 44.81 715 TYR A O 1
ATOM 5713 N N . ILE A 1 716 ? 2.168 -3.723 47.387 1 47.5 716 ILE A N 1
ATOM 5714 C CA . ILE A 1 716 ? 1.46 -4.16 48.585 1 47.5 716 ILE A CA 1
ATOM 5715 C C . ILE A 1 716 ? 0.587 -3.023 49.112 1 47.5 716 ILE A C 1
ATOM 5717 O O . ILE A 1 716 ? -0.568 -3.241 49.486 1 47.5 716 ILE A O 1
ATOM 5721 N N . TYR A 1 717 ? 1.001 -1.822 48.982 1 45.14 717 TYR A N 1
ATOM 5722 C CA . TYR A 1 717 ? 0.224 -0.678 49.444 1 45.14 717 TYR A CA 1
ATOM 5723 C C . TYR A 1 717 ? -0.95 -0.404 48.512 1 45.14 717 TYR A C 1
ATOM 5725 O O . TYR A 1 717 ? -2.071 -0.166 48.969 1 45.14 717 TYR A O 1
ATOM 5733 N N . ILE A 1 718 ? -0.8 -0.513 47.204 1 46.75 718 ILE A N 1
ATOM 5734 C CA . ILE A 1 718 ? -1.876 -0.27 46.249 1 46.75 718 ILE A CA 1
ATOM 5735 C C . ILE A 1 718 ? -2.887 -1.413 46.309 1 46.75 718 ILE A C 1
ATOM 5737 O O . ILE A 1 718 ? -4.098 -1.18 46.286 1 46.75 718 ILE A O 1
ATOM 5741 N N . TYR A 1 719 ? -2.468 -2.635 46.535 1 44.59 719 TYR A N 1
ATOM 5742 C CA . TYR A 1 719 ? -3.369 -3.771 46.687 1 44.59 719 TYR A CA 1
ATOM 5743 C C . TYR A 1 719 ? -4.218 -3.629 47.945 1 44.59 719 TYR A C 1
ATOM 5745 O O . TYR A 1 719 ? -5.429 -3.857 47.914 1 44.59 719 TYR A O 1
ATOM 5753 N N . ILE A 1 720 ? -3.621 -3.159 49.006 1 48.12 720 ILE A N 1
ATOM 5754 C CA . ILE A 1 720 ? -4.371 -2.888 50.228 1 48.12 720 ILE A CA 1
ATOM 5755 C C . ILE A 1 720 ? -5.334 -1.727 49.996 1 48.12 720 ILE A C 1
ATOM 5757 O O . ILE A 1 720 ? -6.491 -1.777 50.421 1 48.12 720 ILE A O 1
ATOM 5761 N N . TYR A 1 721 ? -4.952 -0.801 49.16 1 44 721 TYR A N 1
ATOM 5762 C CA . TYR A 1 721 ? -5.8 0.353 48.882 1 44 721 TYR A CA 1
ATOM 5763 C C . TYR A 1 721 ? -6.959 -0.029 47.97 1 44 721 TYR A C 1
ATOM 5765 O O . TYR A 1 721 ? -8.109 0.333 48.232 1 44 721 TYR A O 1
ATOM 5773 N N . ILE A 1 722 ? -6.761 -0.773 46.908 1 46.06 722 ILE A N 1
ATOM 5774 C CA . ILE A 1 722 ? -7.833 -1.191 46.01 1 46.06 722 ILE A CA 1
ATOM 5775 C C . ILE A 1 722 ? -8.779 -2.14 46.742 1 46.06 722 ILE A C 1
ATOM 5777 O O . ILE A 1 722 ? -10 -2.041 46.599 1 46.06 722 ILE A O 1
ATOM 5781 N N . TYR A 1 723 ? -8.254 -2.994 47.62 1 43.74 723 TYR A N 1
ATOM 5782 C CA . TYR A 1 723 ? -9.101 -3.865 48.427 1 43.74 723 TYR A CA 1
ATOM 5783 C C . TYR A 1 723 ? -9.98 -3.052 49.369 1 43.74 723 TYR A C 1
ATOM 5785 O O . TYR A 1 723 ? -11.18 -3.309 49.485 1 43.74 723 TYR A O 1
ATOM 5793 N N . ILE A 1 724 ? -9.418 -2.017 49.918 1 46.14 724 ILE A N 1
ATOM 5794 C CA . ILE A 1 724 ? -10.204 -1.174 50.812 1 46.14 724 ILE A CA 1
ATOM 5795 C C . ILE A 1 724 ? -11.193 -0.34 50 1 46.14 724 ILE A C 1
ATOM 5797 O O . ILE A 1 724 ? -12.362 -0.218 50.372 1 46.14 724 ILE A O 1
ATOM 5801 N N . TYR A 1 725 ? -10.787 0.127 48.833 1 42.81 725 TYR A N 1
ATOM 5802 C CA . TYR A 1 725 ? -11.678 0.957 48.029 1 42.81 725 TYR A CA 1
ATOM 5803 C C . TYR A 1 725 ? -12.777 0.117 47.39 1 42.81 725 TYR A C 1
ATOM 5805 O O . TYR A 1 725 ? -13.94 0.527 47.356 1 42.81 725 TYR A O 1
ATOM 5813 N N . SER A 1 726 ? -12.463 -1.035 46.817 1 39.74 726 SER A N 1
ATOM 5814 C CA . SER A 1 726 ? -13.508 -1.906 46.29 1 39.74 726 SER A CA 1
ATOM 5815 C C . SER A 1 726 ? -14.47 -2.344 47.389 1 39.74 726 SER A C 1
ATOM 5817 O O . SER A 1 726 ? -15.673 -2.474 47.154 1 39.74 726 SER A O 1
ATOM 5819 N N . TYR A 1 727 ? -13.939 -2.519 48.6 1 40.76 727 TYR A N 1
ATOM 5820 C CA . TYR A 1 727 ? -14.807 -2.832 49.73 1 40.76 727 TYR A CA 1
ATOM 5821 C C . TYR A 1 727 ? -15.69 -1.641 50.085 1 40.76 727 TYR A C 1
ATOM 5823 O O . TYR A 1 727 ? -16.889 -1.799 50.323 1 40.76 727 TYR A O 1
ATOM 5831 N N . ILE A 1 728 ? -15.144 -0.431 49.961 1 41.44 728 ILE A N 1
ATOM 5832 C CA . ILE A 1 728 ? -15.952 0.738 50.293 1 41.44 728 ILE A CA 1
ATOM 5833 C C . ILE A 1 728 ? -16.963 0.999 49.179 1 41.44 728 ILE A C 1
ATOM 5835 O O . ILE A 1 728 ? -18.134 1.28 49.448 1 41.44 728 ILE A O 1
ATOM 5839 N N . SER A 1 729 ? -16.48 0.925 47.932 1 35.79 729 SER A N 1
ATOM 5840 C CA . SER A 1 729 ? -17.412 1.198 46.843 1 35.79 729 SER A CA 1
ATOM 5841 C C . SER A 1 729 ? -18.513 0.145 46.781 1 35.79 729 SER A C 1
ATOM 5843 O O . SER A 1 729 ? -19.624 0.427 46.327 1 35.79 729 SER A O 1
ATOM 5845 N N . PHE A 1 730 ? -18.236 -1.146 47.071 1 36.26 730 PHE A N 1
ATOM 5846 C CA . PHE A 1 730 ? -19.275 -2.165 47.16 1 36.26 730 PHE A CA 1
ATOM 5847 C C . PHE A 1 730 ? -20.253 -1.844 48.285 1 36.26 730 PHE A C 1
ATOM 5849 O O . PHE A 1 730 ? -21.465 -2.004 48.126 1 36.26 730 PHE A O 1
ATOM 5856 N N . CYS A 1 731 ? -19.693 -1.312 49.373 1 34.33 731 CYS A N 1
ATOM 5857 C CA . CYS A 1 731 ? -20.603 -0.962 50.458 1 34.33 731 CYS A CA 1
ATOM 5858 C C . CYS A 1 731 ? -21.494 0.211 50.066 1 34.33 731 CYS A C 1
ATOM 5860 O O . CYS A 1 731 ? -22.643 0.296 50.502 1 34.33 731 CYS A O 1
ATOM 5862 N N . ASP A 1 732 ? -20.959 1.166 49.29 1 32.36 732 ASP A N 1
ATOM 5863 C CA . ASP A 1 732 ? -21.806 2.331 49.054 1 32.36 732 ASP A CA 1
ATOM 5864 C C . ASP A 1 732 ? -22.982 1.98 48.146 1 32.36 732 ASP A C 1
ATOM 5866 O O . ASP A 1 732 ? -24.083 2.507 48.316 1 32.36 732 ASP A O 1
ATOM 5870 N N . ASN A 1 733 ? -22.765 1.191 47.107 1 30.48 733 ASN A N 1
ATOM 5871 C CA . ASN A 1 733 ? -23.929 1.014 46.244 1 30.48 733 ASN A CA 1
ATOM 5872 C C . ASN A 1 733 ? -25.012 0.185 46.928 1 30.48 733 ASN A C 1
ATOM 5874 O O . ASN A 1 733 ? -26.111 0.028 46.391 1 30.48 733 ASN A O 1
ATOM 5878 N N . TYR A 1 734 ? -24.669 -0.735 47.839 1 30.64 734 TYR A N 1
ATOM 5879 C CA . TYR A 1 734 ? -25.775 -1.466 48.448 1 30.64 734 TYR A CA 1
ATOM 5880 C C . TYR A 1 734 ? -26.524 -0.591 49.446 1 30.64 734 TYR A C 1
ATOM 5882 O O . TYR A 1 734 ? -27.388 -1.076 50.18 1 30.64 734 TYR A O 1
ATOM 5890 N N . ALA A 1 735 ? -26.073 0.65 49.588 1 28.65 735 ALA A N 1
ATOM 5891 C CA . ALA A 1 735 ? -26.787 1.388 50.627 1 28.65 735 ALA A CA 1
ATOM 5892 C C . ALA A 1 735 ? -28.266 1.527 50.282 1 28.65 735 ALA A C 1
ATOM 5894 O O . ALA A 1 735 ? -29.099 1.743 51.166 1 28.65 735 ALA A O 1
ATOM 5895 N N . ASN A 1 736 ? -28.724 1.732 49.051 1 26.13 736 ASN A N 1
ATOM 5896 C CA . ASN A 1 736 ? -30.138 2.089 49.051 1 26.13 736 ASN A CA 1
ATOM 5897 C C . ASN A 1 736 ? -31.017 0.897 49.417 1 26.13 736 ASN A C 1
ATOM 5899 O O . ASN A 1 736 ? -32.24 0.954 49.274 1 26.13 736 ASN A O 1
ATOM 5903 N N . VAL A 1 737 ? -30.581 -0.417 49.311 1 24.66 737 VAL A N 1
ATOM 5904 C CA . VAL A 1 737 ? -31.6 -1.319 49.835 1 24.66 737 VAL A CA 1
ATOM 5905 C C . VAL A 1 737 ? -31.61 -1.259 51.361 1 24.66 737 VAL A C 1
ATOM 5907 O O . VAL A 1 737 ? -30.56 -1.365 51.999 1 24.66 737 VAL A O 1
ATOM 5910 N N . LYS A 1 738 ? -32.648 -0.667 52.097 1 28.19 738 LYS A N 1
ATOM 5911 C CA . LYS A 1 738 ? -33.002 -0.364 53.48 1 28.19 738 LYS A CA 1
ATOM 5912 C C . LYS A 1 738 ? -32.6 -1.504 54.412 1 28.19 738 LYS A C 1
ATOM 5914 O O . LYS A 1 738 ? -32.09 -1.266 55.509 1 28.19 738 LYS A O 1
ATOM 5919 N N . HIS A 1 739 ? -33.155 -2.745 54.273 1 23.63 739 HIS A N 1
ATOM 5920 C CA . HIS A 1 739 ? -33.379 -3.512 55.493 1 23.63 739 HIS A CA 1
ATOM 5921 C C . HIS A 1 739 ? -32.066 -4.038 56.061 1 23.63 739 HIS A C 1
ATOM 5923 O O . HIS A 1 739 ? -31.927 -4.189 57.277 1 23.63 739 HIS A O 1
ATOM 5929 N N . SER A 1 740 ? -31.143 -4.716 55.205 1 22.6 740 SER A N 1
ATOM 5930 C CA . SER A 1 740 ? -30.419 -5.798 55.864 1 22.6 740 SER A CA 1
ATOM 5931 C C . SER A 1 740 ? -29.217 -5.268 56.637 1 22.6 740 SER A C 1
ATOM 5933 O O . SER A 1 740 ? -28.174 -4.974 56.049 1 22.6 740 SER A O 1
ATOM 5935 N N . PHE A 1 741 ? -29.321 -4.329 57.658 1 25.87 741 PHE A N 1
ATOM 5936 C CA . PHE A 1 741 ? -28.452 -3.624 58.593 1 25.87 741 PHE A CA 1
ATOM 5937 C C . PHE A 1 741 ? -27.547 -4.602 59.332 1 25.87 741 PHE A C 1
ATOM 5939 O O . PHE A 1 741 ? -26.628 -4.19 60.043 1 25.87 741 PHE A O 1
ATOM 5946 N N . GLY A 1 742 ? -27.94 -5.902 59.411 1 24.29 742 GLY A N 1
ATOM 5947 C CA . GLY A 1 742 ? -27.471 -6.666 60.557 1 24.29 742 GLY A CA 1
ATOM 5948 C C . GLY A 1 742 ? -25.989 -6.981 60.497 1 24.29 742 GLY A C 1
ATOM 5949 O O . GLY A 1 742 ? -25.313 -7.007 61.528 1 24.29 742 GLY A O 1
ATOM 5950 N N . LEU A 1 743 ? -25.523 -7.192 59.266 1 25.15 743 LEU A N 1
ATOM 5951 C CA . LEU A 1 743 ? -24.32 -8.017 59.284 1 25.15 743 LEU A CA 1
ATOM 5952 C C . LEU A 1 743 ? -23.094 -7.182 59.64 1 25.15 743 LEU A C 1
ATOM 5954 O O . LEU A 1 743 ? -22.057 -7.727 60.025 1 25.15 743 LEU A O 1
ATOM 5958 N N . PHE A 1 744 ? -23.209 -5.841 59.595 1 28.62 744 PHE A N 1
ATOM 5959 C CA . PHE A 1 744 ? -22.017 -5.033 59.823 1 28.62 744 PHE A CA 1
ATOM 5960 C C . PHE A 1 744 ? -21.54 -5.167 61.264 1 28.62 744 PHE A C 1
ATOM 5962 O O . PHE A 1 744 ? -20.353 -4.993 61.549 1 28.62 744 PHE A O 1
ATOM 5969 N N . PHE A 1 745 ? -22.532 -5.426 62.148 1 29.3 745 PHE A N 1
ATOM 5970 C CA . PHE A 1 745 ? -22.203 -5.449 63.569 1 29.3 745 PHE A CA 1
ATOM 5971 C C . PHE A 1 745 ? -21.22 -6.572 63.878 1 29.3 745 PHE A C 1
ATOM 5973 O O . PHE A 1 745 ? -20.421 -6.465 64.811 1 29.3 745 PHE A O 1
ATOM 5980 N N . LEU A 1 746 ? -21.274 -7.591 62.993 1 25.8 746 LEU A N 1
ATOM 5981 C CA . LEU A 1 746 ? -20.565 -8.766 63.487 1 25.8 746 LEU A CA 1
ATOM 5982 C C . LEU A 1 746 ? -19.058 -8.602 63.319 1 25.8 746 LEU A C 1
ATOM 5984 O O . LEU A 1 746 ? -18.287 -8.96 64.212 1 25.8 746 LEU A O 1
ATOM 5988 N N . ILE A 1 747 ? -18.67 -7.956 62.216 1 28.76 747 ILE A N 1
ATOM 5989 C CA . ILE A 1 747 ? -17.234 -8.116 62.013 1 28.76 747 ILE A CA 1
ATOM 5990 C C . ILE A 1 747 ? -16.474 -7.148 62.917 1 28.76 747 ILE A C 1
ATOM 5992 O O . ILE A 1 747 ? -15.396 -7.475 63.419 1 28.76 747 ILE A O 1
ATOM 5996 N N . LYS A 1 748 ? -17.079 -6 63.224 1 29.51 748 LYS A N 1
ATOM 5997 C CA . LYS A 1 748 ? -16.384 -5.067 64.106 1 29.51 748 LYS A CA 1
ATOM 5998 C C . LYS A 1 748 ? -16.05 -5.72 65.444 1 29.51 748 LYS A C 1
ATOM 6000 O O . LYS A 1 748 ? -14.983 -5.476 66.011 1 29.51 748 LYS A O 1
ATOM 6005 N N . SER A 1 749 ? -16.957 -6.545 65.944 1 28.05 749 SER A N 1
ATOM 6006 C CA . SER A 1 749 ? -16.73 -7.064 67.289 1 28.05 749 SER A CA 1
ATOM 6007 C C . SER A 1 749 ? -15.517 -7.987 67.328 1 28.05 749 SER A C 1
ATOM 6009 O O . SER A 1 749 ? -14.979 -8.268 68.4 1 28.05 749 SER A O 1
ATOM 6011 N N . VAL A 1 750 ? -15.267 -8.708 66.231 1 29.35 750 VAL A N 1
ATOM 6012 C CA . VAL A 1 750 ? -14.26 -9.741 66.448 1 29.35 750 VAL A CA 1
ATOM 6013 C C . VAL A 1 750 ? -12.865 -9.12 66.413 1 29.35 750 VAL A C 1
ATOM 6015 O O . VAL A 1 750 ? -11.999 -9.479 67.214 1 29.35 750 VAL A O 1
ATOM 6018 N N . ILE A 1 751 ? -12.632 -8.225 65.396 1 29.92 751 ILE A N 1
ATOM 6019 C CA . ILE A 1 751 ? -11.202 -7.99 65.226 1 29.92 751 ILE A CA 1
ATOM 6020 C C . ILE A 1 751 ? -10.745 -6.882 66.172 1 29.92 751 ILE A C 1
ATOM 6022 O O . ILE A 1 751 ? -9.56 -6.787 66.499 1 29.92 751 ILE A O 1
ATOM 6026 N N . LEU A 1 752 ? -11.691 -6.041 66.645 1 28.85 752 LEU A N 1
ATOM 6027 C CA . LEU A 1 752 ? -11.157 -4.957 67.461 1 28.85 752 LEU A CA 1
ATOM 6028 C C . LEU A 1 752 ? -10.501 -5.501 68.726 1 28.85 752 LEU A C 1
ATOM 6030 O O . LEU A 1 752 ? -9.586 -4.881 69.272 1 28.85 752 LEU A O 1
ATOM 6034 N N . PRO A 1 753 ? -11.099 -6.616 69.272 1 29.06 753 PRO A N 1
ATOM 6035 C CA . PRO A 1 753 ? -10.512 -6.876 70.588 1 29.06 753 PRO A CA 1
ATOM 6036 C C . PRO A 1 753 ? -9.016 -7.174 70.519 1 29.06 753 PRO A C 1
ATOM 6038 O O . PRO A 1 753 ? -8.304 -7.014 71.514 1 29.06 753 PRO A O 1
ATOM 6041 N N . PHE A 1 754 ? -8.517 -7.645 69.412 1 29.19 754 PHE A N 1
ATOM 6042 C CA . PHE A 1 754 ? -7.142 -8.107 69.554 1 29.19 754 PHE A CA 1
ATOM 6043 C C . PHE A 1 754 ? -6.176 -6.929 69.596 1 29.19 754 PHE A C 1
ATOM 6045 O O . PHE A 1 754 ? -5.041 -7.066 70.055 1 29.19 754 PHE A O 1
ATOM 6052 N N . TRP A 1 755 ? -6.491 -5.709 68.954 1 28 755 TRP A N 1
ATOM 6053 C CA . TRP A 1 755 ? -5.451 -4.69 69.056 1 28 755 TRP A CA 1
ATOM 6054 C C . TRP A 1 755 ? -5.612 -3.875 70.335 1 28 755 TRP A C 1
ATOM 6056 O O . TRP A 1 755 ? -4.864 -2.922 70.569 1 28 755 TRP A O 1
ATOM 6066 N N . LYS A 1 756 ? -6.519 -4.285 71.25 1 23.6 756 LYS A N 1
ATOM 6067 C CA . LYS A 1 756 ? -6.245 -3.594 72.506 1 23.6 756 LYS A CA 1
ATOM 6068 C C . LYS A 1 756 ? -5.057 -4.22 73.231 1 23.6 756 LYS A C 1
ATOM 6070 O O . LYS A 1 756 ? -4.976 -5.444 73.358 1 23.6 756 LYS A O 1
ATOM 6075 N N . ILE B 1 1 ? 23.185 -45.465 17.496 1 31.67 1 ILE B N 1
ATOM 6076 C CA . ILE B 1 1 ? 22.245 -44.927 18.474 1 31.67 1 ILE B CA 1
ATOM 6077 C C . ILE B 1 1 ? 21.18 -44.096 17.763 1 31.67 1 ILE B C 1
ATOM 6079 O O . ILE B 1 1 ? 19.989 -44.222 18.054 1 31.67 1 ILE B O 1
ATOM 6083 N N . THR B 1 2 ? 21.597 -43.361 16.723 1 36.93 2 THR B N 1
ATOM 6084 C CA . THR B 1 2 ? 20.64 -42.606 15.922 1 36.93 2 THR B CA 1
ATOM 6085 C C . THR B 1 2 ? 19.671 -43.546 15.211 1 36.93 2 THR B C 1
ATOM 6087 O O . THR B 1 2 ? 18.472 -43.267 15.132 1 36.93 2 THR B O 1
ATOM 6090 N N . LEU B 1 3 ? 20.199 -44.737 14.761 1 40.04 3 LEU B N 1
ATOM 6091 C CA . LEU B 1 3 ? 19.345 -45.705 14.082 1 40.04 3 LEU B CA 1
ATOM 6092 C C . LEU B 1 3 ? 18.359 -46.339 15.057 1 40.04 3 LEU B C 1
ATOM 6094 O O . LEU B 1 3 ? 17.183 -46.515 14.73 1 40.04 3 LEU B O 1
ATOM 6098 N N . LEU B 1 4 ? 18.905 -46.606 16.302 1 38.67 4 LEU B N 1
ATOM 6099 C CA . LEU B 1 4 ? 18.053 -47.257 17.291 1 38.67 4 LEU B CA 1
ATOM 6100 C C . LEU B 1 4 ? 16.971 -46.304 17.788 1 38.67 4 LEU B C 1
ATOM 6102 O O . LEU B 1 4 ? 15.815 -46.701 17.952 1 38.67 4 LEU B O 1
ATOM 6106 N N . ILE B 1 5 ? 17.278 -44.949 17.892 1 39.92 5 ILE B N 1
ATOM 6107 C CA . ILE B 1 5 ? 16.289 -43.966 18.321 1 39.92 5 ILE B CA 1
ATOM 6108 C C . ILE B 1 5 ? 15.238 -43.78 17.23 1 39.92 5 ILE B C 1
ATOM 6110 O O . ILE B 1 5 ? 14.046 -43.658 17.522 1 39.92 5 ILE B O 1
ATOM 6114 N N . ARG B 1 6 ? 15.565 -43.919 15.968 1 39.65 6 ARG B N 1
ATOM 6115 C CA . ARG B 1 6 ? 14.62 -43.77 14.866 1 39.65 6 ARG B CA 1
ATOM 6116 C C . ARG B 1 6 ? 13.57 -44.875 14.892 1 39.65 6 ARG B C 1
ATOM 6118 O O . ARG B 1 6 ? 12.41 -44.645 14.543 1 39.65 6 ARG B O 1
ATOM 6125 N N . TYR B 1 7 ? 13.972 -46.136 15.319 1 40.45 7 TYR B N 1
ATOM 6126 C CA . TYR B 1 7 ? 13.03 -47.249 15.265 1 40.45 7 TYR B CA 1
ATOM 6127 C C . TYR B 1 7 ? 12.147 -47.277 16.507 1 40.45 7 TYR B C 1
ATOM 6129 O O . TYR B 1 7 ? 10.973 -47.645 16.433 1 40.45 7 TYR B O 1
ATOM 6137 N N . LEU B 1 8 ? 12.742 -46.88 17.686 1 41.3 8 LEU B N 1
ATOM 6138 C CA . LEU B 1 8 ? 11.978 -47.088 18.911 1 41.3 8 LEU B CA 1
ATOM 6139 C C . LEU B 1 8 ? 11.047 -45.91 19.178 1 41.3 8 LEU B C 1
ATOM 6141 O O . LEU B 1 8 ? 10.071 -46.041 19.919 1 41.3 8 LEU B O 1
ATOM 6145 N N . LEU B 1 9 ? 11.276 -44.688 18.561 1 39.52 9 LEU B N 1
ATOM 6146 C CA . LEU B 1 9 ? 10.428 -43.533 18.837 1 39.52 9 LEU B CA 1
ATOM 6147 C C . LEU B 1 9 ? 9.05 -43.708 18.208 1 39.52 9 LEU B C 1
ATOM 6149 O O . LEU B 1 9 ? 8.031 -43.46 18.857 1 39.52 9 LEU B O 1
ATOM 6153 N N . PRO B 1 10 ? 8.952 -44.209 16.974 1 39.8 10 PRO B N 1
ATOM 6154 C CA . PRO B 1 10 ? 7.579 -44.36 16.486 1 39.8 10 PRO B CA 1
ATOM 6155 C C . PRO B 1 10 ? 6.79 -45.412 17.262 1 39.8 10 PRO B C 1
ATOM 6157 O O . PRO B 1 10 ? 5.585 -45.253 17.474 1 39.8 10 PRO B O 1
ATOM 6160 N N . ILE B 1 11 ? 7.43 -46.424 17.86 1 42.44 11 ILE B N 1
ATOM 6161 C CA . ILE B 1 11 ? 6.724 -47.47 18.593 1 42.44 11 ILE B CA 1
ATOM 6162 C C . ILE B 1 11 ? 6.213 -46.915 19.92 1 42.44 11 ILE B C 1
ATOM 6164 O O . ILE B 1 11 ? 5.074 -47.178 20.313 1 42.44 11 ILE B O 1
ATOM 6168 N N . THR B 1 12 ? 7.033 -46.015 20.565 1 39.74 12 THR B N 1
ATOM 6169 C CA . THR B 1 12 ? 6.588 -45.469 21.843 1 39.74 12 THR B CA 1
ATOM 6170 C C . THR B 1 12 ? 5.464 -44.458 21.638 1 39.74 12 THR B C 1
ATOM 6172 O O . THR B 1 12 ? 4.505 -44.423 22.412 1 39.74 12 THR B O 1
ATOM 6175 N N . VAL B 1 13 ? 5.466 -43.688 20.561 1 41.05 13 VAL B N 1
ATOM 6176 C CA . VAL B 1 13 ? 4.388 -42.744 20.287 1 41.05 13 VAL B CA 1
ATOM 6177 C C . VAL B 1 13 ? 3.126 -43.504 19.884 1 41.05 13 VAL B C 1
ATOM 6179 O O . VAL B 1 13 ? 2.024 -43.167 20.325 1 41.05 13 VAL B O 1
ATOM 6182 N N . ALA B 1 14 ? 3.295 -44.664 19.169 1 39.82 14 ALA B N 1
ATOM 6183 C CA . ALA B 1 14 ? 2.141 -45.477 18.795 1 39.82 14 ALA B CA 1
ATOM 6184 C C . ALA B 1 14 ? 1.521 -46.145 20.019 1 39.82 14 ALA B C 1
ATOM 6186 O O . ALA B 1 14 ? 0.297 -46.179 20.162 1 39.82 14 ALA B O 1
ATOM 6187 N N . LEU B 1 15 ? 2.376 -46.579 20.909 1 40.59 15 LEU B N 1
ATOM 6188 C CA . LEU B 1 15 ? 1.856 -47.243 22.099 1 40.59 15 LEU B CA 1
ATOM 6189 C C . LEU B 1 15 ? 1.175 -46.242 23.026 1 40.59 15 LEU B C 1
ATOM 6191 O O . LEU B 1 15 ? 0.111 -46.527 23.581 1 40.59 15 LEU B O 1
ATOM 6195 N N . CYS B 1 16 ? 1.711 -44.983 23.095 1 38.68 16 CYS B N 1
ATOM 6196 C CA . CYS B 1 16 ? 1.064 -43.962 23.911 1 38.68 16 CYS B CA 1
ATOM 6197 C C . CYS B 1 16 ? -0.247 -43.508 23.279 1 38.68 16 CYS B C 1
ATOM 6199 O O . CYS B 1 16 ? -1.241 -43.304 23.978 1 38.68 16 CYS B O 1
ATOM 6201 N N . SER B 1 17 ? -0.334 -43.479 21.94 1 39.69 17 SER B N 1
ATOM 6202 C CA . SER B 1 17 ? -1.586 -43.141 21.271 1 39.69 17 SER B CA 1
ATOM 6203 C C . SER B 1 17 ? -2.619 -44.251 21.437 1 39.69 17 SER B C 1
ATOM 6205 O O . SER B 1 17 ? -3.804 -43.978 21.64 1 39.69 17 SER B O 1
ATOM 6207 N N . HIS B 1 18 ? -2.205 -45.525 21.402 1 39.8 18 HIS B N 1
ATOM 6208 C CA . HIS B 1 18 ? -3.137 -46.628 21.604 1 39.8 18 HIS B CA 1
ATOM 6209 C C . HIS B 1 18 ? -3.663 -46.651 23.035 1 39.8 18 HIS B C 1
ATOM 6211 O O . HIS B 1 18 ? -4.855 -46.876 23.259 1 39.8 18 HIS B O 1
ATOM 6217 N N . LEU B 1 19 ? -2.781 -46.331 23.959 1 39.94 19 LEU B N 1
ATOM 6218 C CA . LEU B 1 19 ? -3.223 -46.331 25.35 1 39.94 19 LEU B CA 1
ATOM 6219 C C . LEU B 1 19 ? -4.166 -45.164 25.621 1 39.94 19 LEU B C 1
ATOM 6221 O O . LEU B 1 19 ? -5.154 -45.314 26.343 1 39.94 19 LEU B O 1
ATOM 6225 N N . LEU B 1 20 ? -3.972 -44.083 24.905 1 38.3 20 LEU B N 1
ATOM 6226 C CA . LEU B 1 20 ? -4.892 -42.958 25.041 1 38.3 20 LEU B CA 1
ATOM 6227 C C . LEU B 1 20 ? -6.23 -43.267 24.377 1 38.3 20 LEU B C 1
ATOM 6229 O O . LEU B 1 20 ? -7.286 -42.908 24.903 1 38.3 20 LEU B O 1
ATOM 6233 N N . ASN B 1 21 ? -6.246 -44.003 23.281 1 38.03 21 ASN B N 1
ATOM 6234 C CA . ASN B 1 21 ? -7.489 -44.415 22.636 1 38.03 21 ASN B CA 1
ATOM 6235 C C . ASN B 1 21 ? -8.259 -45.417 23.491 1 38.03 21 ASN B C 1
ATOM 6237 O O . ASN B 1 21 ? -9.486 -45.345 23.587 1 38.03 21 ASN B O 1
ATOM 6241 N N . VAL B 1 22 ? -7.595 -46.334 24.147 1 38.6 22 VAL B N 1
ATOM 6242 C CA . VAL B 1 22 ? -8.282 -47.315 24.981 1 38.6 22 VAL B CA 1
ATOM 6243 C C . VAL B 1 22 ? -8.893 -46.622 26.197 1 38.6 22 VAL B C 1
ATOM 6245 O O . VAL B 1 22 ? -10.038 -46.895 26.565 1 38.6 22 VAL B O 1
ATOM 6248 N N . PHE B 1 23 ? -8.205 -45.622 26.699 1 37.22 23 PHE B N 1
ATOM 6249 C CA . PHE B 1 23 ? -8.764 -44.946 27.865 1 37.22 23 PHE B CA 1
ATOM 6250 C C . PHE B 1 23 ? -9.941 -44.065 27.467 1 37.22 23 PHE B C 1
ATOM 6252 O O . PHE B 1 23 ? -10.939 -43.99 28.187 1 37.22 23 PHE B O 1
ATOM 6259 N N . SER B 1 24 ? -9.914 -43.527 26.281 1 32.55 24 SER B N 1
ATOM 6260 C CA . SER B 1 24 ? -11.063 -42.751 25.827 1 32.55 24 SER B CA 1
ATOM 6261 C C . SER B 1 24 ? -12.253 -43.654 25.519 1 32.55 24 SER B C 1
ATOM 6263 O O . SER B 1 24 ? -13.403 -43.279 25.759 1 32.55 24 SER B O 1
ATOM 6265 N N . SER B 1 25 ? -12.039 -44.86 25.051 1 31.97 25 SER B N 1
ATOM 6266 C CA . SER B 1 25 ? -13.138 -45.79 24.812 1 31.97 25 SER B CA 1
ATOM 6267 C C . SER B 1 25 ? -13.768 -46.252 26.122 1 31.97 25 SER B C 1
ATOM 6269 O O . SER B 1 25 ? -14.979 -46.471 26.191 1 31.97 25 SER B O 1
ATOM 6271 N N . ILE B 1 26 ? -13.014 -46.404 27.143 1 34.92 26 ILE B N 1
ATOM 6272 C CA . ILE B 1 26 ? -13.599 -46.864 28.397 1 34.92 26 ILE B CA 1
ATOM 6273 C C . ILE B 1 26 ? -14.444 -45.751 29.011 1 34.92 26 ILE B C 1
ATOM 6275 O O . ILE B 1 26 ? -15.522 -46.008 29.553 1 34.92 26 ILE B O 1
ATOM 6279 N N . LEU B 1 27 ? -14.024 -44.533 28.826 1 30.81 27 LEU B N 1
ATOM 6280 C CA . LEU B 1 27 ? -14.834 -43.468 29.406 1 30.81 27 LEU B CA 1
ATOM 6281 C C . LEU B 1 27 ? -16.145 -43.306 28.643 1 30.81 27 LEU B C 1
ATOM 6283 O O . LEU B 1 27 ? -17.177 -42.984 29.236 1 30.81 27 LEU B O 1
ATOM 6287 N N . LEU B 1 28 ? -16.182 -43.608 27.339 1 29.23 28 LEU B N 1
ATOM 6288 C CA . LEU B 1 28 ? -17.428 -43.521 26.586 1 29.23 28 LEU B CA 1
ATOM 6289 C C . LEU B 1 28 ? -18.385 -44.638 26.989 1 29.23 28 LEU B C 1
ATOM 6291 O O . LEU B 1 28 ? -19.604 -44.451 26.975 1 29.23 28 LEU B O 1
ATOM 6295 N N . ILE B 1 29 ? -17.942 -45.81 27.389 1 31.27 29 ILE B N 1
ATOM 6296 C CA . ILE B 1 29 ? -18.872 -46.899 27.665 1 31.27 29 ILE B CA 1
ATOM 6297 C C . ILE B 1 29 ? -19.634 -46.612 28.956 1 31.27 29 ILE B C 1
ATOM 6299 O O . ILE B 1 29 ? -20.826 -46.913 29.061 1 31.27 29 ILE B O 1
ATOM 6303 N N . SER B 1 30 ? -18.981 -45.995 29.932 1 27.56 30 SER B N 1
ATOM 6304 C CA . SER B 1 30 ? -19.721 -45.95 31.189 1 27.56 30 SER B CA 1
ATOM 6305 C C . SER B 1 30 ? -20.892 -44.977 31.106 1 27.56 30 SER B C 1
ATOM 6307 O O . SER B 1 30 ? -21.841 -45.072 31.887 1 27.56 30 SER B O 1
ATOM 6309 N N . GLU B 1 31 ? -20.746 -43.968 30.324 1 28.51 31 GLU B N 1
ATOM 6310 C CA . GLU B 1 31 ? -21.867 -43.034 30.363 1 28.51 31 GLU B CA 1
ATOM 6311 C C . GLU B 1 31 ? -23.087 -43.605 29.645 1 28.51 31 GLU B C 1
ATOM 6313 O O . GLU B 1 31 ? -24.194 -43.078 29.775 1 28.51 31 GLU B O 1
ATOM 6318 N N . PHE B 1 32 ? -22.91 -44.682 28.834 1 26.34 32 PHE B N 1
ATOM 6319 C CA . PHE B 1 32 ? -24.047 -45.157 28.054 1 26.34 32 PHE B CA 1
ATOM 6320 C C . PHE B 1 32 ? -25.069 -45.845 28.95 1 26.34 32 PHE B C 1
ATOM 6322 O O . PHE B 1 32 ? -26.226 -46.02 28.561 1 26.34 32 PHE B O 1
ATOM 6329 N N . SER B 1 33 ? -24.63 -46.471 30.114 1 24.45 33 SER B N 1
ATOM 6330 C CA . SER B 1 33 ? -25.606 -47.385 30.699 1 24.45 33 SER B CA 1
ATOM 6331 C C . SER B 1 33 ? -26.758 -46.624 31.345 1 24.45 33 SER B C 1
ATOM 6333 O O . SER B 1 33 ? -27.81 -47.202 31.627 1 24.45 33 SER B O 1
ATOM 6335 N N . PHE B 1 34 ? -26.394 -45.481 31.956 1 25.09 34 PHE B N 1
ATOM 6336 C CA . PHE B 1 34 ? -27.442 -45.048 32.874 1 25.09 34 PHE B CA 1
ATOM 6337 C C . PHE B 1 34 ? -28.685 -44.612 32.109 1 25.09 34 PHE B C 1
ATOM 6339 O O . PHE B 1 34 ? -29.81 -44.871 32.543 1 25.09 34 PHE B O 1
ATOM 6346 N N . PHE B 1 35 ? -28.471 -43.934 30.986 1 23.14 35 PHE B N 1
ATOM 6347 C CA . PHE B 1 35 ? -29.706 -43.364 30.461 1 23.14 35 PHE B CA 1
ATOM 6348 C C . PHE B 1 35 ? -30.57 -44.444 29.819 1 23.14 35 PHE B C 1
ATOM 6350 O O . PHE B 1 35 ? -31.566 -44.139 29.161 1 23.14 35 PHE B O 1
ATOM 6357 N N . GLN B 1 36 ? -30.026 -45.729 29.903 1 20.22 36 GLN B N 1
ATOM 6358 C CA . GLN B 1 36 ? -30.814 -46.689 29.136 1 20.22 36 GLN B CA 1
ATOM 6359 C C . GLN B 1 36 ? -32.222 -46.827 29.708 1 20.22 36 GLN B C 1
ATOM 6361 O O . GLN B 1 36 ? -33.132 -47.3 29.023 1 20.22 36 GLN B O 1
ATOM 6366 N N . SER B 1 37 ? -32.299 -46.669 31.09 1 20.51 37 SER B N 1
ATOM 6367 C CA . SER B 1 37 ? -33.447 -47.396 31.621 1 20.51 37 SER B CA 1
ATOM 6368 C C . SER B 1 37 ? -34.759 -46.765 31.166 1 20.51 37 SER B C 1
ATOM 6370 O O . SER B 1 37 ? -35.814 -47.398 31.232 1 20.51 37 SER B O 1
ATOM 6372 N N . LEU B 1 38 ? -34.854 -45.415 31.204 1 19.51 38 LEU B N 1
ATOM 6373 C CA . LEU B 1 38 ? -36.242 -45.03 31.435 1 19.51 38 LEU B CA 1
ATOM 6374 C C . LEU B 1 38 ? -37.1 -45.327 30.209 1 19.51 38 LEU B C 1
ATOM 6376 O O . LEU B 1 38 ? -38.208 -44.801 30.08 1 19.51 38 LEU B O 1
ATOM 6380 N N . SER B 1 39 ? -36.46 -45.98 29.168 1 17.71 39 SER B N 1
ATOM 6381 C CA . SER B 1 39 ? -37.166 -45.931 27.891 1 17.71 39 SER B CA 1
ATOM 6382 C C . SER B 1 39 ? -38.387 -46.844 27.899 1 17.71 39 SER B C 1
ATOM 6384 O O . SER B 1 39 ? -38.386 -47.896 27.256 1 17.71 39 SER B O 1
ATOM 6386 N N . PHE B 1 40 ? -39.02 -47.196 28.992 1 16.9 40 PHE B N 1
ATOM 6387 C CA . PHE B 1 40 ? -39.778 -48.426 28.793 1 16.9 40 PHE B CA 1
ATOM 6388 C C . PHE B 1 40 ? -40.741 -48.285 27.621 1 16.9 40 PHE B C 1
ATOM 6390 O O . PHE B 1 40 ? -40.775 -49.139 26.733 1 16.9 40 PHE B O 1
ATOM 6397 N N . THR B 1 41 ? -42.139 -47.717 27.807 1 16.4 41 THR B N 1
ATOM 6398 C CA . THR B 1 41 ? -43.337 -48.541 27.696 1 16.4 41 THR B CA 1
ATOM 6399 C C . THR 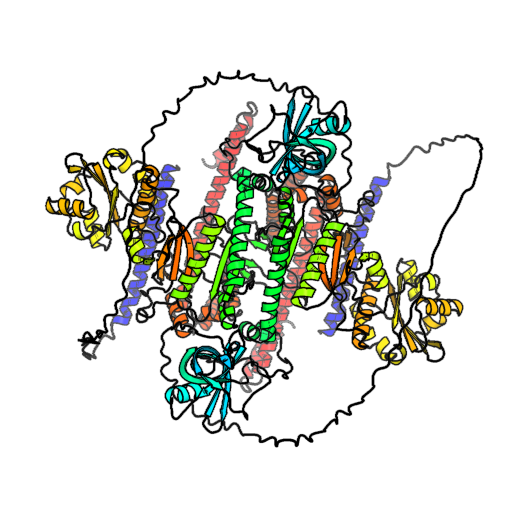B 1 41 ? -43.781 -48.657 26.24 1 16.4 41 THR B C 1
ATOM 6401 O O . THR B 1 41 ? -44.029 -49.759 25.747 1 16.4 41 THR B O 1
ATOM 6404 N N . SER B 1 42 ? -44.855 -47.67 25.752 1 16.89 42 SER B N 1
ATOM 6405 C CA . SER B 1 42 ? -46.151 -48.024 25.182 1 16.89 42 SER B CA 1
ATOM 6406 C C . SER B 1 42 ? -46.022 -48.405 23.711 1 16.89 42 SER B C 1
ATOM 6408 O O . SER B 1 42 ? -45.335 -47.724 22.946 1 16.89 42 SER B O 1
ATOM 6410 N N . SER B 1 43 ? -46.38 -49.68 23.185 1 17.27 43 SER B N 1
ATOM 6411 C CA . SER B 1 43 ? -46.322 -50.573 22.032 1 17.27 43 SER B CA 1
ATOM 6412 C C . SER B 1 43 ? -47.208 -50.069 20.898 1 17.27 43 SER B C 1
ATOM 6414 O O . SER B 1 43 ? -47.316 -50.716 19.854 1 17.27 43 SER B O 1
ATOM 6416 N N . PHE B 1 44 ? -48.283 -49.054 21.068 1 16.74 44 PHE B N 1
ATOM 6417 C CA . PHE B 1 44 ? -49.596 -49.281 20.475 1 16.74 44 PHE B CA 1
ATOM 6418 C C . PHE B 1 44 ? -49.495 -49.38 18.958 1 16.74 44 PHE B C 1
ATOM 6420 O O . PHE B 1 44 ? -48.607 -48.78 18.349 1 16.74 44 PHE B O 1
ATOM 6427 N N . ASN B 1 45 ? -50.603 -50.149 18.219 1 15.28 45 ASN B N 1
ATOM 6428 C CA . ASN B 1 45 ? -51.012 -50.99 17.099 1 15.28 45 ASN B CA 1
ATOM 6429 C C . ASN B 1 45 ? -51.219 -50.171 15.829 1 15.28 45 ASN B C 1
ATOM 6431 O O . ASN B 1 45 ? -51.096 -50.696 14.72 1 15.28 45 ASN B O 1
ATOM 6435 N N . LEU B 1 46 ? -51.957 -48.888 15.804 1 15.43 46 LEU B N 1
ATOM 6436 C CA . LEU B 1 46 ? -53.17 -48.8 14.999 1 15.43 46 LEU B CA 1
ATOM 6437 C C . LEU B 1 46 ? -52.853 -48.969 13.517 1 15.43 46 LEU B C 1
ATOM 6439 O O . LEU B 1 46 ? -51.814 -48.502 13.043 1 15.43 46 LEU B O 1
ATOM 6443 N N . SER B 1 47 ? -53.933 -49.508 12.653 1 14.94 47 SER B N 1
ATOM 6444 C CA . SER B 1 47 ? -54.409 -50.272 11.505 1 14.94 47 SER B CA 1
ATOM 6445 C C . SER B 1 47 ? -54.178 -49.514 10.202 1 14.94 47 SER B C 1
ATOM 6447 O O . SER B 1 47 ? -53.616 -50.06 9.25 1 14.94 47 SER B O 1
ATOM 6449 N N . LEU B 1 48 ? -55.271 -48.521 9.701 1 14.87 48 LEU B N 1
ATOM 6450 C CA . LEU B 1 48 ? -56.313 -48.848 8.734 1 14.87 48 LEU B CA 1
ATOM 6451 C C . LEU B 1 48 ? -55.836 -48.581 7.31 1 14.87 48 LEU B C 1
ATOM 6453 O O . LEU B 1 48 ? -54.891 -47.818 7.101 1 14.87 48 LEU B O 1
ATOM 6457 N N . ASN B 1 49 ? -56.91 -48.329 6.25 1 14.42 49 ASN B N 1
ATOM 6458 C CA . ASN B 1 49 ? -57.521 -48.851 5.033 1 14.42 49 ASN B CA 1
ATOM 6459 C C . ASN B 1 49 ? -56.964 -48.167 3.788 1 14.42 49 ASN B C 1
ATOM 6461 O O . ASN B 1 49 ? -56.52 -48.836 2.853 1 14.42 49 ASN B O 1
ATOM 6465 N N . MET B 1 50 ? -57.838 -47.096 3.041 1 14.32 50 MET B N 1
ATOM 6466 C CA . MET B 1 50 ? -58.719 -47.301 1.895 1 14.32 50 MET B CA 1
ATOM 6467 C C . MET B 1 50 ? -57.992 -47 0.589 1 14.32 50 MET B C 1
ATOM 6469 O O . MET B 1 50 ? -56.976 -46.302 0.585 1 14.32 50 MET B O 1
ATOM 6473 N N . SER B 1 51 ? -58.808 -46.874 -0.728 1 14.73 51 SER B N 1
ATOM 6474 C CA . SER B 1 51 ? -59.135 -47.398 -2.051 1 14.73 51 SER B CA 1
ATOM 6475 C C . SER B 1 51 ? -58.43 -46.608 -3.148 1 14.73 51 SER B C 1
ATOM 6477 O O . SER B 1 51 ? -57.735 -47.185 -3.987 1 14.73 51 SER B O 1
ATOM 6479 N N . LEU B 1 52 ? -59.322 -45.838 -4.178 1 14.1 52 LEU B N 1
ATOM 6480 C CA . LEU B 1 52 ? -59.851 -46.079 -5.516 1 14.1 52 LEU B CA 1
ATOM 6481 C C . LEU B 1 52 ? -59.066 -45.292 -6.561 1 14.1 52 LEU B C 1
ATOM 6483 O O . LEU B 1 52 ? -58.579 -45.865 -7.538 1 14.1 52 LEU B O 1
ATOM 6487 N N . PHE B 1 53 ? -59.813 -44.291 -7.52 1 13.82 53 PHE B N 1
ATOM 6488 C CA . PHE B 1 53 ? -60.329 -44.383 -8.881 1 13.82 53 PHE B CA 1
ATOM 6489 C C . PHE B 1 53 ? -59.456 -43.59 -9.846 1 13.82 53 PHE B C 1
ATOM 6491 O O . PHE B 1 53 ? -59.039 -44.109 -10.884 1 13.82 53 PHE B O 1
ATOM 6498 N N . LEU B 1 54 ? -59.836 -42.212 -10.347 1 14.22 54 LEU B N 1
ATOM 6499 C CA . LEU B 1 54 ? -60.5 -41.937 -11.617 1 14.22 54 LEU B CA 1
ATOM 6500 C C . LEU B 1 54 ? -59.485 -41.563 -12.692 1 14.22 54 LEU B C 1
ATOM 6502 O O . LEU B 1 54 ? -58.443 -40.977 -12.39 1 14.22 54 LEU B O 1
ATOM 6506 N N . LYS B 1 55 ? -59.887 -41.498 -14.19 1 14.35 55 LYS B N 1
ATOM 6507 C CA . LYS B 1 55 ? -59.854 -41.84 -15.609 1 14.35 55 LYS B CA 1
ATOM 6508 C C . LYS B 1 55 ? -59.11 -40.778 -16.414 1 14.35 55 LYS B C 1
ATOM 6510 O O . LYS B 1 55 ? -58.248 -41.103 -17.233 1 14.35 55 LYS B O 1
ATOM 6515 N N . ALA B 1 56 ? -59.78 -39.506 -16.902 1 13.71 56 ALA B N 1
ATOM 6516 C CA . ALA B 1 56 ? -60.31 -39.34 -18.253 1 13.71 56 ALA B CA 1
ATOM 6517 C C . ALA B 1 56 ? -59.239 -38.812 -19.202 1 13.71 56 ALA B C 1
ATOM 6519 O O . ALA B 1 56 ? -58.249 -38.221 -18.764 1 13.71 56 ALA B O 1
ATOM 6520 N N . MET B 1 57 ? -59.714 -38.069 -20.483 1 14.01 57 MET B N 1
ATOM 6521 C CA . MET B 1 57 ? -59.828 -38.23 -21.929 1 14.01 57 MET B CA 1
ATOM 6522 C C . MET B 1 57 ? -58.741 -37.442 -22.652 1 14.01 57 MET B C 1
ATOM 6524 O O . MET B 1 57 ? -58.026 -37.989 -23.494 1 14.01 57 MET B O 1
ATOM 6528 N N . PRO B 1 58 ? -59.086 -36.097 -23.49 1 15.05 58 PRO B N 1
ATOM 6529 C CA . PRO B 1 58 ? -59.395 -36.126 -24.921 1 15.05 58 PRO B CA 1
ATOM 6530 C C . PRO B 1 58 ? -58.2 -35.742 -25.791 1 15.05 58 PRO B C 1
ATOM 6532 O O . PRO B 1 58 ? -57.217 -35.193 -25.288 1 15.05 58 PRO B O 1
ATOM 6535 N N . LEU B 1 59 ? -58.501 -34.79 -26.956 1 14.83 59 LEU B N 1
ATOM 6536 C CA . LEU B 1 59 ? -58.65 -34.81 -28.407 1 14.83 59 LEU B CA 1
ATOM 6537 C C . LEU B 1 59 ? -57.447 -34.164 -29.086 1 14.83 59 LEU B C 1
ATOM 6539 O O . LEU B 1 59 ? -56.66 -33.472 -28.437 1 14.83 59 LEU B O 1
ATOM 6543 N N . MET B 1 60 ? -57.689 -32.978 -30.194 1 14.71 60 MET B N 1
ATOM 6544 C CA . MET B 1 60 ? -57.732 -33.026 -31.653 1 14.71 60 MET B CA 1
ATOM 6545 C C . MET B 1 60 ? -56.434 -32.497 -32.253 1 14.71 60 MET B C 1
ATOM 6547 O O . MET B 1 60 ? -55.616 -31.902 -31.548 1 14.71 60 MET B O 1
ATOM 6551 N N . VAL B 1 61 ? -56.487 -31.346 -33.336 1 14.78 61 VAL B N 1
ATOM 6552 C CA . VAL B 1 61 ? -56.523 -31.318 -34.795 1 14.78 61 VAL B CA 1
ATOM 6553 C C . VAL B 1 61 ? -55.213 -30.749 -35.334 1 14.78 61 VAL B C 1
ATOM 6555 O O . VAL B 1 61 ? -54.472 -30.084 -34.606 1 14.78 61 VAL B O 1
ATOM 6558 N N . LEU B 1 62 ? -55.311 -29.602 -36.472 1 15.21 62 LEU B N 1
ATOM 6559 C CA . LEU B 1 62 ? -55.163 -29.596 -37.924 1 15.21 62 LEU B CA 1
ATOM 6560 C C . LEU B 1 62 ? -53.83 -28.978 -38.332 1 15.21 62 LEU B C 1
ATOM 6562 O O . LEU B 1 62 ? -53.197 -28.278 -37.539 1 15.21 62 LEU B O 1
ATOM 6566 N N . ARG B 1 63 ? -53.734 -27.968 -39.575 1 14.91 63 ARG B N 1
ATOM 6567 C CA . ARG B 1 63 ? -53.342 -28.1 -40.975 1 14.91 63 ARG B CA 1
ATOM 6568 C C . ARG B 1 63 ? -52.016 -27.396 -41.241 1 14.91 63 ARG B C 1
ATOM 6570 O O . ARG B 1 63 ? -51.529 -26.639 -40.399 1 14.91 63 ARG B O 1
ATOM 6577 N N . PRO B 1 64 ? -51.9 -26.317 -42.409 1 14.87 64 PRO B N 1
ATOM 6578 C CA . PRO B 1 64 ? -51.428 -26.394 -43.794 1 14.87 64 PRO B CA 1
ATOM 6579 C C . PRO B 1 64 ? -50.126 -25.629 -44.016 1 14.87 64 PRO B C 1
ATOM 6581 O O . PRO B 1 64 ? -49.164 -26.183 -44.556 1 14.87 64 PRO B O 1
ATOM 6584 N N . ARG B 1 65 ? -50.108 -24.105 -44.497 1 14.44 65 ARG B N 1
ATOM 6585 C CA . ARG B 1 65 ? -49.892 -23.619 -45.856 1 14.44 65 ARG B CA 1
ATOM 6586 C C . ARG B 1 65 ? -48.414 -23.344 -46.111 1 14.44 65 ARG B C 1
ATOM 6588 O O . ARG B 1 65 ? -47.64 -23.158 -45.169 1 14.44 65 ARG B O 1
ATOM 6595 N N . PRO B 1 66 ? -47.924 -22.046 -47.048 1 15.37 66 PRO B N 1
ATOM 6596 C CA . PRO B 1 66 ? -47.508 -21.959 -48.45 1 15.37 66 PRO B CA 1
ATOM 6597 C C . PRO B 1 66 ? -46.025 -21.629 -48.605 1 15.37 66 PRO B C 1
ATOM 6599 O O . PRO B 1 66 ? -45.363 -21.27 -47.628 1 15.37 66 PRO B O 1
ATOM 6602 N N . SER B 1 67 ? -45.554 -20.489 -49.594 1 14.68 67 SER B N 1
ATOM 6603 C CA . SER B 1 67 ? -45.043 -20.421 -50.959 1 14.68 67 SER B CA 1
ATOM 6604 C C . SER B 1 67 ? -43.58 -19.99 -50.981 1 14.68 67 SER B C 1
ATOM 6606 O O . SER B 1 67 ? -42.734 -20.674 -51.561 1 14.68 67 SER B O 1
ATOM 6608 N N . PHE B 1 68 ? -43.091 -18.647 -51.693 1 15.05 68 PHE B N 1
ATOM 6609 C CA . PHE B 1 68 ? -42.55 -18.495 -53.038 1 15.05 68 PHE B CA 1
ATOM 6610 C C . PHE B 1 68 ? -41.037 -18.319 -52.996 1 15.05 68 PHE B C 1
ATOM 6612 O O . PHE B 1 68 ? -40.464 -18.075 -51.932 1 15.05 68 PHE B O 1
ATOM 6619 N N . PHE B 1 69 ? -40.291 -17.125 -53.727 1 15.02 69 PHE B N 1
ATOM 6620 C CA . PHE B 1 69 ? -39.666 -17.029 -55.041 1 15.02 69 PHE B CA 1
ATOM 6621 C C . PHE B 1 69 ? -38.148 -16.993 -54.917 1 15.02 69 PHE B C 1
ATOM 6623 O O . PHE B 1 69 ? -37.613 -16.721 -53.84 1 15.02 69 PHE B O 1
ATOM 6630 N N . PHE B 1 70 ? -37.26 -16.102 -55.879 1 15.08 70 PHE B N 1
ATOM 6631 C CA . PHE B 1 70 ? -36.496 -16.37 -57.092 1 15.08 70 PHE B CA 1
ATOM 6632 C C . PHE B 1 70 ? -34.999 -16.292 -56.818 1 15.08 70 PHE B C 1
ATOM 6634 O O . PHE B 1 70 ? -34.582 -15.88 -55.734 1 15.08 70 PHE B O 1
ATOM 6641 N N . HIS B 1 71 ? -34.054 -15.287 -57.579 1 14.85 71 HIS B N 1
ATOM 6642 C CA . HIS B 1 71 ? -33.221 -15.476 -58.762 1 14.85 71 HIS B CA 1
ATOM 6643 C C . HIS B 1 71 ? -31.744 -15.547 -58.39 1 14.85 71 HIS B C 1
ATOM 6645 O O . HIS B 1 71 ? -31.353 -15.124 -57.299 1 14.85 71 HIS B O 1
ATOM 6651 N N . SER B 1 72 ? -30.57 -15.171 -59.444 1 14.43 72 SER B N 1
ATOM 6652 C CA . SER B 1 72 ? -29.603 -15.836 -60.312 1 14.43 72 SER B CA 1
ATOM 6653 C C . SER B 1 72 ? -28.172 -15.525 -59.886 1 14.43 72 SER B C 1
ATOM 6655 O O . SER B 1 72 ? -27.362 -16.436 -59.7 1 14.43 72 SER B O 1
ATOM 6657 N N . ARG B 1 73 ? -27.347 -14.316 -60.285 1 14.84 73 ARG B N 1
ATOM 6658 C CA . ARG B 1 73 ? -26.366 -14.333 -61.366 1 14.84 73 ARG B CA 1
ATOM 6659 C C . ARG B 1 73 ? -24.985 -14.715 -60.845 1 14.84 73 ARG B C 1
ATOM 6661 O O . ARG B 1 73 ? -24.688 -14.529 -59.663 1 14.84 73 ARG B O 1
ATOM 6668 N N . VAL B 1 74 ? -23.615 -14.693 -61.757 1 15.45 74 VAL B N 1
ATOM 6669 C CA . VAL B 1 74 ? -22.616 -15.526 -62.418 1 15.45 74 VAL B CA 1
ATOM 6670 C C . VAL B 1 74 ? -21.233 -15.228 -61.843 1 15.45 74 VAL B C 1
ATOM 6672 O O . VAL B 1 74 ? -20.513 -16.144 -61.436 1 15.45 74 VAL B O 1
ATOM 6675 N N . SER B 1 75 ? -20.32 -14.108 -62.161 1 14.88 75 SER B N 1
ATOM 6676 C CA . SER B 1 75 ? -19.247 -14.321 -63.126 1 14.88 75 SER B CA 1
ATOM 6677 C C . SER B 1 75 ? -17.947 -14.709 -62.431 1 14.88 75 SER B C 1
ATOM 6679 O O . SER B 1 75 ? -17.796 -14.503 -61.225 1 14.88 75 SER B O 1
ATOM 6681 N N . THR B 1 76 ? -16.484 -14.63 -63.17 1 15.7 76 THR B N 1
ATOM 6682 C CA . THR B 1 76 ? -15.455 -15.453 -63.797 1 15.7 76 THR B CA 1
ATOM 6683 C C . THR B 1 76 ? -14.136 -15.34 -63.04 1 15.7 76 THR B C 1
ATOM 6685 O O . THR B 1 76 ? -13.527 -16.352 -62.688 1 15.7 76 THR B O 1
ATOM 6688 N N . THR B 1 77 ? -12.997 -14.3 -63.202 1 16.24 77 THR B N 1
ATOM 6689 C CA . THR B 1 77 ? -11.747 -14.543 -63.914 1 16.24 77 THR B CA 1
ATOM 6690 C C . THR B 1 77 ? -10.633 -14.914 -62.939 1 16.24 77 THR B C 1
ATOM 6692 O O . THR B 1 77 ? -10.692 -14.562 -61.759 1 16.24 77 THR B O 1
ATOM 6695 N N . ILE B 1 78 ? -9.115 -15.478 -63.358 1 16.97 78 ILE B N 1
ATOM 6696 C CA . ILE B 1 78 ? -8.172 -16.589 -63.283 1 16.97 78 ILE B CA 1
ATOM 6697 C C . ILE B 1 78 ? -6.907 -16.143 -62.553 1 16.97 78 ILE B C 1
ATOM 6699 O O . ILE B 1 78 ? -6.426 -16.836 -61.653 1 16.97 78 ILE B O 1
ATOM 6703 N N . PRO B 1 79 ? -6.096 -14.962 -62.584 1 16.92 79 PRO B N 1
ATOM 6704 C CA . PRO B 1 79 ? -4.774 -15.197 -63.169 1 16.92 79 PRO B CA 1
ATOM 6705 C C . PRO B 1 79 ? -3.773 -15.757 -62.161 1 16.92 79 PRO B C 1
ATOM 6707 O O . PRO B 1 79 ? -3.98 -15.641 -60.95 1 16.92 79 PRO B O 1
ATOM 6710 N N . THR B 1 80 ? -2.217 -16.151 -62.506 1 16.54 80 THR B N 1
ATOM 6711 C CA . THR B 1 80 ? -1.193 -17.188 -62.574 1 16.54 80 THR B CA 1
ATOM 6712 C C . THR B 1 80 ? -0.055 -16.888 -61.604 1 16.54 80 THR B C 1
ATOM 6714 O O . THR B 1 80 ? 0.564 -17.807 -61.062 1 16.54 80 THR B O 1
ATOM 6717 N N . LEU B 1 81 ? 0.499 -15.676 -61.08 1 17.35 81 LEU B N 1
ATOM 6718 C CA . LEU B 1 81 ? 1.911 -15.416 -61.341 1 17.35 81 LEU B CA 1
ATOM 6719 C C . LEU B 1 81 ? 2.796 -16.237 -60.41 1 17.35 81 LEU B C 1
ATOM 6721 O O . LEU B 1 81 ? 2.383 -16.586 -59.302 1 17.35 81 LEU B O 1
ATOM 6725 N N . VAL B 1 82 ? 4.345 -16.165 -60.498 1 17.8 82 VAL B N 1
ATOM 6726 C CA . VAL B 1 82 ? 5.576 -16.913 -60.729 1 17.8 82 VAL B CA 1
ATOM 6727 C C . VAL B 1 82 ? 6.291 -17.156 -59.402 1 17.8 82 VAL B C 1
ATOM 6729 O O . VAL B 1 82 ? 6.183 -16.35 -58.475 1 17.8 82 VAL B O 1
ATOM 6732 N N . SER B 1 83 ? 7.286 -18.257 -59.233 1 16.87 83 SER B N 1
ATOM 6733 C CA . SER B 1 83 ? 7.835 -19.35 -58.437 1 16.87 83 SER B CA 1
ATOM 6734 C C . SER B 1 83 ? 9.106 -18.923 -57.712 1 16.87 83 SER B C 1
ATOM 6736 O O . SER B 1 83 ? 9.486 -19.524 -56.705 1 16.87 83 SER B O 1
ATOM 6738 N N . THR B 1 84 ? 9.901 -17.8 -57.944 1 17.8 84 THR B N 1
ATOM 6739 C CA . THR B 1 84 ? 11.322 -18.1 -58.086 1 17.8 84 THR B CA 1
ATOM 6740 C C . THR B 1 84 ? 11.952 -18.386 -56.726 1 17.8 84 THR B C 1
ATOM 6742 O O . THR B 1 84 ? 11.593 -17.763 -55.726 1 17.8 84 THR B O 1
ATOM 6745 N N . THR B 1 85 ? 12.929 -19.475 -56.474 1 17.01 85 THR B N 1
ATOM 6746 C CA . THR B 1 85 ? 13.548 -20.455 -55.588 1 17.01 85 THR B CA 1
ATOM 6747 C C . THR B 1 85 ? 14.798 -19.876 -54.932 1 17.01 85 THR B C 1
ATOM 6749 O O . THR B 1 85 ? 15.5 -20.575 -54.198 1 17.01 85 THR B O 1
ATOM 6752 N N . ARG B 1 86 ? 15.108 -18.561 -54.6 1 17.46 86 ARG B N 1
ATOM 6753 C CA . ARG B 1 86 ? 16.521 -18.21 -54.502 1 17.46 86 ARG B CA 1
ATOM 6754 C C . ARG B 1 86 ? 17.182 -18.927 -53.329 1 17.46 86 ARG B C 1
ATOM 6756 O O . ARG B 1 86 ? 16.61 -19.005 -52.24 1 17.46 86 ARG B O 1
ATOM 6763 N N . THR B 1 87 ? 18.335 -19.756 -53.495 1 17.22 87 THR B N 1
ATOM 6764 C CA . THR B 1 87 ? 19.203 -20.775 -52.915 1 17.22 87 THR B CA 1
ATOM 6765 C C . THR B 1 87 ? 20.107 -20.169 -51.845 1 17.22 87 THR B C 1
ATOM 6767 O O . THR B 1 87 ? 20.962 -19.334 -52.147 1 17.22 87 THR B O 1
ATOM 6770 N N . VAL B 1 88 ? 19.805 -19.646 -50.666 1 18.49 88 VAL B N 1
ATOM 6771 C CA . VAL B 1 88 ? 20.657 -18.867 -49.774 1 18.49 88 VAL B CA 1
ATOM 6772 C C . VAL B 1 88 ? 21.716 -19.772 -49.15 1 18.49 88 VAL B C 1
ATOM 6774 O O . VAL B 1 88 ? 21.388 -20.781 -48.521 1 18.49 88 VAL B O 1
ATOM 6777 N N . SER B 1 89 ? 23.012 -19.889 -49.749 1 18.42 89 SER B N 1
ATOM 6778 C CA . SER B 1 89 ? 24.21 -20.684 -49.499 1 18.42 89 SER B CA 1
ATOM 6779 C C . SER B 1 89 ? 24.745 -20.45 -48.09 1 18.42 89 SER B C 1
ATOM 6781 O O . SER B 1 89 ? 24.73 -19.321 -47.594 1 18.42 89 SER B O 1
ATOM 6783 N N . SER B 1 90 ? 24.828 -21.456 -47.129 1 18.49 90 SER B N 1
ATOM 6784 C CA . SER B 1 90 ? 25.114 -21.734 -45.725 1 18.49 90 SER B CA 1
ATOM 6785 C C . SER B 1 90 ? 26.609 -21.642 -45.437 1 18.49 90 SER B C 1
ATOM 6787 O O . SER B 1 90 ? 27.383 -22.499 -45.868 1 18.49 90 SER B O 1
ATOM 6789 N N . LEU B 1 91 ? 27.373 -20.508 -45.761 1 18.61 91 LEU B N 1
ATOM 6790 C CA . LEU B 1 91 ? 28.828 -20.533 -45.665 1 18.61 91 LEU B CA 1
ATOM 6791 C C . LEU B 1 91 ? 29.274 -20.83 -44.237 1 18.61 91 LEU B C 1
ATOM 6793 O O . LEU B 1 91 ? 28.803 -20.196 -43.29 1 18.61 91 LEU B O 1
ATOM 6797 N N . SER B 1 92 ? 29.87 -22.043 -43.83 1 18.83 92 SER B N 1
ATOM 6798 C CA . SER B 1 92 ? 30.396 -22.798 -42.697 1 18.83 92 SER B CA 1
ATOM 6799 C C . SER B 1 92 ? 31.682 -22.174 -42.166 1 18.83 92 SER B C 1
ATOM 6801 O O . SER B 1 92 ? 32.748 -22.331 -42.765 1 18.83 92 SER B O 1
ATOM 6803 N N . ALA B 1 93 ? 31.848 -20.87 -41.775 1 19.8 93 ALA B N 1
ATOM 6804 C CA . ALA B 1 93 ? 33.168 -20.316 -41.485 1 19.8 93 ALA B CA 1
ATOM 6805 C C . ALA B 1 93 ? 33.805 -21.015 -40.287 1 19.8 93 ALA B C 1
ATOM 6807 O O . ALA B 1 93 ? 33.142 -21.256 -39.276 1 19.8 93 ALA B O 1
ATOM 6808 N N . SER B 1 94 ? 34.898 -21.769 -40.466 1 20.21 94 SER B N 1
ATOM 6809 C CA . SER B 1 94 ? 35.803 -22.596 -39.674 1 20.21 94 SER B CA 1
ATOM 6810 C C . SER B 1 94 ? 36.458 -21.787 -38.559 1 20.21 94 SER B C 1
ATOM 6812 O O . SER B 1 94 ? 37.173 -20.819 -38.826 1 20.21 94 SER B O 1
ATOM 6814 N N . ILE B 1 95 ? 35.817 -21.465 -37.444 1 19.86 95 ILE B N 1
ATOM 6815 C CA . ILE B 1 95 ? 36.263 -20.618 -36.343 1 19.86 95 ILE B CA 1
ATOM 6816 C C . ILE B 1 95 ? 37.457 -21.266 -35.646 1 19.86 95 ILE B C 1
ATOM 6818 O O . ILE B 1 95 ? 37.351 -22.378 -35.123 1 19.86 95 ILE B O 1
ATOM 6822 N N . GLN B 1 96 ? 38.721 -21.035 -36.168 1 21.52 96 GLN B N 1
ATOM 6823 C CA . GLN B 1 96 ? 39.963 -21.556 -35.607 1 21.52 96 GLN B CA 1
ATOM 6824 C C . GLN B 1 96 ? 40.093 -21.197 -34.13 1 21.52 96 GLN B C 1
ATOM 6826 O O . GLN B 1 96 ? 39.669 -20.12 -33.708 1 21.52 96 GLN B O 1
ATOM 6831 N N . PRO B 1 97 ? 40.498 -22.175 -33.195 1 21.89 97 PRO B N 1
ATOM 6832 C CA . PRO B 1 97 ? 40.55 -22.263 -31.734 1 21.89 97 PRO B CA 1
ATOM 6833 C C . PRO B 1 97 ? 41.588 -21.325 -31.123 1 21.89 97 PRO B C 1
ATOM 6835 O O . PRO B 1 97 ? 42.75 -21.33 -31.538 1 21.89 97 PRO B O 1
ATOM 6838 N N . LEU B 1 98 ? 41.34 -20.015 -30.881 1 22.51 98 LEU B N 1
ATOM 6839 C CA . LEU B 1 98 ? 42.346 -19.08 -30.389 1 22.51 98 LEU B CA 1
ATOM 6840 C C . LEU B 1 98 ? 43.017 -19.616 -29.129 1 22.51 98 LEU B C 1
ATOM 6842 O O . LEU B 1 98 ? 42.364 -20.246 -28.293 1 22.51 98 LEU B O 1
ATOM 6846 N N . PRO B 1 99 ? 44.398 -19.731 -29.061 1 22.82 99 PRO B N 1
ATOM 6847 C CA . PRO B 1 99 ? 45.27 -20.3 -28.03 1 22.82 99 PRO B CA 1
ATOM 6848 C C . PRO B 1 99 ? 45.031 -19.687 -26.652 1 22.82 99 PRO B C 1
ATOM 6850 O O . PRO B 1 99 ? 44.564 -18.55 -26.55 1 22.82 99 PRO B O 1
ATOM 6853 N N . SER B 1 100 ? 44.818 -20.511 -25.592 1 21.32 100 SER B N 1
ATOM 6854 C CA . SER B 1 100 ? 44.531 -20.37 -24.168 1 21.32 100 SER B CA 1
ATOM 6855 C C . SER B 1 100 ? 45.641 -19.607 -23.454 1 21.32 100 SER B C 1
ATOM 6857 O O . SER B 1 100 ? 46.641 -20.197 -23.04 1 21.32 100 SER B O 1
ATOM 6859 N N . ALA B 1 101 ? 46.213 -18.445 -23.933 1 21.93 101 ALA B N 1
ATOM 6860 C CA . ALA B 1 101 ? 47.349 -17.84 -23.242 1 21.93 101 ALA B CA 1
ATOM 6861 C C . ALA B 1 101 ? 47.028 -17.593 -21.771 1 21.93 101 ALA B C 1
ATOM 6863 O O . ALA B 1 101 ? 46.042 -16.927 -21.447 1 21.93 101 ALA B O 1
ATOM 6864 N N . SER B 1 102 ? 47.388 -18.502 -20.881 1 22.72 102 SER B N 1
ATOM 6865 C CA . SER B 1 102 ? 47.385 -18.517 -19.421 1 22.72 102 SER B CA 1
ATOM 6866 C C . SER B 1 102 ? 48.085 -17.287 -18.854 1 22.72 102 SER B C 1
ATOM 6868 O O . SER B 1 102 ? 49.312 -17.183 -18.912 1 22.72 102 SER B O 1
ATOM 6870 N N . GLU B 1 103 ? 47.678 -16.011 -19.246 1 23.19 103 GLU B N 1
ATOM 6871 C CA . GLU B 1 103 ? 48.394 -14.875 -18.673 1 23.19 103 GLU B CA 1
ATOM 6872 C C . GLU B 1 103 ? 48.467 -14.978 -17.153 1 23.19 103 GLU B C 1
ATOM 6874 O O . GLU B 1 103 ? 47.454 -15.217 -16.492 1 23.19 103 GLU B O 1
ATOM 6879 N N . THR B 1 104 ? 49.601 -15.374 -16.661 1 24.45 104 THR B N 1
ATOM 6880 C CA . THR B 1 104 ? 50.095 -15.458 -15.291 1 24.45 104 THR B CA 1
ATOM 6881 C C . THR B 1 104 ? 49.823 -14.159 -14.538 1 24.45 104 THR B C 1
ATOM 6883 O O . THR B 1 104 ? 50.294 -13.093 -14.938 1 24.45 104 THR B O 1
ATOM 6886 N N . LEU B 1 105 ? 48.727 -14.005 -13.946 1 23.23 105 LEU B N 1
ATOM 6887 C CA . LEU B 1 105 ? 48.358 -12.966 -12.991 1 23.23 105 LEU B CA 1
ATOM 6888 C C . LEU B 1 105 ? 49.46 -12.761 -11.958 1 23.23 105 LEU B C 1
ATOM 6890 O O . LEU B 1 105 ? 49.679 -13.618 -11.099 1 23.23 105 LEU B O 1
ATOM 6894 N N . THR B 1 106 ? 50.726 -12.393 -12.437 1 26.15 106 THR B N 1
ATOM 6895 C CA . THR B 1 106 ? 51.795 -12.063 -11.501 1 26.15 106 THR B CA 1
ATOM 6896 C C . THR B 1 106 ? 51.277 -11.16 -10.385 1 26.15 106 THR B C 1
ATOM 6898 O O . THR B 1 106 ? 50.571 -10.184 -10.647 1 26.15 106 THR B O 1
ATOM 6901 N N . SER B 1 107 ? 51.172 -11.677 -9.21 1 25.4 107 SER B N 1
ATOM 6902 C CA . SER B 1 107 ? 50.727 -11.296 -7.873 1 25.4 107 SER B CA 1
ATOM 6903 C C . SER B 1 107 ? 51.45 -10.046 -7.384 1 25.4 107 SER B C 1
ATOM 6905 O O . SER B 1 107 ? 51.257 -9.617 -6.245 1 25.4 107 SER B O 1
ATOM 6907 N N . ASN B 1 108 ? 52.637 -9.742 -8.05 1 28.83 108 ASN B N 1
ATOM 6908 C CA . ASN B 1 108 ? 53.424 -8.797 -7.264 1 28.83 108 ASN B CA 1
ATOM 6909 C C . ASN B 1 108 ? 52.748 -7.431 -7.189 1 28.83 108 ASN B C 1
ATOM 6911 O O . ASN B 1 108 ? 53.272 -6.446 -7.712 1 28.83 108 ASN B O 1
ATOM 6915 N N . ALA B 1 109 ? 51.517 -7.359 -7.542 1 27.65 109 ALA B N 1
ATOM 6916 C CA . ALA B 1 109 ? 51.009 -5.999 -7.698 1 27.65 109 ALA B CA 1
ATOM 6917 C C . ALA B 1 109 ? 51.332 -5.149 -6.473 1 27.65 109 ALA B C 1
ATOM 6919 O O . ALA B 1 109 ? 51.02 -5.533 -5.343 1 27.65 109 ALA B O 1
ATOM 6920 N N . LYS B 1 110 ? 52.373 -4.373 -6.523 1 31.48 110 LYS B N 1
ATOM 6921 C CA . LYS B 1 110 ? 52.71 -3.358 -5.529 1 31.48 110 LYS B CA 1
ATOM 6922 C C . LYS B 1 110 ? 51.453 -2.713 -4.953 1 31.48 110 LYS B C 1
ATOM 6924 O O . LYS B 1 110 ? 50.451 -2.56 -5.654 1 31.48 110 LYS B O 1
ATOM 6929 N N . PRO B 1 111 ? 51.418 -2.594 -3.619 1 32.49 111 PRO B N 1
ATOM 6930 C CA . PRO B 1 111 ? 50.234 -1.986 -3.009 1 32.49 111 PRO B CA 1
ATOM 6931 C C . PRO B 1 111 ? 49.815 -0.69 -3.7 1 32.49 111 PRO B C 1
ATOM 6933 O O . PRO B 1 111 ? 50.667 0.061 -4.181 1 32.49 111 PRO B O 1
ATOM 6936 N N . PRO B 1 112 ? 48.733 -0.728 -4.526 1 33.89 112 PRO B N 1
ATOM 6937 C CA . PRO B 1 112 ? 48.372 0.471 -5.287 1 33.89 112 PRO B CA 1
ATOM 6938 C C . PRO B 1 112 ? 48.691 1.763 -4.537 1 33.89 112 PRO B C 1
ATOM 6940 O O . PRO B 1 112 ? 48.753 1.767 -3.305 1 33.89 112 PRO B O 1
ATOM 6943 N N . PRO B 1 113 ? 49.555 2.592 -5.17 1 33.94 113 PRO B N 1
ATOM 6944 C CA . PRO B 1 113 ? 49.862 3.884 -4.552 1 33.94 113 PRO B CA 1
ATOM 6945 C C . PRO B 1 113 ? 48.689 4.45 -3.754 1 33.94 113 PRO B C 1
ATOM 6947 O O . PRO B 1 113 ? 47.539 4.065 -3.982 1 33.94 113 PRO B O 1
ATOM 6950 N N . PRO B 1 114 ? 49.039 5.126 -2.67 1 32.54 114 PRO B N 1
ATOM 6951 C CA . PRO B 1 114 ? 48.018 5.708 -1.796 1 32.54 114 PRO B CA 1
ATOM 6952 C C . PRO B 1 114 ? 46.916 6.425 -2.574 1 32.54 114 PRO B C 1
ATOM 6954 O O . PRO B 1 114 ? 47.174 6.989 -3.64 1 32.54 114 PRO B O 1
ATOM 6957 N N . LEU B 1 115 ? 45.735 5.9 -2.597 1 35.56 115 LEU B N 1
ATOM 6958 C CA . LEU B 1 115 ? 44.521 6.481 -3.16 1 35.56 115 LEU B CA 1
ATOM 6959 C C . LEU B 1 115 ? 44.575 8.004 -3.111 1 35.56 115 LEU B C 1
ATOM 6961 O O . LEU B 1 115 ? 45.1 8.581 -2.156 1 35.56 115 LEU B O 1
ATOM 6965 N N . LEU B 1 116 ? 44.773 8.666 -4.241 1 35.97 116 LEU B N 1
ATOM 6966 C CA . LEU B 1 116 ? 44.504 10.099 -4.301 1 35.97 116 LEU B CA 1
ATOM 6967 C C . LEU B 1 116 ? 43.581 10.527 -3.165 1 35.97 116 LEU B C 1
ATOM 6969 O O . LEU B 1 116 ? 42.71 9.762 -2.745 1 35.97 116 LEU B O 1
ATOM 6973 N N . PRO B 1 117 ? 43.981 11.493 -2.456 1 37.11 117 PRO B N 1
ATOM 6974 C CA . PRO B 1 117 ? 43.166 11.968 -1.335 1 37.11 117 PRO B CA 1
ATOM 6975 C C . PRO B 1 117 ? 41.679 12.044 -1.677 1 37.11 117 PRO B C 1
ATOM 6977 O O . PRO B 1 117 ? 41.3 12.686 -2.66 1 37.11 117 PRO B O 1
ATOM 6980 N N . PHE B 1 118 ? 40.908 11.009 -1.713 1 43.57 118 PHE B N 1
ATOM 6981 C CA . PHE B 1 118 ? 39.45 10.991 -1.734 1 43.57 118 PHE B CA 1
ATOM 6982 C C . PHE B 1 118 ? 38.885 12.289 -1.169 1 43.57 118 PHE B C 1
ATOM 6984 O O . PHE B 1 118 ? 39.219 12.683 -0.05 1 43.57 118 PHE B O 1
ATOM 6991 N N . ASN B 1 119 ? 38.829 13.259 -1.98 1 50.49 119 ASN B N 1
ATOM 6992 C CA . ASN B 1 119 ? 38.073 14.425 -1.537 1 50.49 119 ASN B CA 1
ATOM 6993 C C . ASN B 1 119 ? 36.911 14.028 -0.63 1 50.49 119 ASN B C 1
ATOM 6995 O O . ASN B 1 119 ? 35.999 13.319 -1.057 1 50.49 119 ASN B O 1
ATOM 6999 N N . GLU B 1 120 ? 37.08 13.967 0.607 1 61.7 120 GLU B N 1
ATOM 7000 C CA . GLU B 1 120 ? 36.268 13.614 1.768 1 61.7 120 GLU B CA 1
ATOM 7001 C C . GLU B 1 120 ? 34.922 14.33 1.739 1 61.7 120 GLU B C 1
ATOM 7003 O O . GLU B 1 120 ? 34.062 14.081 2.587 1 61.7 120 GLU B O 1
ATOM 7008 N N . SER B 1 121 ? 34.664 15.127 0.574 1 78.89 121 SER B N 1
ATOM 7009 C CA . SER B 1 121 ? 33.442 15.913 0.711 1 78.89 121 SER B CA 1
ATOM 7010 C C . SER B 1 121 ? 32.286 15.274 -0.051 1 78.89 121 SER B C 1
ATOM 7012 O O . SER B 1 121 ? 32.501 14.574 -1.043 1 78.89 121 SER B O 1
ATOM 7014 N N . LEU B 1 122 ? 31.065 15.313 0.438 1 86.99 122 LEU B N 1
ATOM 7015 C CA . LEU B 1 122 ? 29.831 14.892 -0.216 1 86.99 122 LEU B CA 1
ATOM 7016 C C . LEU B 1 122 ? 29.458 15.852 -1.341 1 86.99 122 LEU B C 1
ATOM 7018 O O . LEU B 1 122 ? 29.502 17.072 -1.162 1 86.99 122 LEU B O 1
ATOM 7022 N N . GLN B 1 123 ? 29.336 15.295 -2.531 1 87.24 123 GLN B N 1
ATOM 7023 C CA . GLN B 1 123 ? 28.912 16.09 -3.679 1 87.24 123 GLN B CA 1
ATOM 7024 C C . GLN B 1 123 ? 27.699 15.466 -4.363 1 87.24 123 GLN B C 1
ATOM 7026 O O . GLN B 1 123 ? 27.661 14.255 -4.587 1 87.24 123 GLN B O 1
ATOM 7031 N N . TRP B 1 124 ? 26.741 16.262 -4.593 1 88.8 124 TRP B N 1
ATOM 7032 C CA . TRP B 1 124 ? 25.585 15.815 -5.364 1 88.8 124 TRP B CA 1
ATOM 7033 C C . TRP B 1 124 ? 25.612 16.399 -6.773 1 88.8 124 TRP B C 1
ATOM 7035 O O . TRP B 1 124 ? 25.55 17.618 -6.947 1 88.8 124 TRP B O 1
ATOM 7045 N N . VAL B 1 125 ? 25.752 15.516 -7.683 1 89.37 125 VAL B N 1
ATOM 7046 C CA . VAL B 1 125 ? 25.972 15.912 -9.07 1 89.37 125 VAL B CA 1
ATOM 7047 C C . VAL B 1 125 ? 24.662 15.814 -9.849 1 89.37 125 VAL B C 1
ATOM 7049 O O . VAL B 1 125 ? 23.701 15.196 -9.385 1 89.37 125 VAL B O 1
ATOM 7052 N N . THR B 1 126 ? 24.672 16.533 -10.968 1 88.4 126 THR B N 1
ATOM 7053 C CA . THR B 1 126 ? 23.531 16.46 -11.874 1 88.4 126 THR B CA 1
ATOM 7054 C C . THR B 1 126 ? 23.917 15.765 -13.176 1 88.4 126 THR B C 1
ATOM 7056 O O . THR B 1 126 ? 25.047 15.904 -13.649 1 88.4 126 THR B O 1
ATOM 7059 N N . ARG B 1 127 ? 23.011 15.065 -13.708 1 93.56 127 ARG B N 1
ATOM 7060 C CA . ARG B 1 127 ? 23.176 14.447 -15.019 1 93.56 127 ARG B CA 1
ATOM 7061 C C . ARG B 1 127 ? 22.437 15.237 -16.094 1 93.56 127 ARG B C 1
ATOM 7063 O O . ARG B 1 127 ? 21.346 15.756 -15.85 1 93.56 127 ARG B O 1
ATOM 7070 N N . THR B 1 128 ? 23.18 15.285 -17.292 1 93.49 128 THR B N 1
ATOM 7071 C CA . THR B 1 128 ? 22.533 15.922 -18.434 1 93.49 128 THR B CA 1
ATOM 7072 C C . THR B 1 128 ? 21.882 14.879 -19.338 1 93.49 128 THR B C 1
ATOM 7074 O O . THR B 1 128 ? 20.972 15.197 -20.106 1 93.49 128 THR B O 1
ATOM 7077 N N . HIS B 1 129 ? 22.358 13.564 -19.28 1 96.37 129 HIS B N 1
ATOM 7078 C CA . HIS B 1 129 ? 21.891 12.455 -20.103 1 96.37 129 HIS B CA 1
ATOM 7079 C C . HIS B 1 129 ? 22.009 11.129 -19.36 1 96.37 129 HIS B C 1
ATOM 7081 O O . HIS B 1 129 ? 22.698 11.043 -18.341 1 96.37 129 HIS B O 1
ATOM 7087 N N . PHE B 1 130 ? 21.317 10.123 -19.905 1 96.77 130 PHE B N 1
ATOM 7088 C CA . PHE B 1 130 ? 21.403 8.767 -19.377 1 96.77 130 PHE B CA 1
ATOM 7089 C C . PHE B 1 130 ? 22.238 7.881 -20.294 1 96.77 130 PHE B C 1
ATOM 7091 O O . PHE B 1 130 ? 22.225 8.054 -21.514 1 96.77 130 PHE B O 1
ATOM 7098 N N . CYS B 1 131 ? 22.882 6.924 -19.736 1 97.2 131 CYS B N 1
ATOM 7099 C CA . CYS B 1 131 ? 23.824 6.068 -20.45 1 97.2 131 CYS B CA 1
ATOM 7100 C C . CYS B 1 131 ? 23.134 5.334 -21.594 1 97.2 131 CYS B C 1
ATOM 7102 O O . CYS B 1 131 ? 23.606 5.364 -22.731 1 97.2 131 CYS B O 1
ATOM 7104 N N . GLY B 1 132 ? 22.023 4.71 -21.316 1 95.92 132 GLY B N 1
ATOM 7105 C CA . GLY B 1 132 ? 21.368 3.845 -22.284 1 95.92 132 GLY B CA 1
ATOM 7106 C C . GLY B 1 132 ? 20.548 4.608 -23.307 1 95.92 132 GLY B C 1
ATOM 7107 O O . GLY B 1 132 ? 20.02 4.017 -24.252 1 95.92 132 GLY B O 1
ATOM 7108 N N . GLU B 1 133 ? 20.506 5.923 -23.242 1 95.93 133 GLU B N 1
ATOM 7109 C CA . GLU B 1 133 ? 19.647 6.713 -24.118 1 95.93 133 GLU B CA 1
ATOM 7110 C C . GLU B 1 133 ? 20.464 7.442 -25.181 1 95.93 133 GLU B C 1
ATOM 7112 O O . GLU B 1 133 ? 19.902 8.051 -26.094 1 95.93 133 GLU B O 1
ATOM 7117 N N . LEU B 1 134 ? 21.746 7.35 -25.099 1 97.71 134 LEU B N 1
ATOM 7118 C CA . LEU B 1 134 ? 22.615 7.993 -26.079 1 97.71 134 LEU B CA 1
ATOM 7119 C C . LEU B 1 134 ? 22.574 7.251 -27.411 1 97.71 134 LEU B C 1
ATOM 7121 O O . LEU B 1 134 ? 22.396 6.031 -27.442 1 97.71 134 LEU B O 1
ATOM 7125 N N . SER B 1 135 ? 22.709 8.034 -28.418 1 96.84 135 SER B N 1
ATOM 7126 C CA . SER B 1 135 ? 22.663 7.481 -29.767 1 96.84 135 SER B CA 1
ATOM 7127 C C . SER B 1 135 ? 23.558 8.269 -30.718 1 96.84 135 SER B C 1
ATOM 7129 O O . SER B 1 135 ? 24.282 9.171 -30.293 1 96.84 135 SER B O 1
ATOM 7131 N N . LEU B 1 136 ? 23.491 7.895 -32.007 1 96.47 136 LEU B N 1
ATOM 7132 C CA . LEU B 1 136 ? 24.264 8.569 -33.045 1 96.47 136 LEU B CA 1
ATOM 7133 C C . LEU B 1 136 ? 23.837 10.027 -33.18 1 96.47 136 LEU B C 1
ATOM 7135 O O . LEU B 1 136 ? 24.631 10.875 -33.593 1 96.47 136 LEU B O 1
ATOM 7139 N N . ASN B 1 137 ? 22.632 10.309 -32.784 1 97.19 137 ASN B N 1
ATOM 7140 C CA . ASN B 1 137 ? 22.105 11.668 -32.852 1 97.19 137 ASN B CA 1
ATOM 7141 C C . ASN B 1 137 ? 22.766 12.577 -31.819 1 97.19 137 ASN B C 1
ATOM 7143 O O . ASN B 1 137 ? 22.63 13.8 -31.886 1 97.19 137 ASN B O 1
ATOM 7147 N N . ASP B 1 138 ? 23.517 11.997 -30.922 1 98.02 138 ASP B N 1
ATOM 7148 C CA . ASP B 1 138 ? 24.123 12.779 -29.849 1 98.02 138 ASP B CA 1
ATOM 7149 C C . ASP B 1 138 ? 25.607 13.02 -30.116 1 98.02 138 ASP B C 1
ATOM 7151 O O . ASP B 1 138 ? 26.301 13.623 -29.294 1 98.02 138 ASP B O 1
ATOM 7155 N N . VAL B 1 139 ? 26.094 12.553 -31.212 1 98.07 139 VAL B N 1
ATOM 7156 C CA . VAL B 1 139 ? 27.511 12.695 -31.53 1 98.07 139 VAL B CA 1
ATOM 7157 C C . VAL B 1 139 ? 27.888 14.174 -31.562 1 98.07 139 VAL B C 1
ATOM 7159 O O . VAL B 1 139 ? 27.195 14.984 -32.182 1 98.07 139 VAL B O 1
ATOM 7162 N N . GLY B 1 140 ? 28.926 14.504 -30.856 1 97.73 140 GLY B N 1
ATOM 7163 C CA . GLY B 1 140 ? 29.394 15.88 -30.793 1 97.73 140 GLY B CA 1
ATOM 7164 C C . GLY B 1 140 ? 28.917 16.616 -29.555 1 97.73 140 GLY B C 1
ATOM 7165 O O . GLY B 1 140 ? 29.459 17.666 -29.205 1 97.73 140 GLY B O 1
ATOM 7166 N N . LYS B 1 141 ? 27.957 16.132 -28.87 1 97.9 141 LYS B N 1
ATOM 7167 C CA . LYS B 1 141 ? 27.39 16.79 -27.697 1 97.9 141 LYS B CA 1
ATOM 7168 C C . LYS B 1 141 ? 28.226 16.508 -26.451 1 97.9 141 LYS B C 1
ATOM 7170 O O . LYS B 1 141 ? 28.756 15.407 -26.289 1 97.9 141 LYS B O 1
ATOM 7175 N N . LYS B 1 142 ? 28.325 17.51 -25.609 1 97.92 142 LYS B N 1
ATOM 7176 C CA . LYS B 1 142 ? 28.89 17.34 -24.274 1 97.92 142 LYS B CA 1
ATOM 7177 C C . LYS B 1 142 ? 27.859 16.76 -23.31 1 97.92 142 LYS B C 1
ATOM 7179 O O . LYS B 1 142 ? 26.731 17.25 -23.231 1 97.92 142 LYS B O 1
ATOM 7184 N N . VAL B 1 143 ? 28.263 15.696 -22.604 1 97.97 143 VAL B N 1
ATOM 7185 C CA . VAL B 1 143 ? 27.308 15.032 -21.723 1 97.97 143 VAL B CA 1
ATOM 7186 C C . VAL B 1 143 ? 27.932 14.829 -20.344 1 97.97 143 VAL B C 1
ATOM 7188 O O . VAL B 1 143 ? 29.157 14.789 -20.209 1 97.97 143 VAL B O 1
ATOM 7191 N N . GLN B 1 144 ? 27.144 14.831 -19.331 1 97.47 144 GLN B N 1
ATOM 7192 C CA . GLN B 1 144 ? 27.488 14.437 -17.968 1 97.47 144 GLN B CA 1
ATOM 7193 C C . GLN B 1 144 ? 26.723 13.186 -17.547 1 97.47 144 GLN B C 1
ATOM 7195 O O . GLN B 1 144 ? 25.496 13.211 -17.435 1 97.47 144 GLN B O 1
ATOM 7200 N N . LEU B 1 145 ? 27.462 12.126 -17.303 1 97.84 145 LEU B N 1
ATOM 7201 C CA . LEU B 1 145 ? 26.874 10.83 -16.984 1 97.84 145 LEU B CA 1
ATOM 7202 C C . LEU B 1 145 ? 27.243 10.399 -15.569 1 97.84 145 LEU B C 1
ATOM 7204 O O . LEU B 1 145 ? 28.306 10.763 -15.062 1 97.84 145 LEU B O 1
ATOM 7208 N N . CYS B 1 146 ? 26.304 9.741 -14.926 1 97.17 146 CYS B N 1
ATOM 7209 C CA . CYS B 1 146 ? 26.558 9.142 -13.62 1 97.17 146 CYS B CA 1
ATOM 7210 C C . CYS B 1 146 ? 26.111 7.685 -13.593 1 97.17 146 CYS B C 1
ATOM 7212 O O . CYS B 1 146 ? 25.108 7.328 -14.213 1 97.17 146 CYS B O 1
ATOM 7214 N N . GLY B 1 147 ? 26.865 6.868 -12.902 1 96.43 147 GLY B N 1
ATOM 7215 C CA . GLY B 1 147 ? 26.491 5.469 -12.771 1 96.43 147 GLY B CA 1
ATOM 7216 C C . GLY B 1 147 ? 27.578 4.617 -12.143 1 96.43 147 GLY B C 1
ATOM 7217 O O . GLY B 1 147 ? 28.371 5.107 -11.337 1 96.43 147 GLY B O 1
ATOM 7218 N N . TRP B 1 148 ? 27.541 3.315 -12.474 1 97.02 148 TRP B N 1
ATOM 7219 C CA . TRP B 1 148 ? 28.468 2.328 -11.932 1 97.02 148 TRP B CA 1
ATOM 7220 C C . TRP B 1 148 ? 29.4 1.802 -13.018 1 97.02 148 TRP B C 1
ATOM 7222 O O . TRP B 1 148 ? 28.975 1.572 -14.152 1 97.02 148 TRP B O 1
ATOM 7232 N N . VAL B 1 149 ? 30.634 1.554 -12.641 1 97.04 149 VAL B N 1
ATOM 7233 C CA . VAL B 1 149 ? 31.586 0.935 -13.558 1 97.04 149 VAL B CA 1
ATOM 7234 C C . VAL B 1 149 ? 31.226 -0.535 -13.761 1 97.04 149 VAL B C 1
ATOM 7236 O O . VAL B 1 149 ? 31.406 -1.355 -12.858 1 97.04 149 VAL B O 1
ATOM 7239 N N . ALA B 1 150 ? 30.798 -0.821 -14.928 1 95.62 150 ALA B N 1
ATOM 7240 C CA . ALA B 1 150 ? 30.339 -2.179 -15.211 1 95.62 150 ALA B CA 1
ATOM 7241 C C . ALA B 1 150 ? 31.49 -3.058 -15.69 1 95.62 150 ALA B C 1
ATOM 7243 O O . ALA B 1 150 ? 31.59 -4.225 -15.304 1 95.62 150 ALA B O 1
ATOM 7244 N N . LEU B 1 151 ? 32.266 -2.523 -16.573 1 94.09 151 LEU B N 1
ATOM 7245 C CA . LEU B 1 151 ? 33.449 -3.184 -17.114 1 94.09 151 LEU B CA 1
ATOM 7246 C C . LEU B 1 151 ? 34.617 -2.208 -17.217 1 94.09 151 LEU B C 1
ATOM 7248 O O . LEU B 1 151 ? 34.412 -1.002 -17.371 1 94.09 151 LEU B O 1
ATOM 7252 N N . HIS B 1 152 ? 35.756 -2.754 -17.05 1 94.13 152 HIS B N 1
ATOM 7253 C CA . HIS B 1 152 ? 36.998 -1.991 -17.108 1 94.13 152 HIS B CA 1
ATOM 7254 C C . HIS B 1 152 ? 38.069 -2.74 -17.894 1 94.13 152 HIS B C 1
ATOM 7256 O O . HIS B 1 152 ? 38.481 -3.834 -17.503 1 94.13 152 HIS B O 1
ATOM 7262 N N . ARG B 1 153 ? 38.459 -2.125 -19.019 1 92.23 153 ARG B N 1
ATOM 7263 C CA . ARG B 1 153 ? 39.437 -2.789 -19.874 1 92.23 153 ARG B CA 1
ATOM 7264 C C . ARG B 1 153 ? 40.55 -1.828 -20.281 1 92.23 153 ARG B C 1
ATOM 7266 O O . ARG B 1 153 ? 40.283 -0.685 -20.659 1 92.23 153 ARG B O 1
ATOM 7273 N N . VAL B 1 154 ? 41.745 -2.299 -20.193 1 89.47 154 VAL B N 1
ATOM 7274 C CA . VAL B 1 154 ? 42.913 -1.547 -20.641 1 89.47 154 VAL B CA 1
ATOM 7275 C C . VAL B 1 154 ? 43.479 -2.18 -21.91 1 89.47 154 VAL B C 1
ATOM 7277 O O . VAL B 1 154 ? 43.764 -3.38 -21.939 1 89.47 154 VAL B O 1
ATOM 7280 N N . HIS B 1 155 ? 43.634 -1.465 -22.966 1 83.57 155 HIS B N 1
ATOM 7281 C CA . HIS B 1 155 ? 44.145 -1.962 -24.239 1 83.57 155 HIS B CA 1
ATOM 7282 C C . HIS B 1 155 ? 45.044 -0.93 -24.912 1 83.57 155 HIS B C 1
ATOM 7284 O O . HIS B 1 155 ? 44.581 0.145 -25.298 1 83.57 155 HIS B O 1
ATOM 7290 N N . GLY B 1 156 ? 46.294 -1.294 -25.335 1 78.84 156 GLY B N 1
ATOM 7291 C CA . GLY B 1 156 ? 47.206 -0.485 -26.128 1 78.84 156 GLY B CA 1
ATOM 7292 C C . GLY B 1 156 ? 47.376 0.923 -25.591 1 78.84 156 GLY B C 1
ATOM 7293 O O . GLY B 1 156 ? 47.363 1.891 -26.355 1 78.84 156 GLY B O 1
ATOM 7294 N N . GLY B 1 157 ? 47.298 1.136 -24.33 1 80.78 157 GLY B N 1
ATOM 7295 C CA . GLY B 1 157 ? 47.496 2.444 -23.727 1 80.78 157 GLY B CA 1
ATOM 7296 C C . GLY B 1 157 ? 46.201 3.2 -23.5 1 80.78 157 GLY B C 1
ATOM 7297 O O . GLY B 1 157 ? 46.197 4.262 -22.875 1 80.78 157 GLY B O 1
ATOM 7298 N N . LEU B 1 158 ? 45.163 2.686 -24.146 1 86.34 158 LEU B N 1
ATOM 7299 C CA . LEU B 1 158 ? 43.852 3.285 -23.919 1 86.34 158 LEU B CA 1
ATOM 7300 C C . LEU B 1 158 ? 43.061 2.487 -22.888 1 86.34 158 LEU B C 1
ATOM 7302 O O . LEU B 1 158 ? 43.244 1.274 -22.761 1 86.34 158 LEU B O 1
ATOM 7306 N N . THR B 1 159 ? 42.308 3.182 -22.118 1 92.51 159 THR B N 1
ATOM 7307 C CA . THR B 1 159 ? 41.423 2.536 -21.154 1 92.51 159 THR B CA 1
ATOM 7308 C C . THR B 1 159 ? 39.961 2.746 -21.537 1 92.51 159 THR B C 1
ATOM 7310 O O . THR B 1 159 ? 39.566 3.849 -21.921 1 92.51 159 THR B O 1
ATOM 7313 N N . PHE B 1 160 ? 39.236 1.63 -21.558 1 93.68 160 PHE B N 1
ATOM 7314 C CA . PHE B 1 160 ? 37.802 1.661 -21.821 1 93.68 160 PHE B CA 1
ATOM 7315 C C . PHE B 1 160 ? 37.014 1.287 -20.571 1 93.68 160 PHE B C 1
ATOM 7317 O O . PHE B 1 160 ? 37.408 0.383 -19.831 1 93.68 160 PHE B O 1
ATOM 7324 N N . LEU B 1 161 ? 36.014 2.066 -20.408 1 94.68 161 LEU B N 1
ATOM 7325 C CA . LEU B 1 161 ? 35.111 1.817 -19.289 1 94.68 161 LEU B CA 1
ATOM 7326 C C . LEU B 1 161 ? 33.664 1.742 -19.766 1 94.68 161 LEU B C 1
ATOM 7328 O O . LEU B 1 161 ? 33.237 2.546 -20.598 1 94.68 161 LEU B O 1
ATOM 7332 N N . ASN B 1 162 ? 32.963 0.638 -19.374 1 96.1 162 ASN B N 1
ATOM 7333 C CA . ASN B 1 162 ? 31.516 0.627 -19.557 1 96.1 162 ASN B CA 1
ATOM 7334 C C . ASN B 1 162 ? 30.791 1.168 -18.328 1 96.1 162 ASN B C 1
ATOM 7336 O O . ASN B 1 162 ? 30.927 0.622 -17.232 1 96.1 162 ASN B O 1
ATOM 7340 N N . LEU B 1 163 ? 30.095 2.212 -18.54 1 97.57 163 LEU B N 1
ATOM 7341 C CA . LEU B 1 163 ? 29.327 2.844 -17.473 1 97.57 163 LEU B CA 1
ATOM 7342 C C . LEU B 1 163 ? 27.858 2.439 -17.548 1 97.57 163 LEU B C 1
ATOM 7344 O O . LEU B 1 163 ? 27.245 2.509 -18.615 1 97.57 163 LEU B O 1
ATOM 7348 N N . ARG B 1 164 ? 27.353 2.002 -16.405 1 96.65 164 ARG B N 1
ATOM 7349 C CA . ARG B 1 164 ? 25.977 1.519 -16.352 1 96.65 164 ARG B CA 1
ATOM 7350 C C . ARG B 1 164 ? 25.114 2.42 -15.475 1 96.65 164 ARG B C 1
ATOM 7352 O O . ARG B 1 164 ? 25.536 2.83 -14.392 1 96.65 164 ARG B O 1
ATOM 7359 N N . ASP B 1 165 ? 23.956 2.733 -15.923 1 95.38 165 ASP B N 1
ATOM 7360 C CA . ASP B 1 165 ? 22.888 3.274 -15.089 1 95.38 165 ASP B CA 1
ATOM 7361 C C . ASP B 1 165 ? 21.58 2.518 -15.312 1 95.38 165 ASP B C 1
ATOM 7363 O O . ASP B 1 165 ? 21.58 1.418 -15.868 1 95.38 165 ASP B O 1
ATOM 7367 N N . HIS B 1 166 ? 20.464 3.018 -14.828 1 93.16 166 HIS B N 1
ATOM 7368 C CA . HIS B 1 166 ? 19.212 2.271 -14.849 1 93.16 166 HIS B CA 1
ATOM 7369 C C . HIS B 1 166 ? 18.686 2.116 -16.272 1 93.16 166 HIS B C 1
ATOM 7371 O O . HIS B 1 166 ? 17.8 1.296 -16.526 1 93.16 166 HIS B O 1
ATOM 7377 N N . THR B 1 167 ? 19.274 2.884 -17.24 1 94.66 167 THR B N 1
ATOM 7378 C CA . THR B 1 167 ? 18.758 2.86 -18.604 1 94.66 167 THR B CA 1
ATOM 7379 C C . THR B 1 167 ? 19.596 1.938 -19.484 1 94.66 167 THR B C 1
ATOM 7381 O O . THR B 1 167 ? 19.189 1.592 -20.595 1 94.66 167 THR B O 1
ATOM 7384 N N . GLY B 1 168 ? 20.798 1.642 -18.983 1 94.09 168 GLY B N 1
ATOM 7385 C CA . GLY B 1 168 ? 21.663 0.782 -19.775 1 94.09 168 GLY B CA 1
ATOM 7386 C C . GLY B 1 168 ? 23.134 1.124 -19.634 1 94.09 168 GLY B C 1
ATOM 7387 O O . GLY B 1 168 ? 23.558 1.654 -18.605 1 94.09 168 GLY B O 1
ATOM 7388 N N . ILE B 1 169 ? 23.908 0.713 -20.686 1 95.73 169 ILE B N 1
ATOM 7389 C CA . ILE B 1 169 ? 25.363 0.79 -20.61 1 95.73 169 ILE B CA 1
ATOM 7390 C C . ILE B 1 169 ? 25.898 1.61 -21.782 1 95.73 169 ILE B C 1
ATOM 7392 O O . ILE B 1 169 ? 25.357 1.55 -22.888 1 95.73 169 ILE B O 1
ATOM 7396 N N . VAL B 1 170 ? 26.969 2.383 -21.525 1 97.62 170 VAL B N 1
ATOM 7397 C CA . VAL B 1 170 ? 27.676 3.109 -22.575 1 97.62 170 VAL B CA 1
ATOM 7398 C C . VAL B 1 170 ? 29.183 2.97 -22.375 1 97.62 170 VAL B C 1
ATOM 7400 O O . VAL B 1 170 ? 29.662 2.907 -21.24 1 97.62 170 VAL B O 1
ATOM 7403 N N . GLN B 1 171 ? 29.908 2.89 -23.454 1 97.33 171 GLN B N 1
ATOM 7404 C CA . GLN B 1 171 ? 31.363 2.816 -23.38 1 97.33 171 GLN B CA 1
ATOM 7405 C C . GLN B 1 171 ? 31.977 4.205 -23.229 1 97.33 171 GLN B C 1
ATOM 7407 O O . GLN B 1 171 ? 31.604 5.136 -23.946 1 97.33 171 GLN B O 1
ATOM 7412 N N . VAL B 1 172 ? 32.86 4.332 -22.302 1 97.68 172 VAL B N 1
ATOM 7413 C CA . VAL B 1 172 ? 33.643 5.543 -22.078 1 97.68 172 VAL B CA 1
ATOM 7414 C C . VAL B 1 172 ? 35.105 5.287 -22.437 1 97.68 172 VAL B C 1
ATOM 7416 O O . VAL B 1 172 ? 35.685 4.28 -22.024 1 97.68 172 VAL B O 1
ATOM 7419 N N . THR B 1 173 ? 35.648 6.131 -23.218 1 95.62 173 THR B N 1
ATOM 7420 C CA . THR B 1 173 ? 37.051 5.999 -23.596 1 95.62 173 THR B CA 1
ATOM 7421 C C . THR B 1 173 ? 37.86 7.191 -23.093 1 95.62 173 THR B C 1
ATOM 7423 O O . THR B 1 173 ? 37.293 8.215 -22.705 1 95.62 173 THR B O 1
ATOM 7426 N N . THR B 1 174 ? 39.137 6.991 -22.997 1 94.1 174 THR B N 1
ATOM 7427 C CA . THR B 1 174 ? 40.024 8.059 -22.55 1 94.1 174 THR B CA 1
ATOM 7428 C C . THR B 1 174 ? 40.894 8.557 -23.701 1 94.1 174 THR B C 1
ATOM 7430 O O . THR B 1 174 ? 41.116 7.836 -24.675 1 94.1 174 THR B O 1
ATOM 7433 N N . LEU B 1 175 ? 41.189 9.812 -23.593 1 91.4 175 LEU B N 1
ATOM 7434 C CA . LEU B 1 175 ? 42.173 10.45 -24.461 1 91.4 175 LEU B CA 1
ATOM 7435 C C . LEU B 1 175 ? 43.384 10.916 -23.66 1 91.4 175 LEU B C 1
ATOM 7437 O O . LEU B 1 175 ? 43.467 12.084 -23.275 1 91.4 175 LEU B O 1
ATOM 7441 N N . PRO B 1 176 ? 44.382 9.987 -23.518 1 92.2 176 PRO B N 1
ATOM 7442 C CA . PRO B 1 176 ? 45.488 10.238 -22.59 1 92.2 176 PRO B CA 1
ATOM 7443 C C . PRO B 1 176 ? 46.255 11.517 -22.919 1 92.2 176 PRO B C 1
ATOM 7445 O O . PRO B 1 176 ? 46.728 12.208 -22.013 1 92.2 176 PRO B O 1
ATOM 7448 N N . ASP B 1 177 ? 46.617 11.804 -24.206 1 91.58 177 ASP B N 1
ATOM 7449 C CA . ASP B 1 177 ? 47.397 12.972 -24.604 1 91.58 177 ASP B CA 1
ATOM 7450 C C . ASP B 1 177 ? 46.617 14.262 -24.362 1 91.58 177 ASP B C 1
ATOM 7452 O O . ASP B 1 177 ? 47.184 15.262 -23.918 1 91.58 177 ASP B O 1
ATOM 7456 N N . ASP B 1 178 ? 45.173 14.317 -24.529 1 93.35 178 ASP B N 1
ATOM 7457 C CA . ASP B 1 178 ? 44.326 15.5 -24.417 1 93.35 178 ASP B CA 1
ATOM 7458 C C . ASP B 1 178 ? 43.883 15.724 -22.973 1 93.35 178 ASP B C 1
ATOM 7460 O O . ASP B 1 178 ? 43.784 16.865 -22.518 1 93.35 178 ASP B O 1
ATOM 7464 N N . PHE B 1 179 ? 43.568 14.611 -22.271 1 94.68 179 PHE B N 1
ATOM 7465 C CA . PHE B 1 179 ? 43.037 14.703 -20.916 1 94.68 179 PHE B CA 1
ATOM 7466 C C . PHE B 1 179 ? 43.752 13.729 -19.987 1 94.68 179 PHE B C 1
ATOM 7468 O O . PHE B 1 179 ? 43.154 12.759 -19.517 1 94.68 179 PHE B O 1
ATOM 7475 N N . PRO B 1 180 ? 44.946 13.986 -19.583 1 93.41 180 PRO B N 1
ATOM 7476 C CA . PRO B 1 180 ? 45.762 13.057 -18.798 1 93.41 180 PRO B CA 1
ATOM 7477 C C . PRO B 1 180 ? 45.175 12.779 -17.416 1 93.41 180 PRO B C 1
ATOM 7479 O O . PRO B 1 180 ? 45.296 11.664 -16.903 1 93.41 180 PRO B O 1
ATOM 7482 N N . LEU B 1 181 ? 44.603 13.766 -16.807 1 93.77 181 LEU B N 1
ATOM 7483 C CA . LEU B 1 181 ? 44.039 13.573 -15.476 1 93.77 181 LEU B CA 1
ATOM 7484 C C . LEU B 1 181 ? 42.863 12.603 -15.519 1 93.77 181 LEU B C 1
ATOM 7486 O O . LEU B 1 181 ? 42.767 11.7 -14.684 1 93.77 181 LEU B O 1
ATOM 7490 N N . ALA B 1 182 ? 41.985 12.826 -16.457 1 94.85 182 ALA B N 1
ATOM 7491 C CA . ALA B 1 182 ? 40.855 11.915 -16.62 1 94.85 182 ALA B CA 1
ATOM 7492 C C . ALA B 1 182 ? 41.333 10.49 -16.888 1 94.85 182 ALA B C 1
ATOM 7494 O O . ALA B 1 182 ? 40.781 9.531 -16.344 1 94.85 182 ALA B O 1
ATOM 7495 N N . HIS B 1 183 ? 42.4 10.339 -17.67 1 94.76 183 HIS B N 1
ATOM 7496 C CA . HIS B 1 183 ? 42.963 9.032 -17.989 1 94.76 183 HIS B CA 1
ATOM 7497 C C . HIS B 1 183 ? 43.495 8.342 -16.737 1 94.76 183 HIS B C 1
ATOM 7499 O O . HIS B 1 183 ? 43.251 7.152 -16.528 1 94.76 183 HIS B O 1
ATOM 7505 N N . SER B 1 184 ? 44.554 8.802 -15.825 1 93.79 184 SER B N 1
ATOM 7506 C CA . SER B 1 184 ? 45.114 8.245 -14.598 1 93.79 184 SER B CA 1
ATOM 7507 C C . SER B 1 184 ? 44.015 7.766 -13.656 1 93.79 184 SER B C 1
ATOM 7509 O O . SER B 1 184 ? 44.103 6.672 -13.096 1 93.79 184 SER B O 1
ATOM 7511 N N . VAL B 1 185 ? 42.649 8.768 -13.591 1 94.77 185 VAL B N 1
ATOM 7512 C CA . VAL B 1 185 ? 41.54 8.411 -12.712 1 94.77 185 VAL B CA 1
ATOM 7513 C C . VAL B 1 185 ? 40.859 7.145 -13.227 1 94.77 185 VAL B C 1
ATOM 7515 O O . VAL B 1 185 ? 40.611 6.211 -12.461 1 94.77 185 VAL B O 1
ATOM 7518 N N . ILE B 1 186 ? 40.554 7.113 -14.509 1 95.36 186 ILE B N 1
ATOM 7519 C CA . ILE B 1 186 ? 39.839 5.99 -15.106 1 95.36 186 ILE B CA 1
ATOM 7520 C C . ILE B 1 186 ? 40.682 4.722 -14.992 1 95.36 186 ILE B C 1
ATOM 7522 O O . ILE B 1 186 ? 40.149 3.634 -14.762 1 95.36 186 ILE B O 1
ATOM 7526 N N . ASN B 1 187 ? 41.925 4.883 -15.087 1 93.41 187 ASN B N 1
ATOM 7527 C CA . ASN B 1 187 ? 42.816 3.734 -14.972 1 93.41 187 ASN B CA 1
ATOM 7528 C C . ASN B 1 187 ? 42.747 3.109 -13.581 1 93.41 187 ASN B C 1
ATOM 7530 O O . ASN B 1 187 ? 42.951 1.903 -13.427 1 93.41 187 ASN B O 1
ATOM 7534 N N . ASP B 1 188 ? 42.4 3.879 -12.67 1 92.42 188 ASP B N 1
ATOM 7535 C CA . ASP B 1 188 ? 42.41 3.411 -11.287 1 92.42 188 ASP B CA 1
ATOM 7536 C C . ASP B 1 188 ? 41.024 2.931 -10.86 1 92.42 188 ASP B C 1
ATOM 7538 O O . ASP B 1 188 ? 40.846 2.451 -9.739 1 92.42 188 ASP B O 1
ATOM 7542 N N . LEU B 1 189 ? 40.071 3.054 -11.68 1 95.04 189 LEU B N 1
ATOM 7543 C CA . LEU B 1 189 ? 38.713 2.658 -11.326 1 95.04 189 LEU B CA 1
ATOM 7544 C C . LEU B 1 189 ? 38.589 1.139 -11.261 1 95.04 189 LEU B C 1
ATOM 7546 O O . LEU B 1 189 ? 39.285 0.424 -11.986 1 95.04 189 LEU B O 1
ATOM 7550 N N . ARG B 1 190 ? 37.758 0.707 -10.389 1 94.31 190 ARG B N 1
ATOM 7551 C CA . ARG B 1 190 ? 37.4 -0.704 -10.288 1 94.31 190 ARG B CA 1
ATOM 7552 C C . ARG B 1 190 ? 35.907 -0.908 -10.524 1 94.31 190 ARG B C 1
ATOM 7554 O O . ARG B 1 190 ? 35.149 0.06 -10.614 1 94.31 190 ARG B O 1
ATOM 7561 N N . LEU B 1 191 ? 35.586 -2.161 -10.588 1 95.03 191 LEU B N 1
ATOM 7562 C CA . LEU B 1 191 ? 34.192 -2.499 -10.856 1 95.03 191 LEU B CA 1
ATOM 7563 C C . LEU B 1 191 ? 33.284 -1.985 -9.744 1 95.03 191 LEU B C 1
ATOM 7565 O O . LEU B 1 191 ? 33.629 -2.075 -8.563 1 95.03 191 LEU B O 1
ATOM 7569 N N . GLU B 1 192 ? 32.151 -1.381 -10.134 1 96.2 192 GLU B N 1
ATOM 7570 C CA . GLU B 1 192 ? 31.037 -0.952 -9.294 1 96.2 192 GLU B CA 1
ATOM 7571 C C . GLU B 1 192 ? 31.381 0.325 -8.533 1 96.2 192 GLU B C 1
ATOM 7573 O O . GLU B 1 192 ? 30.641 0.739 -7.638 1 96.2 192 GLU B O 1
ATOM 7578 N N . TYR B 1 193 ? 32.56 0.917 -8.876 1 96.14 193 TYR B N 1
ATOM 7579 C CA . TYR B 1 193 ? 32.74 2.288 -8.415 1 96.14 193 TYR B CA 1
ATOM 7580 C C . TYR B 1 193 ? 31.628 3.19 -8.938 1 96.14 193 TYR B C 1
ATOM 7582 O O . TYR B 1 193 ? 31.148 3.007 -10.059 1 96.14 193 TYR B O 1
ATOM 7590 N N . VAL B 1 194 ? 31.187 4.155 -8.094 1 96.3 194 VAL B N 1
ATOM 7591 C CA . VAL B 1 194 ? 30.202 5.141 -8.526 1 96.3 194 VAL B CA 1
ATOM 7592 C C . VAL B 1 194 ? 30.911 6.407 -9 1 96.3 194 VAL B C 1
ATOM 7594 O O . VAL B 1 194 ? 31.698 7 -8.259 1 96.3 194 VAL B O 1
ATOM 7597 N N . VAL B 1 195 ? 30.613 6.819 -10.265 1 96.68 195 VAL B N 1
ATOM 7598 C CA . VAL B 1 195 ? 31.399 7.913 -10.825 1 96.68 195 VAL B CA 1
ATOM 7599 C C . VAL B 1 195 ? 30.484 8.872 -11.583 1 96.68 195 VAL B C 1
ATOM 7601 O O . VAL B 1 195 ? 29.359 8.514 -11.942 1 96.68 195 VAL B O 1
ATOM 7604 N N . SER B 1 196 ? 30.877 10.047 -11.7 1 96.83 196 SER B N 1
ATOM 7605 C CA . SER B 1 196 ? 30.347 11.057 -12.61 1 96.83 196 SER B CA 1
ATOM 7606 C C . SER B 1 196 ? 31.352 11.398 -13.705 1 96.83 196 SER B C 1
ATOM 7608 O O . SER B 1 196 ? 32.514 11.694 -13.418 1 96.83 196 SER B O 1
ATOM 7610 N N . ILE B 1 197 ? 30.93 11.358 -14.961 1 97.4 197 ILE B N 1
ATOM 7611 C CA . ILE B 1 197 ? 31.837 11.543 -16.089 1 97.4 197 ILE B CA 1
ATOM 7612 C C . ILE B 1 197 ? 31.301 12.637 -17.008 1 97.4 197 ILE B C 1
ATOM 7614 O O . ILE B 1 197 ? 30.131 12.611 -17.398 1 97.4 197 ILE B O 1
ATOM 7618 N N . GLU B 1 198 ? 32.087 13.555 -17.249 1 97.43 198 GLU B N 1
ATOM 7619 C CA . GLU B 1 198 ? 31.822 14.527 -18.306 1 97.43 198 GLU B CA 1
ATOM 7620 C C . GLU B 1 198 ? 32.634 14.215 -19.559 1 97.43 198 GLU B C 1
ATOM 7622 O O . GLU B 1 198 ? 33.811 13.86 -19.47 1 97.43 198 GLU B O 1
ATOM 7627 N N . GLY B 1 199 ? 31.961 14.298 -20.707 1 97.78 199 GLY B N 1
ATOM 7628 C CA . GLY B 1 199 ? 32.667 13.998 -21.942 1 97.78 199 GLY B CA 1
ATOM 7629 C C . GLY B 1 199 ? 31.881 14.372 -23.185 1 97.78 199 GLY B C 1
ATOM 7630 O O . GLY B 1 199 ? 30.844 15.031 -23.094 1 97.78 199 GLY B O 1
ATOM 7631 N N . VAL B 1 200 ? 32.468 13.977 -24.335 1 98.31 200 VAL B N 1
ATOM 7632 C CA . VAL B 1 200 ? 31.85 14.257 -25.627 1 98.31 200 VAL B CA 1
ATOM 7633 C C . VAL B 1 200 ? 31.5 12.947 -26.328 1 98.31 200 VAL B C 1
ATOM 7635 O O . VAL B 1 200 ? 32.312 12.02 -26.367 1 98.31 200 VAL B O 1
ATOM 7638 N N . VAL B 1 201 ? 30.327 12.897 -26.843 1 98.56 201 VAL B N 1
ATOM 7639 C CA . VAL B 1 201 ? 29.878 11.706 -27.557 1 98.56 201 VAL B CA 1
ATOM 7640 C C . VAL B 1 201 ? 30.549 11.641 -28.927 1 98.56 201 VAL B C 1
ATOM 7642 O O . VAL B 1 201 ? 30.587 12.637 -29.654 1 98.56 201 VAL B O 1
ATOM 7645 N N . ARG B 1 202 ? 31.079 10.491 -29.294 1 97.36 202 ARG B N 1
ATOM 7646 C CA . ARG B 1 202 ? 31.706 10.289 -30.596 1 97.36 202 ARG B CA 1
ATOM 7647 C C . ARG B 1 202 ? 31.279 8.959 -31.209 1 97.36 202 ARG B C 1
ATOM 7649 O O . ARG B 1 202 ? 30.871 8.042 -30.494 1 97.36 202 ARG B O 1
ATOM 7656 N N . SER B 1 203 ? 31.361 8.888 -32.47 1 97.34 203 SER B N 1
ATOM 7657 C CA . SER B 1 203 ? 31.126 7.616 -33.146 1 97.34 203 SER B CA 1
ATOM 7658 C C . SER B 1 203 ? 32.292 6.655 -32.936 1 97.34 203 SER B C 1
ATOM 7660 O O . SER B 1 203 ? 33.455 7.062 -32.984 1 97.34 203 SER B O 1
ATOM 7662 N N . ARG B 1 204 ? 31.95 5.507 -32.632 1 95.05 204 ARG B N 1
ATOM 7663 C CA . ARG B 1 204 ? 33.013 4.511 -32.55 1 95.05 204 ARG B CA 1
ATOM 7664 C C . ARG B 1 204 ? 33.617 4.242 -33.924 1 95.05 204 ARG B C 1
ATOM 7666 O O . ARG B 1 204 ? 32.922 4.315 -34.939 1 95.05 204 ARG B O 1
ATOM 7673 N N . PRO B 1 205 ? 34.899 3.869 -33.954 1 90.38 205 PRO B N 1
ATOM 7674 C CA . PRO B 1 205 ? 35.47 3.423 -35.227 1 90.38 205 PRO B CA 1
ATOM 7675 C C . PRO B 1 205 ? 34.788 2.17 -35.773 1 90.38 205 PRO B C 1
ATOM 7677 O O . PRO B 1 205 ? 34.327 1.327 -34.999 1 90.38 205 PRO B O 1
ATOM 7680 N N . ASN B 1 206 ? 34.71 1.977 -37.048 1 90.7 206 ASN B N 1
ATOM 7681 C CA . ASN B 1 206 ? 33.983 0.899 -37.71 1 90.7 206 ASN B CA 1
ATOM 7682 C C . ASN B 1 206 ? 34.396 -0.468 -37.17 1 90.7 206 ASN B C 1
ATOM 7684 O O . ASN B 1 206 ? 33.559 -1.362 -37.028 1 90.7 206 ASN B O 1
ATOM 7688 N N . GLU B 1 207 ? 35.724 -0.583 -36.798 1 89.21 207 GLU B N 1
ATOM 7689 C CA . GLU B 1 207 ? 36.239 -1.867 -36.332 1 89.21 207 GLU B CA 1
ATOM 7690 C C . GLU B 1 207 ? 35.836 -2.13 -34.884 1 89.21 207 GLU B C 1
ATOM 7692 O O . GLU B 1 207 ? 35.924 -3.262 -34.406 1 89.21 207 GLU B O 1
ATOM 7697 N N . SER B 1 208 ? 35.301 -1.112 -34.212 1 88.9 208 SER B N 1
ATOM 7698 C CA . SER B 1 208 ? 35.057 -1.237 -32.779 1 88.9 208 SER B CA 1
ATOM 7699 C C . SER B 1 208 ? 33.565 -1.184 -32.466 1 88.9 208 SER B C 1
ATOM 7701 O O . SER B 1 208 ? 33.171 -1.154 -31.298 1 88.9 208 SER B O 1
ATOM 7703 N N . ILE B 1 209 ? 32.726 -1.163 -33.486 1 93.94 209 ILE B N 1
ATOM 7704 C CA . ILE B 1 209 ? 31.281 -1.114 -33.291 1 93.94 209 ILE B CA 1
ATOM 7705 C C . ILE B 1 209 ? 30.8 -2.42 -32.663 1 93.94 209 ILE B C 1
ATOM 7707 O O . ILE B 1 209 ? 31.215 -3.505 -33.077 1 93.94 209 ILE B O 1
ATOM 7711 N N . ASN B 1 210 ? 30.091 -2.345 -31.567 1 92.16 210 ASN B N 1
ATOM 7712 C CA . ASN B 1 210 ? 29.468 -3.492 -30.914 1 92.16 210 ASN B CA 1
ATOM 7713 C C . ASN B 1 210 ? 27.967 -3.545 -31.186 1 92.16 210 ASN B C 1
ATOM 7715 O O . ASN B 1 210 ? 27.183 -2.9 -30.488 1 92.16 210 ASN B O 1
ATOM 7719 N N . LYS B 1 211 ? 27.503 -4.392 -32.01 1 90.83 211 LYS B N 1
ATOM 7720 C CA . LYS B 1 211 ? 26.112 -4.449 -32.448 1 90.83 211 LYS B CA 1
ATOM 7721 C C . LYS B 1 211 ? 25.221 -5.061 -31.371 1 90.83 211 LYS B C 1
ATOM 7723 O O . LYS B 1 211 ? 23.995 -4.945 -31.433 1 90.83 211 LYS B O 1
ATOM 7728 N N . LYS B 1 212 ? 25.842 -5.706 -30.393 1 86.75 212 LYS B N 1
ATOM 7729 C CA . LYS B 1 212 ? 25.067 -6.369 -29.349 1 86.75 212 LYS B CA 1
ATOM 7730 C C . LYS B 1 212 ? 24.617 -5.374 -28.283 1 86.75 212 LYS B C 1
ATOM 7732 O O . LYS B 1 212 ? 23.786 -5.701 -27.433 1 86.75 212 LYS B O 1
ATOM 7737 N N . MET B 1 213 ? 25.2 -4.206 -28.403 1 89.53 213 MET B N 1
ATOM 7738 C CA . MET B 1 213 ? 24.871 -3.168 -27.43 1 89.53 213 MET B CA 1
ATOM 7739 C C . MET B 1 213 ? 24.039 -2.064 -28.073 1 89.53 213 MET B C 1
ATOM 7741 O O . MET B 1 213 ? 24.346 -1.613 -29.178 1 89.53 213 MET B O 1
ATOM 7745 N N . LYS B 1 214 ? 22.997 -1.688 -27.372 1 92.56 214 LYS B N 1
ATOM 7746 C CA . LYS B 1 214 ? 22.13 -0.628 -27.877 1 92.56 214 LYS B CA 1
ATOM 7747 C C . LYS B 1 214 ? 22.934 0.62 -28.229 1 92.56 214 LYS B C 1
ATOM 7749 O O . LYS B 1 214 ? 22.646 1.292 -29.222 1 92.56 214 LYS B O 1
ATOM 7754 N N . THR B 1 215 ? 24.003 0.902 -27.392 1 96.91 215 THR B N 1
ATOM 7755 C CA . THR B 1 215 ? 24.842 2.078 -27.601 1 96.91 215 THR B CA 1
ATOM 7756 C C . THR B 1 215 ? 26.159 1.691 -28.267 1 96.91 215 THR B C 1
ATOM 7758 O O . THR B 1 215 ? 27.172 2.371 -28.093 1 96.91 215 THR B O 1
ATOM 7761 N N . GLY B 1 216 ? 26.156 0.652 -28.949 1 96.09 216 GLY B N 1
ATOM 7762 C CA . GLY B 1 216 ? 27.375 0.053 -29.469 1 96.09 216 GLY B CA 1
ATOM 7763 C C . GLY B 1 216 ? 28.009 0.861 -30.585 1 96.09 216 GLY B C 1
ATOM 7764 O O . GLY B 1 216 ? 29.16 0.622 -30.955 1 96.09 216 GLY B O 1
ATOM 7765 N N . PHE B 1 217 ? 27.293 1.874 -31.186 1 97.29 217 PHE B N 1
ATOM 7766 C CA . PHE B 1 217 ? 27.789 2.662 -32.308 1 97.29 217 PHE B CA 1
ATOM 7767 C C . PHE B 1 217 ? 28.516 3.908 -31.815 1 97.29 217 PHE B C 1
ATOM 7769 O O . PHE B 1 217 ? 29.184 4.592 -32.593 1 97.29 217 PHE B O 1
ATOM 7776 N N . ILE B 1 218 ? 28.347 4.2 -30.505 1 98.07 218 ILE B N 1
ATOM 7777 C CA . ILE B 1 218 ? 28.923 5.441 -29.999 1 98.07 218 ILE B CA 1
ATOM 7778 C C . ILE B 1 218 ? 29.792 5.146 -28.778 1 98.07 218 ILE B C 1
ATOM 7780 O O . ILE B 1 218 ? 29.782 4.028 -28.256 1 98.07 218 ILE B O 1
ATOM 7784 N N . GLU B 1 219 ? 30.584 6.099 -28.383 1 97.79 219 GLU B N 1
ATOM 7785 C CA . GLU B 1 219 ? 31.355 6.127 -27.144 1 97.79 219 GLU B CA 1
ATOM 7786 C C . GLU B 1 219 ? 31.51 7.552 -26.622 1 97.79 219 GLU B C 1
ATOM 7788 O O . GLU B 1 219 ? 31.211 8.515 -27.332 1 97.79 219 GLU B O 1
ATOM 7793 N N . VAL B 1 220 ? 31.784 7.678 -25.399 1 98.25 220 VAL B N 1
ATOM 7794 C CA . VAL B 1 220 ? 31.98 8.992 -24.794 1 98.25 220 VAL B CA 1
ATOM 7795 C C . VAL B 1 220 ? 33.454 9.188 -24.448 1 98.25 220 VAL B C 1
ATOM 7797 O O . VAL B 1 220 ? 34.035 8.394 -23.704 1 98.25 220 VAL B O 1
ATOM 7800 N N . ALA B 1 221 ? 34.081 10.179 -25.021 1 97.41 221 ALA B N 1
ATOM 7801 C CA . ALA B 1 221 ? 35.447 10.547 -24.655 1 97.41 221 ALA B CA 1
ATOM 7802 C C . ALA B 1 221 ? 35.464 11.41 -23.397 1 97.41 221 ALA B C 1
ATOM 7804 O O . ALA B 1 221 ? 35.028 12.564 -23.422 1 97.41 221 ALA B O 1
ATOM 7805 N N . ALA B 1 222 ? 35.989 10.917 -22.336 1 97.54 222 ALA B N 1
ATOM 7806 C CA . ALA B 1 222 ? 35.915 11.564 -21.029 1 97.54 222 ALA B CA 1
ATOM 7807 C C . ALA B 1 222 ? 36.896 12.729 -20.937 1 97.54 222 ALA B C 1
ATOM 7809 O O . ALA B 1 222 ? 38.066 12.593 -21.302 1 97.54 222 ALA B O 1
ATOM 7810 N N . ASN B 1 223 ? 36.362 13.824 -20.438 1 96.4 223 ASN B N 1
ATOM 7811 C CA . ASN B 1 223 ? 37.2 14.983 -20.148 1 96.4 223 ASN B CA 1
ATOM 7812 C C . ASN B 1 223 ? 37.442 15.14 -18.65 1 96.4 223 ASN B C 1
ATOM 7814 O O . ASN B 1 223 ? 38.497 15.621 -18.234 1 96.4 223 ASN B O 1
ATOM 7818 N N . GLU B 1 224 ? 36.412 14.834 -17.927 1 95.81 224 GLU B N 1
ATOM 7819 C CA . GLU B 1 224 ? 36.48 14.933 -16.473 1 95.81 224 GLU B CA 1
ATOM 7820 C C . GLU B 1 224 ? 35.767 13.76 -15.806 1 95.81 224 GLU B C 1
ATOM 7822 O O . GLU B 1 224 ? 34.698 13.341 -16.253 1 95.81 224 GLU B O 1
ATOM 7827 N N . VAL B 1 225 ? 36.447 13.251 -14.763 1 96.32 225 VAL B N 1
ATOM 7828 C CA . VAL B 1 225 ? 35.89 12.11 -14.044 1 96.32 225 VAL B CA 1
ATOM 7829 C C . VAL B 1 225 ? 35.939 12.372 -12.54 1 96.32 225 VAL B C 1
ATOM 7831 O O . VAL B 1 225 ? 36.973 12.783 -12.009 1 96.32 225 VAL B O 1
ATOM 7834 N N . HIS B 1 226 ? 34.803 12.203 -11.907 1 94.77 226 HIS B N 1
ATOM 7835 C CA . HIS B 1 226 ? 34.718 12.303 -10.455 1 94.77 226 HIS B CA 1
ATOM 7836 C C . HIS B 1 226 ? 34.294 10.976 -9.834 1 94.77 226 HIS B C 1
ATOM 7838 O O . HIS B 1 226 ? 33.252 10.423 -10.194 1 94.77 226 HIS B O 1
ATOM 7844 N N . VAL B 1 227 ? 35.101 10.476 -8.907 1 95.31 227 VAL B N 1
ATOM 7845 C CA . VAL B 1 227 ? 34.729 9.279 -8.16 1 95.31 227 VAL B CA 1
ATOM 7846 C C . VAL B 1 227 ? 33.854 9.664 -6.969 1 95.31 227 VAL B C 1
ATOM 7848 O O . VAL B 1 227 ? 34.333 10.275 -6.01 1 95.31 227 VAL B O 1
ATOM 7851 N N . LEU B 1 228 ? 32.672 9.363 -7.033 1 94.25 228 LEU B N 1
ATOM 7852 C CA . LEU B 1 228 ? 31.733 9.719 -5.976 1 94.25 228 LEU B CA 1
ATOM 7853 C C . LEU B 1 228 ? 31.869 8.774 -4.787 1 94.25 228 LEU B C 1
ATOM 7855 O O . LEU B 1 228 ? 31.778 9.202 -3.634 1 94.25 228 LEU B O 1
ATOM 7859 N N . ASN B 1 229 ? 32.025 7.491 -5.093 1 93.34 229 ASN B N 1
ATOM 7860 C CA . ASN B 1 229 ? 32.22 6.484 -4.055 1 93.34 229 ASN B CA 1
ATOM 7861 C C . ASN B 1 229 ? 33.003 5.284 -4.579 1 93.34 229 ASN B C 1
ATOM 7863 O O . ASN B 1 229 ? 32.824 4.873 -5.727 1 93.34 229 ASN B O 1
ATOM 7867 N N . SER B 1 230 ? 33.791 4.696 -3.707 1 93.21 230 SER B N 1
ATOM 7868 C CA . SER B 1 230 ? 34.627 3.559 -4.08 1 93.21 230 SER B CA 1
ATOM 7869 C C . SER B 1 230 ? 34.152 2.278 -3.402 1 93.21 230 SER B C 1
ATOM 7871 O O . SER B 1 230 ? 33.449 2.329 -2.39 1 93.21 230 SER B O 1
ATOM 7873 N N . VAL B 1 231 ? 34.446 1.207 -4.039 1 90.92 231 VAL B N 1
ATOM 7874 C CA . VAL B 1 231 ? 34.184 -0.108 -3.463 1 90.92 231 VAL B CA 1
ATOM 7875 C C . VAL B 1 231 ? 35.445 -0.634 -2.782 1 90.92 231 VAL B C 1
ATOM 7877 O O . VAL B 1 231 ? 36.48 -0.812 -3.429 1 90.92 231 VAL B O 1
ATOM 7880 N N . ASN B 1 232 ? 35.303 -0.898 -1.556 1 86.69 232 ASN B N 1
ATOM 7881 C CA . ASN B 1 232 ? 36.497 -1.247 -0.793 1 86.69 232 ASN B CA 1
ATOM 7882 C C . ASN B 1 232 ? 36.512 -2.727 -0.422 1 86.69 232 ASN B C 1
ATOM 7884 O O . ASN B 1 232 ? 37.38 -3.174 0.33 1 86.69 232 ASN B O 1
ATOM 7888 N N . SER B 1 233 ? 35.568 -3.444 -0.876 1 87.48 233 SER B N 1
ATOM 7889 C CA . SER B 1 233 ? 35.488 -4.873 -0.589 1 87.48 233 SER B CA 1
ATOM 7890 C C . SER B 1 233 ? 35.34 -5.686 -1.87 1 87.48 233 SER B C 1
ATOM 7892 O O . SER B 1 233 ? 34.948 -5.151 -2.909 1 87.48 233 SER B O 1
ATOM 7894 N N . LYS B 1 234 ? 35.753 -6.927 -1.723 1 91.24 234 LYS B N 1
ATOM 7895 C CA . LYS B 1 234 ? 35.557 -7.829 -2.854 1 91.24 234 LYS B CA 1
ATOM 7896 C C . LYS B 1 234 ? 34.072 -8.047 -3.131 1 91.24 234 LYS B C 1
ATOM 7898 O O . LYS B 1 234 ? 33.279 -8.211 -2.202 1 91.24 234 LYS B O 1
ATOM 7903 N N . LEU B 1 235 ? 33.771 -8.084 -4.357 1 91.6 235 LEU B N 1
ATOM 7904 C CA . LEU B 1 235 ? 32.383 -8.324 -4.737 1 91.6 235 LEU B CA 1
ATOM 7905 C C . LEU B 1 235 ? 32.007 -9.787 -4.527 1 91.6 235 LEU B C 1
ATOM 7907 O O . LEU B 1 235 ? 32.757 -10.687 -4.914 1 91.6 235 LEU B O 1
ATOM 7911 N N . PRO B 1 236 ? 30.892 -10.034 -3.977 1 91.93 236 PRO B N 1
ATOM 7912 C CA . PRO B 1 236 ? 30.464 -11.417 -3.754 1 91.93 236 PRO B CA 1
ATOM 7913 C C . PRO B 1 236 ? 30.108 -12.141 -5.051 1 91.93 236 PRO B C 1
ATOM 7915 O O . PRO B 1 236 ? 30.132 -13.373 -5.101 1 91.93 236 PRO B O 1
ATOM 7918 N N . PHE B 1 237 ? 29.673 -11.471 -6.069 1 91.57 237 PHE B N 1
ATOM 7919 C CA . PHE B 1 237 ? 29.418 -11.962 -7.418 1 91.57 237 PHE B CA 1
ATOM 7920 C C . PHE B 1 237 ? 29.439 -10.817 -8.424 1 91.57 237 PHE B C 1
ATOM 7922 O O . PHE B 1 237 ? 29.368 -9.647 -8.042 1 91.57 237 PHE B O 1
ATOM 7929 N N . LEU B 1 238 ? 29.55 -11.173 -9.634 1 89.48 238 LEU B N 1
ATOM 7930 C CA . LEU B 1 238 ? 29.578 -10.152 -10.676 1 89.48 238 LEU B CA 1
ATOM 7931 C C . LEU B 1 238 ? 28.169 -9.665 -10.998 1 89.48 238 LEU B C 1
ATOM 7933 O O . LEU B 1 238 ? 27.248 -10.471 -11.149 1 89.48 238 LEU B O 1
ATOM 7937 N N . VAL B 1 239 ? 27.994 -8.416 -11.091 1 91.69 239 VAL B N 1
ATOM 7938 C CA . VAL B 1 239 ? 26.702 -7.81 -11.393 1 91.69 239 VAL B CA 1
ATOM 7939 C C . VAL B 1 239 ? 26.435 -7.884 -12.895 1 91.69 239 VAL B C 1
ATOM 7941 O O . VAL B 1 239 ? 25.326 -8.218 -13.319 1 91.69 239 VAL B O 1
ATOM 7944 N N . THR B 1 240 ? 27.456 -7.502 -13.609 1 87.93 240 THR B N 1
ATOM 7945 C CA . THR B 1 240 ? 27.35 -7.548 -15.064 1 87.93 240 THR B CA 1
ATOM 7946 C C . THR B 1 240 ? 27.94 -8.846 -15.608 1 87.93 240 THR B C 1
ATOM 7948 O O . THR B 1 240 ? 29.106 -9.157 -15.358 1 87.93 240 THR B O 1
ATOM 7951 N N . THR B 1 241 ? 27.028 -9.712 -15.994 1 74.25 241 THR B N 1
ATOM 7952 C CA . THR B 1 241 ? 27.524 -10.963 -16.555 1 74.25 241 THR B CA 1
ATOM 7953 C C . THR B 1 241 ? 27.203 -11.053 -18.044 1 74.25 241 THR B C 1
ATOM 7955 O O . THR B 1 241 ? 26.312 -10.357 -18.535 1 74.25 241 THR B O 1
ATOM 7958 N N . SER B 1 242 ? 28.14 -11.695 -18.673 1 61.54 242 SER B N 1
ATOM 7959 C CA . SER B 1 242 ? 27.879 -11.951 -20.085 1 61.54 242 SER B CA 1
ATOM 7960 C C . SER B 1 242 ? 26.61 -12.777 -20.272 1 61.54 242 SER B C 1
ATOM 7962 O O . SER B 1 242 ? 26.218 -13.533 -19.38 1 61.54 242 SER B O 1
ATOM 7964 N N . ASP B 1 243 ? 25.736 -12.381 -21.201 1 56.77 243 ASP B N 1
ATOM 7965 C CA . ASP B 1 243 ? 24.453 -12.994 -21.533 1 56.77 243 ASP B CA 1
ATOM 7966 C C . ASP B 1 243 ? 24.518 -14.513 -21.393 1 56.77 243 ASP B C 1
ATOM 7968 O O . ASP B 1 243 ? 23.52 -15.154 -21.057 1 56.77 243 ASP B O 1
ATOM 7972 N N . ASP B 1 244 ? 25.786 -15.074 -21.623 1 52.65 244 ASP B N 1
ATOM 7973 C CA . ASP B 1 244 ? 25.896 -16.526 -21.719 1 52.65 244 ASP B CA 1
ATOM 7974 C C . ASP B 1 244 ? 26.244 -17.14 -20.365 1 52.65 244 ASP B C 1
ATOM 7976 O O . ASP B 1 244 ? 26.386 -18.359 -20.248 1 52.65 244 ASP B O 1
ATOM 7980 N N . ALA B 1 245 ? 26.4 -16.267 -19.444 1 54.78 245 ALA B N 1
ATOM 7981 C CA . ALA B 1 245 ? 26.876 -16.84 -18.188 1 54.78 245 ALA B CA 1
ATOM 7982 C C . ALA B 1 245 ? 25.728 -17.46 -17.398 1 54.78 245 ALA B C 1
ATOM 7984 O O . ALA B 1 245 ? 24.702 -16.815 -17.171 1 54.78 245 ALA B O 1
ATOM 7985 N N . LYS B 1 246 ? 25.627 -18.788 -17.398 1 55.33 246 LYS B N 1
ATOM 7986 C CA . LYS B 1 246 ? 24.646 -19.521 -16.603 1 55.33 246 LYS B CA 1
ATOM 7987 C C . LYS B 1 246 ? 24.606 -19.005 -15.168 1 55.33 246 LYS B C 1
ATOM 7989 O O . LYS B 1 246 ? 25.649 -18.832 -14.535 1 55.33 246 LYS B O 1
ATOM 7994 N N . ASP B 1 247 ? 23.546 -18.339 -14.723 1 60.03 247 ASP B N 1
ATOM 7995 C CA . ASP B 1 247 ? 23.324 -17.807 -13.382 1 60.03 247 ASP B CA 1
ATOM 7996 C C . ASP B 1 247 ? 23.579 -18.874 -12.319 1 60.03 247 ASP B C 1
ATOM 7998 O O . ASP B 1 247 ? 22.689 -19.667 -12.003 1 60.03 247 ASP B O 1
ATOM 8002 N N . SER B 1 248 ? 24.824 -19.236 -12.07 1 66.14 248 SER B N 1
ATOM 8003 C CA . SER B 1 248 ? 25.188 -20.309 -11.15 1 66.14 248 SER B CA 1
ATOM 8004 C C . SER B 1 248 ? 25.242 -19.807 -9.711 1 66.14 248 SER B C 1
ATOM 8006 O O . SER B 1 248 ? 25.649 -20.54 -8.807 1 66.14 248 SER B O 1
ATOM 8008 N N . LEU B 1 249 ? 24.605 -18.611 -9.532 1 79.62 249 LEU B N 1
ATOM 8009 C CA . LEU B 1 249 ? 24.761 -18.075 -8.184 1 79.62 249 LEU B CA 1
ATOM 8010 C C . LEU B 1 249 ? 23.696 -18.637 -7.248 1 79.62 249 LEU B C 1
ATOM 8012 O O . LEU B 1 249 ? 22.519 -18.701 -7.608 1 79.62 249 LEU B O 1
ATOM 8016 N N . LYS B 1 250 ? 24.191 -19.033 -6.153 1 87.6 250 LYS B N 1
ATOM 8017 C CA . LYS B 1 250 ? 23.296 -19.557 -5.125 1 87.6 250 LYS B CA 1
ATOM 8018 C C . LYS B 1 250 ? 22.333 -18.48 -4.633 1 87.6 250 LYS B C 1
ATOM 8020 O O . LYS B 1 250 ? 22.721 -17.322 -4.468 1 87.6 250 LYS B O 1
ATOM 8025 N N . GLU B 1 251 ? 21.131 -18.788 -4.372 1 86.9 251 GLU B N 1
ATOM 8026 C CA . GLU B 1 251 ? 20.078 -17.875 -3.938 1 86.9 251 GLU B CA 1
ATOM 8027 C C . GLU B 1 251 ? 20.416 -17.243 -2.59 1 86.9 251 GLU B C 1
ATOM 8029 O O . GLU B 1 251 ? 20.126 -16.068 -2.359 1 86.9 251 GLU B O 1
ATOM 8034 N N . GLU B 1 252 ? 21.015 -17.968 -1.815 1 88.93 252 GLU B N 1
ATOM 8035 C CA . GLU B 1 252 ? 21.341 -17.482 -0.478 1 88.93 252 GLU B CA 1
ATOM 8036 C C . GLU B 1 252 ? 22.27 -16.273 -0.541 1 88.93 252 GLU B C 1
ATOM 8038 O O . GLU B 1 252 ? 22.067 -15.289 0.173 1 88.93 252 GLU B O 1
ATOM 8043 N N . ILE B 1 253 ? 23.236 -16.373 -1.391 1 92.04 253 ILE B N 1
ATOM 8044 C CA . ILE B 1 253 ? 24.185 -15.275 -1.541 1 92.04 253 ILE B CA 1
ATOM 8045 C C . ILE B 1 253 ? 23.484 -14.069 -2.163 1 92.04 253 ILE B C 1
ATOM 8047 O O . ILE B 1 253 ? 23.71 -12.93 -1.749 1 92.04 253 ILE B O 1
ATOM 8051 N N . ARG B 1 254 ? 22.628 -14.346 -3.082 1 92.76 254 ARG B N 1
ATOM 8052 C CA . ARG B 1 254 ? 21.897 -13.279 -3.757 1 92.76 254 ARG B CA 1
ATOM 8053 C C . ARG B 1 254 ? 20.989 -12.536 -2.783 1 92.76 254 ARG B C 1
ATOM 8055 O O . ARG B 1 254 ? 20.897 -11.307 -2.826 1 92.76 254 ARG B O 1
ATOM 8062 N N . LEU B 1 255 ? 20.404 -13.248 -1.886 1 90.4 255 LEU B N 1
ATOM 8063 C CA . LEU B 1 255 ? 19.492 -12.646 -0.919 1 90.4 255 LEU B CA 1
ATOM 8064 C C . LEU B 1 255 ? 20.261 -11.866 0.141 1 90.4 255 LEU B C 1
ATOM 8066 O O . LEU B 1 255 ? 19.777 -10.849 0.643 1 90.4 255 LEU B O 1
ATOM 8070 N N . ARG B 1 256 ? 21.439 -12.332 0.395 1 91.44 256 ARG B N 1
ATOM 8071 C CA . ARG B 1 256 ? 22.289 -11.635 1.355 1 91.44 256 ARG B CA 1
ATOM 8072 C C . ARG B 1 256 ? 22.749 -10.29 0.803 1 91.44 256 ARG B C 1
ATOM 8074 O O . ARG B 1 256 ? 22.832 -9.305 1.54 1 91.44 256 ARG B O 1
ATOM 8081 N N . TYR B 1 257 ? 23.028 -10.356 -0.427 1 94 257 TYR B N 1
ATOM 8082 C CA . TYR B 1 257 ? 23.454 -9.133 -1.098 1 94 257 TYR B CA 1
ATOM 8083 C C . TYR B 1 257 ? 22.413 -8.677 -2.113 1 94 257 TYR B C 1
ATOM 8085 O O . TYR B 1 257 ? 22.738 -8.43 -3.277 1 94 257 TYR B O 1
ATOM 8093 N N . ARG B 1 258 ? 21.244 -8.504 -1.541 1 94.38 258 ARG B N 1
ATOM 8094 C CA . ARG B 1 258 ? 20.065 -8.314 -2.38 1 94.38 258 ARG B CA 1
ATOM 8095 C C . ARG B 1 258 ? 20.171 -7.027 -3.19 1 94.38 258 ARG B C 1
ATOM 8097 O O . ARG B 1 258 ? 19.712 -6.966 -4.333 1 94.38 258 ARG B O 1
ATOM 8104 N N . CYS B 1 259 ? 20.793 -5.992 -2.697 1 93.85 259 CYS B N 1
ATOM 8105 C CA . CYS B 1 259 ? 20.94 -4.741 -3.433 1 93.85 259 CYS B CA 1
ATOM 8106 C C . CYS B 1 259 ? 21.759 -4.949 -4.702 1 93.85 259 CYS B C 1
ATOM 8108 O O . CYS B 1 259 ? 21.45 -4.374 -5.747 1 93.85 259 CYS B O 1
ATOM 8110 N N . LEU B 1 260 ? 22.764 -5.8 -4.584 1 94.44 260 LEU B N 1
ATOM 8111 C CA . LEU B 1 260 ? 23.582 -6.111 -5.751 1 94.44 260 LEU B CA 1
ATOM 8112 C C . LEU B 1 260 ? 22.821 -7.001 -6.728 1 94.44 260 LEU B C 1
ATOM 8114 O O . LEU B 1 260 ? 22.915 -6.817 -7.944 1 94.44 260 LEU B O 1
ATOM 8118 N N . ASP B 1 261 ? 22.126 -7.927 -6.163 1 94.96 261 ASP B N 1
ATOM 8119 C CA . ASP B 1 261 ? 21.329 -8.818 -7.001 1 94.96 261 ASP B CA 1
ATOM 8120 C C . ASP B 1 261 ? 20.308 -8.034 -7.821 1 94.96 261 ASP B C 1
ATOM 8122 O O . ASP B 1 261 ? 20.127 -8.296 -9.012 1 94.96 261 ASP B O 1
ATOM 8126 N N . LEU B 1 262 ? 19.707 -7.068 -7.231 1 95.47 262 LEU B N 1
ATOM 8127 C CA . LEU B 1 262 ? 18.661 -6.286 -7.881 1 95.47 262 LEU B CA 1
ATOM 8128 C C . LEU B 1 262 ? 19.244 -5.405 -8.98 1 95.47 262 LEU B C 1
ATOM 8130 O O . LEU B 1 262 ? 18.51 -4.903 -9.834 1 95.47 262 LEU B O 1
ATOM 8134 N N . ARG B 1 263 ? 20.516 -5.215 -8.97 1 93.66 263 ARG B N 1
ATOM 8135 C CA . ARG B 1 263 ? 21.174 -4.431 -10.01 1 93.66 263 ARG B CA 1
ATOM 8136 C C . ARG B 1 263 ? 21.333 -5.244 -11.291 1 93.66 263 ARG B C 1
ATOM 8138 O O . ARG B 1 263 ? 21.551 -4.681 -12.366 1 93.66 263 ARG B O 1
ATOM 8145 N N . ARG B 1 264 ? 21.309 -6.497 -11.101 1 91.91 264 ARG B N 1
ATOM 8146 C CA . ARG B 1 264 ? 21.43 -7.355 -12.275 1 91.91 264 ARG B CA 1
ATOM 8147 C C . ARG B 1 264 ? 20.244 -7.167 -13.215 1 91.91 264 ARG B C 1
ATOM 8149 O O . ARG B 1 264 ? 19.133 -6.869 -12.77 1 91.91 264 ARG B O 1
ATOM 8156 N N . GLN B 1 265 ? 20.477 -7.412 -14.412 1 89.85 265 GLN B N 1
ATOM 8157 C CA . GLN B 1 265 ? 19.519 -7.089 -15.464 1 89.85 265 GLN B CA 1
ATOM 8158 C C . GLN B 1 265 ? 18.198 -7.822 -15.249 1 89.85 265 GLN B C 1
ATOM 8160 O O . GLN B 1 265 ? 17.128 -7.212 -15.3 1 89.85 265 GLN B O 1
ATOM 8165 N N . GLN B 1 266 ? 18.284 -9.133 -14.967 1 90.67 266 GLN B N 1
ATOM 8166 C CA . GLN B 1 266 ? 17.074 -9.938 -14.847 1 90.67 266 GLN B CA 1
ATOM 8167 C C . GLN B 1 266 ? 16.238 -9.5 -13.647 1 90.67 266 GLN B C 1
ATOM 8169 O O . GLN B 1 266 ? 15.016 -9.372 -13.749 1 90.67 266 GLN B O 1
ATOM 8174 N N . MET B 1 267 ? 16.876 -9.297 -12.538 1 93.04 267 MET B N 1
ATOM 8175 C CA . MET B 1 267 ? 16.156 -8.933 -11.321 1 93.04 267 MET B CA 1
ATOM 8176 C C . MET B 1 267 ? 15.598 -7.517 -11.421 1 93.04 267 MET B C 1
ATOM 8178 O O . MET B 1 267 ? 14.487 -7.249 -10.961 1 93.04 267 MET B O 1
ATOM 8182 N N . ASN B 1 268 ? 16.391 -6.665 -12.016 1 94.37 268 ASN B N 1
ATOM 8183 C CA . ASN B 1 268 ? 15.911 -5.31 -12.263 1 94.37 268 ASN B CA 1
ATOM 8184 C C . ASN B 1 268 ? 14.678 -5.308 -13.162 1 94.37 268 ASN B C 1
ATOM 8186 O O . ASN B 1 268 ? 13.696 -4.621 -12.875 1 94.37 268 ASN B O 1
ATOM 8190 N N . PHE B 1 269 ? 14.731 -6.111 -14.161 1 94.68 269 PHE B N 1
ATOM 8191 C CA . PHE B 1 269 ? 13.62 -6.241 -15.096 1 94.68 269 PHE B CA 1
ATOM 8192 C C . PHE B 1 269 ? 12.363 -6.722 -14.38 1 94.68 269 PHE B C 1
ATOM 8194 O O . PHE B 1 269 ? 11.266 -6.222 -14.638 1 94.68 269 PHE B O 1
ATOM 8201 N N . ASN B 1 270 ? 12.529 -7.651 -13.481 1 95.78 270 ASN B N 1
ATOM 8202 C CA . ASN B 1 270 ? 11.386 -8.205 -12.763 1 95.78 270 ASN B CA 1
ATOM 8203 C C . ASN B 1 270 ? 10.681 -7.141 -11.926 1 95.78 270 ASN B C 1
ATOM 8205 O O . ASN B 1 270 ? 9.45 -7.092 -11.887 1 95.78 270 ASN B O 1
ATOM 8209 N N . ILE B 1 271 ? 11.433 -6.318 -11.274 1 96.84 271 ILE B N 1
ATOM 8210 C CA . ILE B 1 271 ? 10.864 -5.266 -10.44 1 96.84 271 ILE B CA 1
ATOM 8211 C C . ILE B 1 271 ? 10.142 -4.246 -11.317 1 96.84 271 ILE B C 1
ATOM 8213 O O . ILE B 1 271 ? 9.043 -3.797 -10.982 1 96.84 271 ILE B O 1
ATOM 8217 N N . LEU B 1 272 ? 10.724 -3.925 -12.429 1 97.2 272 LEU B N 1
ATOM 8218 C CA . LEU B 1 272 ? 10.111 -2.968 -13.344 1 97.2 272 LEU B CA 1
ATOM 8219 C C . LEU B 1 272 ? 8.839 -3.542 -13.958 1 97.2 272 LEU B C 1
ATOM 8221 O O . LEU B 1 272 ? 7.872 -2.812 -14.19 1 97.2 272 LEU B O 1
ATOM 8225 N N . LEU B 1 273 ? 8.886 -4.846 -14.247 1 97.6 273 LEU B N 1
ATOM 8226 C CA . LEU B 1 273 ? 7.697 -5.521 -14.757 1 97.6 273 LEU B CA 1
ATOM 8227 C C . LEU B 1 273 ? 6.545 -5.416 -13.764 1 97.6 273 LEU B C 1
ATOM 8229 O O . LEU B 1 273 ? 5.41 -5.126 -14.152 1 97.6 273 LEU B O 1
ATOM 8233 N N . ARG B 1 274 ? 6.819 -5.642 -12.534 1 97.51 274 ARG B N 1
ATOM 8234 C CA . ARG B 1 274 ? 5.802 -5.502 -11.497 1 97.51 274 ARG B CA 1
ATOM 8235 C C . ARG B 1 274 ? 5.202 -4.1 -11.503 1 97.51 274 ARG B C 1
ATOM 8237 O O . ARG B 1 274 ? 3.983 -3.94 -11.413 1 97.51 274 ARG B O 1
ATOM 8244 N N . HIS B 1 275 ? 6.056 -3.107 -11.582 1 97.87 275 HIS B N 1
ATOM 8245 C CA . HIS B 1 275 ? 5.6 -1.722 -11.646 1 97.87 275 HIS B CA 1
ATOM 8246 C C . HIS B 1 275 ? 4.664 -1.504 -12.829 1 97.87 275 HIS B C 1
ATOM 8248 O O . HIS B 1 275 ? 3.597 -0.904 -12.68 1 97.87 275 HIS B O 1
ATOM 8254 N N . LYS B 1 276 ? 5.019 -2.026 -13.944 1 98.04 276 LYS B N 1
ATOM 8255 C CA . LYS B 1 276 ? 4.224 -1.84 -15.155 1 98.04 276 LYS B CA 1
ATOM 8256 C C . LYS B 1 276 ? 2.866 -2.523 -15.032 1 98.04 276 LYS B C 1
ATOM 8258 O O . LYS B 1 276 ? 1.843 -1.96 -15.429 1 98.04 276 LYS B O 1
ATOM 8263 N N . VAL B 1 277 ? 2.872 -3.704 -14.475 1 98.19 277 VAL B N 1
ATOM 8264 C CA . VAL B 1 277 ? 1.646 -4.48 -14.319 1 98.19 277 VAL B CA 1
ATOM 8265 C C . VAL B 1 277 ? 0.703 -3.768 -13.352 1 98.19 277 VAL B C 1
ATOM 8267 O O . VAL B 1 277 ? -0.476 -3.572 -13.656 1 98.19 277 VAL B O 1
ATOM 8270 N N . VAL B 1 278 ? 1.204 -3.359 -12.239 1 98.22 278 VAL B N 1
ATOM 8271 C CA . VAL B 1 278 ? 0.382 -2.72 -11.217 1 98.22 278 VAL B CA 1
ATOM 8272 C C . VAL B 1 278 ? -0.14 -1.382 -11.736 1 98.22 278 VAL B C 1
ATOM 8274 O O . VAL B 1 278 ? -1.3 -1.031 -11.507 1 98.22 278 VAL B O 1
ATOM 8277 N N . LYS B 1 279 ? 0.724 -0.657 -12.396 1 98.19 279 LYS B N 1
ATOM 8278 C CA . LYS B 1 279 ? 0.316 0.602 -13.012 1 98.19 279 LYS B CA 1
ATOM 8279 C C . LYS B 1 279 ? -0.853 0.393 -13.97 1 98.19 279 LYS B C 1
ATOM 8281 O O . LYS B 1 279 ? -1.848 1.119 -13.912 1 98.19 279 LYS B O 1
ATOM 8286 N N . LEU B 1 280 ? -0.749 -0.618 -14.812 1 98.42 280 LEU B N 1
ATOM 8287 C CA . LEU B 1 280 ? -1.795 -0.922 -15.783 1 98.42 280 LEU B CA 1
ATOM 8288 C C . LEU B 1 280 ? -3.088 -1.324 -15.081 1 98.42 280 LEU B C 1
ATOM 8290 O O . LEU B 1 280 ? -4.17 -0.864 -15.453 1 98.42 280 LEU B O 1
ATOM 8294 N N . ILE B 1 281 ? -3.002 -2.122 -14.099 1 98.5 281 ILE B N 1
ATOM 8295 C CA . ILE B 1 281 ? -4.158 -2.599 -13.348 1 98.5 281 ILE B CA 1
ATOM 8296 C C . ILE B 1 281 ? -4.884 -1.415 -12.713 1 98.5 281 ILE B C 1
ATOM 8298 O O . ILE B 1 281 ? -6.107 -1.297 -12.823 1 98.5 281 ILE B O 1
ATOM 8302 N N . ARG B 1 282 ? -4.144 -0.551 -12.061 1 98.09 282 ARG B N 1
ATOM 8303 C CA . ARG B 1 282 ? -4.739 0.609 -11.405 1 98.09 282 ARG B CA 1
ATOM 8304 C C . ARG B 1 282 ? -5.491 1.479 -12.407 1 98.09 282 ARG B C 1
ATOM 8306 O O . ARG B 1 282 ? -6.624 1.891 -12.152 1 98.09 282 ARG B O 1
ATOM 8313 N N . ARG B 1 283 ? -4.881 1.7 -13.492 1 98.12 283 ARG B N 1
ATOM 8314 C CA . ARG B 1 283 ? -5.49 2.553 -14.507 1 98.12 283 ARG B CA 1
ATOM 8315 C C . ARG B 1 283 ? -6.774 1.93 -15.047 1 98.12 283 ARG B C 1
ATOM 8317 O O . ARG B 1 283 ? -7.783 2.619 -15.208 1 98.12 283 ARG B O 1
ATOM 8324 N N . HIS B 1 284 ? -6.686 0.629 -15.264 1 98.19 284 HIS B N 1
ATOM 8325 C CA . HIS B 1 284 ? -7.853 -0.069 -15.791 1 98.19 284 HIS B CA 1
ATOM 8326 C C . HIS B 1 284 ? -9.004 -0.053 -14.79 1 98.19 284 HIS B C 1
ATOM 8328 O O . HIS B 1 284 ? -10.148 0.224 -15.158 1 98.19 284 HIS B O 1
ATOM 8334 N N . LEU B 1 285 ? -8.737 -0.279 -13.574 1 98.45 285 LEU B N 1
ATOM 8335 C CA . LEU B 1 285 ? -9.765 -0.339 -12.541 1 98.45 285 LEU B CA 1
ATOM 8336 C C . LEU B 1 285 ? -10.337 1.046 -12.261 1 98.45 285 LEU B C 1
ATOM 8338 O O . LEU B 1 285 ? -11.554 1.209 -12.146 1 98.45 285 LEU B O 1
ATOM 8342 N N . GLU B 1 286 ? -9.486 2.057 -12.198 1 98.24 286 GLU B N 1
ATOM 8343 C CA . GLU B 1 286 ? -9.911 3.399 -11.809 1 98.24 286 GLU B CA 1
ATOM 8344 C C . GLU B 1 286 ? -10.587 4.122 -12.971 1 98.24 286 GLU B C 1
ATOM 8346 O O . GLU B 1 286 ? -11.652 4.719 -12.802 1 98.24 286 GLU B O 1
ATOM 8351 N N . ASP B 1 287 ? -9.985 4.035 -14.153 1 97.65 287 ASP B N 1
ATOM 8352 C CA . ASP B 1 287 ? -10.41 4.887 -15.26 1 97.65 287 ASP B CA 1
ATOM 8353 C C . ASP B 1 287 ? -11.504 4.211 -16.084 1 97.65 287 ASP B C 1
ATOM 8355 O O . ASP B 1 287 ? -12.352 4.886 -16.672 1 97.65 287 ASP B O 1
ATOM 8359 N N . ILE B 1 288 ? -11.5 2.914 -16.125 1 97.09 288 ILE B N 1
ATOM 8360 C CA . ILE B 1 288 ? -12.451 2.216 -16.982 1 97.09 288 ILE B CA 1
ATOM 8361 C C . ILE B 1 288 ? -13.616 1.694 -16.144 1 97.09 288 ILE B C 1
ATOM 8363 O O . ILE B 1 288 ? -14.775 1.783 -16.556 1 97.09 288 ILE B O 1
ATOM 8367 N N . HIS B 1 289 ? -13.334 1.276 -14.928 1 96.72 289 HIS B N 1
ATOM 8368 C CA . HIS B 1 289 ? -14.38 0.562 -14.203 1 96.72 289 HIS B CA 1
ATOM 8369 C C . HIS B 1 289 ? -14.826 1.341 -12.97 1 96.72 289 HIS B C 1
ATOM 8371 O O . HIS B 1 289 ? -15.736 0.914 -12.256 1 96.72 289 HIS B O 1
ATOM 8377 N N . GLY B 1 290 ? -14.216 2.403 -12.629 1 96.34 290 GLY B N 1
ATOM 8378 C CA . GLY B 1 290 ? -14.69 3.31 -11.595 1 96.34 290 GLY B CA 1
ATOM 8379 C C . GLY B 1 290 ? -14.392 2.82 -10.191 1 96.34 290 GLY B C 1
ATOM 8380 O O . GLY B 1 290 ? -15.087 3.185 -9.24 1 96.34 290 GLY B O 1
ATOM 8381 N N . PHE B 1 291 ? -13.381 1.963 -10.014 1 98.34 291 PHE B N 1
ATOM 8382 C CA . PHE B 1 291 ? -12.988 1.493 -8.691 1 98.34 291 PHE B CA 1
ATOM 8383 C C . PHE B 1 291 ? -12.323 2.609 -7.894 1 98.34 291 PHE B C 1
ATOM 8385 O O . PHE B 1 291 ? -11.692 3.498 -8.47 1 98.34 291 PHE B O 1
ATOM 8392 N N . VAL B 1 292 ? -12.465 2.533 -6.585 1 98.22 292 VAL B N 1
ATOM 8393 C CA . VAL B 1 292 ? -11.831 3.464 -5.657 1 98.22 292 VAL B CA 1
ATOM 8394 C C . VAL B 1 292 ? -10.786 2.729 -4.821 1 98.22 292 VAL B C 1
ATOM 8396 O O . VAL B 1 292 ? -11.065 1.665 -4.262 1 98.22 292 VAL B O 1
ATOM 8399 N N . GLU B 1 293 ? -9.589 3.263 -4.848 1 98.18 293 GLU B N 1
ATOM 8400 C CA . GLU B 1 293 ? -8.561 2.681 -3.99 1 98.18 293 GLU B CA 1
ATOM 8401 C C . GLU B 1 293 ? -8.727 3.137 -2.543 1 98.18 293 GLU B C 1
ATOM 8403 O O . GLU B 1 293 ? -8.705 4.336 -2.258 1 98.18 293 GLU B O 1
ATOM 8408 N N . ILE B 1 294 ? -8.913 2.245 -1.668 1 97.62 294 ILE B N 1
ATOM 8409 C CA . ILE B 1 294 ? -8.993 2.536 -0.24 1 97.62 294 ILE B CA 1
ATOM 8410 C C . ILE B 1 294 ? -8.017 1.645 0.524 1 97.62 294 ILE B C 1
ATOM 8412 O O . ILE B 1 294 ? -8.073 0.417 0.417 1 97.62 294 ILE B O 1
ATOM 8416 N N . GLU B 1 295 ? -7.077 2.231 1.218 1 95.31 295 GLU B N 1
ATOM 8417 C CA . GLU B 1 295 ? -6.147 1.484 2.059 1 95.31 295 GLU B CA 1
ATOM 8418 C C . GLU B 1 295 ? -6.803 1.065 3.371 1 95.31 295 GLU B C 1
ATOM 8420 O O . GLU B 1 295 ? -7.349 1.901 4.094 1 95.31 295 GLU B O 1
ATOM 8425 N N . THR B 1 296 ? -6.741 -0.15 3.643 1 95.6 296 THR B N 1
ATOM 8426 C CA . THR B 1 296 ? -7.329 -0.655 4.879 1 95.6 296 THR B CA 1
ATOM 8427 C C . THR B 1 296 ? -6.264 -0.806 5.961 1 95.6 296 THR B C 1
ATOM 8429 O O . THR B 1 296 ? -5.078 -0.95 5.658 1 95.6 296 THR B O 1
ATOM 8432 N N . PRO B 1 297 ? -6.632 -0.776 7.158 1 94.08 297 PRO B N 1
ATOM 8433 C CA . PRO B 1 297 ? -5.67 -0.889 8.257 1 94.08 297 PRO B CA 1
ATOM 8434 C C . PRO B 1 297 ? -4.917 -2.218 8.248 1 94.08 297 PRO B C 1
ATOM 8436 O O . PRO B 1 297 ? -5.494 -3.256 7.917 1 94.08 297 PRO B O 1
ATOM 8439 N N . ILE B 1 298 ? -3.656 -2.155 8.662 1 95.6 298 ILE B N 1
ATOM 8440 C CA . ILE B 1 298 ? -2.808 -3.335 8.795 1 95.6 298 ILE B CA 1
ATOM 8441 C C . ILE B 1 298 ? -2.834 -3.828 10.24 1 95.6 298 ILE B C 1
ATOM 8443 O O . ILE B 1 298 ? -2.824 -5.035 10.491 1 95.6 298 ILE B O 1
ATOM 8447 N N . LEU B 1 299 ? -2.823 -2.915 11.224 1 94.3 299 LEU B N 1
ATOM 8448 C CA . LEU B 1 299 ? -3.05 -3.287 12.616 1 94.3 299 LEU B CA 1
ATOM 8449 C C . LEU B 1 299 ? -4.523 -3.593 12.864 1 94.3 299 LEU B C 1
ATOM 8451 O O . LEU B 1 299 ? -5.332 -2.678 13.034 1 94.3 299 LEU B O 1
ATOM 8455 N N . SER B 1 300 ? -4.83 -4.858 12.828 1 90.87 300 SER B N 1
ATOM 8456 C CA . SER B 1 300 ? -6.23 -5.266 12.849 1 90.87 300 SER B CA 1
ATOM 8457 C C . SER B 1 300 ? -6.465 -6.383 13.862 1 90.87 300 SER B C 1
ATOM 8459 O O . SER B 1 300 ? -5.568 -6.727 14.634 1 90.87 300 SER B O 1
ATOM 8461 N N . ARG B 1 301 ? -7.648 -6.786 13.858 1 87.22 301 ARG B N 1
ATOM 8462 C CA . ARG B 1 301 ? -8.018 -7.928 14.688 1 87.22 301 ARG B CA 1
ATOM 8463 C C . ARG B 1 301 ? -7.76 -9.242 13.958 1 87.22 301 ARG B C 1
ATOM 8465 O O . ARG B 1 301 ? -7.737 -9.28 12.726 1 87.22 301 ARG B O 1
ATOM 8472 N N . SER B 1 302 ? -7.581 -10.238 14.739 1 82.98 302 SER B N 1
ATOM 8473 C CA . SER B 1 302 ? -7.404 -11.567 14.163 1 82.98 302 SER B CA 1
ATOM 8474 C C . SER B 1 302 ? -8.696 -12.07 13.527 1 82.98 302 SER B C 1
ATOM 8476 O O . SER B 1 302 ? -9.782 -11.871 14.074 1 82.98 302 SER B O 1
ATOM 8478 N N . THR B 1 303 ? -8.539 -12.54 12.344 1 74.46 303 THR B N 1
ATOM 8479 C CA . THR B 1 303 ? -9.674 -13.13 11.641 1 74.46 303 THR B CA 1
ATOM 8480 C C . THR B 1 303 ? -9.386 -14.582 11.272 1 74.46 303 THR B C 1
ATOM 8482 O O . THR B 1 303 ? -8.254 -14.928 10.926 1 74.46 303 THR B O 1
ATOM 8485 N N . PRO B 1 304 ? -10.354 -15.414 11.47 1 69.25 304 PRO B N 1
ATOM 8486 C CA . PRO B 1 304 ? -10.139 -16.819 11.114 1 69.25 304 PRO B CA 1
ATOM 8487 C C . PRO B 1 304 ? -10.111 -17.048 9.605 1 69.25 304 PRO B C 1
ATOM 8489 O O . PRO B 1 304 ? -11.101 -17.505 9.028 1 69.25 304 PRO B O 1
ATOM 8492 N N . GLU B 1 305 ? -9.07 -16.585 8.9 1 65.78 305 GLU B N 1
ATOM 8493 C CA . GLU B 1 305 ? -9.025 -16.726 7.448 1 65.78 305 GLU B CA 1
ATOM 8494 C C . GLU B 1 305 ? -8.199 -17.941 7.036 1 65.78 305 GLU B C 1
ATOM 8496 O O . GLU B 1 305 ? -7.809 -18.068 5.873 1 65.78 305 GLU B O 1
ATOM 8501 N N . GLY B 1 306 ? -7.918 -18.824 7.895 1 64.37 306 GLY B N 1
ATOM 8502 C CA . GLY B 1 306 ? -7.313 -20.09 7.512 1 64.37 306 GLY B CA 1
ATOM 8503 C C . GLY B 1 306 ? -5.83 -20.162 7.825 1 64.37 306 GLY B C 1
ATOM 8504 O O . GLY B 1 306 ? -5.276 -21.251 7.985 1 64.37 306 GLY B O 1
ATOM 8505 N N . ALA B 1 307 ? -5.1 -19.008 7.766 1 70.37 307 ALA B N 1
ATOM 8506 C CA . ALA B 1 307 ? -3.668 -19.02 8.055 1 70.37 307 ALA B CA 1
ATOM 8507 C C . ALA B 1 307 ? -3.389 -18.5 9.462 1 70.37 307 ALA B C 1
ATOM 8509 O O . ALA B 1 307 ? -4.298 -18.025 10.147 1 70.37 307 ALA B O 1
ATOM 8510 N N . ARG B 1 308 ? -2.161 -18.724 9.805 1 83.25 308 ARG B N 1
ATOM 8511 C CA . ARG B 1 308 ? -1.744 -18.241 11.117 1 83.25 308 ARG B CA 1
ATOM 8512 C C . ARG B 1 308 ? -1.399 -16.756 11.07 1 83.25 308 ARG B C 1
ATOM 8514 O O . ARG B 1 308 ? -0.731 -16.298 10.14 1 83.25 308 ARG B O 1
ATOM 8521 N N . ASP B 1 309 ? -1.772 -16.076 12.027 1 89.35 309 ASP B N 1
ATOM 8522 C CA . ASP B 1 309 ? -1.578 -14.631 12.073 1 89.35 309 ASP B CA 1
ATOM 8523 C C . ASP B 1 309 ? -0.245 -14.276 12.729 1 89.35 309 ASP B C 1
ATOM 8525 O O . ASP B 1 309 ? 0.198 -14.959 13.655 1 89.35 309 ASP B O 1
ATOM 8529 N N . TYR B 1 310 ? 0.356 -13.203 12.237 1 92.96 310 TYR B N 1
ATOM 8530 C CA . TYR B 1 310 ? 1.359 -12.496 13.025 1 92.96 310 TYR B CA 1
ATOM 8531 C C . TYR B 1 310 ? 0.702 -11.624 14.088 1 92.96 310 TYR B C 1
ATOM 8533 O O . TYR B 1 310 ? -0.234 -10.876 13.796 1 92.96 310 TYR B O 1
ATOM 8541 N N . LEU B 1 311 ? 1.196 -11.722 15.235 1 93.12 311 LEU B N 1
ATOM 8542 C CA . LEU B 1 311 ? 0.637 -10.932 16.326 1 93.12 311 LEU B CA 1
ATOM 8543 C C . LEU B 1 311 ? 1.55 -9.76 16.672 1 93.12 311 LEU B C 1
ATOM 8545 O O . LEU B 1 311 ? 2.775 -9.889 16.631 1 93.12 311 LEU B O 1
ATOM 8549 N N . VAL B 1 312 ? 1.007 -8.625 16.967 1 94.63 312 VAL B N 1
ATOM 8550 C CA . VAL B 1 312 ? 1.724 -7.42 17.37 1 94.63 312 VAL B CA 1
ATOM 8551 C C . VAL B 1 312 ? 1.253 -6.976 18.753 1 94.63 312 VAL B C 1
ATOM 8553 O O . VAL B 1 312 ? 0.153 -6.439 18.897 1 94.63 312 VAL B O 1
ATOM 8556 N N . PRO B 1 313 ? 2.052 -7.034 19.713 1 91.89 313 PRO B N 1
ATOM 8557 C CA . PRO B 1 313 ? 1.636 -6.641 21.062 1 91.89 313 PRO B CA 1
ATOM 8558 C C . PRO B 1 313 ? 1.302 -5.154 21.166 1 91.89 313 PRO B C 1
ATOM 8560 O O . PRO B 1 313 ? 1.961 -4.324 20.533 1 91.89 313 PRO B O 1
ATOM 8563 N N . SER B 1 314 ? 0.264 -4.92 21.904 1 88.11 314 SER B N 1
ATOM 8564 C CA . SER B 1 314 ? -0.136 -3.536 22.137 1 88.11 314 SER B CA 1
ATOM 8565 C C . SER B 1 314 ? 0.398 -3.023 23.47 1 88.11 314 SER B C 1
ATOM 8567 O O . SER B 1 314 ? 0.084 -3.578 24.525 1 88.11 314 SER B O 1
ATOM 8569 N N . ARG B 1 315 ? 1.1 -1.954 23.431 1 85.47 315 ARG B N 1
ATOM 8570 C CA . ARG B 1 315 ? 1.599 -1.32 24.647 1 85.47 315 ARG B CA 1
ATOM 8571 C C . ARG B 1 315 ? 0.485 -0.576 25.374 1 85.47 315 ARG B C 1
ATOM 8573 O O . ARG B 1 315 ? 0.417 -0.597 26.605 1 85.47 315 ARG B O 1
ATOM 8580 N N . VAL B 1 316 ? -0.315 0.019 24.588 1 82.69 316 VAL B N 1
ATOM 8581 C CA . VAL B 1 316 ? -1.355 0.894 25.121 1 82.69 316 VAL B CA 1
ATOM 8582 C C . VAL B 1 316 ? -2.452 0.055 25.772 1 82.69 316 VAL B C 1
ATOM 8584 O O . VAL B 1 316 ? -3.097 0.497 26.726 1 82.69 316 VAL B O 1
ATOM 8587 N N . GLN B 1 317 ? -2.69 -1.146 25.252 1 84.47 317 GLN B N 1
ATOM 8588 C CA . GLN B 1 317 ? -3.662 -2.071 25.825 1 84.47 317 GLN B CA 1
ATOM 8589 C C . GLN B 1 317 ? -3 -3.386 26.228 1 84.47 317 GLN B C 1
ATOM 8591 O O . GLN B 1 317 ? -3.057 -4.369 25.486 1 84.47 317 GLN B O 1
ATOM 8596 N N . PRO B 1 318 ? -2.501 -3.308 27.411 1 85.25 318 PRO B N 1
ATOM 8597 C CA . PRO B 1 318 ? -1.766 -4.496 27.852 1 85.25 318 PRO B CA 1
ATOM 8598 C C . PRO B 1 318 ? -2.601 -5.772 27.768 1 85.25 318 PRO B C 1
ATOM 8600 O O . PRO B 1 318 ? -3.798 -5.751 28.066 1 85.25 318 PRO B O 1
ATOM 8603 N N . GLY B 1 319 ? -2.03 -6.763 27.295 1 87.38 319 GLY B N 1
ATOM 8604 C CA . GLY B 1 319 ? -2.708 -8.044 27.183 1 87.38 319 GLY B CA 1
ATOM 8605 C C . GLY B 1 319 ? -3.419 -8.229 25.856 1 87.38 319 GLY B C 1
ATOM 8606 O O . GLY B 1 319 ? -3.968 -9.299 25.583 1 87.38 319 GLY B O 1
ATOM 8607 N N . THR B 1 320 ? -3.349 -7.165 25.133 1 89.75 320 THR B N 1
ATOM 8608 C CA . THR B 1 320 ? -3.999 -7.263 23.831 1 89.75 320 THR B CA 1
ATOM 8609 C C . THR B 1 320 ? -2.973 -7.166 22.705 1 89.75 320 THR B C 1
ATOM 8611 O O . THR B 1 320 ? -1.845 -6.719 22.923 1 89.75 320 THR B O 1
ATOM 8614 N N . PHE B 1 321 ? -3.397 -7.757 21.553 1 93.1 321 PHE B N 1
ATOM 8615 C CA . PHE B 1 321 ? -2.532 -7.781 20.379 1 93.1 321 PHE B CA 1
ATOM 8616 C C . PHE B 1 321 ? -3.288 -7.317 19.14 1 93.1 321 PHE B C 1
ATOM 8618 O O . PHE B 1 321 ? -4.496 -7.534 19.026 1 93.1 321 PHE B O 1
ATOM 8625 N N . TYR B 1 322 ? -2.542 -6.721 18.308 1 94.54 322 TYR B N 1
ATOM 8626 C CA . TYR B 1 322 ? -3.001 -6.625 16.927 1 94.54 322 TYR B CA 1
ATOM 8627 C C . TYR B 1 322 ? -2.612 -7.868 16.136 1 94.54 322 TYR B C 1
ATOM 8629 O O . TYR B 1 322 ? -1.722 -8.618 16.543 1 94.54 322 TYR B O 1
ATOM 8637 N N . ALA B 1 323 ? -3.315 -8.087 15.115 1 94.52 323 ALA B N 1
ATOM 8638 C CA . ALA B 1 323 ? -2.956 -9.127 14.154 1 94.52 323 ALA B CA 1
ATOM 8639 C C . ALA B 1 323 ? -2.744 -8.539 12.762 1 94.52 323 ALA B C 1
ATOM 8641 O O . ALA B 1 323 ? -3.552 -7.735 12.292 1 94.52 323 ALA B O 1
ATOM 8642 N N . LEU B 1 324 ? -1.584 -8.873 12.192 1 95.34 324 LEU B N 1
ATOM 8643 C CA . LEU B 1 324 ? -1.389 -8.474 10.802 1 95.34 324 LEU B CA 1
ATOM 8644 C C . LEU B 1 324 ? -2.311 -9.26 9.876 1 95.34 324 LEU B C 1
ATOM 8646 O O . LEU B 1 324 ? -2.452 -10.476 10.02 1 95.34 324 LEU B O 1
ATOM 8650 N N . PRO B 1 325 ? -2.92 -8.627 8.977 1 93.74 325 PRO B N 1
ATOM 8651 C CA . PRO B 1 325 ? -3.995 -9.261 8.21 1 93.74 325 PRO B CA 1
ATOM 8652 C C . PRO B 1 325 ? -3.473 -10.25 7.17 1 93.74 325 PRO B C 1
ATOM 8654 O O . PRO B 1 325 ? -2.499 -9.959 6.471 1 93.74 325 PRO B O 1
ATOM 8657 N N . GLN B 1 326 ? -4.153 -11.344 7.04 1 91.4 326 GLN B N 1
ATOM 8658 C CA . GLN B 1 326 ? -3.905 -12.292 5.959 1 91.4 326 GLN B CA 1
ATOM 8659 C C . GLN B 1 326 ? -4.513 -11.804 4.648 1 91.4 326 GLN B C 1
ATOM 8661 O O . GLN B 1 326 ? -4.125 -12.259 3.57 1 91.4 326 GLN B O 1
ATOM 8666 N N . SER B 1 327 ? -5.519 -11.058 4.752 1 91.01 327 SER B N 1
ATOM 8667 C CA . SER B 1 327 ? -6.231 -10.34 3.7 1 91.01 327 SER B CA 1
ATOM 8668 C C . SER B 1 327 ? -7.096 -9.225 4.28 1 91.01 327 SER B C 1
ATOM 8670 O O . SER B 1 327 ? -7.399 -9.225 5.475 1 91.01 327 SER B O 1
ATOM 8672 N N . PRO B 1 328 ? -7.511 -8.272 3.482 1 92.58 328 PRO B N 1
ATOM 8673 C CA . PRO B 1 328 ? -8.362 -7.203 4.009 1 92.58 328 PRO B CA 1
ATOM 8674 C C . PRO B 1 328 ? -9.842 -7.58 4.021 1 92.58 328 PRO B C 1
ATOM 8676 O O . PRO B 1 328 ? -10.705 -6.709 3.883 1 92.58 328 PRO B O 1
ATOM 8679 N N . GLN B 1 329 ? -10.175 -8.75 4.141 1 89.48 329 GLN B N 1
ATOM 8680 C CA . GLN B 1 329 ? -11.516 -9.276 3.911 1 89.48 329 GLN B CA 1
ATOM 8681 C C . GLN B 1 329 ? -12.546 -8.555 4.776 1 89.48 329 GLN B C 1
ATOM 8683 O O . GLN B 1 329 ? -13.575 -8.097 4.274 1 89.48 329 GLN B O 1
ATOM 8688 N N . LEU B 1 330 ? -12.265 -8.387 6.061 1 89.13 330 LEU B N 1
ATOM 8689 C CA . LEU B 1 330 ? -13.226 -7.76 6.962 1 89.13 330 LEU B CA 1
ATOM 8690 C C . LEU B 1 330 ? -13.474 -6.308 6.567 1 89.13 330 LEU B C 1
ATOM 8692 O O . LEU B 1 330 ? -14.623 -5.863 6.508 1 89.13 330 LEU B O 1
ATOM 8696 N N . PHE B 1 331 ? -12.463 -5.672 6.243 1 93.86 331 PHE B N 1
ATOM 8697 C CA . PHE B 1 331 ? -12.569 -4.243 5.972 1 93.86 331 PHE B CA 1
ATOM 8698 C C . PHE B 1 331 ? -13.201 -3.996 4.608 1 93.86 331 PHE B C 1
ATOM 8700 O O . PHE B 1 331 ? -13.948 -3.031 4.43 1 93.86 331 PHE B O 1
ATOM 8707 N N . LYS B 1 332 ? -12.814 -4.824 3.647 1 94.79 332 LYS B N 1
ATOM 8708 C CA . LYS B 1 332 ? -13.421 -4.593 2.339 1 94.79 332 LYS B CA 1
ATOM 8709 C C . LYS B 1 332 ? -14.927 -4.835 2.381 1 94.79 332 LYS B C 1
ATOM 8711 O O . LYS B 1 332 ? -15.689 -4.158 1.688 1 94.79 332 LYS B O 1
ATOM 8716 N N . GLN B 1 333 ? -15.41 -5.726 3.193 1 93.12 333 GLN B N 1
ATOM 8717 C CA . GLN B 1 333 ? -16.844 -5.918 3.379 1 93.12 333 GLN B CA 1
ATOM 8718 C C . GLN B 1 333 ? -17.474 -4.717 4.078 1 93.12 333 GLN B C 1
ATOM 8720 O O . GLN B 1 333 ? -18.56 -4.272 3.7 1 93.12 333 GLN B O 1
ATOM 8725 N N . MET B 1 334 ? -16.771 -4.257 5.013 1 93.6 334 MET B N 1
ATOM 8726 C CA . MET B 1 334 ? -17.268 -3.084 5.728 1 93.6 334 MET B CA 1
ATOM 8727 C C . MET B 1 334 ? -17.378 -1.884 4.793 1 93.6 334 MET B C 1
ATOM 8729 O O . MET B 1 334 ? -18.276 -1.054 4.945 1 93.6 334 MET B O 1
ATOM 8733 N N . LEU B 1 335 ? -16.486 -1.831 3.907 1 96.76 335 LEU B N 1
ATOM 8734 C CA . LEU B 1 335 ? -16.531 -0.738 2.941 1 96.76 335 LEU B CA 1
ATOM 8735 C C . LEU B 1 335 ? -17.776 -0.837 2.066 1 96.76 335 LEU B C 1
ATOM 8737 O O . LEU B 1 335 ? -18.362 0.183 1.696 1 96.76 335 LEU B O 1
ATOM 8741 N N . MET B 1 336 ? -18.212 -2.056 1.701 1 95.42 336 MET B N 1
ATOM 8742 C CA . MET B 1 336 ? -19.459 -2.23 0.962 1 95.42 336 MET B CA 1
ATOM 8743 C C . MET B 1 336 ? -20.65 -1.746 1.783 1 95.42 336 MET B C 1
ATOM 8745 O O . MET B 1 336 ? -21.511 -1.029 1.271 1 95.42 336 MET B O 1
ATOM 8749 N N . VAL B 1 337 ? -20.595 -2.066 3.031 1 93.61 337 VAL B N 1
ATOM 8750 C CA . VAL B 1 337 ? -21.658 -1.648 3.94 1 93.61 337 VAL B CA 1
ATOM 8751 C C . VAL B 1 337 ? -21.656 -0.127 4.072 1 93.61 337 VAL B C 1
ATOM 8753 O O . VAL B 1 337 ? -22.713 0.49 4.224 1 93.61 337 VAL B O 1
ATOM 8756 N N . ALA B 1 338 ? -20.485 0.43 3.955 1 95.59 338 ALA B N 1
ATOM 8757 C CA . ALA B 1 338 ? -20.314 1.873 4.108 1 95.59 338 ALA B CA 1
ATOM 8758 C C . ALA B 1 338 ? -20.738 2.613 2.843 1 95.59 338 ALA B C 1
ATOM 8760 O O . ALA B 1 338 ? -20.736 3.846 2.807 1 95.59 338 ALA B O 1
ATOM 8761 N N . GLY B 1 339 ? -21.051 1.884 1.89 1 94.77 339 GLY B N 1
ATOM 8762 C CA . GLY B 1 339 ? -21.615 2.522 0.711 1 94.77 339 GLY B CA 1
ATOM 8763 C C . GLY B 1 339 ? -20.6 2.731 -0.397 1 94.77 339 GLY B C 1
ATOM 8764 O O . GLY B 1 339 ? -20.877 3.426 -1.376 1 94.77 339 GLY B O 1
ATOM 8765 N N . PHE B 1 340 ? -19.46 2.133 -0.218 1 96.36 340 PHE B N 1
ATOM 8766 C CA . PHE B 1 340 ? -18.508 2.155 -1.322 1 96.36 340 PHE B CA 1
ATOM 8767 C C . PHE B 1 340 ? -18.838 1.073 -2.343 1 96.36 340 PHE B C 1
ATOM 8769 O O . PHE B 1 340 ? -18.982 -0.099 -1.989 1 96.36 340 PHE B O 1
ATOM 8776 N N . ASP B 1 341 ? -19.056 1.436 -3.481 1 95.72 341 ASP B N 1
ATOM 8777 C CA . ASP B 1 341 ? -19.634 0.584 -4.516 1 95.72 341 ASP B CA 1
ATOM 8778 C C . ASP B 1 341 ? -18.59 -0.376 -5.083 1 95.72 341 ASP B C 1
ATOM 8780 O O . ASP B 1 341 ? -18.875 -1.556 -5.298 1 95.72 341 ASP B O 1
ATOM 8784 N N . LYS B 1 342 ? -17.428 0.092 -5.423 1 97.23 342 LYS B N 1
ATOM 8785 C CA . LYS B 1 342 ? -16.304 -0.662 -5.969 1 97.23 342 LYS B CA 1
ATOM 8786 C C . LYS B 1 342 ? -14.997 -0.275 -5.283 1 97.23 342 LYS B C 1
ATOM 8788 O O . LYS B 1 342 ? -14.564 0.876 -5.365 1 97.23 342 LYS B O 1
ATOM 8793 N N . TYR B 1 343 ? -14.49 -1.231 -4.682 1 97.57 343 TYR B N 1
ATOM 8794 C CA . TYR B 1 343 ? -13.26 -1.071 -3.915 1 97.57 343 TYR B CA 1
ATOM 8795 C C . TYR B 1 343 ? -12.124 -1.879 -4.53 1 97.57 343 TYR B C 1
ATOM 8797 O O . TYR B 1 343 ? -12.331 -3.008 -4.981 1 97.57 343 TYR B O 1
ATOM 8805 N N . TYR B 1 344 ? -10.867 -1.289 -4.565 1 98.38 344 TYR B N 1
ATOM 8806 C CA . TYR B 1 344 ? -9.69 -2.126 -4.764 1 98.38 344 TYR B CA 1
ATOM 8807 C C . TYR B 1 344 ? -8.532 -1.654 -3.893 1 98.38 344 TYR B C 1
ATOM 8809 O O . TYR B 1 344 ? -8.559 -0.542 -3.361 1 98.38 344 TYR B O 1
ATOM 8817 N N . GLN B 1 345 ? -7.596 -2.541 -3.736 1 97.94 345 GLN B N 1
ATOM 8818 C CA . GLN B 1 345 ? -6.36 -2.257 -3.015 1 97.94 345 GLN B CA 1
ATOM 8819 C C . GLN B 1 345 ? -5.246 -3.213 -3.434 1 97.94 345 GLN B C 1
ATOM 8821 O O . GLN B 1 345 ? -5.481 -4.411 -3.605 1 97.94 345 GLN B O 1
ATOM 8826 N N . VAL B 1 346 ? -4.086 -2.633 -3.727 1 97.23 346 VAL B N 1
ATOM 8827 C CA . VAL B 1 346 ? -2.894 -3.475 -3.736 1 97.23 346 VAL B CA 1
ATOM 8828 C C . VAL B 1 346 ? -2.434 -3.734 -2.303 1 97.23 346 VAL B C 1
ATOM 8830 O O . VAL B 1 346 ? -1.685 -2.938 -1.731 1 97.23 346 VAL B O 1
ATOM 8833 N N . ALA B 1 347 ? -2.903 -4.867 -1.797 1 96.45 347 ALA B N 1
ATOM 8834 C CA . ALA B 1 347 ? -2.868 -5.09 -0.353 1 96.45 347 ALA B CA 1
ATOM 8835 C C . ALA B 1 347 ? -1.643 -5.908 0.046 1 96.45 347 ALA B C 1
ATOM 8837 O O . ALA B 1 347 ? -1.329 -6.916 -0.591 1 96.45 347 ALA B O 1
ATOM 8838 N N . ARG B 1 348 ? -0.976 -5.4 1.09 1 95.22 348 ARG B N 1
ATOM 8839 C CA . ARG B 1 348 ? 0.049 -6.207 1.745 1 95.22 348 ARG B CA 1
ATOM 8840 C C . ARG B 1 348 ? -0.576 -7.199 2.72 1 95.22 348 ARG B C 1
ATOM 8842 O O . ARG B 1 348 ? -1.393 -6.82 3.561 1 95.22 348 ARG B O 1
ATOM 8849 N N . CYS B 1 349 ? -0.206 -8.442 2.629 1 94.22 349 CYS B N 1
ATOM 8850 C CA . CYS B 1 349 ? -0.766 -9.501 3.461 1 94.22 349 CYS B CA 1
ATOM 8851 C C . CYS B 1 349 ? 0.338 -10.285 4.161 1 94.22 349 CYS B C 1
ATOM 8853 O O . CYS B 1 349 ? 1.476 -10.316 3.692 1 94.22 349 CYS B O 1
ATOM 8855 N N . PHE B 1 350 ? -0.002 -10.915 5.265 1 93.64 350 PHE B N 1
ATOM 8856 C CA . PHE B 1 350 ? 0.974 -11.574 6.124 1 93.64 350 PHE B CA 1
ATOM 8857 C C . PHE B 1 350 ? 0.482 -12.954 6.543 1 93.64 350 PHE B C 1
ATOM 8859 O O . PHE B 1 350 ? -0.669 -13.111 6.953 1 93.64 350 PHE B O 1
ATOM 8866 N N . ARG B 1 351 ? 1.254 -13.89 6.416 1 89.91 351 ARG B N 1
ATOM 8867 C CA . ARG B 1 351 ? 0.954 -15.238 6.887 1 89.91 351 ARG B CA 1
ATOM 8868 C C . ARG B 1 351 ? 2.146 -15.838 7.626 1 89.91 351 ARG B C 1
ATOM 8870 O O . ARG B 1 351 ? 3.231 -15.975 7.056 1 89.91 351 ARG B O 1
ATOM 8877 N N . ASP B 1 352 ? 1.951 -16.084 8.874 1 89.01 352 ASP B N 1
ATOM 8878 C CA . ASP B 1 352 ? 3.001 -16.683 9.692 1 89.01 352 ASP B CA 1
ATOM 8879 C C . ASP B 1 352 ? 3.094 -18.188 9.449 1 89.01 352 ASP B C 1
ATOM 8881 O O . ASP B 1 352 ? 2.799 -18.985 10.342 1 89.01 352 ASP B O 1
ATOM 8885 N N . GLU B 1 353 ? 3.445 -18.525 8.303 1 81.56 353 GLU B N 1
ATOM 8886 C CA . GLU B 1 353 ? 3.598 -19.915 7.884 1 81.56 353 GLU B CA 1
ATOM 8887 C C . GLU B 1 353 ? 5.02 -20.194 7.406 1 81.56 353 GLU B C 1
ATOM 8889 O O . GLU B 1 353 ? 5.811 -19.267 7.221 1 81.56 353 GLU B O 1
ATOM 8894 N N . ASP B 1 354 ? 5.267 -21.371 7.311 1 76.67 354 ASP B N 1
ATOM 8895 C CA . ASP B 1 354 ? 6.589 -21.767 6.836 1 76.67 354 ASP B CA 1
ATOM 8896 C C . ASP B 1 354 ? 6.795 -21.357 5.379 1 76.67 354 ASP B C 1
ATOM 8898 O O . ASP B 1 354 ? 5.852 -21.375 4.585 1 76.67 354 ASP B O 1
ATOM 8902 N N . LEU B 1 355 ? 7.947 -20.983 5.143 1 70.63 355 LEU B N 1
ATOM 8903 C CA . LEU B 1 355 ? 8.299 -20.519 3.805 1 70.63 355 LEU B CA 1
ATOM 8904 C C . LEU B 1 355 ? 8.246 -21.665 2.801 1 70.63 355 LEU B C 1
ATOM 8906 O O . LEU B 1 355 ? 8.7 -22.774 3.093 1 70.63 355 LEU B O 1
ATOM 8910 N N . ARG B 1 356 ? 7.441 -21.424 1.832 1 65.92 356 ARG B N 1
ATOM 8911 C CA . ARG B 1 356 ? 7.425 -22.29 0.657 1 65.92 356 ARG B CA 1
ATOM 8912 C C . ARG B 1 356 ? 7.754 -21.503 -0.607 1 65.92 356 ARG B C 1
ATOM 8914 O O . ARG B 1 356 ? 7.848 -20.274 -0.574 1 65.92 356 ARG B O 1
ATOM 8921 N N . ALA B 1 357 ? 8.136 -22.284 -1.598 1 63.79 357 ALA B N 1
ATOM 8922 C CA . ALA B 1 357 ? 8.5 -21.641 -2.858 1 63.79 357 ALA B CA 1
ATOM 8923 C C . ALA B 1 357 ? 7.431 -20.645 -3.296 1 63.79 357 ALA B C 1
ATOM 8925 O O . ALA B 1 357 ? 7.746 -19.596 -3.864 1 63.79 357 ALA B O 1
ATOM 8926 N N . ASP B 1 358 ? 6.246 -20.866 -2.898 1 68.39 358 ASP B N 1
ATOM 8927 C CA . ASP B 1 358 ? 5.167 -20.023 -3.405 1 68.39 358 ASP B CA 1
ATOM 8928 C C . ASP B 1 358 ? 4.524 -19.217 -2.278 1 68.39 358 ASP B C 1
ATOM 8930 O O . ASP B 1 358 ? 3.485 -18.584 -2.476 1 68.39 358 ASP B O 1
ATOM 8934 N N . ARG B 1 359 ? 5.164 -19.327 -1.112 1 76.84 359 ARG B N 1
ATOM 8935 C CA . ARG B 1 359 ? 4.518 -18.646 0.005 1 76.84 359 ARG B CA 1
ATOM 8936 C C . ARG B 1 359 ? 5.519 -17.799 0.783 1 76.84 359 ARG B C 1
ATOM 8938 O O . ARG B 1 359 ? 6.48 -18.327 1.348 1 76.84 359 ARG B O 1
ATOM 8945 N N . GLN B 1 360 ? 5.381 -16.583 0.718 1 86.78 360 GLN B N 1
ATOM 8946 C CA . GLN B 1 360 ? 6.182 -15.644 1.497 1 86.78 360 GLN B CA 1
ATOM 8947 C C . GLN B 1 360 ? 5.418 -15.155 2.724 1 86.78 360 GLN B C 1
ATOM 8949 O O . GLN B 1 360 ? 4.188 -15.073 2.704 1 86.78 360 GLN B O 1
ATOM 8954 N N . PRO B 1 361 ? 6.119 -14.972 3.792 1 89.83 361 PRO B N 1
ATOM 8955 C CA . PRO B 1 361 ? 5.451 -14.463 4.991 1 89.83 361 PRO B CA 1
ATOM 8956 C C . PRO B 1 361 ? 4.72 -13.144 4.746 1 89.83 361 PRO B C 1
ATOM 8958 O O . PRO B 1 361 ? 3.737 -12.843 5.427 1 89.83 361 PRO B O 1
ATOM 8961 N N . GLU B 1 362 ? 5.259 -12.421 3.902 1 93.43 362 GLU B N 1
ATOM 8962 C CA . GLU B 1 362 ? 4.642 -11.182 3.44 1 93.43 362 GLU B CA 1
ATOM 8963 C C . GLU B 1 362 ? 4.521 -11.158 1.919 1 93.43 362 GLU B C 1
ATOM 8965 O O . GLU B 1 362 ? 5.485 -11.457 1.21 1 93.43 362 GLU B O 1
ATOM 8970 N N . PHE B 1 363 ? 3.334 -10.894 1.436 1 93.43 363 PHE B N 1
ATOM 8971 C CA . PHE B 1 363 ? 3.133 -10.863 -0.008 1 93.43 363 PHE B CA 1
ATOM 8972 C C . PHE B 1 363 ? 2.09 -9.818 -0.387 1 93.43 363 PHE B C 1
ATOM 8974 O O . PHE B 1 363 ? 1.46 -9.217 0.485 1 93.43 363 PHE B O 1
ATOM 8981 N N . THR B 1 364 ? 1.963 -9.528 -1.648 1 94.82 364 THR B N 1
ATOM 8982 C CA . THR B 1 364 ? 1.042 -8.521 -2.164 1 94.82 364 THR B CA 1
ATOM 8983 C C . THR B 1 364 ? -0.053 -9.171 -3.005 1 94.82 364 THR B C 1
ATOM 8985 O O . THR B 1 364 ? 0.215 -10.093 -3.777 1 94.82 364 THR B O 1
ATOM 8988 N N . GLN B 1 365 ? -1.227 -8.802 -2.83 1 95.18 365 GLN B N 1
ATOM 8989 C CA . GLN B 1 365 ? -2.329 -9.256 -3.672 1 95.18 365 GLN B CA 1
ATOM 8990 C C . GLN B 1 365 ? -3.195 -8.083 -4.124 1 95.18 365 GLN B C 1
ATOM 8992 O O . GLN B 1 365 ? -3.23 -7.041 -3.466 1 95.18 365 GLN B O 1
ATOM 8997 N N . LEU B 1 366 ? -3.783 -8.214 -5.264 1 97.45 366 LEU B N 1
ATOM 8998 C CA . LEU B 1 366 ? -4.852 -7.315 -5.684 1 97.45 366 LEU B CA 1
ATOM 8999 C C . LEU B 1 366 ? -6.181 -7.719 -5.054 1 97.45 366 LEU B C 1
ATOM 9001 O O . LEU B 1 366 ? -6.665 -8.831 -5.273 1 97.45 366 LEU B O 1
ATOM 9005 N N . ASP B 1 367 ? -6.659 -6.872 -4.258 1 97.56 367 ASP B N 1
ATOM 9006 C CA . ASP B 1 367 ? -7.928 -7.118 -3.58 1 97.56 367 ASP B CA 1
ATOM 9007 C C . ASP B 1 367 ? -9.031 -6.221 -4.137 1 97.56 367 ASP B C 1
ATOM 9009 O O . ASP B 1 367 ? -8.858 -5.005 -4.238 1 97.56 367 ASP B O 1
ATOM 9013 N N . MET B 1 368 ? -10.125 -6.82 -4.495 1 97.8 368 MET B N 1
ATOM 9014 C CA . MET B 1 368 ? -11.267 -6.098 -5.049 1 97.8 368 MET B CA 1
ATOM 9015 C C . MET B 1 368 ? -12.568 -6.558 -4.401 1 97.8 368 MET B C 1
ATOM 9017 O O . MET B 1 368 ? -12.696 -7.721 -4.012 1 97.8 368 MET B O 1
ATOM 9021 N N . GLU B 1 369 ? -13.462 -5.661 -4.254 1 97.06 369 GLU B N 1
ATOM 9022 C CA . GLU B 1 369 ? -14.817 -5.971 -3.806 1 97.06 369 GLU B CA 1
ATOM 9023 C C . GLU B 1 369 ? -15.84 -5.052 -4.468 1 97.06 369 GLU B C 1
ATOM 9025 O O . GLU B 1 369 ? -15.598 -3.854 -4.624 1 97.06 369 GLU B O 1
ATOM 9030 N N . MET B 1 370 ? -16.957 -5.603 -4.835 1 96.27 370 MET B N 1
ATOM 9031 C CA . MET B 1 370 ? -18.027 -4.868 -5.503 1 96.27 370 MET B CA 1
ATOM 9032 C C . MET B 1 370 ? -19.374 -5.151 -4.846 1 96.27 370 MET B C 1
ATOM 9034 O O . MET B 1 370 ? -19.652 -6.285 -4.454 1 96.27 370 MET B O 1
ATOM 9038 N N . ALA B 1 371 ? -20.172 -4.148 -4.787 1 94.95 371 ALA B N 1
ATOM 9039 C CA . ALA B 1 371 ? -21.525 -4.286 -4.254 1 94.95 371 ALA B CA 1
ATOM 9040 C C . ALA B 1 371 ? -22.533 -4.528 -5.374 1 94.95 371 ALA B C 1
ATOM 9042 O O . ALA B 1 371 ? -22.357 -4.04 -6.492 1 94.95 371 ALA B O 1
ATOM 9043 N N . PHE B 1 372 ? -23.55 -5.271 -5.051 1 94.52 372 PHE B N 1
ATOM 9044 C CA . PHE B 1 372 ? -24.681 -5.504 -5.942 1 94.52 372 PHE B CA 1
ATOM 9045 C C . PHE B 1 372 ? -24.212 -6.082 -7.272 1 94.52 372 PHE B C 1
ATOM 9047 O O . PHE B 1 372 ? -24.568 -5.572 -8.336 1 94.52 372 PHE B O 1
ATOM 9054 N N . THR B 1 373 ? -23.423 -7.112 -7.227 1 94.37 373 THR B N 1
ATOM 9055 C CA . THR B 1 373 ? -22.817 -7.685 -8.423 1 94.37 373 THR B CA 1
ATOM 9056 C C . THR B 1 373 ? -23.008 -9.198 -8.456 1 94.37 373 THR B C 1
ATOM 9058 O O . THR B 1 373 ? -22.58 -9.903 -7.54 1 94.37 373 THR B O 1
ATOM 9061 N N . PRO B 1 374 ? -23.594 -9.684 -9.472 1 94.36 374 PRO B N 1
ATOM 9062 C CA . PRO B 1 374 ? -23.708 -11.138 -9.612 1 94.36 374 PRO B CA 1
ATOM 9063 C C . PRO B 1 374 ? -22.388 -11.798 -10.004 1 94.36 374 PRO B C 1
ATOM 9065 O O . PRO B 1 374 ? -21.455 -11.114 -10.433 1 94.36 374 PRO B O 1
ATOM 9068 N N . LEU B 1 375 ? -22.321 -13.071 -9.871 1 95.51 375 LEU B N 1
ATOM 9069 C CA . LEU B 1 375 ? -21.112 -13.858 -10.09 1 95.51 375 LEU B CA 1
ATOM 9070 C C . LEU B 1 375 ? -20.582 -13.658 -11.506 1 95.51 375 LEU B C 1
ATOM 9072 O O . LEU B 1 375 ? -19.389 -13.412 -11.697 1 95.51 375 LEU B O 1
ATOM 9076 N N . GLU B 1 376 ? -21.428 -13.72 -12.497 1 95.86 376 GLU B N 1
ATOM 9077 C CA . GLU B 1 376 ? -21.004 -13.65 -13.892 1 95.86 376 GLU B CA 1
ATOM 9078 C C . GLU B 1 376 ? -20.353 -12.305 -14.204 1 95.86 376 GLU B C 1
ATOM 9080 O O . GLU B 1 376 ? -19.397 -12.237 -14.979 1 95.86 376 GLU B O 1
ATOM 9085 N N . ASP B 1 377 ? -20.888 -11.272 -13.603 1 95.02 377 ASP B N 1
ATOM 9086 C CA . ASP B 1 377 ? -20.302 -9.951 -13.809 1 95.02 377 ASP B CA 1
ATOM 9087 C C . ASP B 1 377 ? -18.914 -9.861 -13.177 1 95.02 377 ASP B C 1
ATOM 9089 O O . ASP B 1 377 ? -18.018 -9.214 -13.724 1 95.02 377 ASP B O 1
ATOM 9093 N N . MET B 1 378 ? -18.795 -10.473 -12.034 1 95.12 378 MET B N 1
ATOM 9094 C CA . MET B 1 378 ? -17.501 -10.516 -11.359 1 95.12 378 MET B CA 1
ATOM 9095 C C . MET B 1 378 ? -16.468 -11.248 -12.21 1 95.12 378 MET B C 1
ATOM 9097 O O . MET B 1 378 ? -15.341 -10.776 -12.367 1 95.12 378 MET B O 1
ATOM 9101 N N . LEU B 1 379 ? -16.822 -12.371 -12.769 1 97.43 379 LEU B N 1
ATOM 9102 C CA . LEU B 1 379 ? -15.916 -13.16 -13.596 1 97.43 379 LEU B CA 1
ATOM 9103 C C . LEU B 1 379 ? -15.535 -12.401 -14.862 1 97.43 379 LEU B C 1
ATOM 9105 O O . LEU B 1 379 ? -14.36 -12.354 -15.233 1 97.43 379 LEU B O 1
ATOM 9109 N N . THR B 1 380 ? -16.521 -11.787 -15.477 1 97.03 380 THR B N 1
ATOM 9110 C CA . THR B 1 380 ? -16.295 -11.056 -16.719 1 97.03 380 THR B CA 1
ATOM 9111 C C . THR B 1 380 ? -15.327 -9.898 -16.496 1 97.03 380 THR B C 1
ATOM 9113 O O . THR B 1 380 ? -14.42 -9.677 -17.302 1 97.03 380 THR B O 1
ATOM 9116 N N . LEU B 1 381 ? -15.543 -9.222 -15.459 1 96.97 381 LEU B N 1
ATOM 9117 C CA . LEU B 1 381 ? -14.667 -8.102 -15.133 1 96.97 381 LEU B CA 1
ATOM 9118 C C . LEU B 1 381 ? -13.224 -8.569 -14.971 1 96.97 381 LEU B C 1
ATOM 9120 O O . LEU B 1 381 ? -12.304 -7.956 -15.517 1 96.97 381 LEU B O 1
ATOM 9124 N N . ASN B 1 382 ? -13.035 -9.606 -14.245 1 97.83 382 ASN B N 1
ATOM 9125 C CA . ASN B 1 382 ? -11.689 -10.106 -13.986 1 97.83 382 ASN B CA 1
ATOM 9126 C C . ASN B 1 382 ? -11.056 -10.69 -15.246 1 97.83 382 ASN B C 1
ATOM 9128 O O . ASN B 1 382 ? -9.843 -10.595 -15.437 1 97.83 382 ASN B O 1
ATOM 9132 N N . GLU B 1 383 ? -11.84 -11.338 -16.095 1 98.14 383 GLU B N 1
ATOM 9133 C CA . GLU B 1 383 ? -11.336 -11.808 -17.382 1 98.14 383 GLU B CA 1
ATOM 9134 C C . GLU B 1 383 ? -10.813 -10.65 -18.226 1 98.14 383 GLU B C 1
ATOM 9136 O O . GLU B 1 383 ? -9.731 -10.739 -18.81 1 98.14 383 GLU B O 1
ATOM 9141 N N . GLU B 1 384 ? -11.582 -9.613 -18.236 1 98.05 384 GLU B N 1
ATOM 9142 C CA . GLU B 1 384 ? -11.184 -8.441 -19.009 1 98.05 384 GLU B CA 1
ATOM 9143 C C . GLU B 1 384 ? -9.875 -7.854 -18.488 1 98.05 384 GLU B C 1
ATOM 9145 O O . GLU B 1 384 ? -8.992 -7.499 -19.272 1 98.05 384 GLU B O 1
ATOM 9150 N N . LEU B 1 385 ? -9.793 -7.764 -17.207 1 98.3 385 LEU B N 1
ATOM 9151 C CA . LEU B 1 385 ? -8.596 -7.215 -16.58 1 98.3 385 LEU B CA 1
ATOM 9152 C C . LEU B 1 385 ? -7.368 -8.049 -16.93 1 98.3 385 LEU B C 1
ATOM 9154 O O . LEU B 1 385 ? -6.355 -7.511 -17.382 1 98.3 385 LEU B O 1
ATOM 9158 N N . ILE B 1 386 ? -7.461 -9.313 -16.779 1 98.35 386 ILE B N 1
ATOM 9159 C CA . ILE B 1 386 ? -6.316 -10.197 -16.969 1 98.35 386 ILE B CA 1
ATOM 9160 C C . ILE B 1 386 ? -5.972 -10.284 -18.454 1 98.35 386 ILE B C 1
ATOM 9162 O O . ILE B 1 386 ? -4.796 -10.316 -18.824 1 98.35 386 ILE B O 1
ATOM 9166 N N . ARG B 1 387 ? -6.945 -10.355 -19.342 1 98.25 387 ARG B N 1
ATOM 9167 C CA . ARG B 1 387 ? -6.684 -10.317 -20.777 1 98.25 387 ARG B CA 1
ATOM 9168 C C . ARG B 1 387 ? -5.919 -9.055 -21.161 1 98.25 387 ARG B C 1
ATOM 9170 O O . ARG B 1 387 ? -4.985 -9.108 -21.963 1 98.25 387 ARG B O 1
ATOM 9177 N N . LYS B 1 388 ? -6.337 -7.98 -20.553 1 98.15 388 LYS B N 1
ATOM 9178 C CA . LYS B 1 388 ? -5.667 -6.716 -20.846 1 98.15 388 LYS B CA 1
ATOM 9179 C C . LYS B 1 388 ? -4.21 -6.749 -20.395 1 98.15 388 LYS B C 1
ATOM 9181 O O . LYS B 1 388 ? -3.317 -6.329 -21.133 1 98.15 388 LYS B O 1
ATOM 9186 N N . VAL B 1 389 ? -3.951 -7.188 -19.21 1 98.12 389 VAL B N 1
ATOM 9187 C CA . VAL B 1 389 ? -2.602 -7.259 -18.66 1 98.12 389 VAL B CA 1
ATOM 9188 C C . VAL B 1 389 ? -1.72 -8.119 -19.562 1 98.12 389 VAL B C 1
ATOM 9190 O O . VAL B 1 389 ? -0.627 -7.702 -19.953 1 98.12 389 VAL B O 1
ATOM 9193 N N . PHE B 1 390 ? -2.184 -9.302 -19.952 1 97.95 390 PHE B N 1
ATOM 9194 C CA . PHE B 1 390 ? -1.391 -10.221 -20.761 1 97.95 390 PHE B CA 1
ATOM 9195 C C . PHE B 1 390 ? -1.144 -9.644 -22.15 1 97.95 390 PHE B C 1
ATOM 9197 O O . PHE B 1 390 ? -0.043 -9.767 -22.692 1 97.95 390 PHE B O 1
ATOM 9204 N N . LEU B 1 391 ? -2.147 -9.019 -22.698 1 98.15 391 LEU B N 1
ATOM 9205 C CA . LEU B 1 391 ? -2.029 -8.459 -24.04 1 98.15 391 LEU B CA 1
ATOM 9206 C C . LEU B 1 391 ? -1.056 -7.286 -24.056 1 98.15 391 LEU B C 1
ATOM 9208 O O . LEU B 1 391 ? -0.13 -7.252 -24.87 1 98.15 391 LEU B O 1
ATOM 9212 N N . GLU B 1 392 ? -1.21 -6.364 -23.141 1 97.95 392 GLU B N 1
ATOM 9213 C CA . GLU B 1 392 ? -0.45 -5.117 -23.177 1 97.95 392 GLU B CA 1
ATOM 9214 C C . GLU B 1 392 ? 0.98 -5.328 -22.689 1 97.95 392 GLU B C 1
ATOM 9216 O O . GLU B 1 392 ? 1.906 -4.663 -23.158 1 97.95 392 GLU B O 1
ATOM 9221 N N . ILE B 1 393 ? 1.133 -6.177 -21.744 1 97.1 393 ILE B N 1
ATOM 9222 C CA . ILE B 1 393 ? 2.445 -6.333 -21.124 1 97.1 393 ILE B CA 1
ATOM 9223 C C . ILE B 1 393 ? 3.258 -7.374 -21.892 1 97.1 393 ILE B C 1
ATOM 9225 O O . ILE B 1 393 ? 4.458 -7.196 -22.109 1 97.1 393 ILE B O 1
ATOM 9229 N N . LYS B 1 394 ? 2.615 -8.495 -22.355 1 94.44 394 LYS B N 1
ATOM 9230 C CA . LYS B 1 394 ? 3.368 -9.614 -22.914 1 94.44 394 LYS B CA 1
ATOM 9231 C C . LYS B 1 394 ? 2.975 -9.871 -24.365 1 94.44 394 LYS B C 1
ATOM 9233 O O . LYS B 1 394 ? 3.617 -10.665 -25.057 1 94.44 394 LYS B O 1
ATOM 9238 N N . GLY B 1 395 ? 1.913 -9.273 -24.818 1 96.08 395 GLY B N 1
ATOM 9239 C CA . GLY B 1 395 ? 1.451 -9.503 -26.177 1 96.08 395 GLY B CA 1
ATOM 9240 C C . GLY B 1 395 ? 0.773 -10.848 -26.358 1 96.08 395 GLY B C 1
ATOM 9241 O O . GLY B 1 395 ? 0.796 -11.419 -27.45 1 96.08 395 GLY B O 1
ATOM 9242 N N . VAL B 1 396 ? 0.206 -11.422 -25.287 1 96.18 396 VAL B N 1
ATOM 9243 C CA . VAL B 1 396 ? -0.452 -12.724 -25.316 1 96.18 396 VAL B CA 1
ATOM 9244 C C . VAL B 1 396 ? -1.968 -12.536 -25.351 1 96.18 396 VAL B C 1
ATOM 9246 O O . VAL B 1 396 ? -2.525 -11.783 -24.548 1 96.18 396 VAL B O 1
ATOM 9249 N N . GLU B 1 397 ? -2.623 -13.184 -26.241 1 96.82 397 GLU B N 1
ATOM 9250 C CA . GLU B 1 397 ? -4.081 -13.168 -26.32 1 96.82 397 GLU B CA 1
ATOM 9251 C C . GLU B 1 397 ? -4.687 -14.356 -25.58 1 96.82 397 GLU B C 1
ATOM 9253 O O . GLU B 1 397 ? -4.497 -15.507 -25.98 1 96.82 397 GLU B O 1
ATOM 9258 N N . LEU B 1 398 ? -5.42 -14.139 -24.611 1 97.45 398 LEU B N 1
ATOM 9259 C CA . LEU B 1 398 ? -6.07 -15.177 -23.818 1 97.45 398 LEU B CA 1
ATOM 9260 C C . LEU B 1 398 ? -7.487 -15.435 -24.319 1 97.45 398 LEU B C 1
ATOM 9262 O O . LEU B 1 398 ? -8.069 -14.594 -25.008 1 97.45 398 LEU B O 1
ATOM 9266 N N . PRO B 1 399 ? -8.059 -16.515 -23.971 1 97.45 399 PRO B N 1
ATOM 9267 C CA . PRO B 1 399 ? -9.398 -16.876 -24.441 1 97.45 399 PRO B CA 1
ATOM 9268 C C . PRO B 1 399 ? -10.478 -15.92 -23.939 1 97.45 399 PRO B C 1
ATOM 9270 O O . PRO B 1 399 ? -10.304 -15.278 -22.9 1 97.45 399 PRO B O 1
ATOM 9273 N N . ASN B 1 400 ? -11.547 -15.871 -24.649 1 96.88 400 ASN B N 1
ATOM 9274 C CA . ASN B 1 400 ? -12.737 -15.101 -24.302 1 96.88 400 ASN B CA 1
ATOM 9275 C C . ASN B 1 400 ? -14.015 -15.86 -24.646 1 96.88 400 ASN B C 1
ATOM 9277 O O . ASN B 1 400 ? -14.377 -15.975 -25.818 1 96.88 400 ASN B O 1
ATOM 9281 N N . PRO B 1 401 ? -14.735 -16.301 -23.587 1 97.21 401 PRO B N 1
ATOM 9282 C CA . PRO B 1 401 ? -14.431 -16.238 -22.155 1 97.21 401 PRO B CA 1
ATOM 9283 C C . PRO B 1 401 ? -13.404 -17.281 -21.722 1 97.21 401 PRO B C 1
ATOM 9285 O O . PRO B 1 401 ? -13.012 -18.135 -22.522 1 97.21 401 PRO B O 1
ATOM 9288 N N . PHE B 1 402 ? -12.976 -17.221 -20.512 1 98.36 402 PHE B N 1
ATOM 9289 C CA . PHE B 1 402 ? -12.117 -18.255 -19.947 1 98.36 402 PHE B CA 1
ATOM 9290 C C . PHE B 1 402 ? -12.877 -19.567 -19.794 1 98.36 402 PHE B C 1
ATOM 9292 O O . PHE B 1 402 ? -14.045 -19.571 -19.399 1 98.36 402 PHE B O 1
ATOM 9299 N N . PRO B 1 403 ? -12.239 -20.667 -20.177 1 98.2 403 PRO B N 1
ATOM 9300 C CA . PRO B 1 403 ? -12.866 -21.959 -19.885 1 98.2 403 PRO B CA 1
ATOM 9301 C C . PRO B 1 403 ? -13.162 -22.149 -18.399 1 98.2 403 PRO B C 1
ATOM 9303 O O . PRO B 1 403 ? -12.489 -21.556 -17.551 1 98.2 403 PRO B O 1
ATOM 9306 N N . ARG B 1 404 ? -14.165 -22.924 -18.167 1 98.08 404 ARG B N 1
ATOM 9307 C CA . ARG B 1 404 ? -14.568 -23.173 -16.786 1 98.08 404 ARG B CA 1
ATOM 9308 C C . ARG B 1 404 ? -14.635 -24.669 -16.497 1 98.08 404 ARG B C 1
ATOM 9310 O O . ARG B 1 404 ? -15.098 -25.448 -17.333 1 98.08 404 ARG B O 1
ATOM 9317 N N . LEU B 1 405 ? -14.075 -25.062 -15.388 1 98.24 405 LEU B N 1
ATOM 9318 C CA . LEU B 1 405 ? -14.236 -26.394 -14.816 1 98.24 405 LEU B CA 1
ATOM 9319 C C . LEU B 1 405 ? -14.811 -26.314 -13.405 1 98.24 405 LEU B C 1
ATOM 9321 O O . LEU B 1 405 ? -14.433 -25.436 -12.626 1 98.24 405 LEU B O 1
ATOM 9325 N N . THR B 1 406 ? -15.716 -27.161 -13.099 1 98.04 406 THR B N 1
ATOM 9326 C CA . THR B 1 406 ? -16.115 -27.264 -11.699 1 98.04 406 THR B CA 1
ATOM 9327 C C . THR B 1 406 ? -15.019 -27.929 -10.872 1 98.04 406 THR B C 1
ATOM 9329 O O . THR B 1 406 ? -14.173 -28.644 -11.413 1 98.04 406 THR B O 1
ATOM 9332 N N . TYR B 1 407 ? -15.041 -27.637 -9.645 1 97.47 407 TYR B N 1
ATOM 9333 C CA . TYR B 1 407 ? -14.111 -28.292 -8.732 1 97.47 407 TYR B CA 1
ATOM 9334 C C . TYR B 1 407 ? -14.169 -29.807 -8.888 1 97.47 407 TYR B C 1
ATOM 9336 O O . TYR B 1 407 ? -13.132 -30.469 -8.975 1 97.47 407 TYR B O 1
ATOM 9344 N N . ALA B 1 408 ? -15.333 -30.38 -8.974 1 96.23 408 ALA B N 1
ATOM 9345 C CA . ALA B 1 408 ? -15.518 -31.823 -9.103 1 96.23 408 ALA B CA 1
ATOM 9346 C C . ALA B 1 408 ? -14.896 -32.343 -10.396 1 96.23 408 ALA B C 1
ATOM 9348 O O . ALA B 1 408 ? -14.223 -33.376 -10.397 1 96.23 408 ALA B O 1
ATOM 9349 N N . GLU B 1 409 ? -15.083 -31.627 -11.46 1 97.49 409 GLU B N 1
ATOM 9350 C CA . GLU B 1 409 ? -14.503 -32.021 -12.741 1 97.49 409 GLU B CA 1
ATOM 9351 C C . GLU B 1 409 ? -12.979 -31.973 -12.694 1 97.49 409 GLU B C 1
ATOM 9353 O O . GLU B 1 409 ? -12.308 -32.887 -13.178 1 97.49 409 GLU B O 1
ATOM 9358 N N . ALA B 1 410 ? -12.495 -30.895 -12.135 1 97.92 410 ALA B N 1
ATOM 9359 C CA . ALA B 1 410 ? -11.046 -30.727 -12.05 1 97.92 410 ALA B CA 1
ATOM 9360 C C . ALA B 1 410 ? -10.409 -31.859 -11.25 1 97.92 410 ALA B C 1
ATOM 9362 O O . ALA B 1 410 ? -9.402 -32.434 -11.67 1 97.92 410 ALA B O 1
ATOM 9363 N N . MET B 1 411 ? -11.021 -32.175 -10.142 1 96.59 411 MET B N 1
ATOM 9364 C CA . MET B 1 411 ? -10.49 -33.235 -9.289 1 96.59 411 MET B CA 1
ATOM 9365 C C . MET B 1 411 ? -10.591 -34.591 -9.98 1 96.59 411 MET B C 1
ATOM 9367 O O . MET B 1 411 ? -9.675 -35.41 -9.886 1 96.59 411 MET B O 1
ATOM 9371 N N . ASN B 1 412 ? -11.656 -34.798 -10.653 1 96.3 412 ASN B N 1
ATOM 9372 C CA . ASN B 1 412 ? -11.882 -36.08 -11.311 1 96.3 412 ASN B CA 1
ATOM 9373 C C . ASN B 1 412 ? -10.949 -36.27 -12.504 1 96.3 412 ASN B C 1
ATOM 9375 O O . ASN B 1 412 ? -10.389 -37.351 -12.693 1 96.3 412 ASN B O 1
ATOM 9379 N N . ARG B 1 413 ? -10.743 -35.255 -13.221 1 96.98 413 ARG B N 1
ATOM 9380 C CA . ARG B 1 413 ? -10.022 -35.366 -14.484 1 96.98 413 ARG B CA 1
ATOM 9381 C C . ARG B 1 413 ? -8.525 -35.155 -14.281 1 96.98 413 ARG B C 1
ATOM 9383 O O . ARG B 1 413 ? -7.71 -35.693 -15.032 1 96.98 413 ARG B O 1
ATOM 9390 N N . TYR B 1 414 ? -8.18 -34.36 -13.268 1 97.73 414 TYR B N 1
ATOM 9391 C CA . TYR B 1 414 ? -6.78 -33.965 -13.171 1 97.73 414 TYR B CA 1
ATOM 9392 C C . TYR B 1 414 ? -6.237 -34.218 -11.77 1 97.73 414 TYR B C 1
ATOM 9394 O O . TYR B 1 414 ? -5.026 -34.153 -11.545 1 97.73 414 TYR B O 1
ATOM 9402 N N . GLY B 1 415 ? -7.134 -34.431 -10.807 1 96.69 415 GLY B N 1
ATOM 9403 C CA . GLY B 1 415 ? -6.726 -34.694 -9.436 1 96.69 415 GLY B CA 1
ATOM 9404 C C . GLY B 1 415 ? -6.286 -33.446 -8.694 1 96.69 415 GLY B C 1
ATOM 9405 O O . GLY B 1 415 ? -5.649 -33.535 -7.642 1 96.69 415 GLY B O 1
ATOM 9406 N N . SER B 1 416 ? -6.53 -32.272 -9.26 1 96.29 416 SER B N 1
ATOM 9407 C CA . SER B 1 416 ? -6.104 -31 -8.687 1 96.29 416 SER B CA 1
ATOM 9408 C C . SER B 1 416 ? -7.13 -29.903 -8.951 1 96.29 416 SER B C 1
ATOM 9410 O O . SER B 1 416 ? -7.809 -29.916 -9.98 1 96.29 416 SER B O 1
ATOM 9412 N N . ASP B 1 417 ? -7.165 -28.978 -7.989 1 96.28 417 ASP B N 1
ATOM 9413 C CA . ASP B 1 417 ? -8.029 -27.818 -8.188 1 96.28 417 ASP B CA 1
ATOM 9414 C C . ASP B 1 417 ? -7.299 -26.713 -8.948 1 96.28 417 ASP B C 1
ATOM 9416 O O . ASP B 1 417 ? -7.838 -25.621 -9.134 1 96.28 417 ASP B O 1
ATOM 9420 N N . ARG B 1 418 ? -6.134 -26.99 -9.34 1 96.84 418 ARG B N 1
ATOM 9421 C CA . ARG B 1 418 ? -5.369 -26.085 -10.193 1 96.84 418 ARG B CA 1
ATOM 9422 C C . ARG B 1 418 ? -4.666 -26.849 -11.31 1 96.84 418 ARG B C 1
ATOM 9424 O O . ARG B 1 418 ? -3.436 -26.846 -11.392 1 96.84 418 ARG B O 1
ATOM 9431 N N . PRO B 1 419 ? -5.315 -27.42 -12.16 1 97.11 419 PRO B N 1
ATOM 9432 C CA . PRO B 1 419 ? -4.741 -28.292 -13.187 1 97.11 419 PRO B CA 1
ATOM 9433 C C . PRO B 1 419 ? -3.962 -27.52 -14.249 1 97.11 419 PRO B C 1
ATOM 9435 O O . PRO B 1 419 ? -4.351 -26.409 -14.619 1 97.11 419 PRO B O 1
ATOM 9438 N N . ASP B 1 420 ? -2.883 -28.03 -14.611 1 96.6 420 ASP B N 1
ATOM 9439 C CA . ASP B 1 420 ? -2.207 -27.579 -15.824 1 96.6 420 ASP B CA 1
ATOM 9440 C C . ASP B 1 420 ? -2.791 -28.255 -17.062 1 96.6 420 ASP B C 1
ATOM 9442 O O . ASP B 1 420 ? -2.626 -29.462 -17.252 1 96.6 420 ASP B O 1
ATOM 9446 N N . THR B 1 421 ? -3.437 -27.573 -17.902 1 95.93 421 THR B N 1
ATOM 9447 C CA . THR B 1 421 ? -4.167 -28.177 -19.011 1 95.93 421 THR B CA 1
ATOM 9448 C C . THR B 1 421 ? -3.397 -28.013 -20.318 1 95.93 421 THR B C 1
ATOM 9450 O O . THR B 1 421 ? -3.965 -28.158 -21.402 1 95.93 421 THR B O 1
ATOM 9453 N N . ARG B 1 422 ? -2.125 -27.62 -20.261 1 95.41 422 ARG B N 1
ATOM 9454 C CA . ARG B 1 422 ? -1.324 -27.407 -21.463 1 95.41 422 ARG B CA 1
ATOM 9455 C C . ARG B 1 422 ? -0.944 -28.734 -22.11 1 95.41 422 ARG B C 1
ATOM 9457 O O . ARG B 1 422 ? -0.477 -28.763 -23.251 1 95.41 422 ARG B O 1
ATOM 9464 N N . PHE B 1 423 ? -1.061 -29.789 -21.419 1 94.35 423 PHE B N 1
ATOM 9465 C CA . PHE B 1 423 ? -0.774 -31.124 -21.931 1 94.35 423 PHE B CA 1
ATOM 9466 C C . PHE B 1 423 ? -1.908 -32.087 -21.598 1 94.35 423 PHE B C 1
ATOM 9468 O O . PHE B 1 423 ? -2.728 -31.809 -20.721 1 94.35 423 PHE B O 1
ATOM 9475 N N . ASP B 1 424 ? -1.904 -33.028 -22.256 1 87.66 424 ASP B N 1
ATOM 9476 C CA . ASP B 1 424 ? -2.936 -34.04 -22.052 1 87.66 424 ASP B CA 1
ATOM 9477 C C . ASP B 1 424 ? -2.588 -34.949 -20.875 1 87.66 424 ASP B C 1
ATOM 9479 O O . ASP B 1 424 ? -1.784 -34.581 -20.016 1 87.66 424 ASP B O 1
ATOM 9483 N N . LEU B 1 425 ? -3.235 -36.013 -20.516 1 93.97 425 LEU B N 1
ATOM 9484 C CA . LEU B 1 425 ? -3.044 -37.024 -19.481 1 93.97 425 LEU B CA 1
ATOM 9485 C C . LEU B 1 425 ? -4.098 -36.888 -18.387 1 93.97 425 LEU B C 1
ATOM 9487 O O . LEU B 1 425 ? -3.763 -36.664 -17.221 1 93.97 425 LEU B O 1
ATOM 9491 N N . GLU B 1 426 ? -5.235 -37.047 -18.736 1 96.76 426 GLU B N 1
ATOM 9492 C CA . GLU B 1 426 ? -6.325 -36.973 -17.767 1 96.76 426 GLU B CA 1
ATOM 9493 C C . GLU B 1 426 ? -6.452 -38.273 -16.979 1 96.76 426 GLU B C 1
ATOM 9495 O O . GLU B 1 426 ? -6.107 -39.346 -17.48 1 96.76 426 GLU B O 1
ATOM 9500 N N . LEU B 1 427 ? -6.938 -38.169 -15.848 1 97.96 427 LEU B N 1
ATOM 9501 C CA . LEU B 1 427 ? -7.185 -39.326 -14.995 1 97.96 427 LEU B CA 1
ATOM 9502 C C . LEU B 1 427 ? -8.483 -40.024 -15.389 1 97.96 427 LEU B C 1
ATOM 9504 O O . LEU B 1 427 ? -9.424 -39.377 -15.854 1 97.96 427 LEU B O 1
ATOM 9508 N N . LYS B 1 428 ? -8.478 -41.297 -15.245 1 97.4 428 LYS B N 1
ATOM 9509 C CA . LYS B 1 428 ? -9.678 -42.084 -15.513 1 97.4 428 LYS B CA 1
ATOM 9510 C C . LYS B 1 428 ? -10.074 -42.915 -14.296 1 97.4 428 LYS B C 1
ATOM 9512 O O . LYS B 1 428 ? -9.229 -43.579 -13.69 1 97.4 428 LYS B O 1
ATOM 9517 N N . ASP B 1 429 ? -11.3 -42.754 -13.929 1 96.97 429 ASP B N 1
ATOM 9518 C CA . ASP B 1 429 ? -11.829 -43.58 -12.848 1 96.97 429 ASP B CA 1
ATOM 9519 C C . ASP B 1 429 ? -12.196 -44.974 -13.351 1 96.97 429 ASP B C 1
ATOM 9521 O O . ASP B 1 429 ? -13.027 -45.117 -14.25 1 96.97 429 ASP B O 1
ATOM 9525 N N . VAL B 1 430 ? -11.624 -46.051 -12.784 1 96.78 430 VAL B N 1
ATOM 9526 C CA . VAL B 1 430 ? -11.864 -47.418 -13.238 1 96.78 430 VAL B CA 1
ATOM 9527 C C . VAL B 1 430 ? -12.387 -48.262 -12.078 1 96.78 430 VAL B C 1
ATOM 9529 O O . VAL B 1 430 ? -12.189 -49.479 -12.05 1 96.78 430 VAL B O 1
ATOM 9532 N N . SER B 1 431 ? -12.9 -47.603 -11.121 1 96.37 431 SER B N 1
ATOM 9533 C CA . SER B 1 431 ? -13.4 -48.298 -9.939 1 96.37 431 SER B CA 1
ATOM 9534 C C . SER B 1 431 ? -14.423 -49.364 -10.316 1 96.37 431 SER B C 1
ATOM 9536 O O . SER B 1 431 ? -14.399 -50.473 -9.779 1 96.37 431 SER B O 1
ATOM 9538 N N . ASP B 1 432 ? -15.291 -49.084 -11.247 1 94.78 432 ASP B N 1
ATOM 9539 C CA . ASP B 1 432 ? -16.365 -49.991 -11.641 1 94.78 432 ASP B CA 1
ATOM 9540 C C . ASP B 1 432 ? -15.813 -51.209 -12.377 1 94.78 432 ASP B C 1
ATOM 9542 O O . ASP B 1 432 ? -16.395 -52.294 -12.317 1 94.78 432 ASP B O 1
ATOM 9546 N N . ILE B 1 433 ? -14.724 -51.024 -13.042 1 94.81 433 ILE B N 1
ATOM 9547 C CA . ILE B 1 433 ? -14.098 -52.107 -13.792 1 94.81 433 ILE B CA 1
ATOM 9548 C C . ILE B 1 433 ? -13.558 -53.159 -12.827 1 94.81 433 ILE B C 1
ATOM 9550 O O . ILE B 1 433 ? -13.572 -54.355 -13.13 1 94.81 433 ILE B O 1
ATOM 9554 N N . PHE B 1 434 ? -13.186 -52.747 -11.682 1 94.54 434 PHE B N 1
ATOM 9555 C CA . PHE B 1 434 ? -12.505 -53.654 -10.766 1 94.54 434 PHE B CA 1
ATOM 9556 C C . PHE B 1 434 ? -13.401 -54.002 -9.583 1 94.54 434 PHE B C 1
ATOM 9558 O O . PHE B 1 434 ? -12.922 -54.49 -8.557 1 94.54 434 PHE B O 1
ATOM 9565 N N . SER B 1 435 ? -14.646 -53.601 -9.843 1 90.67 435 SER B N 1
ATOM 9566 C CA . SER B 1 435 ? -15.593 -54.027 -8.818 1 90.67 435 SER B CA 1
ATOM 9567 C C . SER B 1 435 ? -15.631 -55.546 -8.696 1 90.67 435 SER B C 1
ATOM 9569 O O . SER B 1 435 ? -15.826 -56.249 -9.689 1 90.67 435 SER B O 1
ATOM 9571 N N . GLY B 1 436 ? -15.335 -56.207 -7.62 1 84.97 436 GLY B N 1
ATOM 9572 C CA . GLY B 1 436 ? -15.333 -57.647 -7.418 1 84.97 436 GLY B CA 1
ATOM 9573 C C . GLY B 1 436 ? -14.02 -58.302 -7.802 1 84.97 436 GLY B C 1
ATOM 9574 O O . GLY B 1 436 ? -13.957 -59.52 -7.98 1 84.97 436 GLY B O 1
ATOM 9575 N N . SER B 1 437 ? -13.075 -57.553 -8.054 1 89.23 437 SER B N 1
ATOM 9576 C CA . SER B 1 437 ? -11.754 -58.054 -8.418 1 89.23 437 SER B CA 1
ATOM 9577 C C . SER B 1 437 ? -11.212 -59.006 -7.356 1 89.23 437 SER B C 1
ATOM 9579 O O . SER B 1 437 ? -11.514 -58.858 -6.17 1 89.23 437 SER B O 1
ATOM 9581 N N . SER B 1 438 ? -10.42 -59.989 -7.831 1 90.84 438 SER B N 1
ATOM 9582 C CA . SER B 1 438 ? -9.782 -60.925 -6.911 1 90.84 438 SER B CA 1
ATOM 9583 C C . SER B 1 438 ? -8.474 -60.361 -6.368 1 90.84 438 SER B C 1
ATOM 9585 O O . SER B 1 438 ? -7.872 -60.939 -5.46 1 90.84 438 SER B O 1
ATOM 9587 N N . PHE B 1 439 ? -8.086 -59.242 -6.912 1 93.56 439 PHE B N 1
ATOM 9588 C CA . PHE B 1 439 ? -6.892 -58.579 -6.401 1 93.56 439 PHE B CA 1
ATOM 9589 C C . PHE B 1 439 ? -7.191 -57.857 -5.093 1 93.56 439 PHE B C 1
ATOM 9591 O O . PHE B 1 439 ? -7.875 -56.831 -5.087 1 93.56 439 PHE B O 1
ATOM 9598 N N . LYS B 1 440 ? -6.684 -58.238 -4.008 1 91.3 440 LYS B N 1
ATOM 9599 C CA . LYS B 1 440 ? -7.062 -57.859 -2.649 1 91.3 440 LYS B CA 1
ATOM 9600 C C . LYS B 1 440 ? -6.86 -56.364 -2.419 1 91.3 440 LYS B C 1
ATOM 9602 O O . LYS B 1 440 ? -7.685 -55.714 -1.773 1 91.3 440 LYS B O 1
ATOM 9607 N N . VAL B 1 441 ? -5.804 -55.883 -2.88 1 91.24 441 VAL B N 1
ATOM 9608 C CA . VAL B 1 441 ? -5.499 -54.468 -2.693 1 91.24 441 VAL B CA 1
ATOM 9609 C C . VAL B 1 441 ? -6.631 -53.617 -3.262 1 91.24 441 VAL B C 1
ATOM 9611 O O . VAL B 1 441 ? -7.035 -52.623 -2.654 1 91.24 441 VAL B O 1
ATOM 9614 N N . PHE B 1 442 ? -7.205 -53.959 -4.444 1 95.18 442 PHE B N 1
ATOM 9615 C CA . PHE B 1 442 ? -8.274 -53.22 -5.106 1 95.18 442 PHE B CA 1
ATOM 9616 C C . PHE B 1 442 ? -9.61 -53.465 -4.415 1 95.18 442 PHE B C 1
ATOM 9618 O O . PHE B 1 442 ? -10.342 -52.519 -4.114 1 95.18 442 PHE B O 1
ATOM 9625 N N . SER B 1 443 ? -9.868 -54.667 -4.11 1 93.31 443 SER B N 1
ATOM 9626 C CA . SER B 1 443 ? -11.157 -55.025 -3.528 1 93.31 443 SER B CA 1
ATOM 9627 C C . SER B 1 443 ? -11.312 -54.444 -2.127 1 93.31 443 SER B C 1
ATOM 9629 O O . SER B 1 443 ? -12.38 -53.94 -1.772 1 93.31 443 SER B O 1
ATOM 9631 N N . ASP B 1 444 ? -10.295 -54.509 -1.328 1 93.24 444 ASP B N 1
ATOM 9632 C CA . ASP B 1 444 ? -10.333 -53.966 0.027 1 93.24 444 ASP B CA 1
ATOM 9633 C C . ASP B 1 444 ? -10.598 -52.462 0.009 1 93.24 444 ASP B C 1
ATOM 9635 O O . ASP B 1 444 ? -11.367 -51.952 0.827 1 93.24 444 ASP B O 1
ATOM 9639 N N . SER B 1 445 ? -9.923 -51.765 -0.889 1 93 445 SER B N 1
ATOM 9640 C CA . SER B 1 445 ? -10.073 -50.316 -0.981 1 93 445 SER B CA 1
ATOM 9641 C C . SER B 1 445 ? -11.483 -49.933 -1.416 1 93 445 SER B C 1
ATOM 9643 O O . SER B 1 445 ? -12.08 -49.009 -0.86 1 93 445 SER B O 1
ATOM 9645 N N . LEU B 1 446 ? -12.008 -50.576 -2.342 1 94.54 446 LEU B N 1
ATOM 9646 C CA . LEU B 1 446 ? -13.349 -50.28 -2.835 1 94.54 446 LEU B CA 1
ATOM 9647 C C . LEU B 1 446 ? -14.397 -50.57 -1.766 1 94.54 446 LEU B C 1
ATOM 9649 O O . LEU B 1 446 ? -15.378 -49.834 -1.637 1 94.54 446 LEU B O 1
ATOM 9653 N N . GLU B 1 447 ? -14.206 -51.608 -1.015 1 92.8 447 GLU B N 1
ATOM 9654 C CA . GLU B 1 447 ? -15.136 -51.976 0.048 1 92.8 447 GLU B CA 1
ATOM 9655 C C . GLU B 1 447 ? -15.124 -50.945 1.174 1 92.8 447 GLU B C 1
ATOM 9657 O O . GLU B 1 447 ? -16.133 -50.75 1.855 1 92.8 447 GLU B O 1
ATOM 9662 N N . SER B 1 448 ? -14.059 -50.352 1.301 1 91.64 448 SER B N 1
ATOM 9663 C CA . SER B 1 448 ? -13.929 -49.348 2.352 1 91.64 448 SER B CA 1
ATOM 9664 C C . SER B 1 448 ? -14.346 -47.968 1.854 1 91.64 448 SER B C 1
ATOM 9666 O O . SER B 1 448 ? -14.098 -46.961 2.52 1 91.64 448 SER B O 1
ATOM 9668 N N . GLY B 1 449 ? -14.816 -47.91 0.622 1 90.49 449 GLY B N 1
ATOM 9669 C CA . GLY B 1 449 ? -15.315 -46.648 0.099 1 90.49 449 GLY B CA 1
ATOM 9670 C C . GLY B 1 449 ? -14.277 -45.881 -0.699 1 90.49 449 GLY B C 1
ATOM 9671 O O . GLY B 1 449 ? -14.485 -44.714 -1.037 1 90.49 449 GLY B O 1
ATOM 9672 N N . GLY B 1 450 ? -13.17 -46.453 -0.957 1 93.47 450 GLY B N 1
ATOM 9673 C CA . GLY B 1 450 ? -12.134 -45.835 -1.768 1 93.47 450 GLY B CA 1
ATOM 9674 C C . GLY B 1 450 ? -12.41 -45.922 -3.257 1 93.47 450 GLY B C 1
ATOM 9675 O O . GLY B 1 450 ? -13.486 -46.361 -3.67 1 93.47 450 GLY B O 1
ATOM 9676 N N . ILE B 1 451 ? -11.416 -45.358 -4.027 1 95.64 451 ILE B N 1
ATOM 9677 C CA . ILE B 1 451 ? -11.569 -45.376 -5.478 1 95.64 451 ILE B CA 1
ATOM 9678 C C . ILE B 1 451 ? -10.273 -45.859 -6.127 1 95.64 451 ILE B C 1
ATOM 9680 O O . ILE B 1 451 ? -9.242 -45.971 -5.46 1 95.64 451 ILE B O 1
ATOM 9684 N N . ILE B 1 452 ? -10.438 -46.262 -7.381 1 96.46 452 ILE B N 1
ATOM 9685 C CA . ILE B 1 452 ? -9.303 -46.627 -8.221 1 96.46 452 ILE B CA 1
ATOM 9686 C C . ILE B 1 452 ? -9.283 -45.749 -9.471 1 96.46 452 ILE B C 1
ATOM 9688 O O . ILE B 1 452 ? -10.244 -45.737 -10.243 1 96.46 452 ILE B O 1
ATOM 9692 N N . LYS B 1 453 ? -8.186 -45.012 -9.636 1 97.65 453 LYS B N 1
ATOM 9693 C CA . LYS B 1 453 ? -7.998 -44.212 -10.843 1 97.65 453 LYS B CA 1
ATOM 9694 C C . LYS B 1 453 ? -6.68 -44.557 -11.532 1 97.65 453 LYS B C 1
ATOM 9696 O O . LYS B 1 453 ? -5.8 -45.172 -10.926 1 97.65 453 LYS B O 1
ATOM 9701 N N . VAL B 1 454 ? -6.638 -44.158 -12.823 1 97.77 454 VAL B N 1
ATOM 9702 C CA . VAL B 1 454 ? -5.439 -44.519 -13.572 1 97.77 454 VAL B CA 1
ATOM 9703 C C . VAL B 1 454 ? -4.947 -43.315 -14.372 1 97.77 454 VAL B C 1
ATOM 9705 O O . VAL B 1 454 ? -5.725 -42.411 -14.687 1 97.77 454 VAL B O 1
ATOM 9708 N N . LEU B 1 455 ? -3.692 -43.264 -14.582 1 97.69 455 LEU B N 1
ATOM 9709 C CA . LEU B 1 455 ? -2.997 -42.38 -15.511 1 97.69 455 LEU B CA 1
ATOM 9710 C C . LEU B 1 455 ? -2.366 -43.174 -16.65 1 97.69 455 LEU B C 1
ATOM 9712 O O . LEU B 1 455 ? -1.541 -44.059 -16.412 1 97.69 455 LEU B O 1
ATOM 9716 N N . CYS B 1 456 ? -2.772 -42.948 -17.799 1 97.37 456 CYS B N 1
ATOM 9717 C CA . CYS B 1 456 ? -2.215 -43.628 -18.963 1 97.37 456 CYS B CA 1
ATOM 9718 C C . CYS B 1 456 ? -1.112 -42.795 -19.605 1 97.37 456 CYS B C 1
ATOM 9720 O O . CYS B 1 456 ? -1.361 -41.68 -20.069 1 97.37 456 CYS B O 1
ATOM 9722 N N . VAL B 1 457 ? 0.059 -43.316 -19.684 1 96.51 457 VAL B N 1
ATOM 9723 C CA . VAL B 1 457 ? 1.22 -42.615 -20.222 1 96.51 457 VAL B CA 1
ATOM 9724 C C . VAL B 1 457 ? 1.564 -43.169 -21.603 1 96.51 457 VAL B C 1
ATOM 9726 O O . VAL B 1 457 ? 2.036 -44.301 -21.725 1 96.51 457 VAL B O 1
ATOM 9729 N N . PRO B 1 458 ? 1.37 -42.379 -22.59 1 93.73 458 PRO B N 1
ATOM 9730 C CA . PRO B 1 458 ? 1.701 -42.859 -23.934 1 93.73 458 PRO B CA 1
ATOM 9731 C C . PRO B 1 458 ? 3.181 -43.199 -24.092 1 93.73 458 PRO B C 1
ATOM 9733 O O . PRO B 1 458 ? 4.045 -42.415 -23.687 1 93.73 458 PRO B O 1
ATOM 9736 N N . ASN B 1 459 ? 3.427 -44.388 -24.636 1 92.61 459 ASN B N 1
ATOM 9737 C CA . ASN B 1 459 ? 4.775 -44.889 -24.884 1 92.61 459 ASN B CA 1
ATOM 9738 C C . ASN B 1 459 ? 5.575 -45.011 -23.591 1 92.61 459 ASN B C 1
ATOM 9740 O O . ASN B 1 459 ? 6.807 -44.973 -23.611 1 92.61 459 ASN B O 1
ATOM 9744 N N . GLY B 1 460 ? 4.895 -45.014 -22.501 1 93.63 460 GLY B N 1
ATOM 9745 C CA . GLY B 1 460 ? 5.553 -45.091 -21.207 1 93.63 460 GLY B CA 1
ATOM 9746 C C . GLY B 1 460 ? 6.246 -46.42 -20.968 1 93.63 460 GLY B C 1
ATOM 9747 O O . GLY B 1 460 ? 7.236 -46.487 -20.237 1 93.63 460 GLY B O 1
ATOM 9748 N N . ALA B 1 461 ? 5.706 -47.442 -21.592 1 92.88 461 ALA B N 1
ATOM 9749 C CA . ALA B 1 461 ? 6.275 -48.775 -21.409 1 92.88 461 ALA B CA 1
ATOM 9750 C C . ALA B 1 461 ? 7.687 -48.853 -21.982 1 92.88 461 ALA B C 1
ATOM 9752 O O . ALA B 1 461 ? 8.524 -49.609 -21.484 1 92.88 461 ALA B O 1
ATOM 9753 N N . LYS B 1 462 ? 7.935 -48.126 -22.959 1 89.97 462 LYS B N 1
ATOM 9754 C CA . LYS B 1 462 ? 9.261 -48.084 -23.568 1 89.97 462 LYS B CA 1
ATOM 9755 C C . LYS B 1 462 ? 10.202 -47.183 -22.775 1 89.97 462 LYS B C 1
ATOM 9757 O O . LYS B 1 462 ? 11.395 -47.472 -22.658 1 89.97 462 LYS B O 1
ATOM 9762 N N . LYS B 1 463 ? 9.626 -46.161 -22.258 1 91.39 463 LYS B N 1
ATOM 9763 C CA . LYS B 1 463 ? 10.427 -45.124 -21.614 1 91.39 463 LYS B CA 1
ATOM 9764 C C . LYS B 1 463 ? 10.833 -45.539 -20.203 1 91.39 463 LYS B C 1
ATOM 9766 O O . LYS B 1 463 ? 11.947 -45.25 -19.761 1 91.39 463 LYS B O 1
ATOM 9771 N N . TYR B 1 464 ? 9.903 -46.219 -19.526 1 93.02 464 TYR B N 1
ATOM 9772 C CA . TYR B 1 464 ? 10.139 -46.499 -18.114 1 93.02 464 TYR B CA 1
ATOM 9773 C C . TYR B 1 464 ? 10.347 -47.99 -17.88 1 93.02 464 TYR B C 1
ATOM 9775 O O . TYR B 1 464 ? 9.488 -48.805 -18.224 1 93.02 464 TYR B O 1
ATOM 9783 N N . SER B 1 465 ? 11.432 -48.305 -17.28 1 90.93 465 SER B N 1
ATOM 9784 C CA . SER B 1 465 ? 11.728 -49.694 -16.941 1 90.93 465 SER B CA 1
ATOM 9785 C C . SER B 1 465 ? 10.944 -50.141 -15.711 1 90.93 465 SER B C 1
ATOM 9787 O O . SER B 1 465 ? 10.419 -49.311 -14.967 1 90.93 465 SER B O 1
ATOM 9789 N N . ASN B 1 466 ? 10.888 -51.426 -15.484 1 89.2 466 ASN B N 1
ATOM 9790 C CA . ASN B 1 466 ? 10.24 -51.968 -14.295 1 89.2 466 ASN B CA 1
ATOM 9791 C C . ASN B 1 466 ? 10.912 -51.476 -13.016 1 89.2 466 ASN B C 1
ATOM 9793 O O . ASN B 1 466 ? 10.242 -51.236 -12.01 1 89.2 466 ASN B O 1
ATOM 9797 N N . SER B 1 467 ? 12.188 -51.309 -13.109 1 89.35 467 SER B N 1
ATOM 9798 C CA . SER B 1 467 ? 12.932 -50.835 -11.945 1 89.35 467 SER B CA 1
ATOM 9799 C C . SER B 1 467 ? 12.542 -49.406 -11.585 1 89.35 467 SER B C 1
ATOM 9801 O O . SER B 1 467 ? 12.426 -49.067 -10.405 1 89.35 467 SER B O 1
ATOM 9803 N N . THR B 1 468 ? 12.283 -48.575 -12.617 1 90.08 468 THR B N 1
ATOM 9804 C CA . THR B 1 468 ? 11.867 -47.192 -12.413 1 90.08 468 THR B CA 1
ATOM 9805 C C . THR B 1 468 ? 10.475 -47.132 -11.791 1 90.08 468 THR B C 1
ATOM 9807 O O . THR B 1 468 ? 10.189 -46.247 -10.982 1 90.08 468 THR B O 1
ATOM 9810 N N . LEU B 1 469 ? 9.678 -48.094 -12.092 1 92.08 469 LEU B N 1
ATOM 9811 C CA . LEU B 1 469 ? 8.283 -48.103 -11.666 1 92.08 469 LEU B CA 1
ATOM 9812 C C . LEU B 1 469 ? 8.142 -48.723 -10.28 1 92.08 469 LEU B C 1
ATOM 9814 O O . LEU B 1 469 ? 7.191 -48.423 -9.554 1 92.08 469 LEU B O 1
ATOM 9818 N N . LYS B 1 470 ? 9.09 -49.506 -9.867 1 89.55 470 LYS B N 1
ATOM 9819 C CA . LYS B 1 470 ? 9.01 -50.186 -8.577 1 89.55 470 LYS B CA 1
ATOM 9820 C C . LYS B 1 470 ? 9.846 -49.466 -7.523 1 89.55 470 LYS B C 1
ATOM 9822 O O . LYS B 1 470 ? 9.48 -49.436 -6.346 1 89.55 470 LYS B O 1
ATOM 9827 N N . LYS B 1 471 ? 10.992 -48.853 -7.951 1 87.13 471 LYS B N 1
ATOM 9828 C CA . LYS B 1 471 ? 11.887 -48.248 -6.969 1 87.13 471 LYS B CA 1
ATOM 9829 C C . LYS B 1 471 ? 12.514 -46.967 -7.513 1 87.13 471 LYS B C 1
ATOM 9831 O O . LYS B 1 471 ? 13.315 -46.324 -6.831 1 87.13 471 LYS B O 1
ATOM 9836 N N . GLY B 1 472 ? 12.157 -46.636 -8.616 1 88.34 472 GLY B N 1
ATOM 9837 C CA . GLY B 1 472 ? 12.8 -45.495 -9.246 1 88.34 472 GLY B CA 1
ATOM 9838 C C . GLY B 1 472 ? 12.059 -44.191 -9.018 1 88.34 472 GLY B C 1
ATOM 9839 O O . GLY B 1 472 ? 11.392 -44.021 -7.996 1 88.34 472 GLY B O 1
ATOM 9840 N N . ASP B 1 473 ? 12.272 -43.254 -9.9 1 88.94 473 ASP B N 1
ATOM 9841 C CA . ASP B 1 473 ? 11.842 -41.87 -9.727 1 88.94 473 ASP B CA 1
ATOM 9842 C C . ASP B 1 473 ? 10.319 -41.764 -9.731 1 88.94 473 ASP B C 1
ATOM 9844 O O . ASP B 1 473 ? 9.739 -41.043 -8.916 1 88.94 473 ASP B O 1
ATOM 9848 N N . ILE B 1 474 ? 9.7 -42.549 -10.612 1 91.87 474 ILE B N 1
ATOM 9849 C CA . ILE B 1 474 ? 8.245 -42.489 -10.694 1 91.87 474 ILE B CA 1
ATOM 9850 C C . ILE B 1 474 ? 7.633 -43.015 -9.398 1 91.87 474 ILE B C 1
ATOM 9852 O O . ILE B 1 474 ? 6.694 -42.421 -8.861 1 91.87 474 ILE B O 1
ATOM 9856 N N . TYR B 1 475 ? 8.186 -44.085 -8.984 1 92.29 475 TYR B N 1
ATOM 9857 C CA . TYR B 1 475 ? 7.742 -44.679 -7.728 1 92.29 475 TYR B CA 1
ATOM 9858 C C . TYR B 1 475 ? 7.944 -43.713 -6.566 1 92.29 475 TYR B C 1
ATOM 9860 O O . TYR B 1 475 ? 7.054 -43.545 -5.729 1 92.29 475 TYR B O 1
ATOM 9868 N N . ASN B 1 476 ? 9.04 -43.105 -6.534 1 92.6 476 ASN B N 1
ATOM 9869 C CA . ASN B 1 476 ? 9.364 -42.178 -5.455 1 92.6 476 ASN B CA 1
ATOM 9870 C C . ASN B 1 476 ? 8.426 -40.974 -5.45 1 92.6 476 ASN B C 1
ATOM 9872 O O . ASN B 1 476 ? 8.054 -40.476 -4.386 1 92.6 476 ASN B O 1
ATOM 9876 N N . GLU B 1 477 ? 8.082 -40.536 -6.617 1 92.49 477 GLU B N 1
ATOM 9877 C CA . GLU B 1 477 ? 7.141 -39.424 -6.709 1 92.49 477 GLU B CA 1
ATOM 9878 C C . GLU B 1 477 ? 5.776 -39.807 -6.144 1 92.49 477 GLU B C 1
ATOM 9880 O O . GLU B 1 477 ? 5.129 -39.002 -5.471 1 92.49 477 GLU B O 1
ATOM 9885 N N . ALA B 1 478 ? 5.355 -40.971 -6.44 1 92.1 478 ALA B N 1
ATOM 9886 C CA . ALA B 1 478 ? 4.092 -41.47 -5.903 1 92.1 478 ALA B CA 1
ATOM 9887 C C . ALA B 1 478 ? 4.163 -41.627 -4.387 1 92.1 478 ALA B C 1
ATOM 9889 O O . ALA B 1 478 ? 3.224 -41.266 -3.674 1 92.1 478 ALA B O 1
ATOM 9890 N N . PHE B 1 479 ? 5.249 -42.086 -3.929 1 89.82 479 PHE B N 1
ATOM 9891 C CA . PHE B 1 479 ? 5.449 -42.324 -2.505 1 89.82 479 PHE B CA 1
ATOM 9892 C C . PHE B 1 479 ? 5.458 -41.01 -1.732 1 89.82 479 PHE B C 1
ATOM 9894 O O . PHE B 1 479 ? 4.936 -40.935 -0.618 1 89.82 479 PHE B O 1
ATOM 9901 N N . LYS B 1 480 ? 6.022 -40.027 -2.256 1 87.33 480 LYS B N 1
ATOM 9902 C CA . LYS B 1 480 ? 6.076 -38.703 -1.642 1 87.33 480 LYS B CA 1
ATOM 9903 C C . LYS B 1 480 ? 4.674 -38.137 -1.434 1 87.33 480 LYS B C 1
ATOM 9905 O O . LYS B 1 480 ? 4.457 -37.319 -0.538 1 87.33 480 LYS B O 1
ATOM 9910 N N . SER B 1 481 ? 3.775 -38.583 -2.252 1 85.16 481 SER B N 1
ATOM 9911 C CA . SER B 1 481 ? 2.411 -38.076 -2.149 1 85.16 481 SER B CA 1
ATOM 9912 C C . SER B 1 481 ? 1.59 -38.895 -1.159 1 85.16 481 SER B C 1
ATOM 9914 O O . SER B 1 481 ? 0.41 -38.613 -0.94 1 85.16 481 SER B O 1
ATOM 9916 N N . GLY B 1 482 ? 2.179 -39.935 -0.627 1 80.17 482 GLY B N 1
ATOM 9917 C CA . GLY B 1 482 ? 1.519 -40.722 0.402 1 80.17 482 GLY B CA 1
ATOM 9918 C C . GLY B 1 482 ? 1.091 -42.096 -0.079 1 80.17 482 GLY B C 1
ATOM 9919 O O . GLY B 1 482 ? 0.501 -42.869 0.678 1 80.17 482 GLY B O 1
ATOM 9920 N N . ALA B 1 483 ? 1.45 -42.449 -1.286 1 86.13 483 ALA B N 1
ATOM 9921 C CA . ALA B 1 483 ? 1.055 -43.751 -1.817 1 86.13 483 ALA B CA 1
ATOM 9922 C C . ALA B 1 483 ? 1.875 -44.873 -1.186 1 86.13 483 ALA B C 1
ATOM 9924 O O . ALA B 1 483 ? 3.072 -44.71 -0.935 1 86.13 483 ALA B O 1
ATOM 9925 N N . LYS B 1 484 ? 1.197 -45.886 -0.835 1 82 484 LYS B N 1
ATOM 9926 C CA . LYS B 1 484 ? 1.889 -47.043 -0.276 1 82 484 LYS B CA 1
ATOM 9927 C C . LYS B 1 484 ? 2.454 -47.932 -1.38 1 82 484 LYS B C 1
ATOM 9929 O O . LYS B 1 484 ? 3.324 -48.768 -1.126 1 82 484 LYS B O 1
ATOM 9934 N N . GLY B 1 485 ? 2.028 -47.848 -2.52 1 87.87 485 GLY B N 1
ATOM 9935 C CA . GLY B 1 485 ? 2.444 -48.601 -3.693 1 87.87 485 GLY B CA 1
ATOM 9936 C C . GLY B 1 485 ? 1.975 -47.982 -4.997 1 87.87 485 GLY B C 1
ATOM 9937 O O . GLY B 1 485 ? 1.242 -46.991 -4.991 1 87.87 485 GLY B O 1
ATOM 9938 N N . LEU B 1 486 ? 2.547 -48.58 -6.082 1 93.76 486 LEU B N 1
ATOM 9939 C CA . LEU B 1 486 ? 2.195 -48.078 -7.405 1 93.76 486 LEU B CA 1
ATOM 9940 C C . LEU B 1 486 ? 1.953 -49.229 -8.377 1 93.76 486 LEU B C 1
ATOM 9942 O O . LEU B 1 486 ? 2.84 -49.587 -9.155 1 93.76 486 LEU B O 1
ATOM 9946 N N . PRO B 1 487 ? 0.744 -49.761 -8.302 1 94.8 487 PRO B N 1
ATOM 9947 C CA . PRO B 1 487 ? 0.437 -50.766 -9.323 1 94.8 487 PRO B CA 1
ATOM 9948 C C . PRO B 1 487 ? 0.488 -50.2 -10.74 1 94.8 487 PRO B C 1
ATOM 9950 O O . PRO B 1 487 ? 0.103 -49.05 -10.964 1 94.8 487 PRO B O 1
ATOM 9953 N N . PHE B 1 488 ? 1.012 -51.022 -11.647 1 96.38 488 PHE B N 1
ATOM 9954 C CA . PHE B 1 488 ? 1.11 -50.549 -13.023 1 96.38 488 PHE B CA 1
ATOM 9955 C C . PHE B 1 488 ? 0.933 -51.701 -14.005 1 96.38 488 PHE B C 1
ATOM 9957 O O . PHE B 1 488 ? 1.045 -52.869 -13.627 1 96.38 488 PHE B O 1
ATOM 9964 N N . LEU B 1 489 ? 0.569 -51.376 -15.199 1 96 489 LEU B N 1
ATOM 9965 C CA . LEU B 1 489 ? 0.482 -52.294 -16.33 1 96 489 LEU B CA 1
ATOM 9966 C C . LEU B 1 489 ? 1.191 -51.72 -17.552 1 96 489 LEU B C 1
ATOM 9968 O O . LEU B 1 489 ? 1.086 -50.524 -17.831 1 96 489 LEU B O 1
ATOM 9972 N N . LYS B 1 490 ? 1.911 -52.547 -18.179 1 95.79 490 LYS B N 1
ATOM 9973 C CA . LYS B 1 490 ? 2.563 -52.199 -19.439 1 95.79 490 LYS B CA 1
ATOM 9974 C C . LYS B 1 490 ? 1.906 -52.919 -20.614 1 95.79 490 LYS B C 1
ATOM 9976 O O . LYS B 1 490 ? 1.652 -54.123 -20.547 1 95.79 490 LYS B O 1
ATOM 9981 N N . ILE B 1 491 ? 1.667 -52.168 -21.57 1 95.05 491 ILE B N 1
ATOM 9982 C CA . ILE B 1 491 ? 1.16 -52.778 -22.794 1 95.05 491 ILE B CA 1
ATOM 9983 C C . ILE B 1 491 ? 2.31 -53.006 -23.772 1 95.05 491 ILE B C 1
ATOM 9985 O O . ILE B 1 491 ? 2.956 -52.053 -24.214 1 95.05 491 ILE B O 1
ATOM 9989 N N . THR B 1 492 ? 2.541 -54.2 -24.067 1 92.13 492 THR B N 1
ATOM 9990 C CA . THR B 1 492 ? 3.658 -54.542 -24.941 1 92.13 492 THR B CA 1
ATOM 9991 C C . THR B 1 492 ? 3.352 -54.156 -26.386 1 92.13 492 THR B C 1
ATOM 9993 O O . THR B 1 492 ? 2.22 -53.792 -26.71 1 92.13 492 THR B O 1
ATOM 9996 N N . GLU B 1 493 ? 4.286 -54.301 -27.255 1 90.76 493 GLU B N 1
ATOM 9997 C CA . GLU B 1 493 ? 4.162 -53.949 -28.667 1 90.76 493 GLU B CA 1
ATOM 9998 C C . GLU B 1 493 ? 3.092 -54.792 -29.354 1 90.76 493 GLU B C 1
ATOM 10000 O O . GLU B 1 493 ? 2.419 -54.32 -30.273 1 90.76 493 GLU B O 1
ATOM 10005 N N . ASN B 1 494 ? 2.906 -56.068 -28.847 1 89.23 494 ASN B N 1
ATOM 10006 C CA . ASN B 1 494 ? 1.952 -56.983 -29.464 1 89.23 494 ASN B CA 1
ATOM 10007 C C . ASN B 1 494 ? 0.561 -56.84 -28.852 1 89.23 494 ASN B C 1
ATOM 10009 O O . ASN B 1 494 ? -0.366 -57.556 -29.233 1 89.23 494 ASN B O 1
ATOM 10013 N N . GLY B 1 495 ? 0.415 -55.952 -27.879 1 86.07 495 GLY B N 1
ATOM 10014 C CA . GLY B 1 495 ? -0.884 -55.708 -27.272 1 86.07 495 GLY B CA 1
ATOM 10015 C C . GLY B 1 495 ? -1.105 -56.5 -25.997 1 86.07 495 GLY B C 1
ATOM 10016 O O . GLY B 1 495 ? -2.143 -56.361 -25.346 1 86.07 495 GLY B O 1
ATOM 10017 N N . ASP B 1 496 ? -0.123 -57.293 -25.626 1 89.81 496 ASP B N 1
ATOM 10018 C CA . ASP B 1 496 ? -0.239 -58.063 -24.392 1 89.81 496 ASP B CA 1
ATOM 10019 C C . ASP B 1 496 ? -0.005 -57.178 -23.169 1 89.81 496 ASP B C 1
ATOM 10021 O O . ASP B 1 496 ? 0.647 -56.136 -23.265 1 89.81 496 ASP B O 1
ATOM 10025 N N . ILE B 1 497 ? -0.588 -57.545 -22.088 1 93.62 497 ILE B N 1
ATOM 10026 C CA . ILE B 1 497 ? -0.492 -56.763 -20.861 1 93.62 497 ILE B CA 1
ATOM 10027 C C . ILE B 1 497 ? 0.499 -57.423 -19.904 1 93.62 497 ILE B C 1
ATOM 10029 O O . ILE B 1 497 ? 0.397 -58.619 -19.622 1 93.62 497 ILE B O 1
ATOM 10033 N N . GLU B 1 498 ? 1.523 -56.651 -19.528 1 92.62 498 GLU B N 1
ATOM 10034 C CA . GLU B 1 498 ? 2.488 -57.069 -18.516 1 92.62 498 GLU B CA 1
ATOM 10035 C C . GLU B 1 498 ? 2.465 -56.134 -17.311 1 92.62 498 GLU B C 1
ATOM 10037 O O . GLU B 1 498 ? 2.037 -54.983 -17.42 1 92.62 498 GLU B O 1
ATOM 10042 N N . GLY B 1 499 ? 2.84 -56.626 -16.173 1 91.18 499 GLY B N 1
ATOM 10043 C CA . GLY B 1 499 ? 2.88 -55.831 -14.957 1 91.18 499 GLY B CA 1
ATOM 10044 C C . GLY B 1 499 ? 2.927 -56.671 -13.695 1 91.18 499 GLY B C 1
ATOM 10045 O O . GLY B 1 499 ? 3.647 -57.67 -13.634 1 91.18 499 GLY B O 1
ATOM 10046 N N . ILE B 1 500 ? 2.261 -56.186 -12.824 1 87.7 500 ILE B N 1
ATOM 10047 C CA . ILE B 1 500 ? 2.168 -56.942 -11.579 1 87.7 500 ILE B CA 1
ATOM 10048 C C . ILE B 1 500 ? 1.375 -58.226 -11.814 1 87.7 500 ILE B C 1
ATOM 10050 O O . ILE B 1 500 ? 0.203 -58.178 -12.194 1 87.7 500 ILE B O 1
ATOM 10054 N N . SER B 1 501 ? 1.968 -59.295 -11.523 1 89.34 501 SER B N 1
ATOM 10055 C CA . SER B 1 501 ? 1.421 -60.604 -11.864 1 89.34 501 SER B CA 1
ATOM 10056 C C . SER B 1 501 ? 0.041 -60.805 -11.248 1 89.34 501 SER B C 1
ATOM 10058 O O . SER B 1 501 ? -0.876 -61.294 -11.911 1 89.34 501 SER B O 1
ATOM 10060 N N . ALA B 1 502 ? -0.064 -60.449 -9.945 1 90.85 502 ALA B N 1
ATOM 10061 C CA . ALA B 1 502 ? -1.328 -60.629 -9.237 1 90.85 502 ALA B CA 1
ATOM 10062 C C . ALA B 1 502 ? -2.438 -59.8 -9.876 1 90.85 502 ALA B C 1
ATOM 10064 O O . ALA B 1 502 ? -3.593 -60.23 -9.926 1 90.85 502 ALA B O 1
ATOM 10065 N N . LEU B 1 503 ? -2.127 -58.674 -10.432 1 93.48 503 LEU B N 1
ATOM 10066 C CA . LEU B 1 503 ? -3.099 -57.788 -11.064 1 93.48 503 LEU B CA 1
ATOM 10067 C C . LEU B 1 503 ? -3.484 -58.303 -12.447 1 93.48 503 LEU B C 1
ATOM 10069 O O . LEU B 1 503 ? -4.665 -58.317 -12.802 1 93.48 503 LEU B O 1
ATOM 10073 N N . VAL B 1 504 ? -2.541 -58.73 -13.192 1 93.31 504 VAL B N 1
ATOM 10074 C CA . VAL B 1 504 ? -2.78 -59.246 -14.536 1 93.31 504 VAL B CA 1
ATOM 10075 C C . VAL B 1 504 ? -3.658 -60.494 -14.462 1 93.31 504 VAL B C 1
ATOM 10077 O O . VAL B 1 504 ? -4.583 -60.657 -15.261 1 93.31 504 VAL B O 1
ATOM 10080 N N . SER B 1 505 ? -3.366 -61.339 -13.445 1 92.11 505 SER B N 1
ATOM 10081 C CA . SER B 1 505 ? -4.092 -62.597 -13.302 1 92.11 505 SER B CA 1
ATOM 10082 C C . SER B 1 505 ? -5.523 -62.359 -12.834 1 92.11 505 SER B C 1
ATOM 10084 O O . SER B 1 505 ? -6.396 -63.206 -13.035 1 92.11 505 SER B O 1
ATOM 10086 N N . SER B 1 506 ? -5.706 -61.314 -12.252 1 91.84 506 SER B N 1
ATOM 10087 C CA . SER B 1 506 ? -7.027 -61.013 -11.71 1 91.84 506 SER B CA 1
ATOM 10088 C C . SER B 1 506 ? -7.967 -60.5 -12.796 1 91.84 506 SER B C 1
ATOM 10090 O O . SER B 1 506 ? -9.176 -60.394 -12.578 1 91.84 506 SER B O 1
ATOM 10092 N N . MET B 1 507 ? -7.483 -60.308 -13.988 1 92.7 507 MET B N 1
ATOM 10093 C CA . MET B 1 507 ? -8.278 -59.705 -15.053 1 92.7 507 MET B CA 1
ATOM 10094 C C . MET B 1 507 ? -8.641 -60.74 -16.113 1 92.7 507 MET B C 1
ATOM 10096 O O . MET B 1 507 ? -7.758 -61.358 -16.711 1 92.7 507 MET B O 1
ATOM 10100 N N . ASP B 1 508 ? -9.929 -60.864 -16.28 1 90.97 508 ASP B N 1
ATOM 10101 C CA . ASP B 1 508 ? -10.368 -61.684 -17.405 1 90.97 508 ASP B CA 1
ATOM 10102 C C . ASP B 1 508 ? -10.313 -60.897 -18.713 1 90.97 508 ASP B C 1
ATOM 10104 O O . ASP B 1 508 ? -10.074 -59.687 -18.706 1 90.97 508 ASP B O 1
ATOM 10108 N N . PRO B 1 509 ? -10.435 -61.526 -19.836 1 91.24 509 PRO B N 1
ATOM 10109 C CA . PRO B 1 509 ? -10.312 -60.842 -21.125 1 91.24 509 PRO B CA 1
ATOM 10110 C C . PRO B 1 509 ? -11.293 -59.68 -21.272 1 91.24 509 PRO B C 1
ATOM 10112 O O . PRO B 1 509 ? -10.949 -58.647 -21.852 1 91.24 509 PRO B O 1
ATOM 10115 N N . ALA B 1 510 ? -12.434 -59.834 -20.698 1 92.08 510 ALA B N 1
ATOM 10116 C CA . ALA B 1 510 ? -13.425 -58.764 -20.778 1 92.08 510 ALA B CA 1
ATOM 10117 C C . ALA B 1 510 ? -12.982 -57.544 -19.976 1 92.08 510 ALA B C 1
ATOM 10119 O O . ALA B 1 510 ? -13.145 -56.406 -20.424 1 92.08 510 ALA B O 1
ATOM 10120 N N . THR B 1 511 ? -12.513 -57.767 -18.798 1 93.26 511 THR B N 1
ATOM 10121 C CA . THR B 1 511 ? -12.004 -56.702 -17.941 1 93.26 511 THR B CA 1
ATOM 10122 C C . THR B 1 511 ? -10.833 -55.986 -18.607 1 93.26 511 THR B C 1
ATOM 10124 O O . THR B 1 511 ? -10.735 -54.758 -18.549 1 93.26 511 THR B O 1
ATOM 10127 N N . LYS B 1 512 ? -9.956 -56.706 -19.19 1 93.06 512 LYS B N 1
ATOM 10128 C CA . LYS B 1 512 ? -8.799 -56.147 -19.882 1 93.06 512 LYS B CA 1
ATOM 10129 C C . LYS B 1 512 ? -9.23 -55.232 -21.025 1 93.06 512 LYS B C 1
ATOM 10131 O O . LYS B 1 512 ? -8.709 -54.125 -21.172 1 93.06 512 LYS B O 1
ATOM 10136 N N . ASP B 1 513 ? -10.16 -55.761 -21.802 1 93.58 513 ASP B N 1
ATOM 10137 C CA . ASP B 1 513 ? -10.64 -54.983 -22.94 1 93.58 513 ASP B CA 1
ATOM 10138 C C . ASP B 1 513 ? -11.317 -53.695 -22.478 1 93.58 513 ASP B C 1
ATOM 10140 O O . ASP B 1 513 ? -11.144 -52.641 -23.093 1 93.58 513 ASP B O 1
ATOM 10144 N N . ASP B 1 514 ? -12.037 -53.812 -21.464 1 95.24 514 ASP B N 1
ATOM 10145 C CA . ASP B 1 514 ? -12.732 -52.647 -20.925 1 95.24 514 ASP B CA 1
ATOM 10146 C C . ASP B 1 514 ? -11.74 -51.604 -20.415 1 95.24 514 ASP B C 1
ATOM 10148 O O . ASP B 1 514 ? -11.929 -50.404 -20.628 1 95.24 514 ASP B O 1
ATOM 10152 N N . LEU B 1 515 ? -10.75 -52.015 -19.705 1 95.61 515 LEU B N 1
ATOM 10153 C CA . LEU B 1 515 ? -9.721 -51.127 -19.176 1 95.61 515 LEU B CA 1
ATOM 10154 C C . LEU B 1 515 ? -8.991 -50.408 -20.306 1 95.61 515 LEU B C 1
ATOM 10156 O O . LEU B 1 515 ? -8.803 -49.19 -20.252 1 95.61 515 LEU B O 1
ATOM 10160 N N . LEU B 1 516 ? -8.54 -51.159 -21.317 1 95.24 516 LEU B N 1
ATOM 10161 C CA . LEU B 1 516 ? -7.802 -50.585 -22.437 1 95.24 516 LEU B CA 1
ATOM 10162 C C . LEU B 1 516 ? -8.659 -49.576 -23.193 1 95.24 516 LEU B C 1
ATOM 10164 O O . LEU B 1 516 ? -8.163 -48.533 -23.625 1 95.24 516 LEU B O 1
ATOM 10168 N N . ARG B 1 517 ? -9.916 -49.895 -23.328 1 95.42 517 ARG B N 1
ATOM 10169 C CA . ARG B 1 517 ? -10.837 -48.984 -24 1 95.42 517 ARG B CA 1
ATOM 10170 C C . ARG B 1 517 ? -11.03 -47.705 -23.191 1 95.42 517 ARG B C 1
ATOM 10172 O O . ARG B 1 517 ? -10.985 -46.603 -23.742 1 95.42 517 ARG B O 1
ATOM 10179 N N . ARG B 1 518 ? -11.226 -47.839 -21.907 1 95.23 518 ARG B N 1
ATOM 10180 C CA . ARG B 1 518 ? -11.446 -46.696 -21.026 1 95.23 518 ARG B CA 1
ATOM 10181 C C . ARG B 1 518 ? -10.229 -45.778 -21.007 1 95.23 518 ARG B C 1
ATOM 10183 O O . ARG B 1 518 ? -10.368 -44.555 -20.937 1 95.23 518 ARG B O 1
ATOM 10190 N N . CYS B 1 519 ? -9.09 -46.309 -21.047 1 95.07 519 CYS B N 1
ATOM 10191 C CA . CYS B 1 519 ? -7.848 -45.549 -20.96 1 95.07 519 CYS B CA 1
ATOM 10192 C C . CYS B 1 519 ? -7.361 -45.138 -22.345 1 95.07 519 CYS B C 1
ATOM 10194 O O . CYS B 1 519 ? -6.378 -44.406 -22.47 1 95.07 519 CYS B O 1
ATOM 10196 N N . SER B 1 520 ? -8.016 -45.651 -23.431 1 92.97 520 SER B N 1
ATOM 10197 C CA . SER B 1 520 ? -7.521 -45.484 -24.793 1 92.97 520 SER B CA 1
ATOM 10198 C C . SER B 1 520 ? -6.055 -45.892 -24.903 1 92.97 520 SER B C 1
ATOM 10200 O O . SER B 1 520 ? -5.241 -45.157 -25.465 1 92.97 520 SER B O 1
ATOM 10202 N N . ALA B 1 521 ? -5.749 -46.953 -24.239 1 94.14 521 ALA B N 1
ATOM 10203 C CA . ALA B 1 521 ? -4.366 -47.419 -24.179 1 94.14 521 ALA B CA 1
ATOM 10204 C C . ALA B 1 521 ? -4.027 -48.288 -25.387 1 94.14 521 ALA B C 1
ATOM 10206 O O . ALA B 1 521 ? -4.852 -49.087 -25.836 1 94.14 521 ALA B O 1
ATOM 10207 N N . GLY B 1 522 ? -2.863 -48.034 -25.936 1 92.67 522 GLY B N 1
ATOM 10208 C CA . GLY B 1 522 ? -2.364 -48.819 -27.054 1 92.67 522 GLY B CA 1
ATOM 10209 C C . GLY B 1 522 ? -1.005 -49.439 -26.788 1 92.67 522 GLY B C 1
ATOM 10210 O O . GLY B 1 522 ? -0.502 -49.386 -25.663 1 92.67 522 GLY B O 1
ATOM 10211 N N . PRO B 1 523 ? -0.503 -49.986 -27.87 1 94.06 523 PRO B N 1
ATOM 10212 C CA . PRO B 1 523 ? 0.801 -50.636 -27.719 1 94.06 523 PRO B CA 1
ATOM 10213 C C . PRO B 1 523 ? 1.876 -49.687 -27.193 1 94.06 523 PRO B C 1
ATOM 10215 O O . PRO B 1 523 ? 1.949 -48.533 -27.622 1 94.06 523 PRO B O 1
ATOM 10218 N N . ASN B 1 524 ? 2.608 -50.126 -26.23 1 95.4 524 ASN B N 1
ATOM 10219 C CA . ASN B 1 524 ? 3.752 -49.451 -25.625 1 95.4 524 ASN B CA 1
ATOM 10220 C C . ASN B 1 524 ? 3.311 -48.426 -24.584 1 95.4 524 ASN B C 1
ATOM 10222 O O . ASN B 1 524 ? 4.123 -47.633 -24.105 1 95.4 524 ASN B O 1
ATOM 10226 N N . ASP B 1 525 ? 2.076 -48.454 -24.236 1 96.63 525 ASP B N 1
ATOM 10227 C CA . ASP B 1 525 ? 1.599 -47.533 -23.21 1 96.63 525 ASP B CA 1
ATOM 10228 C C . ASP B 1 525 ? 1.803 -48.114 -21.812 1 96.63 525 ASP B C 1
ATOM 10230 O O . ASP B 1 525 ? 2.025 -49.317 -21.661 1 96.63 525 ASP B O 1
ATOM 10234 N N . LEU B 1 526 ? 1.856 -47.175 -20.877 1 96.86 526 LEU B N 1
ATOM 10235 C CA . LEU B 1 526 ? 1.99 -47.511 -19.464 1 96.86 526 LEU B CA 1
ATOM 10236 C C . LEU B 1 526 ? 0.787 -47.013 -18.67 1 96.86 526 LEU B C 1
ATOM 10238 O O . LEU B 1 526 ? 0.376 -45.86 -18.816 1 96.86 526 LEU B O 1
ATOM 10242 N N . ILE B 1 527 ? 0.147 -47.95 -17.962 1 97.22 527 ILE B N 1
ATOM 10243 C CA . ILE B 1 527 ? -0.979 -47.578 -17.113 1 97.22 527 ILE B CA 1
ATOM 10244 C C . ILE B 1 527 ? -0.55 -47.599 -15.648 1 97.22 527 ILE B C 1
ATOM 10246 O O . ILE B 1 527 ? -0.114 -48.634 -15.137 1 97.22 527 ILE B O 1
ATOM 10250 N N . LEU B 1 528 ? -0.661 -46.439 -14.989 1 96.98 528 LEU B N 1
ATOM 10251 C CA . LEU B 1 528 ? -0.338 -46.313 -13.572 1 96.98 528 LEU B CA 1
ATOM 10252 C C . LEU B 1 528 ? -1.607 -46.214 -12.732 1 96.98 528 LEU B C 1
ATOM 10254 O O . LEU B 1 528 ? -2.503 -45.426 -13.044 1 96.98 528 LEU B O 1
ATOM 10258 N N . PHE B 1 529 ? -1.642 -46.98 -11.678 1 96.74 529 PHE B N 1
ATOM 10259 C CA . PHE B 1 529 ? -2.832 -47.019 -10.836 1 96.74 529 PHE B CA 1
ATOM 10260 C C . PHE B 1 529 ? -2.586 -46.297 -9.516 1 96.74 529 PHE B C 1
ATOM 10262 O O . PHE B 1 529 ? -1.49 -46.372 -8.957 1 96.74 529 PHE B O 1
ATOM 10269 N N . ALA B 1 530 ? -3.565 -45.578 -9.007 1 96.51 530 ALA B N 1
ATOM 10270 C CA . ALA B 1 530 ? -3.65 -45.153 -7.612 1 96.51 530 ALA B CA 1
ATOM 10271 C C . ALA B 1 530 ? -4.939 -45.65 -6.964 1 96.51 530 ALA B C 1
ATOM 10273 O O . ALA B 1 530 ? -6 -45.642 -7.592 1 96.51 530 ALA B O 1
ATOM 10274 N N . VAL B 1 531 ? -4.757 -46.152 -5.729 1 94.76 531 VAL B N 1
ATOM 10275 C CA . VAL B 1 531 ? -5.865 -46.807 -5.043 1 94.76 531 VAL B CA 1
ATOM 10276 C C . VAL B 1 531 ? -5.957 -46.297 -3.606 1 94.76 531 VAL B C 1
ATOM 10278 O O . VAL B 1 531 ? -4.942 -46.181 -2.916 1 94.76 531 VAL B O 1
ATOM 10281 N N . GLY B 1 532 ? -7.168 -45.949 -3.193 1 92.77 532 GLY B N 1
ATOM 10282 C CA . GLY B 1 532 ? -7.375 -45.494 -1.828 1 92.77 532 GLY B CA 1
ATOM 10283 C C . GLY B 1 532 ? -8.442 -44.423 -1.711 1 92.77 532 GLY B C 1
ATOM 10284 O O . GLY B 1 532 ? -9.389 -44.393 -2.5 1 92.77 532 GLY B O 1
ATOM 10285 N N . HIS B 1 533 ? -8.322 -43.62 -0.686 1 90.07 533 HIS B N 1
ATOM 10286 C CA . HIS B 1 533 ? -9.247 -42.514 -0.471 1 90.07 533 HIS B CA 1
ATOM 10287 C C . HIS B 1 533 ? -9.124 -41.47 -1.576 1 90.07 533 HIS B C 1
ATOM 10289 O O . HIS B 1 533 ? -8.03 -41.232 -2.092 1 90.07 533 HIS B O 1
ATOM 10295 N N . HIS B 1 534 ? -10.177 -40.809 -1.87 1 90.57 534 HIS B N 1
ATOM 10296 C CA . HIS B 1 534 ? -10.276 -39.876 -2.987 1 90.57 534 HIS B CA 1
ATOM 10297 C C . HIS B 1 534 ? -9.147 -38.852 -2.951 1 90.57 534 HIS B C 1
ATOM 10299 O O . HIS B 1 534 ? -8.475 -38.627 -3.96 1 90.57 534 HIS B O 1
ATOM 10305 N N . ALA B 1 535 ? -8.956 -38.239 -1.834 1 88.02 535 ALA B N 1
ATOM 10306 C CA . ALA B 1 535 ? -7.973 -37.165 -1.712 1 88.02 535 ALA B CA 1
ATOM 10307 C C . ALA B 1 535 ? -6.567 -37.67 -2.019 1 88.02 535 ALA B C 1
ATOM 10309 O O . ALA B 1 535 ? -5.803 -37.009 -2.726 1 88.02 535 ALA B O 1
ATOM 10310 N N . PHE B 1 536 ? -6.256 -38.847 -1.587 1 90.46 536 PHE B N 1
ATOM 10311 C CA . PHE B 1 536 ? -4.938 -39.443 -1.77 1 90.46 536 PHE B CA 1
ATOM 10312 C C . PHE B 1 536 ? -4.728 -39.858 -3.221 1 90.46 536 PHE B C 1
ATOM 10314 O O . PHE B 1 536 ? -3.654 -39.638 -3.785 1 90.46 536 PHE B O 1
ATOM 10321 N N . VAL B 1 537 ? -5.662 -40.506 -3.754 1 95.14 537 VAL B N 1
ATOM 10322 C CA . VAL B 1 537 ? -5.598 -40.975 -5.134 1 95.14 537 VAL B CA 1
ATOM 10323 C C . VAL B 1 537 ? -5.386 -39.79 -6.074 1 95.14 537 VAL B C 1
ATOM 10325 O O . VAL B 1 537 ? -4.497 -39.818 -6.928 1 95.14 537 VAL B O 1
ATOM 10328 N N . ASN B 1 538 ? -6.157 -38.767 -5.882 1 95.56 538 ASN B N 1
ATOM 10329 C CA . ASN B 1 538 ? -6.063 -37.575 -6.718 1 95.56 538 ASN B CA 1
ATOM 10330 C C . ASN B 1 538 ? -4.709 -36.889 -6.566 1 95.56 538 ASN B C 1
ATOM 10332 O O . ASN B 1 538 ? -4.077 -36.526 -7.56 1 95.56 538 ASN B O 1
ATOM 10336 N N . LYS B 1 539 ? -4.276 -36.727 -5.392 1 94.18 539 LYS B N 1
ATOM 10337 C CA . LYS B 1 539 ? -2.993 -36.084 -5.125 1 94.18 539 LYS B CA 1
ATOM 10338 C C . LYS B 1 539 ? -1.848 -36.847 -5.784 1 94.18 539 LYS B C 1
ATOM 10340 O O . LYS B 1 539 ? -0.97 -36.244 -6.405 1 94.18 539 LYS B O 1
ATOM 10345 N N . THR B 1 540 ? -1.839 -38.126 -5.672 1 96.14 540 THR B N 1
ATOM 10346 C CA . THR B 1 540 ? -0.79 -38.984 -6.211 1 96.14 540 THR B CA 1
ATOM 10347 C C . THR B 1 540 ? -0.747 -38.895 -7.734 1 96.14 540 THR B C 1
ATOM 10349 O O . THR B 1 540 ? 0.32 -38.703 -8.32 1 96.14 540 THR B O 1
ATOM 10352 N N . LEU B 1 541 ? -1.869 -39.061 -8.3 1 97.12 541 LEU B N 1
ATOM 10353 C CA . LEU B 1 541 ? -1.906 -39.106 -9.757 1 97.12 541 LEU B CA 1
ATOM 10354 C C . LEU B 1 541 ? -1.635 -37.728 -10.351 1 97.12 541 LEU B C 1
ATOM 10356 O O . LEU B 1 541 ? -1.067 -37.617 -11.44 1 97.12 541 LEU B O 1
ATOM 10360 N N . ASP B 1 542 ? -2.118 -36.644 -9.694 1 96.37 542 ASP B N 1
ATOM 10361 C CA . ASP B 1 542 ? -1.77 -35.3 -10.145 1 96.37 542 ASP B CA 1
ATOM 10362 C C . ASP B 1 542 ? -0.256 -35.097 -10.15 1 96.37 542 ASP B C 1
ATOM 10364 O O . ASP B 1 542 ? 0.3 -34.555 -11.107 1 96.37 542 ASP B O 1
ATOM 10368 N N . ARG B 1 543 ? 0.39 -35.483 -9.105 1 95.43 543 ARG B N 1
ATOM 10369 C CA . ARG B 1 543 ? 1.84 -35.358 -8.998 1 95.43 543 ARG B CA 1
ATOM 10370 C C . ARG B 1 543 ? 2.539 -36.131 -10.112 1 95.43 543 ARG B C 1
ATOM 10372 O O . ARG B 1 543 ? 3.456 -35.613 -10.753 1 95.43 543 ARG B O 1
ATOM 10379 N N . LEU B 1 544 ? 2.144 -37.322 -10.308 1 96.38 544 LEU B N 1
ATOM 10380 C CA . LEU B 1 544 ? 2.733 -38.151 -11.354 1 96.38 544 LEU B CA 1
ATOM 10381 C C . LEU B 1 544 ? 2.474 -37.554 -12.733 1 96.38 544 LEU B C 1
ATOM 10383 O O . LEU B 1 544 ? 3.347 -37.59 -13.603 1 96.38 544 LEU B O 1
ATOM 10387 N N . ARG B 1 545 ? 1.263 -37.091 -12.886 1 96.87 545 ARG B N 1
ATOM 10388 C CA . ARG B 1 545 ? 0.878 -36.474 -14.151 1 96.87 545 ARG B CA 1
ATOM 10389 C C . ARG B 1 545 ? 1.828 -35.339 -14.518 1 96.87 545 ARG B C 1
ATOM 10391 O O . ARG B 1 545 ? 2.36 -35.302 -15.629 1 96.87 545 ARG B O 1
ATOM 10398 N N . VAL B 1 546 ? 2.045 -34.444 -13.647 1 94.95 546 VAL B N 1
ATOM 10399 C CA . VAL B 1 546 ? 2.898 -33.282 -13.877 1 94.95 546 VAL B CA 1
ATOM 10400 C C . VAL B 1 546 ? 4.346 -33.73 -14.053 1 94.95 546 VAL B C 1
ATOM 10402 O O . VAL B 1 546 ? 5.054 -33.234 -14.933 1 94.95 546 VAL B O 1
ATOM 10405 N N . TYR B 1 547 ? 4.793 -34.663 -13.225 1 94.85 547 TYR B N 1
ATOM 10406 C CA . TYR B 1 547 ? 6.155 -35.18 -13.3 1 94.85 547 TYR B CA 1
ATOM 10407 C C . TYR B 1 547 ? 6.433 -35.788 -14.67 1 94.85 547 TYR B C 1
ATOM 10409 O O . TYR B 1 547 ? 7.448 -35.478 -15.299 1 94.85 547 TYR B O 1
ATOM 10417 N N . VAL B 1 548 ? 5.568 -36.657 -15.115 1 95.3 548 VAL B N 1
ATOM 10418 C CA . VAL B 1 548 ? 5.713 -37.349 -16.392 1 95.3 548 VAL B CA 1
ATOM 10419 C C . VAL B 1 548 ? 5.689 -36.337 -17.535 1 95.3 548 VAL B C 1
ATOM 10421 O O . VAL B 1 548 ? 6.431 -36.474 -18.51 1 95.3 548 VAL B O 1
ATOM 10424 N N . ALA B 1 549 ? 4.793 -35.387 -17.408 1 95.45 549 ALA B N 1
ATOM 10425 C CA . ALA B 1 549 ? 4.706 -34.362 -18.445 1 95.45 549 ALA B CA 1
ATOM 10426 C C . ALA B 1 549 ? 6.035 -33.629 -18.604 1 95.45 549 ALA B C 1
ATOM 10428 O O . ALA B 1 549 ? 6.466 -33.347 -19.724 1 95.45 549 ALA B O 1
ATOM 10429 N N . HIS B 1 550 ? 6.639 -33.27 -17.537 1 93.95 550 HIS B N 1
ATOM 10430 C CA . HIS B 1 550 ? 7.94 -32.611 -17.577 1 93.95 550 HIS B CA 1
ATOM 10431 C C . HIS B 1 550 ? 9.008 -33.536 -18.15 1 93.95 550 HIS B C 1
ATOM 10433 O O . HIS B 1 550 ? 9.808 -33.121 -18.992 1 93.95 550 HIS B O 1
ATOM 10439 N N . GLU B 1 551 ? 9.055 -34.786 -17.765 1 92.76 551 GLU B N 1
ATOM 10440 C CA . GLU B 1 551 ? 10.071 -35.751 -18.173 1 92.76 551 GLU B CA 1
ATOM 10441 C C . GLU B 1 551 ? 9.967 -36.066 -19.662 1 92.76 551 GLU B C 1
ATOM 10443 O O . GLU B 1 551 ? 10.981 -36.279 -20.33 1 92.76 551 GLU B O 1
ATOM 10448 N N . LEU B 1 552 ? 8.767 -36.134 -20.074 1 93.22 552 LEU B N 1
ATOM 10449 C CA . LEU B 1 552 ? 8.551 -36.517 -21.465 1 93.22 552 LEU B CA 1
ATOM 10450 C C . LEU B 1 552 ? 8.5 -35.287 -22.366 1 93.22 552 LEU B C 1
ATOM 10452 O O . LEU B 1 552 ? 8.322 -35.408 -23.58 1 93.22 552 LEU B O 1
ATOM 10456 N N . GLY B 1 553 ? 8.62 -34.032 -21.723 1 92.12 553 GLY B N 1
ATOM 10457 C CA . GLY B 1 553 ? 8.606 -32.801 -22.497 1 92.12 553 GLY B CA 1
ATOM 10458 C C . GLY B 1 553 ? 7.272 -32.532 -23.167 1 92.12 553 GLY B C 1
ATOM 10459 O O . GLY B 1 553 ? 7.226 -32.057 -24.303 1 92.12 553 GLY B O 1
ATOM 10460 N N . LEU B 1 554 ? 6.241 -32.893 -22.505 1 93.39 554 LEU B N 1
ATOM 10461 C CA . LEU B 1 554 ? 4.914 -32.772 -23.099 1 93.39 554 LEU B CA 1
ATOM 10462 C C . LEU B 1 554 ? 4.375 -31.354 -22.942 1 93.39 554 LEU B C 1
ATOM 10464 O O . LEU B 1 554 ? 3.393 -30.984 -23.59 1 93.39 554 LEU B O 1
ATOM 10468 N N . ILE B 1 555 ? 4.986 -30.508 -22.152 1 93.88 555 ILE B N 1
ATOM 10469 C CA . ILE B 1 555 ? 4.487 -29.169 -21.861 1 93.88 555 ILE B CA 1
ATOM 10470 C C . ILE B 1 555 ? 4.984 -28.191 -22.924 1 93.88 555 ILE B C 1
ATOM 10472 O O . ILE B 1 555 ? 6.191 -28.042 -23.124 1 93.88 555 ILE B O 1
ATOM 10476 N N . GLU B 1 556 ? 4.105 -27.599 -23.616 1 89.4 556 GLU B N 1
ATOM 10477 C CA . GLU B 1 556 ? 4.448 -26.543 -24.564 1 89.4 556 GLU B CA 1
ATOM 10478 C C . GLU B 1 556 ? 4.619 -25.201 -23.858 1 89.4 556 GLU B C 1
ATOM 10480 O O . GLU B 1 556 ? 3.634 -24.564 -23.478 1 89.4 556 GLU B O 1
ATOM 10485 N N . HIS B 1 557 ? 5.716 -24.666 -23.781 1 85.69 557 HIS B N 1
ATOM 10486 C CA . HIS B 1 557 ? 6.039 -23.511 -22.95 1 85.69 557 HIS B CA 1
ATOM 10487 C C . HIS B 1 557 ? 5.482 -22.226 -23.552 1 85.69 557 HIS B C 1
ATOM 10489 O O . HIS B 1 557 ? 5.312 -21.228 -22.848 1 85.69 557 HIS B O 1
ATOM 10495 N N . ASP B 1 558 ? 5.19 -22.202 -24.814 1 87.84 558 ASP B N 1
ATOM 10496 C CA . ASP B 1 558 ? 4.659 -20.998 -25.445 1 87.84 558 ASP B CA 1
ATOM 10497 C C . ASP B 1 558 ? 3.132 -20.986 -25.407 1 87.84 558 ASP B C 1
ATOM 10499 O O . ASP B 1 558 ? 2.505 -19.992 -25.777 1 87.84 558 ASP B O 1
ATOM 10503 N N . ARG B 1 559 ? 2.691 -22.158 -24.921 1 91.93 559 ARG B N 1
ATOM 10504 C CA . ARG B 1 559 ? 1.241 -22.227 -24.78 1 91.93 559 ARG B CA 1
ATOM 10505 C C . ARG B 1 559 ? 0.796 -21.697 -23.421 1 91.93 559 ARG B C 1
ATOM 10507 O O . ARG B 1 559 ? 1.485 -21.892 -22.418 1 91.93 559 ARG B O 1
ATOM 10514 N N . HIS B 1 560 ? -0.394 -20.961 -23.432 1 95.23 560 HIS B N 1
ATOM 10515 C CA . HIS B 1 560 ? -0.959 -20.395 -22.213 1 95.23 560 HIS B CA 1
ATOM 10516 C C . HIS B 1 560 ? -2.332 -20.988 -21.915 1 95.23 560 HIS B C 1
ATOM 10518 O O . HIS B 1 560 ? -3.22 -20.969 -22.77 1 95.23 560 HIS B O 1
ATOM 10524 N N . SER B 1 561 ? -2.381 -21.593 -20.758 1 96.05 561 SER B N 1
ATOM 10525 C CA . SER B 1 561 ? -3.659 -22.134 -20.306 1 96.05 561 SER B CA 1
ATOM 10526 C C . SER B 1 561 ? -4.209 -21.341 -19.126 1 96.05 561 SER B C 1
ATOM 10528 O O . SER B 1 561 ? -3.543 -21.208 -18.097 1 96.05 561 SER B O 1
ATOM 10530 N N . ILE B 1 562 ? -5.436 -20.77 -19.293 1 97.93 562 ILE B N 1
ATOM 10531 C CA . ILE B 1 562 ? -6.119 -20.045 -18.227 1 97.93 562 ILE B CA 1
ATOM 10532 C C . ILE B 1 562 ? -7.555 -20.548 -18.099 1 97.93 562 ILE B C 1
ATOM 10534 O O . ILE B 1 562 ? -8.214 -20.825 -19.103 1 97.93 562 ILE B O 1
ATOM 10538 N N . LEU B 1 563 ? -8.002 -20.764 -16.88 1 98.29 563 LEU B N 1
ATOM 10539 C CA . LEU B 1 563 ? -9.366 -21.244 -16.684 1 98.29 563 LEU B CA 1
ATOM 10540 C C . LEU B 1 563 ? -9.881 -20.867 -15.299 1 98.29 563 LEU B C 1
ATOM 10542 O O . LEU B 1 563 ? -9.1 -20.485 -14.424 1 98.29 563 LEU B O 1
ATOM 10546 N N . TRP B 1 564 ? -11.188 -20.957 -15.138 1 98.47 564 TRP B N 1
ATOM 10547 C CA . TRP B 1 564 ? -11.841 -20.831 -13.839 1 98.47 564 TRP B CA 1
ATOM 10548 C C . TRP B 1 564 ? -12.115 -22.204 -13.233 1 98.47 564 TRP B C 1
ATOM 10550 O O . TRP B 1 564 ? -12.537 -23.126 -13.934 1 98.47 564 TRP B O 1
ATOM 10560 N N . ILE B 1 565 ? -11.85 -22.332 -11.975 1 98.55 565 ILE B N 1
ATOM 10561 C CA . ILE B 1 565 ? -12.414 -23.424 -11.19 1 98.55 565 ILE B CA 1
ATOM 10562 C C . ILE B 1 565 ? -13.573 -22.905 -10.342 1 98.55 565 ILE B C 1
ATOM 10564 O O . ILE B 1 565 ? -13.417 -21.941 -9.59 1 98.55 565 ILE B O 1
ATOM 10568 N N . THR B 1 566 ? -14.76 -23.526 -10.488 1 97.8 566 THR B N 1
ATOM 10569 C CA . THR B 1 566 ? -15.95 -23.042 -9.798 1 97.8 566 THR B CA 1
ATOM 10570 C C . THR B 1 566 ? -16.607 -24.165 -9 1 97.8 566 THR B C 1
ATOM 10572 O O . THR B 1 566 ? -16.122 -25.298 -8.999 1 97.8 566 THR B O 1
ATOM 10575 N N . ASP B 1 567 ? -17.613 -23.8 -8.24 1 96.62 567 ASP B N 1
ATOM 10576 C CA . ASP B 1 567 ? -18.461 -24.735 -7.507 1 96.62 567 ASP B CA 1
ATOM 10577 C C . ASP B 1 567 ? -17.648 -25.533 -6.491 1 96.62 567 ASP B C 1
ATOM 10579 O O . ASP B 1 567 ? -17.718 -26.764 -6.461 1 96.62 567 ASP B O 1
ATOM 10583 N N . PHE B 1 568 ? -16.932 -24.823 -5.747 1 97.38 568 PHE B N 1
ATOM 10584 C CA . PHE B 1 568 ? -16.172 -25.452 -4.673 1 97.38 568 PHE B CA 1
ATOM 10585 C C . PHE B 1 568 ? -17.101 -25.956 -3.575 1 97.38 568 PHE B C 1
ATOM 10587 O O . PHE B 1 568 ? -18.172 -25.387 -3.352 1 97.38 568 PHE B O 1
ATOM 10594 N N . PRO B 1 569 ? -16.655 -27.046 -2.944 1 95.5 569 PRO B N 1
ATOM 10595 C CA . PRO B 1 569 ? -17.376 -27.348 -1.705 1 95.5 569 PRO B CA 1
ATOM 10596 C C . PRO B 1 569 ? -17.23 -26.249 -0.654 1 95.5 569 PRO B C 1
ATOM 10598 O O . PRO B 1 569 ? -16.163 -25.642 -0.536 1 95.5 569 PRO B O 1
ATOM 10601 N N . MET B 1 570 ? -18.238 -26.038 0.137 1 94.57 570 MET B N 1
ATOM 10602 C CA . MET B 1 570 ? -18.193 -25.032 1.194 1 94.57 570 MET B CA 1
ATOM 10603 C C . MET B 1 570 ? -17.189 -25.421 2.274 1 94.57 570 MET B C 1
ATOM 10605 O O . MET B 1 570 ? -16.507 -24.561 2.832 1 94.57 570 MET B O 1
ATOM 10609 N N . PHE B 1 571 ? -17.153 -26.775 2.504 1 92.98 571 PHE B N 1
ATOM 10610 C CA . PHE B 1 571 ? -16.394 -27.226 3.665 1 92.98 571 PHE B CA 1
ATOM 10611 C C . PHE B 1 571 ? -15.549 -28.447 3.318 1 92.98 571 PHE B C 1
ATOM 10613 O O . PHE B 1 571 ? -15.837 -29.152 2.348 1 92.98 571 PHE B O 1
ATOM 10620 N N . GLU B 1 572 ? -14.527 -28.547 4.012 1 88.6 572 GLU B N 1
ATOM 10621 C CA . GLU B 1 572 ? -13.686 -29.74 3.983 1 88.6 572 GLU B CA 1
ATOM 10622 C C . GLU B 1 572 ? -13.426 -30.267 5.391 1 88.6 572 GLU B C 1
ATOM 10624 O O . GLU B 1 572 ? -13.372 -29.492 6.349 1 88.6 572 GLU B O 1
ATOM 10629 N N . TRP B 1 573 ? -13.308 -31.5 5.465 1 85.92 573 TRP B N 1
ATOM 10630 C CA . TRP B 1 573 ? -13.054 -32.126 6.758 1 85.92 573 TRP B CA 1
ATOM 10631 C C . TRP B 1 573 ? -11.576 -32.04 7.124 1 85.92 573 TRP B C 1
ATOM 10633 O O . TRP B 1 573 ? -10.71 -32.395 6.322 1 85.92 573 TRP B O 1
ATOM 10643 N N . ASN B 1 574 ? -11.327 -31.501 8.277 1 83.17 574 ASN B N 1
ATOM 10644 C CA . ASN B 1 574 ? -9.982 -31.47 8.842 1 83.17 574 ASN B CA 1
ATOM 10645 C C . ASN B 1 574 ? -9.751 -32.632 9.804 1 83.17 574 ASN B C 1
ATOM 10647 O O . ASN B 1 574 ? -10.237 -32.612 10.936 1 83.17 574 ASN B O 1
ATOM 10651 N N . ASP B 1 575 ? -8.922 -33.531 9.356 1 78.74 575 ASP B N 1
ATOM 10652 C CA . ASP B 1 575 ? -8.708 -34.749 10.132 1 78.74 575 ASP B CA 1
ATOM 10653 C C . ASP B 1 575 ? -7.974 -34.447 11.436 1 78.74 575 ASP B C 1
ATOM 10655 O O . ASP B 1 575 ? -8.275 -35.038 12.475 1 78.74 575 ASP B O 1
ATOM 10659 N N . SER B 1 576 ? -7.038 -33.578 11.447 1 78.74 576 SER B N 1
ATOM 10660 C CA . SER B 1 576 ? -6.219 -33.248 12.608 1 78.74 576 SER B CA 1
ATOM 10661 C C . SER B 1 576 ? -7.042 -32.549 13.684 1 78.74 576 SER B C 1
ATOM 10663 O O . SER B 1 576 ? -6.848 -32.79 14.877 1 78.74 576 SER B O 1
ATOM 10665 N N . GLU B 1 577 ? -8.042 -31.799 13.247 1 78.73 577 GLU B N 1
ATOM 10666 C CA . GLU B 1 577 ? -8.832 -31.018 14.194 1 78.73 577 GLU B CA 1
ATOM 10667 C C . GLU B 1 577 ? -10.227 -31.611 14.371 1 78.73 577 GLU B C 1
ATOM 10669 O O . GLU B 1 577 ? -11.003 -31.146 15.209 1 78.73 577 GLU B O 1
ATOM 10674 N N . GLN B 1 578 ? -10.492 -32.601 13.625 1 82.26 578 GLN B N 1
ATOM 10675 C CA . GLN B 1 578 ? -11.762 -33.315 13.701 1 82.26 578 GLN B CA 1
ATOM 10676 C C . GLN B 1 578 ? -12.941 -32.352 13.601 1 82.26 578 GLN B C 1
ATOM 10678 O O . GLN B 1 578 ? -13.844 -32.378 14.441 1 82.26 578 GLN B O 1
ATOM 10683 N N . ARG B 1 579 ? -12.862 -31.439 12.67 1 85.01 579 ARG B N 1
ATOM 10684 C CA . ARG B 1 579 ? -13.923 -30.466 12.431 1 85.01 579 ARG B CA 1
ATOM 10685 C C . ARG B 1 579 ? -13.978 -30.066 10.96 1 85.01 579 ARG B C 1
ATOM 10687 O O . ARG B 1 579 ? -13.026 -30.299 10.212 1 85.01 579 ARG B O 1
ATOM 10694 N N . LEU B 1 580 ? -15.104 -29.452 10.598 1 87.22 580 LEU B N 1
ATOM 10695 C CA . LEU B 1 580 ? -15.238 -28.877 9.264 1 87.22 580 LEU B CA 1
ATOM 10696 C C . LEU B 1 580 ? -14.584 -27.501 9.197 1 87.22 580 LEU B C 1
ATOM 10698 O O . LEU B 1 580 ? -14.667 -26.722 10.15 1 87.22 580 LEU B O 1
ATOM 10702 N N . GLU B 1 581 ? -13.973 -27.295 8.156 1 87.59 581 GLU B N 1
ATOM 10703 C CA . GLU B 1 581 ? -13.397 -25.981 7.884 1 87.59 581 GLU B CA 1
ATOM 10704 C C . GLU B 1 581 ? -13.837 -25.457 6.52 1 87.59 581 GLU B C 1
ATOM 10706 O O . GLU B 1 581 ? -14.152 -26.239 5.621 1 87.59 581 GLU B O 1
ATOM 10711 N N . ALA B 1 582 ? -13.892 -24.213 6.445 1 87.64 582 ALA B N 1
ATOM 10712 C CA . ALA B 1 582 ? -14.22 -23.615 5.153 1 87.64 582 ALA B CA 1
ATOM 10713 C C . ALA B 1 582 ? -13.097 -23.837 4.144 1 87.64 582 ALA B C 1
ATOM 10715 O O . ALA B 1 582 ? -11.92 -23.669 4.47 1 87.64 582 ALA B O 1
ATOM 10716 N N . LEU B 1 583 ? -13.424 -24.236 2.977 1 88.28 583 LEU B N 1
ATOM 10717 C CA . LEU B 1 583 ? -12.413 -24.459 1.948 1 88.28 583 LEU B CA 1
ATOM 10718 C C . LEU B 1 583 ? -11.822 -23.136 1.472 1 88.28 583 LEU B C 1
ATOM 10720 O O . LEU B 1 583 ? -10.62 -23.047 1.21 1 88.28 583 LEU B O 1
ATOM 10724 N N . HIS B 1 584 ? -12.636 -22.118 1.254 1 86.02 584 HIS B N 1
ATOM 10725 C CA . HIS B 1 584 ? -12.167 -20.774 0.935 1 86.02 584 HIS B CA 1
ATOM 10726 C C . HIS B 1 584 ? -12.174 -19.88 2.17 1 86.02 584 HIS B C 1
ATOM 10728 O O . HIS B 1 584 ? -11.133 -19.675 2.799 1 86.02 584 HIS B O 1
ATOM 10734 N N . HIS B 1 585 ? -13.193 -19.286 2.557 1 84.61 585 HIS B N 1
ATOM 10735 C CA . HIS B 1 585 ? -13.381 -18.555 3.805 1 84.61 585 HIS B CA 1
ATOM 10736 C C . HIS B 1 585 ? -14.834 -18.613 4.264 1 84.61 585 HIS B C 1
ATOM 10738 O O . HIS B 1 585 ? -15.733 -18.875 3.461 1 84.61 585 HIS B O 1
ATOM 10744 N N . PRO B 1 586 ? -15.008 -18.442 5.457 1 87.8 586 PRO B N 1
ATOM 10745 C CA . PRO B 1 586 ? -16.338 -18.663 6.031 1 87.8 586 PRO B CA 1
ATOM 10746 C C . PRO B 1 586 ? -17.348 -17.6 5.607 1 87.8 586 PRO B C 1
ATOM 10748 O O . PRO B 1 586 ? -18.535 -17.709 5.925 1 87.8 586 PRO B O 1
ATOM 10751 N N . PHE B 1 587 ? -16.941 -16.652 4.846 1 90.98 587 PHE B N 1
ATOM 10752 C CA . PHE B 1 587 ? -17.84 -15.587 4.418 1 90.98 587 PHE B CA 1
ATOM 10753 C C . PHE B 1 587 ? -18.338 -15.836 2.999 1 90.98 587 PHE B C 1
ATOM 10755 O O . PHE B 1 587 ? -19.068 -15.016 2.439 1 90.98 587 PHE B O 1
ATOM 10762 N N . THR B 1 588 ? -18.03 -16.971 2.432 1 93.61 588 THR B N 1
ATOM 10763 C CA . THR B 1 588 ? -18.426 -17.356 1.082 1 93.61 588 THR B CA 1
ATOM 10764 C C . THR B 1 588 ? -19.883 -17.809 1.053 1 93.61 588 THR B C 1
ATOM 10766 O O . THR B 1 588 ? -20.318 -18.572 1.918 1 93.61 588 THR B O 1
ATOM 10769 N N . ALA B 1 589 ? -20.607 -17.362 0.088 1 95.68 589 ALA B N 1
ATOM 10770 C CA . ALA B 1 589 ? -22.025 -17.694 -0.02 1 95.68 589 ALA B CA 1
ATOM 10771 C C . ALA B 1 589 ? -22.218 -19.1 -0.583 1 95.68 589 ALA B C 1
ATOM 10773 O O . ALA B 1 589 ? -21.503 -19.511 -1.5 1 95.68 589 ALA B O 1
ATOM 10774 N N . PRO B 1 590 ? -23.141 -19.834 -0.01 1 95.17 590 PRO B N 1
ATOM 10775 C CA . PRO B 1 590 ? -23.51 -21.119 -0.607 1 95.17 590 PRO B CA 1
ATOM 10776 C C . PRO B 1 590 ? -24.341 -20.962 -1.879 1 95.17 590 PRO B C 1
ATOM 10778 O O . PRO B 1 590 ? -25.027 -19.951 -2.051 1 95.17 590 PRO B O 1
ATOM 10781 N N . ASN B 1 591 ? -24.217 -21.893 -2.699 1 93.92 591 ASN B N 1
ATOM 10782 C CA . ASN B 1 591 ? -25.133 -21.952 -3.833 1 93.92 591 ASN B CA 1
ATOM 10783 C C . ASN B 1 591 ? -26.589 -21.988 -3.376 1 93.92 591 ASN B C 1
ATOM 10785 O O . ASN B 1 591 ? -26.959 -22.806 -2.532 1 93.92 591 ASN B O 1
ATOM 10789 N N . PRO B 1 592 ? -27.364 -21.089 -3.867 1 89.53 592 PRO B N 1
ATOM 10790 C CA . PRO B 1 592 ? -28.76 -21.007 -3.433 1 89.53 592 PRO B CA 1
ATOM 10791 C C . PRO B 1 592 ? -29.501 -22.335 -3.575 1 89.53 592 PRO B C 1
ATOM 10793 O O . PRO B 1 592 ? -30.418 -22.621 -2.801 1 89.53 592 PRO B O 1
ATOM 10796 N N . GLU B 1 593 ? -29.078 -23.172 -4.476 1 89.65 593 GLU B N 1
ATOM 10797 C CA . GLU B 1 593 ? -29.726 -24.457 -4.72 1 89.65 593 GLU B CA 1
ATOM 10798 C C . GLU B 1 593 ? -29.384 -25.464 -3.626 1 89.65 593 GLU B C 1
ATOM 10800 O O . GLU B 1 593 ? -30.041 -26.5 -3.501 1 89.65 593 GLU B O 1
ATOM 10805 N N . ASP B 1 594 ? -28.414 -25.101 -2.809 1 92.3 594 ASP B N 1
ATOM 10806 C CA . ASP B 1 594 ? -27.918 -26.07 -1.836 1 92.3 594 ASP B CA 1
ATOM 10807 C C . ASP B 1 594 ? -28.218 -25.617 -0.408 1 92.3 594 ASP B C 1
ATOM 10809 O O . ASP B 1 594 ? -27.583 -26.08 0.542 1 92.3 594 ASP B O 1
ATOM 10813 N N . MET B 1 595 ? -29.174 -24.798 -0.204 1 88.92 595 MET B N 1
ATOM 10814 C CA . MET B 1 595 ? -29.432 -24.161 1.084 1 88.92 595 MET B CA 1
ATOM 10815 C C . MET B 1 595 ? -30.035 -25.155 2.071 1 88.92 595 MET B C 1
ATOM 10817 O O . MET B 1 595 ? -29.956 -24.958 3.284 1 88.92 595 MET B O 1
ATOM 10821 N N . ASN B 1 596 ? -30.572 -26.16 1.613 1 88 596 ASN B N 1
ATOM 10822 C CA . ASN B 1 596 ? -31.227 -27.137 2.476 1 88 596 ASN B CA 1
ATOM 10823 C C . ASN B 1 596 ? -30.211 -27.972 3.25 1 88 596 ASN B C 1
ATOM 10825 O O . ASN B 1 596 ? -30.516 -28.488 4.327 1 88 596 ASN B O 1
ATOM 10829 N N . ASP B 1 597 ? -29.063 -28.123 2.644 1 90.12 597 ASP B N 1
ATOM 10830 C CA . ASP B 1 597 ? -27.973 -28.828 3.311 1 90.12 597 ASP B CA 1
ATOM 10831 C C . ASP B 1 597 ? -26.649 -28.091 3.128 1 90.12 597 ASP B C 1
ATOM 10833 O O . ASP B 1 597 ? -25.885 -28.394 2.209 1 90.12 597 ASP B O 1
ATOM 10837 N N . LEU B 1 598 ? -26.329 -27.348 4.065 1 88.83 598 LEU B N 1
ATOM 10838 C CA . LEU B 1 598 ? -25.16 -26.482 3.963 1 88.83 598 LEU B CA 1
ATOM 10839 C C . LEU B 1 598 ? -23.873 -27.283 4.128 1 88.83 598 LEU B C 1
ATOM 10841 O O . LEU B 1 598 ? -22.829 -26.907 3.59 1 88.83 598 LEU B O 1
ATOM 10845 N N . ALA B 1 599 ? -23.889 -28.367 4.815 1 87.48 599 ALA B N 1
ATOM 10846 C CA . ALA B 1 599 ? -22.694 -29.161 5.091 1 87.48 599 ALA B CA 1
ATOM 10847 C C . ALA B 1 599 ? -22.087 -29.706 3.801 1 87.48 599 ALA B C 1
ATOM 10849 O O . ALA B 1 599 ? -20.871 -29.891 3.71 1 87.48 599 ALA B O 1
ATOM 10850 N N . THR B 1 600 ? -22.972 -29.935 2.841 1 90.5 600 THR B N 1
ATOM 10851 C CA . THR B 1 600 ? -22.506 -30.487 1.574 1 90.5 600 THR B CA 1
ATOM 10852 C C . THR B 1 600 ? -22.725 -29.493 0.437 1 90.5 600 THR B C 1
ATOM 10854 O O . THR B 1 600 ? -22.702 -29.87 -0.737 1 90.5 600 THR B O 1
ATOM 10857 N N . ALA B 1 601 ? -22.978 -28.273 0.82 1 94.25 601 ALA B N 1
ATOM 10858 C CA . ALA B 1 601 ? -23.329 -27.257 -0.168 1 94.25 601 ALA B CA 1
ATOM 10859 C C . ALA B 1 601 ? -22.114 -26.856 -0.999 1 94.25 601 ALA B C 1
ATOM 10861 O O . ALA B 1 601 ? -20.977 -26.943 -0.529 1 94.25 601 ALA B O 1
ATOM 10862 N N . ARG B 1 602 ? -22.404 -26.479 -2.21 1 95.84 602 ARG B N 1
ATOM 10863 C CA . ARG B 1 602 ? -21.399 -25.833 -3.048 1 95.84 602 ARG B CA 1
ATOM 10864 C C . ARG B 1 602 ? -21.268 -24.353 -2.705 1 95.84 602 ARG B C 1
ATOM 10866 O O . ARG B 1 602 ? -22.254 -23.703 -2.35 1 95.84 602 ARG B O 1
ATOM 10873 N N . ALA B 1 603 ? -20.098 -23.868 -2.847 1 96 603 ALA B N 1
ATOM 10874 C CA . ALA B 1 603 ? -19.825 -22.453 -2.607 1 96 603 ALA B CA 1
ATOM 10875 C C . ALA B 1 603 ? -19.868 -21.657 -3.908 1 96 603 ALA B C 1
ATOM 10877 O O . ALA B 1 603 ? -19.484 -22.163 -4.965 1 96 603 ALA B O 1
ATOM 10878 N N . LEU B 1 604 ? -20.377 -20.461 -3.859 1 96.44 604 LEU B N 1
ATOM 10879 C CA . LEU B 1 604 ? -20.224 -19.528 -4.97 1 96.44 604 LEU B CA 1
ATOM 10880 C C . LEU B 1 604 ? -18.839 -18.89 -4.957 1 96.44 604 LEU B C 1
ATOM 10882 O O . LEU B 1 604 ? -18.711 -17.677 -4.775 1 96.44 604 LEU B O 1
ATOM 10886 N N . ALA B 1 605 ? -17.843 -19.75 -5.172 1 96.9 605 ALA B N 1
ATOM 10887 C CA . ALA B 1 605 ? -16.43 -19.381 -5.18 1 96.9 605 ALA B CA 1
ATOM 10888 C C . ALA B 1 605 ? -15.763 -19.792 -6.49 1 96.9 605 ALA B C 1
ATOM 10890 O O . ALA B 1 605 ? -16.269 -20.66 -7.205 1 96.9 605 ALA B O 1
ATOM 10891 N N . TYR B 1 606 ? -14.718 -19.15 -6.825 1 97.81 606 TYR B N 1
ATOM 10892 C CA . TYR B 1 606 ? -13.999 -19.394 -8.07 1 97.81 606 TYR B CA 1
ATOM 10893 C C . TYR B 1 606 ? -12.507 -19.129 -7.899 1 97.81 606 TYR B C 1
ATOM 10895 O O . TYR B 1 606 ? -12.109 -18.271 -7.108 1 97.81 606 TYR B O 1
ATOM 10903 N N . ASP B 1 607 ? -11.708 -19.843 -8.589 1 97.91 607 ASP B N 1
ATOM 10904 C CA . ASP B 1 607 ? -10.268 -19.619 -8.68 1 97.91 607 ASP B CA 1
ATOM 10905 C C . ASP B 1 607 ? -9.825 -19.484 -10.135 1 97.91 607 ASP B C 1
ATOM 10907 O O . ASP B 1 607 ? -10.328 -20.19 -11.011 1 97.91 607 ASP B O 1
ATOM 10911 N N . MET B 1 608 ? -9.018 -18.585 -10.355 1 98.16 608 MET B N 1
ATOM 10912 C CA . MET B 1 608 ? -8.381 -18.44 -11.661 1 98.16 608 MET B CA 1
ATOM 10913 C C . MET B 1 608 ? -7.046 -19.177 -11.7 1 98.16 608 MET B C 1
ATOM 10915 O O . MET B 1 608 ? -6.166 -18.921 -10.877 1 98.16 608 MET B O 1
ATOM 10919 N N . VAL B 1 609 ? -6.881 -20.046 -12.65 1 98.2 609 VAL B N 1
ATOM 10920 C CA . VAL B 1 609 ? -5.688 -20.882 -12.734 1 98.2 609 VAL B CA 1
ATOM 10921 C C . VAL B 1 609 ? -4.96 -20.614 -14.049 1 98.2 609 VAL B C 1
ATOM 10923 O O . VAL B 1 609 ? -5.569 -20.653 -15.121 1 98.2 609 VAL B O 1
ATOM 10926 N N . TYR B 1 610 ? -3.73 -20.28 -13.942 1 97.3 610 TYR B N 1
ATOM 10927 C CA . TYR B 1 610 ? -2.865 -20.04 -15.092 1 97.3 610 TYR B CA 1
ATOM 10928 C C . TYR B 1 610 ? -1.705 -21.028 -15.118 1 97.3 610 TYR B C 1
ATOM 10930 O O . TYR B 1 610 ? -0.823 -20.981 -14.257 1 97.3 610 TYR B O 1
ATOM 10938 N N . ASN B 1 611 ? -1.661 -21.921 -16.066 1 96.38 611 ASN B N 1
ATOM 10939 C CA . ASN B 1 611 ? -0.604 -22.91 -16.25 1 96.38 611 ASN B CA 1
ATOM 10940 C C . ASN B 1 611 ? -0.392 -23.744 -14.99 1 96.38 611 ASN B C 1
ATOM 10942 O O . ASN B 1 611 ? 0.745 -23.946 -14.558 1 96.38 611 ASN B O 1
ATOM 10946 N N . GLY B 1 612 ? -1.429 -24.063 -14.323 1 95.39 612 GLY B N 1
ATOM 10947 C CA . GLY B 1 612 ? -1.375 -24.948 -13.17 1 95.39 612 GLY B CA 1
ATOM 10948 C C . GLY B 1 612 ? -1.141 -24.212 -11.864 1 95.39 612 GLY B C 1
ATOM 10949 O O . GLY B 1 612 ? -0.926 -24.837 -10.823 1 95.39 612 GLY B O 1
ATOM 10950 N N . VAL B 1 613 ? -1.21 -22.854 -11.932 1 94.23 613 VAL B N 1
ATOM 10951 C CA . VAL B 1 613 ? -0.987 -22.052 -10.734 1 94.23 613 VAL B CA 1
ATOM 10952 C C . VAL B 1 613 ? -2.202 -21.166 -10.471 1 94.23 613 VAL B C 1
ATOM 10954 O O . VAL B 1 613 ? -2.72 -20.524 -11.388 1 94.23 613 VAL B O 1
ATOM 10957 N N . GLU B 1 614 ? -2.617 -21.22 -9.281 1 94.96 614 GLU B N 1
ATOM 10958 C CA . GLU B 1 614 ? -3.694 -20.314 -8.898 1 94.96 614 GLU B CA 1
ATOM 10959 C C . GLU B 1 614 ? -3.2 -18.873 -8.813 1 94.96 614 GLU B C 1
ATOM 10961 O O . GLU B 1 614 ? -2.345 -18.552 -7.985 1 94.96 614 GLU B O 1
ATOM 10966 N N . ILE B 1 615 ? -3.719 -17.976 -9.618 1 95.1 615 ILE B N 1
ATOM 10967 C CA . ILE B 1 615 ? -3.218 -16.606 -9.618 1 95.1 615 ILE B CA 1
ATOM 10968 C C . ILE B 1 615 ? -4.271 -15.672 -9.026 1 95.1 615 ILE B C 1
ATOM 10970 O O . ILE B 1 615 ? -4.011 -14.483 -8.822 1 95.1 615 ILE B O 1
ATOM 10974 N N . GLY B 1 616 ? -5.447 -16.226 -8.797 1 94.5 616 GLY B N 1
ATOM 10975 C CA . GLY B 1 616 ? -6.507 -15.422 -8.21 1 94.5 616 GLY B CA 1
ATOM 10976 C C . GLY B 1 616 ? -7.696 -16.245 -7.751 1 94.5 616 GLY B C 1
ATOM 10977 O O . GLY B 1 616 ? -7.832 -17.411 -8.126 1 94.5 616 GLY B O 1
ATOM 10978 N N . GLY B 1 617 ? -8.468 -15.676 -6.954 1 94.61 617 GLY B N 1
ATOM 10979 C CA . GLY B 1 617 ? -9.681 -16.305 -6.457 1 94.61 617 GLY B CA 1
ATOM 10980 C C . GLY B 1 617 ? -10.639 -15.325 -5.807 1 94.61 617 GLY B C 1
ATOM 10981 O O . GLY B 1 617 ? -10.285 -14.169 -5.568 1 94.61 617 GLY B O 1
ATOM 10982 N N . GLY B 1 618 ? -11.847 -15.79 -5.598 1 95.03 618 GLY B N 1
ATOM 10983 C CA . GLY B 1 618 ? -12.877 -14.959 -4.994 1 95.03 618 GLY B CA 1
ATOM 10984 C C . GLY B 1 618 ? -14.18 -15.7 -4.762 1 95.03 618 GLY B C 1
ATOM 10985 O O . GLY B 1 618 ? -14.24 -16.923 -4.905 1 95.03 618 GLY B O 1
ATOM 10986 N N . SER B 1 619 ? -15.103 -14.949 -4.278 1 96.25 619 SER B N 1
ATOM 10987 C CA . SER B 1 619 ? -16.416 -15.515 -3.988 1 96.25 619 SER B CA 1
ATOM 10988 C C . SER B 1 619 ? -17.467 -14.421 -3.827 1 96.25 619 SER B C 1
ATOM 10990 O O . SER B 1 619 ? -17.13 -13.239 -3.734 1 96.25 619 SER B O 1
ATOM 10992 N N . LEU B 1 620 ? -18.684 -14.856 -3.917 1 96.51 620 LEU B N 1
ATOM 10993 C CA . LEU B 1 620 ? -19.763 -13.988 -3.457 1 96.51 620 LEU B CA 1
ATOM 10994 C C . LEU B 1 620 ? -19.909 -14.057 -1.941 1 96.51 620 LEU B C 1
ATOM 10996 O O . LEU B 1 620 ? -19.68 -15.109 -1.339 1 96.51 620 LEU B O 1
ATOM 11000 N N . ARG B 1 621 ? -20.266 -12.975 -1.335 1 94.68 621 ARG B N 1
ATOM 11001 C CA . ARG B 1 621 ? -20.28 -12.898 0.122 1 94.68 621 ARG B CA 1
ATOM 11002 C C . ARG B 1 621 ? -21.69 -13.097 0.668 1 94.68 621 ARG B C 1
ATOM 11004 O O . ARG B 1 621 ? -22.672 -12.769 -0.001 1 94.68 621 ARG B O 1
ATOM 11011 N N . ILE B 1 622 ? -21.713 -13.61 1.853 1 93.44 622 ILE B N 1
ATOM 11012 C CA . ILE B 1 622 ? -22.962 -13.685 2.603 1 93.44 622 ILE B CA 1
ATOM 11013 C C . ILE B 1 622 ? -23.296 -12.315 3.189 1 93.44 622 ILE B C 1
ATOM 11015 O O . ILE B 1 622 ? -22.476 -11.716 3.889 1 93.44 622 ILE B O 1
ATOM 11019 N N . TYR B 1 623 ? -24.489 -11.8 2.864 1 91.84 623 TYR B N 1
ATOM 11020 C CA . TYR B 1 623 ? -24.826 -10.483 3.393 1 91.84 623 TYR B CA 1
ATOM 11021 C C . TYR B 1 623 ? -26.016 -10.565 4.343 1 91.84 623 TYR B C 1
ATOM 11023 O O . TYR B 1 623 ? -26.444 -9.552 4.9 1 91.84 623 TYR B O 1
ATOM 11031 N N . LYS B 1 624 ? -26.529 -11.761 4.56 1 91.77 624 LYS B N 1
ATOM 11032 C CA . LYS B 1 624 ? -27.603 -11.967 5.527 1 91.77 624 LYS B CA 1
ATOM 11033 C C . LYS B 1 624 ? -27.074 -12.604 6.809 1 91.77 624 LYS B C 1
ATOM 11035 O O . LYS B 1 624 ? -26.424 -13.651 6.765 1 91.77 624 LYS B O 1
ATOM 11040 N N . ARG B 1 625 ? -27.428 -12.077 7.84 1 89.87 625 ARG B N 1
ATOM 11041 C CA . ARG B 1 625 ? -26.892 -12.464 9.141 1 89.87 625 ARG B CA 1
ATOM 11042 C C . ARG B 1 625 ? -27.253 -13.908 9.474 1 89.87 625 ARG B C 1
ATOM 11044 O O . ARG B 1 625 ? -26.416 -14.663 9.973 1 89.87 625 ARG B O 1
ATOM 11051 N N . ASP B 1 626 ? -28.48 -14.32 9.219 1 88.63 626 ASP B N 1
ATOM 11052 C CA . ASP B 1 626 ? -28.952 -15.653 9.582 1 88.63 626 ASP B CA 1
ATOM 11053 C C . ASP B 1 626 ? -28.157 -16.734 8.854 1 88.63 626 ASP B C 1
ATOM 11055 O O . ASP B 1 626 ? -27.801 -17.755 9.446 1 88.63 626 ASP B O 1
ATOM 11059 N N . ILE B 1 627 ? -27.929 -16.453 7.626 1 90.42 627 ILE B N 1
ATOM 11060 C CA . ILE B 1 627 ? -27.163 -17.41 6.835 1 90.42 627 ILE B CA 1
ATOM 11061 C C . ILE B 1 627 ? -25.718 -17.448 7.326 1 90.42 627 ILE B C 1
ATOM 11063 O O . ILE B 1 627 ? -25.127 -18.522 7.452 1 90.42 627 ILE B O 1
ATOM 11067 N N . GLN B 1 628 ? -25.11 -16.315 7.576 1 91.59 628 GLN B N 1
ATOM 11068 C CA . GLN B 1 628 ? -23.744 -16.242 8.086 1 91.59 628 GLN B CA 1
ATOM 11069 C C . GLN B 1 628 ? -23.608 -17 9.403 1 91.59 628 GLN B C 1
ATOM 11071 O O . GLN B 1 628 ? -22.618 -17.701 9.622 1 91.59 628 GLN B O 1
ATOM 11076 N N . GLN B 1 629 ? -24.599 -16.832 10.252 1 90.53 629 GLN B N 1
ATOM 11077 C CA . GLN B 1 629 ? -24.589 -17.517 11.541 1 90.53 629 GLN B CA 1
ATOM 11078 C C . GLN B 1 629 ? -24.605 -19.032 11.358 1 90.53 629 GLN B C 1
ATOM 11080 O O . GLN B 1 629 ? -23.884 -19.754 12.05 1 90.53 629 GLN B O 1
ATOM 11085 N N . LYS B 1 630 ? -25.393 -19.487 10.447 1 90.08 630 LYS B N 1
ATOM 11086 C CA . LYS B 1 630 ? -25.462 -20.919 10.17 1 90.08 630 LYS B CA 1
ATOM 11087 C C . LYS B 1 630 ? -24.114 -21.451 9.691 1 90.08 630 LYS B C 1
ATOM 11089 O O . LYS B 1 630 ? -23.68 -22.525 10.112 1 90.08 630 LYS B O 1
ATOM 11094 N N . VAL B 1 631 ? -23.502 -20.732 8.837 1 90.41 631 VAL B N 1
ATOM 11095 C CA . VAL B 1 631 ? -22.211 -21.135 8.291 1 90.41 631 VAL B CA 1
ATOM 11096 C C . VAL B 1 631 ? -21.166 -21.168 9.404 1 90.41 631 VAL B C 1
ATOM 11098 O O . VAL B 1 631 ? -20.366 -22.103 9.486 1 90.41 631 VAL B O 1
ATOM 11101 N N . LEU B 1 632 ? -21.153 -20.176 10.255 1 88.28 632 LEU B N 1
ATOM 11102 C CA . LEU B 1 632 ? -20.191 -20.117 11.35 1 88.28 632 LEU B CA 1
ATOM 11103 C C . LEU B 1 632 ? -20.423 -21.253 12.34 1 88.28 632 LEU B C 1
ATOM 11105 O O . LEU B 1 632 ? -19.468 -21.803 12.894 1 88.28 632 LEU B O 1
ATOM 11109 N N . GLU B 1 633 ? -21.625 -21.621 12.533 1 87.4 633 GLU B N 1
ATOM 11110 C CA . GLU B 1 633 ? -21.958 -22.726 13.427 1 87.4 633 GLU B CA 1
ATOM 11111 C C . GLU B 1 633 ? -21.424 -24.051 12.889 1 87.4 633 GLU B C 1
ATOM 11113 O O . GLU B 1 633 ? -20.937 -24.886 13.654 1 87.4 633 GLU B O 1
ATOM 11118 N N . ILE B 1 634 ? -21.492 -24.149 11.686 1 87.22 634 ILE B N 1
ATOM 11119 C CA . ILE B 1 634 ? -21.039 -25.385 11.058 1 87.22 634 ILE B CA 1
ATOM 11120 C C . ILE B 1 634 ? -19.528 -25.525 11.226 1 87.22 634 ILE B C 1
ATOM 11122 O O . ILE B 1 634 ? -19.02 -26.631 11.428 1 87.22 634 ILE B O 1
ATOM 11126 N N . VAL B 1 635 ? -18.809 -24.4 11.204 1 82.86 635 VAL B N 1
ATOM 11127 C CA . VAL B 1 635 ? -17.356 -24.463 11.319 1 82.86 635 VAL B CA 1
ATOM 11128 C C . VAL B 1 635 ? -16.948 -24.337 12.785 1 82.86 635 VAL B C 1
ATOM 11130 O O . VAL B 1 635 ? -15.761 -24.21 13.097 1 82.86 635 VAL B O 1
ATOM 11133 N N . GLY B 1 636 ? -17.889 -24.344 13.704 1 75.32 636 GLY B N 1
ATOM 11134 C CA . GLY B 1 636 ? -17.603 -24.419 15.128 1 75.32 636 GLY B CA 1
ATOM 11135 C C . GLY B 1 636 ? -17.363 -23.062 15.762 1 75.32 636 GLY B C 1
ATOM 11136 O O . GLY B 1 636 ? -16.717 -22.965 16.807 1 75.32 636 GLY B O 1
ATOM 11137 N N . ILE B 1 637 ? -17.616 -22.037 15.092 1 69.43 637 ILE B N 1
ATOM 11138 C CA . ILE B 1 637 ? -17.47 -20.709 15.676 1 69.43 637 ILE B CA 1
ATOM 11139 C C . ILE B 1 637 ? -18.776 -20.295 16.35 1 69.43 637 ILE B C 1
ATOM 11141 O O . ILE B 1 637 ? -19.818 -20.206 15.697 1 69.43 637 ILE B O 1
ATOM 11145 N N . SER B 1 638 ? -18.719 -20.258 17.684 1 61 638 SER B N 1
ATOM 11146 C CA . SER B 1 638 ? -19.914 -19.921 18.451 1 61 638 SER B CA 1
ATOM 11147 C C . SER B 1 638 ? -20.347 -18.482 18.195 1 61 638 SER B C 1
ATOM 11149 O O . SER B 1 638 ? -19.564 -17.671 17.696 1 61 638 SER B O 1
ATOM 11151 N N . MET B 1 639 ? -21.598 -18.232 18.409 1 55.09 639 MET B N 1
ATOM 11152 C CA . MET B 1 639 ? -22.166 -16.897 18.251 1 55.09 639 MET B CA 1
ATOM 11153 C C . MET B 1 639 ? -21.397 -15.876 19.083 1 55.09 639 MET B C 1
ATOM 11155 O O . MET B 1 639 ? -21.228 -14.729 18.666 1 55.09 639 MET B O 1
ATOM 11159 N N . GLU B 1 640 ? -20.997 -16.291 20.197 1 47.43 640 GLU B N 1
ATOM 11160 C CA . GLU B 1 640 ? -20.254 -15.408 21.091 1 47.43 640 GLU B CA 1
ATOM 11161 C C . GLU B 1 640 ? -18.903 -15.027 20.493 1 47.43 640 GLU B C 1
ATOM 11163 O O . GLU B 1 640 ? -18.498 -13.864 20.55 1 47.43 640 GLU B O 1
ATOM 11168 N N . GLN B 1 641 ? -18.308 -15.956 19.942 1 50.29 641 GLN B N 1
ATOM 11169 C CA . GLN B 1 641 ? -17.02 -15.71 19.302 1 50.29 641 GLN B CA 1
ATOM 11170 C C . GLN B 1 641 ? -17.182 -14.849 18.052 1 50.29 641 GLN B C 1
ATOM 11172 O O . GLN B 1 641 ? -16.354 -13.978 17.78 1 50.29 641 GLN B O 1
ATOM 11177 N N . ALA B 1 642 ? -18.265 -15.141 17.47 1 47.57 642 ALA B N 1
ATOM 11178 C CA . ALA B 1 642 ? -18.558 -14.407 16.242 1 47.57 642 ALA B CA 1
ATOM 11179 C C . ALA B 1 642 ? -18.906 -12.952 16.542 1 47.57 642 ALA B C 1
ATOM 11181 O O . ALA B 1 642 ? -18.555 -12.052 15.776 1 47.57 642 ALA B O 1
ATOM 11182 N N . SER B 1 643 ? -19.714 -12.811 17.609 1 44.29 643 SER B N 1
ATOM 11183 C CA . SER B 1 643 ? -20.117 -11.475 18.037 1 44.29 643 SER B CA 1
ATOM 11184 C C . SER B 1 643 ? -18.95 -10.721 18.667 1 44.29 643 SER B C 1
ATOM 11186 O O . SER B 1 643 ? -18.897 -9.491 18.611 1 44.29 643 SER B O 1
ATOM 11188 N N . ASN B 1 644 ? -18.214 -11.537 19.426 1 38.12 644 ASN B N 1
ATOM 11189 C CA . ASN B 1 644 ? -17.052 -10.922 20.061 1 38.12 644 ASN B CA 1
ATOM 11190 C C . ASN B 1 644 ? -16.056 -10.407 19.027 1 38.12 644 ASN B C 1
ATOM 11192 O O . ASN B 1 644 ? -15.068 -9.76 19.379 1 38.12 644 ASN B O 1
ATOM 11196 N N . CYS B 1 645 ? -16.106 -11.025 17.929 1 35.21 645 CYS B N 1
ATOM 11197 C CA . CYS B 1 645 ? -15.319 -10.325 16.92 1 35.21 645 CYS B CA 1
ATOM 11198 C C . CYS B 1 645 ? -15.724 -8.858 16.833 1 35.21 645 CYS B C 1
ATOM 11200 O O . CYS B 1 645 ? -14.983 -8.036 16.293 1 35.21 645 CYS B O 1
ATOM 11202 N N . ASP B 1 646 ? -16.945 -8.597 17.221 1 31.58 646 ASP B N 1
ATOM 11203 C CA . ASP B 1 646 ? -17.334 -7.193 17.302 1 31.58 646 ASP B CA 1
ATOM 11204 C C . ASP B 1 646 ? -16.957 -6.595 18.656 1 31.58 646 ASP B C 1
ATOM 11206 O O . ASP B 1 646 ? -16.712 -5.392 18.763 1 31.58 646 ASP B O 1
ATOM 11210 N N . SER B 1 647 ? -17.256 -7.313 19.902 1 27.44 647 SER B N 1
ATOM 11211 C CA . SER B 1 647 ? -17.113 -6.709 21.223 1 27.44 647 SER B CA 1
ATOM 11212 C C . SER B 1 647 ? -15.819 -7.154 21.897 1 27.44 647 SER B C 1
ATOM 11214 O O . SER B 1 647 ? -15.51 -8.347 21.933 1 27.44 647 SER B O 1
ATOM 11216 N N . ILE B 1 648 ? -14.764 -6.408 22.131 1 28.48 648 ILE B N 1
ATOM 11217 C CA . ILE B 1 648 ? -13.432 -6.472 22.722 1 28.48 648 ILE B CA 1
ATOM 11218 C C . ILE B 1 648 ? -13.518 -7.076 24.122 1 28.48 648 ILE B C 1
ATOM 11220 O O . ILE B 1 648 ? -12.541 -7.64 24.622 1 28.48 648 ILE B O 1
ATOM 11224 N N . PRO B 1 649 ? -14.669 -7.046 24.948 1 26.18 649 PRO B N 1
ATOM 11225 C CA . PRO B 1 649 ? -14.519 -7.218 26.395 1 26.18 649 PRO B CA 1
ATOM 11226 C C . PRO B 1 649 ? -14.297 -8.674 26.797 1 26.18 649 PRO B C 1
ATOM 11228 O O . PRO B 1 649 ? -13.591 -8.949 27.77 1 26.18 649 PRO B O 1
ATOM 11231 N N . SER B 1 650 ? -14.889 -9.637 26.143 1 27.54 650 SER B N 1
ATOM 11232 C CA . SER B 1 650 ? -15.022 -10.918 26.829 1 27.54 650 SER B CA 1
ATOM 11233 C C . SER B 1 650 ? -13.701 -11.681 26.835 1 27.54 650 SER B C 1
ATOM 11235 O O . SER B 1 650 ? -13.524 -12.619 27.615 1 27.54 650 SER B O 1
ATOM 11237 N N . LEU B 1 651 ? -12.881 -11.487 25.863 1 26.07 651 LEU B N 1
ATOM 11238 C CA . LEU B 1 651 ? -11.672 -12.302 25.824 1 26.07 651 LEU B CA 1
ATOM 11239 C C . LEU B 1 651 ? -10.711 -11.904 26.939 1 26.07 651 LEU B C 1
ATOM 11241 O O . LEU B 1 651 ? -9.688 -12.56 27.147 1 26.07 651 LEU B O 1
ATOM 11245 N N . ILE B 1 652 ? -11.011 -10.817 27.593 1 27.21 652 ILE B N 1
ATOM 11246 C CA . ILE B 1 652 ? -10.184 -10.399 28.72 1 27.21 652 ILE B CA 1
ATOM 11247 C C . ILE B 1 652 ? -10.336 -11.394 29.869 1 27.21 652 ILE B C 1
ATOM 11249 O O . ILE B 1 652 ? -9.352 -11.759 30.517 1 27.21 652 ILE B O 1
ATOM 11253 N N . TYR B 1 653 ? -11.536 -11.971 29.929 1 28.91 653 TYR B N 1
ATOM 11254 C CA . TYR B 1 653 ? -11.757 -12.822 31.093 1 28.91 653 TYR B CA 1
ATOM 11255 C C . TYR B 1 653 ? -11.057 -14.165 30.927 1 28.91 653 TYR B C 1
ATOM 11257 O O . TYR B 1 653 ? -10.48 -14.694 31.881 1 28.91 653 TYR B O 1
ATOM 11265 N N . LEU B 1 654 ? -11.057 -14.585 29.69 1 29.67 654 LEU B N 1
ATOM 11266 C CA . LEU B 1 654 ? -10.503 -15.924 29.523 1 29.67 654 LEU B CA 1
ATOM 11267 C C . LEU B 1 654 ? -8.982 -15.9 29.626 1 29.67 654 LEU B C 1
ATOM 11269 O O . LEU B 1 654 ? -8.381 -16.8 30.217 1 29.67 654 LEU B O 1
ATOM 11273 N N . PHE B 1 655 ? -8.39 -14.81 29.178 1 29.42 655 PHE B N 1
ATOM 11274 C CA . PHE B 1 655 ? -6.941 -14.711 29.303 1 29.42 655 PHE B CA 1
ATOM 11275 C C . PHE B 1 655 ? -6.532 -14.574 30.765 1 29.42 655 PHE B C 1
ATOM 11277 O O . PHE B 1 655 ? -5.5 -15.106 31.179 1 29.42 655 PHE B O 1
ATOM 11284 N N . HIS B 1 656 ? -7.403 -14.034 31.584 1 30.61 656 HIS B N 1
ATOM 11285 C CA . HIS B 1 656 ? -7.104 -13.983 33.01 1 30.61 656 HIS B CA 1
ATOM 11286 C C . HIS B 1 656 ? -7.168 -15.372 33.637 1 30.61 656 HIS B C 1
ATOM 11288 O O . HIS B 1 656 ? -6.363 -15.7 34.512 1 30.61 656 HIS B O 1
ATOM 11294 N N . LEU B 1 657 ? -8.042 -16.169 32.992 1 31.69 657 LEU B N 1
ATOM 11295 C CA . LEU B 1 657 ? -8.17 -17.515 33.54 1 31.69 657 LEU B CA 1
ATOM 11296 C C . LEU B 1 657 ? -6.992 -18.387 33.119 1 31.69 657 LEU B C 1
ATOM 11298 O O . LEU B 1 657 ? -6.445 -19.134 33.933 1 31.69 657 LEU B O 1
ATOM 11302 N N . VAL B 1 658 ? -6.554 -18.207 31.873 1 30.98 658 VAL B N 1
ATOM 11303 C CA . VAL B 1 658 ? -5.439 -19.029 31.414 1 30.98 658 VAL B CA 1
ATOM 11304 C C . VAL B 1 658 ? -4.14 -18.544 32.053 1 30.98 658 VAL B C 1
ATOM 11306 O O . VAL B 1 658 ? -3.306 -19.351 32.468 1 30.98 658 VAL B O 1
ATOM 11309 N N . SER B 1 659 ? -4.032 -17.235 32.225 1 30.21 659 SER B N 1
ATOM 11310 C CA . SER B 1 659 ? -2.879 -16.733 32.966 1 30.21 659 SER B CA 1
ATOM 11311 C C . SER B 1 659 ? -2.912 -17.197 34.418 1 30.21 659 SER B C 1
ATOM 11313 O O . SER B 1 659 ? -1.869 -17.505 35 1 30.21 659 SER B O 1
ATOM 11315 N N . LEU B 1 660 ? -4.115 -17.312 34.908 1 32.14 660 LEU B N 1
ATOM 11316 C CA . LEU B 1 660 ? -4.26 -17.875 36.246 1 32.14 660 LEU B CA 1
ATOM 11317 C C . LEU B 1 660 ? -3.921 -19.362 36.249 1 32.14 660 LEU B C 1
ATOM 11319 O O . LEU B 1 660 ? -3.217 -19.841 37.141 1 32.14 660 LEU B O 1
ATOM 11323 N N . PHE B 1 661 ? -4.325 -20.026 35.147 1 33.2 661 PHE B N 1
ATOM 11324 C CA . PHE B 1 661 ? -4.035 -21.454 35.095 1 33.2 661 PHE B CA 1
ATOM 11325 C C . PHE B 1 661 ? -2.557 -21.695 34.814 1 33.2 661 PHE B C 1
ATOM 11327 O O . PHE B 1 661 ? -1.939 -22.572 35.421 1 33.2 661 PHE B O 1
ATOM 11334 N N . SER B 1 662 ? -2.03 -20.948 33.859 1 30.11 662 SER B N 1
ATOM 11335 C CA . SER B 1 662 ? -0.602 -21.091 33.596 1 30.11 662 SER B CA 1
ATOM 11336 C C . SER B 1 662 ? 0.227 -20.7 34.815 1 30.11 662 SER B C 1
ATOM 11338 O O . SER B 1 662 ? 1.277 -21.291 35.074 1 30.11 662 SER B O 1
ATOM 11340 N N . TYR B 1 663 ? -0.298 -19.676 35.477 1 31.24 663 TYR B N 1
ATOM 11341 C CA . TYR B 1 663 ? 0.312 -19.35 36.761 1 31.24 663 TYR B CA 1
ATOM 11342 C C . TYR B 1 663 ? 0.154 -20.501 37.747 1 31.24 663 TYR B C 1
ATOM 11344 O O . TYR B 1 663 ? 1.094 -20.842 38.469 1 31.24 663 TYR B O 1
ATOM 11352 N N . LEU B 1 664 ? -0.977 -21.139 37.61 1 32.03 664 LEU B N 1
ATOM 11353 C CA . LEU B 1 664 ? -1.219 -22.258 38.515 1 32.03 664 LEU B CA 1
ATOM 11354 C C . LEU B 1 664 ? -0.393 -23.473 38.108 1 32.03 664 LEU B C 1
ATOM 11356 O O . LEU B 1 664 ? 0.061 -24.236 38.965 1 32.03 664 LEU B O 1
ATOM 11360 N N . ILE B 1 665 ? -0.279 -23.708 36.802 1 33.72 665 ILE B N 1
ATOM 11361 C CA . ILE B 1 665 ? 0.452 -24.899 36.38 1 33.72 665 ILE B CA 1
ATOM 11362 C C . ILE B 1 665 ? 1.939 -24.724 36.68 1 33.72 665 ILE B C 1
ATOM 11364 O O . ILE B 1 665 ? 2.625 -25.686 37.032 1 33.72 665 ILE B O 1
ATOM 11368 N N . ASN B 1 666 ? 2.444 -23.566 36.405 1 30.03 666 ASN B N 1
ATOM 11369 C CA . ASN B 1 666 ? 3.874 -23.382 36.629 1 30.03 666 ASN B CA 1
ATOM 11370 C C . ASN B 1 666 ? 4.203 -23.301 38.117 1 30.03 666 ASN B C 1
ATOM 11372 O O . ASN B 1 666 ? 5.371 -23.187 38.494 1 30.03 666 ASN B O 1
ATOM 11376 N N . GLN B 1 667 ? 3.138 -22.948 38.944 1 26.96 667 GLN B N 1
ATOM 11377 C CA . GLN B 1 667 ? 3.433 -23.04 40.37 1 26.96 667 GLN B CA 1
ATOM 11378 C C . GLN B 1 667 ? 2.779 -24.273 40.988 1 26.96 667 GLN B C 1
ATOM 11380 O O . GLN B 1 667 ? 1.677 -24.19 41.534 1 26.96 667 GLN B O 1
ATOM 11385 N N . PRO B 1 668 ? 3.327 -25.488 40.544 1 30.4 668 PRO B N 1
ATOM 11386 C CA . PRO B 1 668 ? 2.713 -26.725 41.034 1 30.4 668 PRO B CA 1
ATOM 11387 C C . PRO B 1 668 ? 2.552 -26.743 42.552 1 30.4 668 PRO B C 1
ATOM 11389 O O . PRO B 1 668 ? 1.61 -27.35 43.069 1 30.4 668 PRO B O 1
ATOM 11392 N N . MET B 1 669 ? 3.622 -26.157 43.21 1 30.33 669 MET B N 1
ATOM 11393 C CA . MET B 1 669 ? 3.601 -26.368 44.654 1 30.33 669 MET B CA 1
ATOM 11394 C C . MET B 1 669 ? 2.412 -25.657 45.291 1 30.33 669 MET B C 1
ATOM 11396 O O . MET B 1 669 ? 2.024 -25.974 46.417 1 30.33 669 MET B O 1
ATOM 11400 N N . LEU B 1 670 ? 2.141 -24.49 44.681 1 29.78 670 LEU B N 1
ATOM 11401 C CA . LEU B 1 670 ? 1.062 -23.778 45.357 1 29.78 670 LEU B CA 1
ATOM 11402 C C . LEU B 1 670 ? -0.283 -24.444 45.086 1 29.78 670 LEU B C 1
ATOM 11404 O O . LEU B 1 670 ? -1.297 -24.066 45.676 1 29.78 670 LEU B O 1
ATOM 11408 N N . ALA B 1 671 ? -0.286 -25.29 44.084 1 29.61 671 ALA B N 1
ATOM 11409 C CA . ALA B 1 671 ? -1.532 -26.007 43.823 1 29.61 671 ALA B CA 1
ATOM 11410 C C . ALA B 1 671 ? -1.928 -26.87 45.018 1 29.61 671 ALA B C 1
ATOM 11412 O O . ALA B 1 671 ? -3.075 -27.311 45.12 1 29.61 671 ALA B O 1
ATOM 11413 N N . VAL B 1 672 ? -0.921 -27.205 45.828 1 28.37 672 VAL B N 1
ATOM 11414 C CA . VAL B 1 672 ? -1.301 -28.145 46.878 1 28.37 672 VAL B CA 1
ATOM 11415 C C . VAL B 1 672 ? -2.204 -27.447 47.893 1 28.37 672 VAL B C 1
ATOM 11417 O O . VAL B 1 672 ? -3.136 -28.055 48.425 1 28.37 672 VAL B O 1
ATOM 11420 N N . LYS B 1 673 ? -1.778 -26.192 48.317 1 29.65 673 LYS B N 1
ATOM 11421 C CA . LYS B 1 673 ? -2.496 -25.688 49.484 1 29.65 673 LYS B CA 1
ATOM 11422 C C . LYS B 1 673 ? -3.828 -25.061 49.082 1 29.65 673 LYS B C 1
ATOM 11424 O O . LYS B 1 673 ? -4.425 -24.31 49.856 1 29.65 673 LYS B O 1
ATOM 11429 N N . ILE B 1 674 ? -4.155 -25.175 47.776 1 30.06 674 ILE B N 1
ATOM 11430 C CA . ILE B 1 674 ? -5.467 -24.586 47.536 1 30.06 674 ILE B CA 1
ATOM 11431 C C . ILE B 1 674 ? -6.532 -25.369 48.3 1 30.06 674 ILE B C 1
ATOM 11433 O O . ILE B 1 674 ? -6.706 -26.57 48.079 1 30.06 674 ILE B O 1
ATOM 11437 N N . PRO B 1 675 ? -6.842 -24.896 49.535 1 29.64 675 PRO B N 1
ATOM 11438 C CA . PRO B 1 675 ? -7.855 -25.609 50.318 1 29.64 675 PRO B CA 1
ATOM 11439 C C . PRO B 1 675 ? -9.069 -26.011 49.485 1 29.64 675 PRO B C 1
ATOM 11441 O O . PRO B 1 675 ? -9.355 -25.385 48.461 1 29.64 675 PRO B O 1
ATOM 11444 N N . THR B 1 676 ? -9.571 -27.249 49.64 1 28.82 676 THR B N 1
ATOM 11445 C CA . THR B 1 676 ? -10.727 -27.92 49.054 1 28.82 676 THR B CA 1
ATOM 11446 C C . THR B 1 676 ? -11.901 -26.955 48.92 1 28.82 676 THR B C 1
ATOM 11448 O O . THR B 1 676 ? -12.711 -27.079 47.999 1 28.82 676 THR B O 1
ATOM 11451 N N . ARG B 1 677 ? -11.949 -25.966 49.893 1 29.06 677 ARG B N 1
ATOM 11452 C CA . ARG B 1 677 ? -13.167 -25.165 49.955 1 29.06 677 ARG B CA 1
ATOM 11453 C C . ARG B 1 677 ? -13.228 -24.171 48.801 1 29.06 677 ARG B C 1
ATOM 11455 O O . ARG B 1 677 ? -14.312 -23.847 48.31 1 29.06 677 ARG B O 1
ATOM 11462 N N . ILE B 1 678 ? -12.036 -23.67 48.373 1 31.57 678 ILE B N 1
ATOM 11463 C CA . ILE B 1 678 ? -12.097 -22.704 47.281 1 31.57 678 ILE B CA 1
ATOM 11464 C C . ILE B 1 678 ? -12.434 -23.421 45.976 1 31.57 678 ILE B C 1
ATOM 11466 O O . ILE B 1 678 ? -13.09 -22.852 45.099 1 31.57 678 ILE B O 1
ATOM 11470 N N . MET B 1 679 ? -12.079 -24.764 45.903 1 29.89 679 MET B N 1
ATOM 11471 C CA . MET B 1 679 ? -12.559 -25.563 44.779 1 29.89 679 MET B CA 1
ATOM 11472 C C . MET B 1 679 ? -14.083 -25.611 44.757 1 29.89 679 MET B C 1
ATOM 11474 O O . MET B 1 679 ? -14.696 -25.524 43.691 1 29.89 679 MET B O 1
ATOM 11478 N N . PHE B 1 680 ? -14.649 -25.673 45.982 1 31.8 680 PHE B N 1
ATOM 11479 C CA . PHE B 1 680 ? -16.098 -25.803 46.066 1 31.8 680 PHE B CA 1
ATOM 11480 C C . PHE B 1 680 ? -16.784 -24.509 45.645 1 31.8 680 PHE B C 1
ATOM 11482 O O . PHE B 1 680 ? -17.833 -24.538 44.999 1 31.8 680 PHE B O 1
ATOM 11489 N N . CYS B 1 681 ? -16.228 -23.346 46.055 1 30.67 681 CYS B N 1
ATOM 11490 C CA . CYS B 1 681 ? -16.916 -22.115 45.684 1 30.67 681 CYS B CA 1
ATOM 11491 C C . CYS B 1 681 ? -16.801 -21.856 44.186 1 30.67 681 CYS B C 1
ATOM 11493 O O . CYS B 1 681 ? -17.749 -21.381 43.559 1 30.67 681 CYS B O 1
ATOM 11495 N N . LEU B 1 682 ? -15.659 -22.243 43.532 1 30.82 682 LEU B N 1
ATOM 11496 C CA . LEU B 1 682 ? -15.569 -22.124 42.081 1 30.82 682 LEU B CA 1
ATOM 11497 C C . LEU B 1 682 ? -16.523 -23.097 41.396 1 30.82 682 LEU B C 1
ATOM 11499 O O . LEU B 1 682 ? -17.132 -22.762 40.378 1 30.82 682 LEU B O 1
ATOM 11503 N N . LEU B 1 683 ? -16.743 -24.24 42.019 1 30.79 683 LEU B N 1
ATOM 11504 C CA . LEU B 1 683 ? -17.737 -25.175 41.503 1 30.79 683 LEU B CA 1
ATOM 11505 C C . LEU B 1 683 ? -19.145 -24.612 41.66 1 30.79 683 LEU B C 1
ATOM 11507 O O . LEU B 1 683 ? -19.999 -24.814 40.793 1 30.79 683 LEU B O 1
ATOM 11511 N N . ALA B 1 684 ? -19.43 -23.989 42.814 1 32.52 684 ALA B N 1
ATOM 11512 C CA . ALA B 1 684 ? -20.799 -23.533 43.043 1 32.52 684 ALA B CA 1
ATOM 11513 C C . ALA B 1 684 ? -21.169 -22.404 42.085 1 32.52 684 ALA B C 1
ATOM 11515 O O . ALA B 1 684 ? -22.324 -22.289 41.668 1 32.52 684 ALA B O 1
ATOM 11516 N N . TYR B 1 685 ? -20.22 -21.483 41.786 1 31.91 685 TYR B N 1
ATOM 11517 C CA . TYR B 1 685 ? -20.599 -20.43 40.851 1 31.91 685 TYR B CA 1
ATOM 11518 C C . TYR B 1 685 ? -20.689 -20.97 39.428 1 31.91 685 TYR B C 1
ATOM 11520 O O . TYR B 1 685 ? -21.284 -20.336 38.553 1 31.91 685 TYR B O 1
ATOM 11528 N N . CYS B 1 686 ? -19.85 -22.037 39.138 1 29.68 686 CYS B N 1
ATOM 11529 C CA . CYS B 1 686 ? -20.017 -22.685 37.842 1 29.68 686 CYS B CA 1
ATOM 11530 C C . CYS B 1 686 ? -21.247 -23.584 37.835 1 29.68 686 CYS B C 1
ATOM 11532 O O . CYS B 1 686 ? -21.485 -24.31 36.869 1 29.68 686 CYS B O 1
ATOM 11534 N N . ALA B 1 687 ? -21.939 -23.671 38.985 1 31.25 687 ALA B N 1
ATOM 11535 C CA . ALA B 1 687 ? -23.094 -24.563 39.059 1 31.25 687 ALA B CA 1
ATOM 11536 C C . ALA B 1 687 ? -24.079 -24.28 37.929 1 31.25 687 ALA B C 1
ATOM 11538 O O . ALA B 1 687 ? -24.668 -25.206 37.365 1 31.25 687 ALA B O 1
ATOM 11539 N N . PRO B 1 688 ? -24.403 -22.945 37.785 1 33.07 688 PRO B N 1
ATOM 11540 C CA . PRO B 1 688 ? -25.459 -22.971 36.77 1 33.07 688 PRO B CA 1
ATOM 11541 C C . PRO B 1 688 ? -24.958 -23.446 35.408 1 33.07 688 PRO B C 1
ATOM 11543 O O . PRO B 1 688 ? -25.751 -23.607 34.477 1 33.07 688 PRO B O 1
ATOM 11546 N N . PHE B 1 689 ? -23.621 -23.189 35.087 1 30.08 689 PHE B N 1
ATOM 11547 C CA . PHE B 1 689 ? -23.205 -23.523 33.729 1 30.08 689 PHE B CA 1
ATOM 11548 C C . PHE B 1 689 ? -22.777 -24.983 33.638 1 30.08 689 PHE B C 1
ATOM 11550 O O . PHE B 1 689 ? -21.721 -25.358 34.151 1 30.08 689 PHE B O 1
ATOM 11557 N N . GLY B 1 690 ? -23.78 -25.886 33.249 1 29.15 690 GLY B N 1
ATOM 11558 C CA . GLY B 1 690 ? -24.012 -27.285 32.927 1 29.15 690 GLY B CA 1
ATOM 11559 C C . GLY B 1 690 ? -22.827 -28.175 33.247 1 29.15 690 GLY B C 1
ATOM 11560 O O . GLY B 1 690 ? -21.707 -27.689 33.419 1 29.15 690 GLY B O 1
ATOM 11561 N N . PHE B 1 691 ? -23.048 -29.446 33.81 1 33.01 691 PHE B N 1
ATOM 11562 C CA . PHE B 1 691 ? -22.289 -30.583 34.318 1 33.01 691 PHE B CA 1
ATOM 11563 C C . PHE B 1 691 ? -21.121 -30.91 33.395 1 33.01 691 PHE B C 1
ATOM 11565 O O . PHE B 1 691 ? -20.043 -31.286 33.859 1 33.01 691 PHE B O 1
ATOM 11572 N N . LEU B 1 692 ? -21.252 -30.722 32.084 1 31.76 692 LEU B N 1
ATOM 11573 C CA . LEU B 1 692 ? -20.266 -31.228 31.136 1 31.76 692 LEU B CA 1
ATOM 11574 C C . LEU B 1 692 ? -19 -30.378 31.162 1 31.76 692 LEU B C 1
ATOM 11576 O O . LEU B 1 692 ? -17.891 -30.904 31.042 1 31.76 692 LEU B O 1
ATOM 11580 N N . ALA B 1 693 ? -19.141 -29.063 31.465 1 32.39 693 ALA B N 1
ATOM 11581 C CA . ALA B 1 693 ? -17.963 -28.2 31.456 1 32.39 693 ALA B CA 1
ATOM 11582 C C . ALA B 1 693 ? -17.046 -28.511 32.636 1 32.39 693 ALA B C 1
ATOM 11584 O O . ALA B 1 693 ? -15.82 -28.469 32.505 1 32.39 693 ALA B O 1
ATOM 11585 N N . LEU B 1 694 ? -17.617 -29.061 33.75 1 32.93 694 LEU B N 1
ATOM 11586 C CA . LEU B 1 694 ? -16.823 -29.389 34.929 1 32.93 694 LEU B CA 1
ATOM 11587 C C . LEU B 1 694 ? -15.956 -30.618 34.675 1 32.93 694 LEU B C 1
ATOM 11589 O O . LEU B 1 694 ? -14.795 -30.66 35.087 1 32.93 694 LEU B O 1
ATOM 11593 N N . GLN B 1 695 ? -16.496 -31.627 34.016 1 32.9 695 GLN B N 1
ATOM 11594 C CA . GLN B 1 695 ? -15.745 -32.847 33.741 1 32.9 695 GLN B CA 1
ATOM 11595 C C . GLN B 1 695 ? -14.565 -32.57 32.814 1 32.9 695 GLN B C 1
ATOM 11597 O O . GLN B 1 695 ? -13.475 -33.111 33.01 1 32.9 695 GLN B O 1
ATOM 11602 N N . CYS B 1 696 ? -14.745 -31.677 31.848 1 33.69 696 CYS B N 1
ATOM 11603 C CA . CYS B 1 696 ? -13.672 -31.397 30.9 1 33.69 696 CYS B CA 1
ATOM 11604 C C . CYS B 1 696 ? -12.55 -30.608 31.564 1 33.69 696 CYS B C 1
ATOM 11606 O O . CYS B 1 696 ? -11.372 -30.842 31.286 1 33.69 696 CYS B O 1
ATOM 11608 N N . PHE B 1 697 ? -12.895 -29.794 32.6 1 37.5 697 PHE B N 1
ATOM 11609 C CA . PHE B 1 697 ? -11.872 -28.998 33.266 1 37.5 697 PHE B CA 1
ATOM 11610 C C . PHE B 1 697 ? -11.003 -29.873 34.162 1 37.5 697 PHE B C 1
ATOM 11612 O O . PHE B 1 697 ? -9.78 -29.724 34.188 1 37.5 697 PHE B O 1
ATOM 11619 N N . THR B 1 698 ? -11.588 -30.877 34.817 1 38.45 698 THR B N 1
ATOM 11620 C CA . THR B 1 698 ? -10.805 -31.752 35.683 1 38.45 698 THR B CA 1
ATOM 11621 C C . THR B 1 698 ? -9.901 -32.663 34.857 1 38.45 698 THR B C 1
ATOM 11623 O O . THR B 1 698 ? -8.757 -32.92 35.237 1 38.45 698 THR B O 1
ATOM 11626 N N . SER B 1 699 ? -10.401 -33.162 33.736 1 36.09 699 SER B N 1
ATOM 11627 C CA . SER B 1 699 ? -9.574 -34.006 32.879 1 36.09 699 SER B CA 1
ATOM 11628 C C . SER B 1 699 ? -8.436 -33.208 32.251 1 36.09 699 SER B C 1
ATOM 11630 O O . SER B 1 699 ? -7.318 -33.71 32.12 1 36.09 699 SER B O 1
ATOM 11632 N N . LEU B 1 700 ? -8.679 -31.916 31.999 1 39.76 700 LEU B N 1
ATOM 11633 C CA . LEU B 1 700 ? -7.642 -31.072 31.416 1 39.76 700 LEU B CA 1
ATOM 11634 C C . LEU B 1 700 ? -6.559 -30.754 32.442 1 39.76 700 LEU B C 1
ATOM 11636 O O . LEU B 1 700 ? -5.369 -30.774 32.121 1 39.76 700 LEU B O 1
ATOM 11640 N N . ILE B 1 701 ? -6.893 -30.685 33.714 1 42.43 701 ILE B N 1
ATOM 11641 C CA . ILE B 1 701 ? -5.912 -30.419 34.761 1 42.43 701 ILE B CA 1
ATOM 11642 C C . ILE B 1 701 ? -5.028 -31.647 34.963 1 42.43 701 ILE B C 1
ATOM 11644 O O . ILE B 1 701 ? -3.806 -31.527 35.081 1 42.43 701 ILE B O 1
ATOM 11648 N N . VAL B 1 702 ? -5.633 -32.829 34.92 1 42.82 702 VAL B N 1
ATOM 11649 C CA . VAL B 1 702 ? -4.867 -34.061 35.065 1 42.82 702 VAL B CA 1
ATOM 11650 C C . VAL B 1 702 ? -3.953 -34.247 33.856 1 42.82 702 VAL B C 1
ATOM 11652 O O . VAL B 1 702 ? -2.785 -34.614 34.003 1 42.82 702 VAL B O 1
ATOM 11655 N N . TYR B 1 703 ? -4.385 -33.875 32.678 1 40.3 703 TYR B N 1
ATOM 11656 C CA . TYR B 1 703 ? -3.593 -34.012 31.46 1 40.3 703 TYR B CA 1
ATOM 11657 C C . TYR B 1 703 ? -2.444 -33.011 31.442 1 40.3 703 TYR B C 1
ATOM 11659 O O . TYR B 1 703 ? -1.316 -33.358 31.086 1 40.3 703 TYR B O 1
ATOM 11667 N N . ILE B 1 704 ? -2.678 -31.857 31.93 1 44.24 704 ILE B N 1
ATOM 11668 C CA . ILE B 1 704 ? -1.632 -30.842 31.985 1 44.24 704 ILE B CA 1
ATOM 11669 C C . ILE B 1 704 ? -0.581 -31.24 33.018 1 44.24 704 ILE B C 1
ATOM 11671 O O . ILE B 1 704 ? 0.621 -31.106 32.773 1 44.24 704 ILE B O 1
ATOM 11675 N N . TYR B 1 705 ? -0.985 -31.909 34.105 1 41.93 705 TYR B N 1
ATOM 11676 C CA . TYR B 1 705 ? -0.049 -32.377 35.121 1 41.93 705 TYR B CA 1
ATOM 11677 C C . TYR B 1 705 ? 0.828 -33.499 34.579 1 41.93 705 TYR B C 1
ATOM 11679 O O . TYR B 1 705 ? 2.04 -33.511 34.803 1 41.93 705 TYR B O 1
ATOM 11687 N N . ILE B 1 706 ? 0.27 -34.397 33.852 1 45.06 706 ILE B N 1
ATOM 11688 C CA . ILE B 1 706 ? 1.023 -35.511 33.286 1 45.06 706 ILE B CA 1
ATOM 11689 C C . ILE B 1 706 ? 1.953 -35.001 32.188 1 45.06 706 ILE B C 1
ATOM 11691 O O . ILE B 1 706 ? 3.118 -35.4 32.118 1 45.06 706 ILE B O 1
ATOM 11695 N N . TYR B 1 707 ? 1.581 -33.998 31.415 1 42.15 707 TYR B N 1
ATOM 11696 C CA . TYR B 1 707 ? 2.39 -33.456 30.329 1 42.15 707 TYR B CA 1
ATOM 11697 C C . TYR B 1 707 ? 3.547 -32.626 30.873 1 42.15 707 TYR B C 1
ATOM 11699 O O . TYR B 1 707 ? 4.678 -32.738 30.393 1 42.15 707 TYR B O 1
ATOM 11707 N N . ILE B 1 708 ? 3.336 -31.929 31.926 1 46.01 708 ILE B N 1
ATOM 11708 C CA . ILE B 1 708 ? 4.394 -31.158 32.57 1 46.01 708 ILE B CA 1
ATOM 11709 C C . ILE B 1 708 ? 5.424 -32.106 33.181 1 46.01 708 ILE B C 1
ATOM 11711 O O . ILE B 1 708 ? 6.631 -31.885 33.055 1 46.01 708 ILE B O 1
ATOM 11715 N N . TYR B 1 709 ? 5.035 -33.222 33.721 1 43.66 709 TYR B N 1
ATOM 11716 C CA . TYR B 1 709 ? 5.943 -34.216 34.284 1 43.66 709 TYR B CA 1
ATOM 11717 C C . TYR B 1 709 ? 6.776 -34.874 33.19 1 43.66 709 TYR B C 1
ATOM 11719 O O . TYR B 1 709 ? 7.988 -35.045 33.343 1 43.66 709 TYR B O 1
ATOM 11727 N N . ILE B 1 710 ? 6.224 -35.147 32.046 1 46.23 710 ILE B N 1
ATOM 11728 C CA . ILE B 1 710 ? 6.941 -35.773 30.941 1 46.23 710 ILE B CA 1
ATOM 11729 C C . ILE B 1 710 ? 7.882 -34.758 30.295 1 46.23 710 ILE B C 1
ATOM 11731 O O . ILE B 1 710 ? 9.032 -35.078 29.985 1 46.23 710 ILE B O 1
ATOM 11735 N N . TYR B 1 711 ? 7.537 -33.499 30.216 1 43.91 711 TYR B N 1
ATOM 11736 C CA . TYR B 1 711 ? 8.365 -32.456 29.622 1 43.91 711 TYR B CA 1
ATOM 11737 C C . TYR B 1 711 ? 9.566 -32.143 30.508 1 43.91 711 TYR B C 1
ATOM 11739 O O . TYR B 1 711 ? 10.69 -32.016 30.017 1 43.91 711 TYR B O 1
ATOM 11747 N N . ILE B 1 712 ? 9.407 -32.13 31.786 1 46.66 712 ILE B N 1
ATOM 11748 C CA . ILE B 1 712 ? 10.51 -31.912 32.716 1 46.66 712 ILE B CA 1
ATOM 11749 C C . ILE B 1 712 ? 11.485 -33.085 32.644 1 46.66 712 ILE B C 1
ATOM 11751 O O . ILE B 1 712 ? 12.702 -32.887 32.624 1 46.66 712 ILE B O 1
ATOM 11755 N N . TYR B 1 713 ? 11.045 -34.269 32.45 1 44.9 713 TYR B N 1
ATOM 11756 C CA . TYR B 1 713 ? 11.901 -35.444 32.328 1 44.9 713 TYR B CA 1
ATOM 11757 C C . TYR B 1 713 ? 12.661 -35.43 31.007 1 44.9 713 TYR B C 1
ATOM 11759 O O . TYR B 1 713 ? 13.862 -35.707 30.972 1 44.9 713 TYR B O 1
ATOM 11767 N N . ILE B 1 714 ? 12.053 -34.987 29.913 1 47.1 714 ILE B N 1
ATOM 11768 C CA . ILE B 1 714 ? 12.708 -34.927 28.611 1 47.1 714 ILE B CA 1
ATOM 11769 C C . ILE B 1 714 ? 13.703 -33.769 28.585 1 47.1 714 ILE B C 1
ATOM 11771 O O . ILE B 1 714 ? 14.821 -33.914 28.086 1 47.1 714 ILE B O 1
ATOM 11775 N N . TYR B 1 715 ? 13.455 -32.672 29.223 1 44.96 715 TYR B N 1
ATOM 11776 C CA . TYR B 1 715 ? 14.357 -31.528 29.299 1 44.96 715 TYR B CA 1
ATOM 11777 C C . TYR B 1 715 ? 15.596 -31.864 30.121 1 44.96 715 TYR B C 1
ATOM 11779 O O . TYR B 1 715 ? 16.718 -31.546 29.721 1 44.96 715 TYR B O 1
ATOM 11787 N N . ILE B 1 716 ? 15.444 -32.591 31.189 1 47.64 716 ILE B N 1
ATOM 11788 C CA . ILE B 1 716 ? 16.575 -33.035 31.996 1 47.64 716 ILE B CA 1
ATOM 11789 C C . ILE B 1 716 ? 17.425 -34.019 31.197 1 47.64 716 ILE B C 1
ATOM 11791 O O . ILE B 1 716 ? 18.655 -33.937 31.206 1 47.64 716 ILE B O 1
ATOM 11795 N N . TYR B 1 717 ? 16.836 -34.793 30.37 1 45.44 717 TYR B N 1
ATOM 11796 C CA . TYR B 1 717 ? 17.567 -35.758 29.556 1 45.44 717 TYR B CA 1
ATOM 11797 C C . TYR B 1 717 ? 18.308 -35.063 28.42 1 45.44 717 TYR B C 1
ATOM 11799 O O . TYR B 1 717 ? 19.476 -35.359 28.16 1 45.44 717 TYR B O 1
ATOM 11807 N N . ILE B 1 718 ? 17.723 -34.058 27.776 1 47 718 ILE B N 1
ATOM 11808 C CA . ILE B 1 718 ? 18.362 -33.346 26.675 1 47 718 ILE B CA 1
ATOM 11809 C C . ILE B 1 718 ? 19.478 -32.454 27.214 1 47 718 ILE B C 1
ATOM 11811 O O . ILE B 1 718 ? 20.563 -32.387 26.633 1 47 718 ILE B O 1
ATOM 11815 N N . TYR B 1 719 ? 19.336 -31.878 28.378 1 44.35 719 TYR B N 1
ATOM 11816 C CA . TYR B 1 719 ? 20.373 -31.072 29.012 1 44.35 719 TYR B CA 1
ATOM 11817 C C . TYR B 1 719 ? 21.58 -31.927 29.379 1 44.35 719 TYR B C 1
ATOM 11819 O O . TYR B 1 719 ? 22.724 -31.536 29.134 1 44.35 719 TYR B O 1
ATOM 11827 N N . ILE B 1 720 ? 21.341 -33.122 29.843 1 47.86 720 ILE B N 1
ATOM 11828 C CA . ILE B 1 720 ? 22.425 -34.054 30.134 1 47.86 720 ILE B CA 1
ATOM 11829 C C . ILE B 1 720 ? 23.094 -34.489 28.832 1 47.86 720 ILE B C 1
ATOM 11831 O O . ILE B 1 720 ? 24.323 -34.557 28.752 1 47.86 720 ILE B O 1
ATOM 11835 N N . TYR B 1 721 ? 22.335 -34.558 27.776 1 43.87 721 TYR B N 1
ATOM 11836 C CA . TYR B 1 721 ? 22.877 -34.977 26.488 1 43.87 721 TYR B CA 1
ATOM 11837 C C . TYR B 1 721 ? 23.696 -33.86 25.852 1 43.87 721 TYR B C 1
ATOM 11839 O O . TYR B 1 721 ? 24.806 -34.094 25.369 1 43.87 721 TYR B O 1
ATOM 11847 N N . ILE B 1 722 ? 23.241 -32.629 25.823 1 45.75 722 ILE B N 1
ATOM 11848 C CA . ILE B 1 722 ? 23.98 -31.513 25.241 1 45.75 722 ILE B CA 1
ATOM 11849 C C . ILE B 1 722 ? 25.239 -31.244 26.061 1 45.75 722 ILE B C 1
ATOM 11851 O O . ILE B 1 722 ? 26.31 -30.994 25.502 1 45.75 722 ILE B O 1
ATOM 11855 N N . TYR B 1 723 ? 25.177 -31.402 27.389 1 43.43 723 TYR B N 1
ATOM 11856 C CA . TYR B 1 723 ? 26.354 -31.253 28.238 1 43.43 723 TYR B CA 1
ATOM 11857 C C . TYR B 1 723 ? 27.395 -32.319 27.919 1 43.43 723 TYR B C 1
ATOM 11859 O O . TYR B 1 723 ? 28.583 -32.016 27.789 1 43.43 723 TYR B O 1
ATOM 11867 N N . ILE B 1 724 ? 26.928 -33.51 27.659 1 45.95 724 ILE B N 1
ATOM 11868 C CA . ILE B 1 724 ? 27.856 -34.584 27.323 1 45.95 724 ILE B CA 1
ATOM 11869 C C . ILE B 1 724 ? 28.395 -34.377 25.909 1 45.95 724 ILE B C 1
ATOM 11871 O O . ILE B 1 724 ? 29.595 -34.521 25.668 1 45.95 724 ILE B O 1
ATOM 11875 N N . TYR B 1 725 ? 27.542 -33.92 25.006 1 42.56 725 TYR B N 1
ATOM 11876 C CA . TYR B 1 725 ? 27.986 -33.74 23.628 1 42.56 725 TYR B CA 1
ATOM 11877 C C . TYR B 1 725 ? 28.902 -32.528 23.504 1 42.56 725 TYR B C 1
ATOM 11879 O O . TYR B 1 725 ? 29.913 -32.575 22.801 1 42.56 725 TYR B O 1
ATOM 11887 N N . SER B 1 726 ? 28.573 -31.392 24.127 1 39.03 726 SER B N 1
ATOM 11888 C CA . SER B 1 726 ? 29.473 -30.244 24.111 1 39.03 726 SER B CA 1
ATOM 11889 C C . SER B 1 726 ? 30.806 -30.577 24.773 1 39.03 726 SER B C 1
ATOM 11891 O O . SER B 1 726 ? 31.857 -30.1 24.339 1 39.03 726 SER B O 1
ATOM 11893 N N . TYR B 1 727 ? 30.768 -31.427 25.778 1 40.28 727 TYR B N 1
ATOM 11894 C CA . TYR B 1 727 ? 32.006 -31.88 26.402 1 40.28 727 TYR B CA 1
ATOM 11895 C C . TYR B 1 727 ? 32.799 -32.773 25.455 1 40.28 727 TYR B C 1
ATOM 11897 O O . TYR B 1 727 ? 34.016 -32.624 25.325 1 40.28 727 TYR B O 1
ATOM 11905 N N . ILE B 1 728 ? 32.103 -33.583 24.662 1 40.69 728 ILE B N 1
ATOM 11906 C CA . ILE B 1 728 ? 32.816 -34.464 23.744 1 40.69 728 ILE B CA 1
ATOM 11907 C C . ILE B 1 728 ? 33.35 -33.655 22.564 1 40.69 728 ILE B C 1
ATOM 11909 O O . ILE B 1 728 ? 34.497 -33.836 22.147 1 40.69 728 ILE B O 1
ATOM 11913 N N . SER B 1 729 ? 32.502 -32.766 22.059 1 34.87 729 SER B N 1
ATOM 11914 C CA . SER B 1 729 ? 32.964 -32.011 20.899 1 34.87 729 SER B CA 1
ATOM 11915 C C . SER B 1 729 ? 34.103 -31.068 21.272 1 34.87 729 SER B C 1
ATOM 11917 O O . SER B 1 729 ? 34.935 -30.727 20.429 1 34.87 729 SER B O 1
ATOM 11919 N N . PHE B 1 730 ? 34.085 -30.441 22.466 1 35.65 730 PHE B N 1
ATOM 11920 C CA . PHE B 1 730 ? 35.211 -29.637 22.927 1 35.65 730 PHE B CA 1
ATOM 11921 C C . PHE B 1 730 ? 36.468 -30.488 23.053 1 35.65 730 PHE B C 1
ATOM 11923 O O . PHE B 1 730 ? 37.56 -30.05 22.685 1 35.65 730 PHE B O 1
ATOM 11930 N N . CYS B 1 731 ? 36.271 -31.744 23.476 1 34.14 731 CYS B N 1
ATOM 11931 C CA . CYS B 1 731 ? 37.45 -32.596 23.584 1 34.14 731 CYS B CA 1
ATOM 11932 C C . CYS B 1 731 ? 38.01 -32.93 22.207 1 34.14 731 CYS B C 1
ATOM 11934 O O . CYS B 1 731 ? 39.22 -33.101 22.048 1 34.14 731 CYS B O 1
ATOM 11936 N N . ASP B 1 732 ? 37.137 -33.077 21.21 1 31.93 732 ASP B N 1
ATOM 11937 C CA . ASP B 1 732 ? 37.713 -33.532 19.948 1 31.93 732 ASP B CA 1
ATOM 11938 C C . ASP B 1 732 ? 38.551 -32.433 19.299 1 31.93 732 ASP B C 1
ATOM 11940 O O . ASP B 1 732 ? 39.574 -32.714 18.67 1 31.93 732 ASP B O 1
ATOM 11944 N N . ASN B 1 733 ? 38.071 -31.194 19.342 1 30.64 733 ASN B N 1
ATOM 11945 C CA . ASN B 1 733 ? 38.884 -30.245 18.59 1 30.64 733 ASN B CA 1
ATOM 11946 C C . ASN B 1 733 ? 40.233 -30.005 19.262 1 30.64 733 ASN B C 1
ATOM 11948 O O . ASN B 1 733 ? 41.102 -29.337 18.699 1 30.64 733 ASN B O 1
ATOM 11952 N N . TYR B 1 734 ? 40.315 -30.101 20.59 1 30.37 734 TYR B N 1
ATOM 11953 C CA . TYR B 1 734 ? 41.64 -29.853 21.147 1 30.37 734 TYR B CA 1
ATOM 11954 C C . TYR B 1 734 ? 42.575 -31.026 20.872 1 30.37 734 TYR B C 1
ATOM 11956 O O . TYR B 1 734 ? 43.68 -31.087 21.416 1 30.37 734 TYR B O 1
ATOM 11964 N N . ALA B 1 735 ? 42.075 -32.026 20.144 1 28.31 735 ALA B N 1
ATOM 11965 C CA . ALA B 1 735 ? 43.028 -33.121 19.98 1 28.31 735 ALA B CA 1
ATOM 11966 C C . ALA B 1 735 ? 44.273 -32.656 19.231 1 28.31 735 ALA B C 1
ATOM 11968 O O . ALA B 1 735 ? 45.355 -33.224 19.399 1 28.31 735 ALA B O 1
ATOM 11969 N N . ASN B 1 736 ? 44.213 -31.825 18.193 1 25.87 736 ASN B N 1
ATOM 11970 C CA . ASN B 1 736 ? 45.492 -31.787 17.491 1 25.87 736 ASN B CA 1
ATOM 11971 C C . ASN B 1 736 ? 46.566 -31.089 18.32 1 25.87 736 ASN B C 1
ATOM 11973 O O . ASN B 1 736 ? 47.648 -30.787 17.814 1 25.87 736 ASN B O 1
ATOM 11977 N N . VAL B 1 737 ? 46.244 -30.222 19.357 1 24.94 737 VAL B N 1
ATOM 11978 C CA . VAL B 1 737 ? 47.488 -29.808 19.997 1 24.94 737 VAL B CA 1
ATOM 11979 C C . VAL B 1 737 ? 48.025 -30.942 20.867 1 24.94 737 VAL B C 1
ATOM 11981 O O . VAL B 1 737 ? 47.288 -31.518 21.671 1 24.94 737 VAL B O 1
ATOM 11984 N N . LYS B 1 738 ? 49.159 -31.688 20.534 1 28.11 738 LYS B N 1
ATOM 11985 C CA . LYS B 1 738 ? 49.904 -32.839 21.037 1 28.11 738 LYS B CA 1
ATOM 11986 C C . LYS B 1 738 ? 49.971 -32.827 22.561 1 28.11 738 LYS B C 1
ATOM 11988 O O . LYS B 1 738 ? 49.817 -33.868 23.203 1 28.11 738 LYS B O 1
ATOM 11993 N N . HIS B 1 739 ? 50.609 -31.792 23.206 1 23.26 739 HIS B N 1
ATOM 11994 C CA . HIS B 1 739 ? 51.323 -32.121 24.434 1 23.26 739 HIS B CA 1
ATOM 11995 C C . HIS B 1 739 ? 50.354 -32.384 25.582 1 23.26 739 HIS B C 1
ATOM 11997 O O . HIS B 1 739 ? 50.661 -33.152 26.496 1 23.26 739 HIS B O 1
ATOM 12003 N N . SER B 1 740 ? 49.299 -31.463 25.834 1 22.63 740 SER B N 1
ATOM 12004 C CA . SER B 1 740 ? 48.982 -31.316 27.251 1 22.63 740 SER B CA 1
ATOM 12005 C C . SER B 1 740 ? 48.051 -32.426 27.728 1 22.63 740 SER B C 1
ATOM 12007 O O . SER B 1 740 ? 46.841 -32.37 27.497 1 22.63 740 SER B O 1
ATOM 12009 N N . PHE B 1 741 ? 48.368 -33.777 27.622 1 26.08 741 PHE B N 1
ATOM 12010 C CA . PHE B 1 741 ? 47.771 -35.068 27.939 1 26.08 741 PHE B CA 1
ATOM 12011 C C . PHE B 1 741 ? 47.311 -35.111 29.391 1 26.08 741 PHE B C 1
ATOM 12013 O O . PHE B 1 741 ? 46.603 -36.034 29.797 1 26.08 741 PHE B O 1
ATOM 12020 N N . GLY B 1 742 ? 47.936 -34.279 30.268 1 24.28 742 GLY B N 1
ATOM 12021 C CA . GLY B 1 742 ? 47.998 -34.72 31.652 1 24.28 742 GLY B CA 1
ATOM 12022 C C . GLY B 1 742 ? 46.648 -34.704 32.344 1 24.28 742 GLY B C 1
ATOM 12023 O O . GLY B 1 742 ? 46.373 -35.547 33.2 1 24.28 742 GLY B O 1
ATOM 12024 N N . LEU B 1 743 ? 45.84 -33.734 31.915 1 24.92 743 LEU B N 1
ATOM 12025 C CA . LEU B 1 743 ? 44.851 -33.4 32.934 1 24.92 743 LEU B CA 1
ATOM 12026 C C . LEU B 1 743 ? 43.702 -34.402 32.926 1 24.92 743 LEU B C 1
ATOM 12028 O O . LEU B 1 743 ? 42.96 -34.511 33.905 1 24.92 743 LEU B O 1
ATOM 12032 N N . PHE B 1 744 ? 43.579 -35.218 31.872 1 28.29 744 PHE B N 1
ATOM 12033 C CA . PHE B 1 744 ? 42.411 -36.087 31.786 1 28.29 744 PHE B CA 1
ATOM 12034 C C . PHE B 1 744 ? 42.461 -37.169 32.857 1 28.29 744 PHE B C 1
ATOM 12036 O O . PHE B 1 744 ? 41.424 -37.707 33.252 1 28.29 744 PHE B O 1
ATOM 12043 N N . PHE B 1 745 ? 43.703 -37.501 33.255 1 28.87 745 PHE B N 1
ATOM 12044 C CA . PHE B 1 745 ? 43.848 -38.626 34.171 1 28.87 745 PHE B CA 1
ATOM 12045 C C . PHE B 1 745 ? 43.171 -38.329 35.504 1 28.87 745 PHE B C 1
ATOM 12047 O O . PHE B 1 745 ? 42.703 -39.244 36.186 1 28.87 745 PHE B O 1
ATOM 12054 N N . LEU B 1 746 ? 43.08 -37.027 35.791 1 25.91 746 LEU B N 1
ATOM 12055 C CA . LEU B 1 746 ? 42.744 -36.801 37.193 1 25.91 746 LEU B CA 1
ATOM 12056 C C . LEU B 1 746 ? 41.259 -37.044 37.442 1 25.91 746 LEU B C 1
ATOM 12058 O O . LEU B 1 746 ? 40.885 -37.639 38.455 1 25.91 746 LEU B O 1
ATOM 12062 N N . ILE B 1 747 ? 40.428 -36.665 36.46 1 28.31 747 ILE B N 1
ATOM 12063 C CA . ILE B 1 747 ? 39.046 -36.653 36.928 1 28.31 747 ILE B CA 1
ATOM 12064 C C . ILE B 1 747 ? 38.485 -38.073 36.917 1 28.31 747 ILE B C 1
ATOM 12066 O O . ILE B 1 747 ? 37.657 -38.426 37.759 1 28.31 747 ILE B O 1
ATOM 12070 N N . LYS B 1 748 ? 38.983 -38.934 36.049 1 29.25 748 LYS B N 1
ATOM 12071 C CA . LYS B 1 748 ? 38.482 -40.305 36.032 1 29.25 748 LYS B CA 1
ATOM 12072 C C . LYS B 1 748 ? 38.668 -40.974 37.391 1 29.25 748 LYS B C 1
ATOM 12074 O O . LYS B 1 748 ? 37.812 -41.745 37.831 1 29.25 748 LYS B O 1
ATOM 12079 N N . SER B 1 749 ? 39.77 -40.682 38.035 1 27.82 749 SER B N 1
ATOM 12080 C CA . SER B 1 749 ? 40.036 -41.435 39.256 1 27.82 749 SER B CA 1
ATOM 12081 C C . SER B 1 749 ? 39.014 -41.111 40.34 1 27.82 749 SER B C 1
ATOM 12083 O O . SER B 1 749 ? 38.882 -41.851 41.317 1 27.82 749 SER B O 1
ATOM 12085 N N . VAL B 1 750 ? 38.493 -39.874 40.371 1 28.91 750 VAL B N 1
ATOM 12086 C CA . VAL B 1 750 ? 37.741 -39.59 41.588 1 28.91 750 VAL B CA 1
ATOM 12087 C C . VAL B 1 750 ? 36.345 -40.202 41.488 1 28.91 750 VAL B C 1
ATOM 12089 O O . VAL B 1 750 ? 35.832 -40.754 42.464 1 28.91 750 VAL B O 1
ATOM 12092 N N . ILE B 1 751 ? 35.668 -40.013 40.314 1 29.71 751 ILE B N 1
ATOM 12093 C CA . ILE B 1 751 ? 34.241 -40.278 40.46 1 29.71 751 ILE B CA 1
ATOM 12094 C C . ILE B 1 751 ? 33.967 -41.764 40.242 1 29.71 751 ILE B C 1
ATOM 12096 O O . ILE B 1 751 ? 32.921 -42.275 40.648 1 29.71 751 ILE B O 1
ATOM 12100 N N . LEU B 1 752 ? 34.904 -42.497 39.6 1 27.97 752 LEU B N 1
ATOM 12101 C CA . LEU B 1 752 ? 34.528 -43.886 39.361 1 27.97 752 LEU B CA 1
ATOM 12102 C C . LEU B 1 752 ? 34.329 -44.629 40.677 1 27.97 752 LEU B C 1
ATOM 12104 O O . LEU B 1 752 ? 33.549 -45.582 40.746 1 27.97 752 LEU B O 1
ATOM 12108 N N . PRO B 1 753 ? 35.175 -44.272 41.697 1 28.79 753 PRO B N 1
ATOM 12109 C CA . PRO B 1 753 ? 35.046 -45.235 42.793 1 28.79 753 PRO B CA 1
ATOM 12110 C C . PRO B 1 753 ? 33.65 -45.239 43.413 1 28.79 753 PRO B C 1
ATOM 12112 O O . PRO B 1 753 ? 33.266 -46.209 44.071 1 28.79 753 PRO B O 1
ATOM 12115 N N . PHE B 1 754 ? 32.895 -44.179 43.314 1 28.89 754 PHE B N 1
ATOM 12116 C CA . PHE B 1 754 ? 31.714 -44.233 44.168 1 28.89 754 PHE B CA 1
ATOM 12117 C C . PHE B 1 754 ? 30.653 -45.146 43.566 1 28.89 754 PHE B C 1
ATOM 12119 O O . PHE B 1 754 ? 29.759 -45.618 44.273 1 28.89 754 PHE B O 1
ATOM 12126 N N . TRP B 1 755 ? 30.567 -45.355 42.172 1 27.67 755 TRP B N 1
ATOM 12127 C CA . TRP B 1 755 ? 29.471 -46.222 41.752 1 27.67 755 TRP B CA 1
ATOM 12128 C C . TRP B 1 755 ? 29.895 -47.687 41.78 1 27.67 755 TRP B C 1
ATOM 12130 O O . TRP B 1 755 ? 29.129 -48.568 41.383 1 27.67 755 TRP B O 1
ATOM 12140 N N . LYS B 1 756 ? 31.035 -48.034 42.419 1 23.31 756 LYS B N 1
ATOM 12141 C CA . LYS B 1 756 ? 31.031 -49.475 42.655 1 23.31 756 LYS B CA 1
ATOM 12142 C C . LYS B 1 756 ? 30.134 -49.836 43.835 1 23.31 756 LYS B C 1
ATOM 12144 O O . LYS B 1 756 ? 30.205 -49.205 44.892 1 23.31 756 LYS B O 1
#